Protein AF-A0AA91T426-F1 (afdb_monomer)

Solvent-accessible surface area (backbone atoms only — not comparable to full-atom values): 45567 Å² total; per-residue (Å²): 103,74,83,78,73,79,58,83,58,64,87,65,70,74,87,80,69,85,63,83,57,70,83,78,50,55,70,69,57,58,56,47,50,56,53,41,53,42,47,69,51,72,63,73,59,61,67,62,57,55,36,52,50,49,20,50,56,27,41,52,44,18,52,49,50,49,50,53,67,73,74,48,101,66,86,76,92,70,53,72,69,56,30,53,52,25,44,54,48,16,53,42,32,49,52,50,42,58,52,51,54,57,74,69,48,87,71,76,82,74,75,83,76,62,97,71,45,29,63,40,62,53,48,55,52,48,36,70,76,34,58,72,58,38,48,41,50,53,51,39,51,52,48,10,62,77,47,60,83,70,77,77,78,83,65,89,67,57,85,50,60,52,53,61,34,52,54,50,60,75,40,39,75,59,47,69,74,74,50,97,64,81,86,78,61,55,48,94,55,93,55,93,56,33,42,71,76,69,73,26,44,76,35,68,70,41,52,54,50,49,45,54,50,30,43,51,37,36,52,29,48,65,22,58,40,54,64,62,27,31,50,51,25,46,61,43,46,38,49,72,58,21,53,53,48,50,53,71,51,19,51,15,44,36,49,81,63,55,58,62,84,64,64,95,79,61,92,82,64,70,88,62,71,44,59,37,78,64,50,56,44,49,41,47,51,38,44,53,56,40,68,46,84,89,56,57,71,40,52,33,44,40,32,24,64,76,46,27,49,80,57,70,64,50,47,62,72,41,50,52,44,54,64,56,44,50,36,55,55,43,46,24,42,44,44,48,54,55,47,53,52,47,56,70,68,55,62,98,85,61,84,65,70,59,91,87,61,82,80,72,76,64,95,45,92,46,72,65,49,45,54,56,49,41,48,70,30,87,60,21,30,72,60,49,66,35,68,68,54,45,50,45,51,28,53,74,69,72,36,48,71,60,49,51,42,50,48,62,72,66,58,49,57,75,55,67,69,36,66,67,54,33,49,52,53,30,52,51,39,40,49,29,46,70,69,71,64,62,81,86,55,71,45,49,48,54,44,42,56,54,44,53,73,68,52,91,56,72,82,57,42,53,60,60,50,49,59,36,89,49,69,67,61,36,36,52,53,51,18,58,57,57,62,72,61,72,56,67,70,60,52,52,49,50,56,51,48,38,61,71,51,43,52,56,49,85,85,72,76,91,73,76,99,80,73,98,64,98,56,75,66,57,57,31,54,51,46,54,51,50,27,52,50,50,21,36,49,49,47,53,59,74,49,42,74,80,57,69,71,96,66,85,84,86,67,71,39,78,62,68,50,72,70,52,50,56,47,57,43,43,48,44,59,28,62,78,71,64,37,46,67,61,32,52,56,46,51,51,53,51,50,51,48,32,63,79,59,32,31,55,36,44,50,43,60,52,48,72,83,40,60,66,70,56,48,54,53,53,38,53,52,50,52,51,54,45,56,74,76,39,100,75,75,85,74,91,73,49,71,68,58,54,55,51,53,57,55,49,52,64,51,44,55,42,50,50,49,51,50,54,48,48,63,70,55,73,79,56,96,73,74,62,69,73,60,43,66,31,72,66,51,50,50,50,51,53,49,47,53,51,53,44,53,52,40,63,74,48,65,59,53,64,54,54,74,70,54,88,49,70,68,59,35,50,50,51,49,49,52,42,22,55,48,40,46,49,53,52,53,51,51,45,52,51,25,60,60,42,37,71,55,41,62,66,35,47,47,54,38,52,49,50,55,51,50,35,72,32,70,89,84,37,65,48,44,61,18,24,62,72,56,66,49,48,65,61,52,53,51,49,53,52,51,49,52,58,60,25,47,80,60,42,72,67,43,72,76,98

InterPro domains:
  IPR007252 Nuclear pore protein 84/107 [PF04121] (83-782)
  IPR007252 Nuclear pore protein 84/107 [PTHR13003] (29-781)

Foldseek 3Di:
DDPPPPPPPDPPVPPPDPPPQLVVDDPLVQLLVLLLVCLLVVVPDDLLVSLVSQLVSLVSQLVSLVVVVVPDPPDDPDDPVNSVLSLLSSLLSVLLSQQVCLVVDPDDQDDDADLQFFLVVLVVNVCSVPVQLVLLVSLLLSLLQSLPPPPDDDDPADQAQLPVQVVCVVCVVVCVVPDPDDDQDAFPDDDPCSCVVVVHDGDPVSVVVVLSLLLVLLSCVLNVVLVVSLVSCVRNNVNVVSVLSQQLVFGWHDCVRRVPPPPVPDPPDDPHIDYDRLSLLSLQVLQVVLPDPSDDLSNSSVSCLSNLADCPSVCVVCFLPLSSLLSSLSSSLSNVVSSVSSVVSDDPPDPSDPPPGDGDDRPDNHSVRSLVVQCPDPRHVVVSPDLSNVCSSCSSVVNNQVVLVVCVVVVPVVQLVPLSSLVSSLVVLLSCLSSVVHPPDCSNLVSLLSNQVVDPDVLSNLSSLLSPPDLVSSLVSVLVVLLPDQDLVVLLSNVVSCVSSVSQFDPDDDDDDDDPDDPSVPRSLVSLVSSLVSNLVVLCVVCVVVLDDPDFDPDADQDDDVSLSSNLSSLVNCVSSVVLLSSLVSLLVSVLSCLSHRHLNSLLVSCVVDPLVVSVVSVVVVQVVCVVVDVDDDRPDDVLSSVLSVLSVLVSVLVVLLVVLCVVVVPDPDDPLVVLQDPVVVVSLVVNLVSLVVSLQDRCPVVLVPPPDPVVNVSSLSSSLPVSLVSLLSNLVSLLVSVSNPLVSLVVNVVSVVVLVPVPRDCNVVSCVVSVCVVVVVVSVVVSCVSLCVVPPVSNPD

Secondary structure (DSSP, 8-state):
---------------S---S-TTTS-HHHHHHHHHHHHHHTTT-S-HHHHHHHHHHHHHHHHHHHHHHHHH-SS--SS-HHHHHHHHHHHHHHHHHHHHHHHHH-----PPPPPTT--HHHHHHHHHHH-HHHHHHHHHHHHHHHTTTT---------SSTTHHHHHHHHTHHHHHHH--S----B-SS-STTHHHHH-PBPPHHHHHHHHHHHHHHHHHHHTT-HHHHHHHHHHTT-HHHHHHHHHHH-B-B-TTTTT----TT-TT---S-BSBS-HHHHHHHHHHHHT-TTS-HHHHHHHHHHHT--THHHHHHHTT-HHHHHHHHHHHHHHHHHHHHHHHHS-TT-TT--TT-PPPPPS-SSHHHHHHHHHH-TTTHHHHT-HHHHHHHHHHTT-HHHHHHHHHHHT-HHHHH-HHHHHHHHHHHHHHHHTT---SSTHHHHHHHHHHHH-S-GGGHHHHHTT-S-HHHHHHHHHHHHTT---HHHHHHHHHHHHHHTTTS-------S----S-HHHHHHHHHHHHHHHHHHHHHHHHGGGG---S---S-B-S--HHHHHHHHHTHHHHHTT-HHHHHHHHHHHHHHHHHTTBHHHHHHHHHS--HHHHHHHHHHHHHHHHHH-S----SS-HHHHHHHHHHHHHHHHHHHHHHHHHHHTT-SS--HHHHT-HHHHHHHHHHHHHHHHHHHHTTHHHHHH---HHHHHHHHHHHHHHHHHHHHHHHHHHHHHTTT-THHHHHHHHHHHHHT-TTT-SHHHHHHHTT-HHHHHHHHHHHHHHHHTTTHHHH--

Nearest PDB structures (foldseek):
  7tdz-assembly1_h  TM=7.128E-01  e=2.276E-20  Xenopus laevis
  7r5j-assembly1_L0  TM=7.155E-01  e=2.711E-18  Homo sapiens
  6lk8-assembly1_I  TM=6.557E-01  e=5.594E-15  Xenopus laevis
  9hcj-assembly1_L3  TM=5.118E-01  e=1.016E-16  Dictyostelium discoideum
  6lk8-assembly1_i  TM=6.372E-01  e=2.241E-14  Xenopus laevis

Radius of gyration: 43.51 Å; Cα contacts (8 Å, |Δi|>4): 759; chains: 1; bounding box: 107×51×133 Å

Sequence (798 aa):
MFIDVGSSRSLAMNDTTIVSNPLLVSETEQFSKILENYQLSGGSVDPFEVVQNFTSAAAQRALAVGQYLGDSAQEHSYSQDDFERWDMEAKLWHLVHILYSFRLSDLPQSAKPGEFCSASTLRDYYLDQHPQTKELLLIAQWLQYNSQDVSVESKKVQNSKWAHTKIAIENEALNQLTSKNQPIHYVDELDVDAPLRSHKHISPKDRESDDEYFGKIYRLLVSGDIQAAIDFASETGNYTMALILIGAAQDYIDPVMDNALVDAMDEDAIDEPSGIRHKFMWFQTVNKLAQEQNIGPKERLIYTFLCGGSLTENIKEAGSNWEECLLLYINQIFTHHVRLLFESILPESEEEHLSSVAFLTPQNNSINDVLNTLSKSQATEKESQNPLRVIMGSVMINQLNLFLANTVAANKREIFEDAQILRVLAHLAVINVMLNMNDNSKTTTKIITRYISTLSRYDLVPVYLAFIPDEKDLRECYSIFLSQITDSAERARQLEMCKKLGVMSSSEVESDASSVTEDMGGDYENKINNVLKRTVERVMIETEPFYKSPEPLTEVSLTVHPKDITMYTSVGWFYENKMYEDAISASITVVRRFLLTGRLASIMAFAEERSFKQLIKDYDFELQMKSISENNTSSRITDADKDELLQYIPLVECLNLMQQWRSFTGGWTTVPEKVWKSADVSKSIEKTLTSVRQFISNWFKQQIASCDDPERVEMFKQFRYTYVPYFVIELLQVLKEARFNDWHYIKSAFSIVNEVANDKNNDFLNCFIACGKLEEFVTLAGKLAAVASERGIKGIFS

pLDDT: mean 81.07, std 15.28, range [21.56, 97.19]

Organism: Clavispora lusitaniae (NCBI:txid36911)

Structure (mmCIF, N/CA/C/O backbone):
data_AF-A0AA91T426-F1
#
_entry.id   AF-A0AA91T426-F1
#
loop_
_atom_site.group_PDB
_atom_site.id
_atom_site.type_symbol
_atom_site.label_atom_id
_atom_site.label_alt_id
_atom_site.label_comp_id
_atom_site.label_asym_id
_atom_site.label_entity_id
_atom_site.label_seq_id
_atom_site.pdbx_PDB_ins_code
_atom_site.Cartn_x
_atom_site.Cartn_y
_atom_site.Cartn_z
_atom_site.occupancy
_atom_site.B_iso_or_equiv
_atom_site.auth_seq_id
_atom_site.auth_comp_id
_atom_site.auth_asym_id
_atom_site.auth_atom_id
_atom_site.pdbx_PDB_model_num
ATOM 1 N N . MET A 1 1 ? -31.070 -3.447 24.725 1.00 30.14 1 MET A N 1
ATOM 2 C CA . MET A 1 1 ? -30.207 -2.939 23.646 1.00 30.14 1 MET A CA 1
ATOM 3 C C . MET A 1 1 ? -29.808 -4.128 22.794 1.00 30.14 1 MET A C 1
ATOM 5 O O . MET A 1 1 ? -28.773 -4.730 23.021 1.00 30.14 1 MET A O 1
ATOM 9 N N . PHE A 1 2 ? -30.689 -4.485 21.868 1.00 21.83 2 PHE A N 1
ATOM 10 C CA . PHE A 1 2 ? -30.365 -5.257 20.680 1.00 21.83 2 PHE A CA 1
ATOM 11 C C . PHE A 1 2 ? -30.810 -4.337 19.550 1.00 21.83 2 PHE A C 1
ATOM 13 O O . PHE A 1 2 ? -32.002 -4.153 19.340 1.00 21.83 2 PHE A O 1
ATOM 20 N N . ILE A 1 3 ? -29.866 -3.664 18.898 1.00 23.05 3 ILE A N 1
ATOM 21 C CA . ILE A 1 3 ? -30.032 -3.590 17.454 1.00 23.05 3 ILE A CA 1
ATOM 22 C C . ILE A 1 3 ? -29.579 -4.972 17.052 1.00 23.05 3 ILE A C 1
ATOM 24 O O . ILE A 1 3 ? -28.408 -5.316 17.233 1.00 23.05 3 ILE A O 1
ATOM 28 N N . ASP A 1 4 ? -30.553 -5.781 16.670 1.00 22.59 4 ASP A N 1
ATOM 29 C CA . ASP A 1 4 ? -30.308 -7.055 16.050 1.00 22.59 4 ASP A CA 1
ATOM 30 C C . ASP A 1 4 ? -29.480 -6.778 14.790 1.00 22.59 4 ASP A C 1
ATOM 32 O O . ASP A 1 4 ? -29.983 -6.497 13.709 1.00 22.59 4 ASP A O 1
ATOM 36 N N . VAL A 1 5 ? -28.158 -6.832 14.941 1.00 23.88 5 VAL A N 1
ATOM 37 C CA . VAL A 1 5 ? -27.284 -7.301 13.872 1.00 23.88 5 VAL A CA 1
ATOM 38 C C . VAL A 1 5 ? -27.319 -8.826 13.960 1.00 23.88 5 VAL A C 1
ATOM 40 O O . VAL A 1 5 ? -26.298 -9.505 14.044 1.00 23.88 5 VAL A O 1
ATOM 43 N N . GLY A 1 6 ? -28.540 -9.367 13.934 1.00 21.56 6 GLY A N 1
ATOM 44 C CA . GLY A 1 6 ? -28.909 -10.737 13.627 1.00 21.56 6 GLY A CA 1
ATOM 45 C C . GLY A 1 6 ? -28.650 -10.995 12.156 1.00 21.56 6 GLY A C 1
ATOM 46 O O . GLY A 1 6 ? -29.493 -11.416 11.381 1.00 21.56 6 GLY A O 1
ATOM 47 N N . SER A 1 7 ? -27.413 -10.752 11.755 1.00 21.91 7 SER A N 1
ATOM 48 C CA . SER A 1 7 ? -26.738 -11.690 10.904 1.00 21.91 7 SER A CA 1
ATOM 49 C C . SER A 1 7 ? -25.604 -12.244 11.747 1.00 21.91 7 SER A C 1
ATOM 51 O O . SER A 1 7 ? -24.433 -11.989 11.490 1.00 21.91 7 SER A O 1
ATOM 53 N N . SER A 1 8 ? -25.967 -13.152 12.650 1.00 23.33 8 SER A N 1
ATOM 54 C CA . SER A 1 8 ? -25.231 -14.395 12.868 1.00 23.33 8 SER A CA 1
ATOM 55 C C . SER A 1 8 ? -25.187 -15.234 11.573 1.00 23.33 8 SER A C 1
ATOM 57 O O . SER A 1 8 ? -25.359 -16.447 11.563 1.00 23.33 8 SER A O 1
ATOM 59 N N . ARG A 1 9 ? -24.834 -14.608 10.444 1.00 22.81 9 ARG A N 1
ATOM 60 C CA . ARG A 1 9 ? -23.773 -15.189 9.651 1.00 22.81 9 ARG A CA 1
ATOM 61 C C . ARG A 1 9 ? -22.570 -15.083 10.565 1.00 22.81 9 ARG A C 1
ATOM 63 O O . ARG A 1 9 ? -22.106 -13.993 10.888 1.00 22.81 9 ARG A O 1
ATOM 70 N N . SER A 1 10 ? -22.043 -16.237 10.949 1.00 24.03 10 SER A N 1
ATOM 71 C CA . SER A 1 10 ? -20.600 -16.352 11.042 1.00 24.03 10 SER A CA 1
ATOM 72 C C . SER A 1 10 ? -19.970 -15.434 9.982 1.00 24.03 10 SER A C 1
ATOM 74 O O . SER A 1 10 ? -20.511 -15.255 8.885 1.00 24.03 10 SER A O 1
ATOM 76 N N . LEU A 1 11 ? -18.777 -14.914 10.227 1.00 28.94 11 LEU A N 1
ATOM 77 C CA . LEU A 1 11 ? -17.845 -14.843 9.112 1.00 28.94 11 LEU A CA 1
ATOM 78 C C . LEU A 1 11 ? -17.691 -16.291 8.608 1.00 28.94 11 LEU A C 1
ATOM 80 O O . LEU A 1 11 ? -16.731 -16.986 8.920 1.00 28.94 11 LEU A O 1
ATOM 84 N N . ALA A 1 12 ? -18.699 -16.791 7.884 1.00 24.53 12 ALA A N 1
ATOM 85 C CA . ALA A 1 12 ? -18.556 -17.741 6.830 1.00 24.53 12 ALA A CA 1
ATOM 86 C C . ALA A 1 12 ? -17.570 -17.008 5.951 1.00 24.53 12 ALA A C 1
ATOM 88 O O . ALA A 1 12 ? -17.927 -16.096 5.204 1.00 24.53 12 ALA A O 1
ATOM 89 N N . MET A 1 13 ? -16.298 -17.327 6.196 1.00 30.64 13 MET A N 1
ATOM 90 C CA . MET A 1 13 ? -15.262 -17.271 5.200 1.00 30.64 13 MET A CA 1
ATOM 91 C C . MET A 1 13 ? -15.970 -17.636 3.908 1.00 30.64 13 MET A C 1
ATOM 93 O O . MET A 1 13 ? -16.404 -18.776 3.743 1.00 30.64 13 MET A O 1
ATOM 97 N N . ASN A 1 14 ? -16.238 -16.642 3.063 1.00 24.62 14 ASN A N 1
ATOM 98 C CA . ASN A 1 14 ? -16.696 -16.944 1.730 1.00 24.62 14 ASN A CA 1
ATOM 99 C C . ASN A 1 14 ? -15.536 -17.740 1.143 1.00 24.62 14 ASN A C 1
ATOM 101 O O . ASN A 1 14 ? -14.464 -17.194 0.877 1.00 24.62 14 ASN A O 1
ATOM 105 N N . ASP A 1 15 ? -15.747 -19.054 1.054 1.00 28.36 15 ASP A N 1
ATOM 106 C CA . ASP A 1 15 ? -14.884 -20.073 0.464 1.00 28.36 15 ASP A CA 1
ATOM 107 C C . ASP A 1 15 ? -14.784 -19.842 -1.052 1.00 28.36 15 ASP A C 1
ATOM 109 O O . ASP A 1 15 ? -15.057 -20.699 -1.889 1.00 28.36 15 ASP A O 1
ATOM 113 N N . THR A 1 16 ? -14.397 -18.635 -1.437 1.00 31.64 16 THR A N 1
ATOM 114 C CA . THR A 1 16 ? -14.140 -18.228 -2.811 1.00 31.64 16 THR A CA 1
ATOM 115 C C . THR A 1 16 ? -12.781 -17.559 -2.884 1.00 31.64 16 THR A C 1
ATOM 117 O O . THR A 1 16 ? -12.631 -16.491 -3.454 1.00 31.64 16 THR A O 1
ATOM 120 N N . THR A 1 17 ? -11.794 -18.199 -2.258 1.00 33.09 17 THR A N 1
ATOM 121 C CA . THR A 1 17 ? -10.490 -18.542 -2.841 1.00 33.09 17 THR A CA 1
ATOM 122 C C . THR A 1 17 ? -9.716 -19.278 -1.756 1.00 33.09 17 THR A C 1
ATOM 124 O O . THR A 1 17 ? -9.029 -18.654 -0.952 1.00 33.09 17 THR A O 1
ATOM 127 N N . ILE A 1 18 ? -9.816 -20.610 -1.723 1.00 33.12 18 ILE A N 1
ATOM 128 C CA . ILE A 1 18 ? -8.846 -21.438 -1.000 1.00 33.12 18 ILE A CA 1
ATOM 129 C C . ILE A 1 18 ? -7.507 -21.241 -1.721 1.00 33.12 18 ILE A C 1
ATOM 131 O O . ILE A 1 18 ? -7.166 -21.960 -2.660 1.00 33.12 18 ILE A O 1
ATOM 135 N N . VAL A 1 19 ? -6.770 -20.201 -1.337 1.00 38.97 19 VAL A N 1
ATOM 136 C CA . VAL A 1 19 ? -5.349 -20.099 -1.641 1.00 38.97 19 VAL A CA 1
ATOM 137 C C . VAL A 1 19 ? -4.680 -21.119 -0.734 1.00 38.97 19 VAL A C 1
ATOM 139 O O . VAL A 1 19 ? -4.705 -21.005 0.489 1.00 38.97 19 VAL A O 1
ATOM 142 N N . SER A 1 20 ? -4.126 -22.157 -1.348 1.00 45.97 20 SER A N 1
ATOM 143 C CA . SER A 1 20 ? -3.235 -23.121 -0.714 1.00 45.97 20 SER A CA 1
ATOM 144 C C . SER A 1 20 ? -2.147 -22.380 0.074 1.00 45.97 20 SER A C 1
ATOM 146 O O . SER A 1 20 ? -1.253 -21.809 -0.537 1.00 45.97 20 SER A O 1
ATOM 148 N N . ASN A 1 21 ? -2.265 -22.386 1.406 1.00 61.34 21 ASN A N 1
ATOM 149 C CA . ASN A 1 21 ? -1.393 -21.759 2.408 1.00 61.34 21 ASN A CA 1
ATOM 150 C C . ASN A 1 21 ? -1.051 -20.260 2.154 1.00 61.34 21 ASN A C 1
ATOM 152 O O . ASN A 1 21 ? -0.188 -19.956 1.328 1.00 61.34 21 ASN A O 1
ATOM 156 N N . PRO A 1 22 ? -1.641 -19.305 2.905 1.00 62.84 22 PRO A N 1
ATOM 157 C CA . PRO A 1 22 ? -1.437 -17.864 2.694 1.00 62.84 22 PRO A CA 1
ATOM 158 C C . PRO A 1 22 ? 0.013 -17.398 2.912 1.00 62.84 22 PRO A C 1
ATOM 160 O O . PRO A 1 22 ? 0.378 -16.318 2.449 1.00 62.84 22 PRO A O 1
ATOM 163 N N . LEU A 1 23 ? 0.860 -18.207 3.560 1.00 70.19 23 LEU A N 1
ATOM 164 C CA . LEU A 1 23 ? 2.288 -17.919 3.732 1.00 70.19 23 LEU A CA 1
ATOM 165 C C . LEU A 1 23 ? 3.144 -18.271 2.502 1.00 70.19 23 LEU A C 1
ATOM 167 O O . LEU A 1 23 ? 4.289 -17.835 2.425 1.00 70.19 23 LEU A O 1
ATOM 171 N N . LEU A 1 24 ? 2.617 -19.033 1.531 1.00 66.88 24 LEU A N 1
ATOM 172 C CA . LEU A 1 24 ? 3.332 -19.346 0.282 1.00 66.88 24 LEU A CA 1
ATOM 173 C C . LEU A 1 24 ? 3.316 -18.183 -0.717 1.00 66.88 24 LEU A C 1
ATOM 175 O O . LEU A 1 24 ? 4.207 -18.082 -1.559 1.00 66.88 24 LEU A O 1
ATOM 179 N N . VAL A 1 25 ? 2.305 -17.317 -0.636 1.00 74.69 25 VAL A N 1
ATOM 180 C CA . VAL A 1 25 ? 2.167 -16.132 -1.488 1.00 74.69 25 VAL A CA 1
ATOM 181 C C . VAL A 1 25 ? 2.786 -14.935 -0.774 1.00 74.69 25 VAL A C 1
ATOM 183 O O . VAL A 1 25 ? 2.632 -14.771 0.440 1.00 74.69 25 VAL A O 1
ATOM 186 N N . SER A 1 26 ? 3.485 -14.074 -1.517 1.00 83.62 26 SER A N 1
ATOM 187 C CA . SER A 1 26 ? 4.039 -12.847 -0.944 1.00 83.62 26 SER A CA 1
ATOM 188 C C . SER A 1 26 ? 2.922 -11.945 -0.410 1.00 83.62 26 SER A C 1
ATOM 190 O O . SER A 1 26 ? 1.855 -11.825 -1.010 1.00 83.62 26 SER A O 1
ATOM 192 N N . GLU A 1 27 ? 3.172 -11.278 0.715 1.00 85.94 27 GLU A N 1
ATOM 193 C CA . GLU A 1 27 ? 2.241 -10.306 1.295 1.00 85.94 27 GLU A CA 1
ATOM 194 C C . GLU A 1 27 ? 1.875 -9.182 0.321 1.00 85.94 27 GLU A C 1
ATOM 196 O O . GLU A 1 27 ? 0.713 -8.799 0.228 1.00 85.94 27 GLU A O 1
ATOM 201 N N . THR A 1 28 ? 2.830 -8.702 -0.473 1.00 86.62 28 THR A N 1
ATOM 202 C CA . THR A 1 28 ? 2.587 -7.644 -1.460 1.00 86.62 28 THR A CA 1
ATOM 203 C C . THR A 1 28 ? 1.708 -8.132 -2.613 1.00 86.62 28 THR A C 1
ATOM 205 O O . THR A 1 28 ? 0.868 -7.387 -3.110 1.00 86.62 28 THR A O 1
ATOM 208 N N . GLU A 1 29 ? 1.833 -9.401 -3.002 1.00 86.94 29 GLU A N 1
ATOM 209 C CA . GLU A 1 29 ? 1.018 -10.027 -4.050 1.00 86.94 29 GLU A CA 1
ATOM 210 C C . GLU A 1 29 ? -0.434 -10.234 -3.600 1.00 86.94 29 GLU A C 1
ATOM 212 O O . GLU A 1 29 ? -1.366 -9.995 -4.363 1.00 86.94 29 GLU A O 1
ATOM 217 N N . GLN A 1 30 ? -0.649 -10.616 -2.340 1.00 89.00 30 GLN A N 1
ATOM 218 C CA . GLN A 1 30 ? -2.000 -10.809 -1.815 1.00 89.00 30 GLN A CA 1
ATOM 219 C C . GLN A 1 30 ? -2.793 -9.495 -1.774 1.00 89.00 30 GLN A C 1
ATOM 221 O O . GLN A 1 30 ? -3.936 -9.458 -2.226 1.00 89.00 30 GLN A O 1
ATOM 226 N N . PHE A 1 31 ? -2.186 -8.414 -1.274 1.00 92.06 31 PHE A N 1
ATOM 227 C CA . PHE A 1 31 ? -2.847 -7.109 -1.193 1.00 92.06 31 PHE A CA 1
ATOM 228 C C . PHE A 1 31 ? -3.012 -6.447 -2.569 1.00 92.06 31 PHE A C 1
ATOM 230 O O . PHE A 1 31 ? -4.071 -5.892 -2.862 1.00 92.06 31 PHE A O 1
ATOM 237 N N . SER A 1 32 ? -2.010 -6.547 -3.448 1.00 90.00 32 SER A N 1
ATOM 238 C CA . SER A 1 32 ? -2.115 -6.015 -4.815 1.00 90.00 32 SER A CA 1
ATOM 239 C C . SER A 1 32 ? -3.207 -6.704 -5.628 1.00 90.00 32 SER A C 1
ATOM 241 O O . SER A 1 32 ? -3.921 -6.023 -6.353 1.00 90.00 32 SER A O 1
ATOM 243 N N . LYS A 1 33 ? -3.423 -8.015 -5.461 1.00 90.19 33 LYS A N 1
ATOM 244 C CA . LYS A 1 33 ? -4.509 -8.733 -6.146 1.00 90.19 33 LYS A CA 1
ATOM 245 C C . LYS A 1 33 ? -5.903 -8.222 -5.764 1.00 90.19 33 LYS A C 1
ATOM 247 O O . LYS A 1 33 ? -6.796 -8.194 -6.607 1.00 90.19 33 LYS A O 1
ATOM 252 N N . ILE A 1 34 ? -6.096 -7.798 -4.513 1.00 91.69 34 ILE A N 1
ATOM 253 C CA . ILE A 1 34 ? -7.357 -7.179 -4.067 1.00 91.69 34 ILE A CA 1
ATOM 254 C C . ILE A 1 34 ? -7.581 -5.862 -4.824 1.00 91.69 34 ILE A C 1
ATOM 256 O O . ILE A 1 34 ? -8.664 -5.635 -5.362 1.00 91.69 34 ILE A O 1
ATOM 260 N N . LEU A 1 35 ? -6.543 -5.026 -4.925 1.00 91.06 35 LEU A N 1
ATOM 261 C CA . LEU A 1 35 ? -6.597 -3.767 -5.672 1.00 91.06 35 LEU A CA 1
ATOM 262 C C . LEU A 1 35 ? -6.766 -3.981 -7.183 1.00 91.06 35 LEU A C 1
ATOM 264 O O . LEU A 1 35 ? -7.507 -3.244 -7.828 1.00 91.06 35 LEU A O 1
ATOM 268 N N . GLU A 1 36 ? -6.122 -5.005 -7.742 1.00 88.94 36 GLU A N 1
ATOM 269 C CA . GLU A 1 36 ? -6.265 -5.397 -9.145 1.00 88.94 36 GLU A CA 1
ATOM 270 C C . GLU A 1 36 ? -7.723 -5.762 -9.456 1.00 88.94 36 GLU A C 1
ATOM 272 O O . GLU A 1 36 ? -8.299 -5.258 -10.416 1.00 88.94 36 GLU A O 1
ATOM 277 N N . ASN A 1 37 ? -8.355 -6.583 -8.610 1.00 88.00 37 ASN A N 1
ATOM 278 C CA . ASN A 1 37 ? -9.761 -6.960 -8.767 1.00 88.00 37 ASN A CA 1
ATOM 279 C C . ASN A 1 37 ? -10.694 -5.742 -8.701 1.00 88.00 37 ASN A C 1
ATOM 281 O O . ASN A 1 37 ? -11.620 -5.638 -9.506 1.00 88.00 37 ASN A O 1
ATOM 285 N N . TYR A 1 38 ? -10.429 -4.807 -7.785 1.00 87.69 38 TYR A N 1
ATOM 286 C CA . TYR A 1 38 ? -11.177 -3.553 -7.702 1.00 87.69 38 TYR A CA 1
ATOM 287 C C . TYR A 1 38 ? -11.060 -2.737 -8.999 1.00 87.69 38 TYR A C 1
ATOM 289 O O . TYR A 1 38 ? -12.071 -2.298 -9.546 1.00 87.69 38 TYR A O 1
ATOM 297 N N . GLN A 1 39 ? -9.854 -2.599 -9.555 1.00 84.44 39 GLN A N 1
ATOM 298 C CA . GLN A 1 39 ? -9.636 -1.884 -10.819 1.00 84.44 39 GLN A CA 1
ATOM 299 C C . GLN A 1 39 ? -10.326 -2.561 -12.003 1.00 84.44 39 GLN A C 1
ATOM 301 O O . GLN A 1 39 ? -10.984 -1.894 -12.798 1.00 84.44 39 GLN A O 1
ATOM 306 N N . LEU A 1 40 ? -10.238 -3.890 -12.097 1.00 83.75 40 LEU A N 1
ATOM 307 C CA . LEU A 1 40 ? -10.897 -4.663 -13.152 1.00 83.75 40 LEU A CA 1
ATOM 308 C C . LEU A 1 40 ? -12.427 -4.572 -13.085 1.00 83.75 40 LEU A C 1
ATOM 310 O O . LEU A 1 40 ? -13.089 -4.721 -14.109 1.00 83.75 40 LEU A O 1
ATOM 314 N N . SER A 1 41 ? -12.990 -4.297 -11.906 1.00 82.31 41 SER A N 1
ATOM 315 C CA . SER A 1 41 ? -14.424 -4.039 -11.738 1.00 82.31 41 SER A CA 1
ATOM 316 C C . SER A 1 41 ? -14.863 -2.645 -12.212 1.00 82.31 41 SER A C 1
ATOM 318 O O . SER A 1 41 ? -16.052 -2.333 -12.161 1.00 82.31 41 SER A O 1
ATOM 320 N N . GLY A 1 42 ? -13.929 -1.788 -12.645 1.00 71.94 42 GLY A N 1
ATOM 321 C CA . GLY A 1 42 ? -14.211 -0.406 -13.036 1.00 71.94 42 GLY A CA 1
ATOM 322 C C . GLY A 1 42 ? -14.667 0.481 -11.873 1.00 71.94 42 GLY A C 1
ATOM 323 O O . GLY A 1 42 ? -15.379 1.450 -12.105 1.00 71.94 42 GLY A O 1
ATOM 324 N N . GLY A 1 43 ? -14.319 0.126 -10.629 1.00 68.50 43 GLY A N 1
ATOM 325 C CA . GLY A 1 43 ? -14.780 0.838 -9.431 1.00 68.50 43 GLY A CA 1
ATOM 326 C C . GLY A 1 43 ? -16.263 0.632 -9.102 1.00 68.50 43 GLY A C 1
ATOM 327 O O . GLY A 1 43 ? -16.826 1.414 -8.347 1.00 68.50 43 GLY A O 1
ATOM 328 N N . SER A 1 44 ? -16.906 -0.395 -9.671 1.00 72.19 44 SER A N 1
ATOM 329 C CA . SER A 1 44 ? -18.296 -0.756 -9.340 1.00 72.19 44 SER A CA 1
ATOM 330 C C . SER A 1 44 ? -18.439 -1.418 -7.968 1.00 72.19 44 SER A C 1
ATOM 332 O O . SER A 1 44 ? -19.520 -1.405 -7.384 1.00 72.19 44 SER A O 1
ATOM 334 N N . VAL A 1 45 ? -17.353 -2.007 -7.471 1.00 81.25 45 VAL A N 1
ATOM 335 C CA . VAL A 1 45 ? -17.263 -2.573 -6.127 1.00 81.25 45 VAL A CA 1
ATOM 336 C C . VAL A 1 45 ? -17.166 -1.438 -5.111 1.00 81.25 45 VAL A C 1
ATOM 338 O O . VAL A 1 45 ? -16.414 -0.491 -5.320 1.00 81.25 45 VAL A O 1
ATOM 341 N N . ASP A 1 46 ? -17.889 -1.543 -3.999 1.00 86.50 46 ASP A N 1
ATOM 342 C CA . ASP A 1 46 ? -17.792 -0.576 -2.906 1.00 86.50 46 ASP A CA 1
ATOM 343 C C . ASP A 1 46 ? -16.351 -0.553 -2.338 1.00 86.50 46 ASP A C 1
ATOM 345 O O . ASP A 1 46 ? -15.818 -1.609 -1.972 1.00 86.50 46 ASP A O 1
ATOM 349 N N . PRO A 1 47 ? -15.689 0.619 -2.229 1.00 88.81 47 PRO A N 1
ATOM 350 C CA . PRO A 1 47 ? -14.397 0.748 -1.557 1.00 88.81 47 PRO A CA 1
ATOM 351 C C . PRO A 1 47 ? -14.326 0.091 -0.170 1.00 88.81 47 PRO A C 1
ATOM 353 O O . PRO A 1 47 ? -13.252 -0.366 0.233 1.00 88.81 47 PRO A O 1
ATOM 356 N N . PHE A 1 48 ? -15.438 -0.004 0.564 1.00 91.44 48 PHE A N 1
ATOM 357 C CA . PHE A 1 48 ? -15.462 -0.677 1.864 1.00 91.44 48 PHE A CA 1
ATOM 358 C C . PHE A 1 48 ? -15.298 -2.202 1.767 1.00 91.44 48 PHE A C 1
ATOM 360 O O . PHE A 1 48 ? -14.697 -2.793 2.668 1.00 91.44 48 PHE A O 1
ATOM 367 N N . GLU A 1 49 ? -15.693 -2.841 0.659 1.00 91.56 49 GLU A N 1
ATOM 368 C CA . GLU A 1 49 ? -15.395 -4.261 0.412 1.00 91.56 49 GLU A CA 1
ATOM 369 C C . GLU A 1 49 ? -13.885 -4.498 0.264 1.00 91.56 49 GLU A C 1
ATOM 371 O O . GLU A 1 49 ? -13.354 -5.516 0.714 1.00 91.56 49 GLU A O 1
ATOM 376 N N . VAL A 1 50 ? -13.148 -3.541 -0.309 1.00 92.88 50 VAL A N 1
ATOM 377 C CA . VAL A 1 50 ? -11.678 -3.610 -0.391 1.00 92.88 50 VAL A CA 1
ATOM 378 C C . VAL A 1 50 ? -11.057 -3.590 1.005 1.00 92.88 50 VAL A C 1
ATOM 380 O O . VAL A 1 50 ? -10.166 -4.393 1.288 1.00 92.88 50 VAL A O 1
ATOM 383 N N . VAL A 1 51 ? -11.562 -2.741 1.905 1.00 93.88 51 VAL A N 1
ATOM 384 C CA . VAL A 1 51 ? -11.104 -2.698 3.304 1.00 93.88 51 VAL A CA 1
ATOM 385 C C . VAL A 1 51 ? -11.399 -4.019 4.022 1.00 93.88 51 VAL A C 1
ATOM 387 O O . VAL A 1 51 ? -10.519 -4.551 4.695 1.00 93.88 51 VAL A O 1
ATOM 390 N N . GLN A 1 52 ? -12.586 -4.604 3.833 1.00 93.81 52 GLN A N 1
ATOM 391 C CA . GLN A 1 52 ? -12.925 -5.918 4.401 1.00 93.81 52 GLN A CA 1
ATOM 392 C C . GLN A 1 52 ? -12.022 -7.041 3.868 1.00 93.81 52 GLN A C 1
ATOM 394 O O . GLN A 1 52 ? -11.608 -7.932 4.619 1.00 93.81 52 GLN A O 1
ATOM 399 N N . ASN A 1 53 ? -11.671 -6.991 2.582 1.00 93.75 53 ASN A N 1
ATOM 400 C CA . ASN A 1 53 ? -10.728 -7.930 1.982 1.00 93.75 53 ASN A CA 1
ATOM 401 C C . ASN A 1 53 ? -9.314 -7.762 2.565 1.00 93.75 53 ASN A C 1
ATOM 403 O O . ASN A 1 53 ? -8.634 -8.766 2.789 1.00 93.75 53 ASN A O 1
ATOM 407 N N . PHE A 1 54 ? -8.881 -6.537 2.891 1.00 95.25 54 PHE A N 1
ATOM 408 C CA . PHE A 1 54 ? -7.633 -6.308 3.633 1.00 95.25 54 PHE A CA 1
ATOM 409 C C . PHE A 1 54 ? -7.689 -6.858 5.058 1.00 95.25 54 PHE A C 1
ATOM 411 O O . PHE A 1 54 ? -6.745 -7.535 5.473 1.00 95.25 54 PHE A O 1
ATOM 418 N N . THR A 1 55 ? -8.798 -6.655 5.779 1.00 94.62 55 THR A N 1
ATOM 419 C CA . THR A 1 55 ? -9.022 -7.279 7.093 1.00 94.62 55 THR A CA 1
ATOM 420 C C . THR A 1 55 ? -8.891 -8.797 6.999 1.00 94.62 55 THR A C 1
ATOM 422 O O . THR A 1 55 ? -8.149 -9.404 7.768 1.00 94.62 55 THR A O 1
ATOM 425 N N . SER A 1 56 ? -9.552 -9.409 6.013 1.00 93.38 56 SER A N 1
ATOM 426 C CA . SER A 1 56 ? -9.525 -10.858 5.793 1.00 93.38 56 SER A CA 1
ATOM 427 C C . SER A 1 56 ? -8.123 -11.363 5.444 1.00 93.38 56 SER A C 1
ATOM 429 O O . SER A 1 56 ? -7.688 -12.379 5.983 1.00 93.38 56 SER A O 1
ATOM 431 N N . ALA A 1 57 ? -7.383 -10.650 4.590 1.00 92.69 57 ALA A N 1
ATOM 432 C CA . ALA A 1 57 ? -6.016 -11.011 4.224 1.00 92.69 57 ALA A CA 1
ATOM 433 C C . ALA A 1 57 ? -5.056 -10.959 5.425 1.00 92.69 57 ALA A C 1
ATOM 435 O O . ALA A 1 57 ? -4.268 -11.889 5.619 1.00 92.69 57 ALA A O 1
ATOM 436 N N . ALA A 1 58 ? -5.142 -9.908 6.247 1.00 93.75 58 ALA A N 1
ATOM 437 C CA . ALA A 1 58 ? -4.340 -9.775 7.462 1.00 93.75 58 ALA A CA 1
ATOM 438 C C . ALA A 1 58 ? -4.705 -10.847 8.506 1.00 93.75 58 ALA A C 1
ATOM 440 O O . ALA A 1 58 ? -3.814 -11.510 9.037 1.00 93.75 58 ALA A O 1
ATOM 441 N N . ALA A 1 59 ? -6.000 -11.099 8.727 1.00 90.62 59 ALA A N 1
ATOM 442 C CA . ALA A 1 59 ? -6.477 -12.115 9.666 1.00 90.62 59 ALA A CA 1
ATOM 443 C C . ALA A 1 59 ? -6.072 -13.540 9.250 1.00 90.62 59 ALA A C 1
ATOM 445 O O . ALA A 1 59 ? -5.604 -14.318 10.077 1.00 90.62 59 ALA A O 1
ATOM 446 N N . GLN A 1 60 ? -6.176 -13.885 7.961 1.00 91.12 60 GLN A N 1
ATOM 447 C CA . GLN A 1 60 ? -5.719 -15.182 7.444 1.00 91.12 60 GLN A CA 1
ATOM 448 C C . GLN A 1 60 ? -4.220 -15.401 7.679 1.00 91.12 60 GLN A C 1
ATOM 450 O O . GLN A 1 60 ? -3.801 -16.519 7.984 1.00 91.12 60 GLN A O 1
ATOM 455 N N . ARG A 1 61 ? -3.405 -14.345 7.561 1.00 89.25 61 ARG A N 1
ATOM 456 C CA . ARG A 1 61 ? -1.971 -14.412 7.871 1.00 89.25 61 ARG A CA 1
ATOM 457 C C . ARG A 1 61 ? -1.710 -14.553 9.362 1.00 89.25 61 ARG A C 1
ATOM 459 O O . ARG A 1 61 ? -0.902 -15.402 9.723 1.00 89.25 61 ARG A O 1
ATOM 466 N N . ALA A 1 62 ? -2.411 -13.797 10.208 1.00 89.75 62 ALA A N 1
ATOM 467 C CA . ALA A 1 62 ? -2.321 -13.943 11.659 1.00 89.75 62 ALA A CA 1
ATOM 468 C C . ALA A 1 62 ? -2.653 -15.382 12.088 1.00 89.75 62 ALA A C 1
ATOM 470 O O . ALA A 1 62 ? -1.863 -16.018 12.781 1.00 89.75 62 ALA A O 1
ATOM 471 N N . LEU A 1 63 ? -3.760 -15.945 11.587 1.00 88.44 63 LEU A N 1
ATOM 472 C CA . LEU A 1 63 ? -4.157 -17.331 11.856 1.00 88.44 63 LEU A CA 1
ATOM 473 C C . LEU A 1 63 ? -3.107 -18.339 11.386 1.00 88.44 63 LEU A C 1
ATOM 475 O O . LEU A 1 63 ? -2.778 -19.259 12.129 1.00 88.44 63 LEU A O 1
ATOM 479 N N . ALA A 1 64 ? -2.557 -18.161 10.182 1.00 86.88 64 ALA A N 1
ATOM 480 C CA . ALA A 1 64 ? -1.505 -19.038 9.685 1.00 86.88 64 ALA A CA 1
ATOM 481 C C . ALA A 1 64 ? -0.264 -18.979 10.588 1.00 86.88 64 ALA A C 1
ATOM 483 O O . ALA A 1 64 ? 0.201 -20.021 11.037 1.00 86.88 64 ALA A O 1
ATOM 484 N N . VAL A 1 65 ? 0.235 -17.784 10.927 1.00 86.44 65 VAL A N 1
ATOM 485 C CA . VAL A 1 65 ? 1.375 -17.623 11.850 1.00 86.44 65 VAL A CA 1
ATOM 486 C C . VAL A 1 65 ? 1.080 -18.270 13.209 1.00 86.44 65 VAL A C 1
ATOM 488 O O . VAL A 1 65 ? 1.914 -19.019 13.717 1.00 86.44 65 VAL A O 1
ATOM 491 N N . GLY A 1 66 ? -0.120 -18.066 13.760 1.00 84.44 66 GLY A N 1
ATOM 492 C CA . GLY A 1 66 ? -0.553 -18.678 15.018 1.00 84.44 66 GLY A CA 1
ATOM 493 C C . GLY A 1 66 ? -0.579 -20.211 14.976 1.00 84.44 66 GLY A C 1
ATOM 494 O O . GLY A 1 66 ? -0.117 -20.860 15.913 1.00 84.44 66 GLY A O 1
ATOM 495 N N . GLN A 1 67 ? -1.039 -20.807 13.871 1.00 84.06 67 GLN A N 1
ATOM 496 C CA . GLN A 1 67 ? -1.005 -22.263 13.666 1.00 84.06 67 GLN A CA 1
ATOM 497 C C . GLN A 1 67 ? 0.434 -22.799 13.632 1.00 84.06 67 GLN A C 1
ATOM 499 O O . GLN A 1 67 ? 0.735 -23.792 14.290 1.00 84.06 67 GLN A O 1
ATOM 504 N N . TYR A 1 68 ? 1.353 -22.113 12.943 1.00 78.75 68 TYR A N 1
ATOM 505 C CA . TYR A 1 68 ? 2.767 -22.508 12.903 1.00 78.75 68 TYR A CA 1
ATOM 506 C C . TYR A 1 68 ? 3.454 -22.435 14.277 1.00 78.75 68 TYR A C 1
ATOM 508 O O . TYR A 1 68 ? 4.278 -23.301 14.587 1.00 78.75 68 TYR A O 1
ATOM 516 N N . LEU A 1 69 ? 3.093 -21.446 15.104 1.00 79.19 69 LEU A N 1
ATOM 517 C CA . LEU A 1 69 ? 3.557 -21.331 16.493 1.00 79.19 69 LEU A CA 1
ATOM 518 C C . LEU A 1 69 ? 3.015 -22.466 17.382 1.00 79.19 69 LEU A C 1
ATOM 520 O O . LEU A 1 69 ? 3.722 -22.933 18.274 1.00 79.19 69 LEU A O 1
ATOM 524 N N . GLY A 1 70 ? 1.787 -22.935 17.131 1.00 70.12 70 GLY A N 1
ATOM 525 C CA . GLY A 1 70 ? 1.172 -24.052 17.858 1.00 70.12 70 GLY A CA 1
ATOM 526 C C . GLY A 1 70 ? 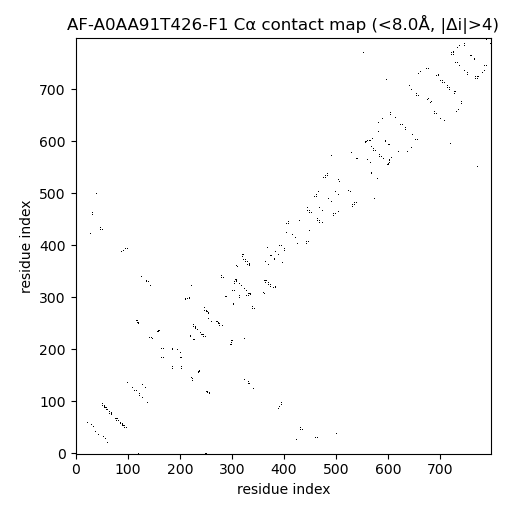1.721 -25.434 17.480 1.00 70.12 70 GLY A C 1
ATOM 527 O O . GLY A 1 70 ? 1.839 -26.301 18.347 1.00 70.12 70 GLY A O 1
ATOM 528 N N . ASP A 1 71 ? 2.099 -25.630 16.212 1.00 67.31 71 ASP A N 1
ATOM 529 C CA . ASP A 1 71 ? 2.377 -26.960 15.651 1.00 67.31 71 ASP A CA 1
ATOM 530 C C . ASP A 1 71 ? 3.867 -27.377 15.627 1.00 67.31 71 ASP A C 1
ATOM 532 O O . ASP A 1 71 ? 4.158 -28.539 15.325 1.00 67.31 71 ASP A O 1
ATOM 536 N N . SER A 1 72 ? 4.847 -26.512 15.949 1.00 52.88 72 SER A N 1
ATOM 537 C CA . SER A 1 72 ? 6.269 -26.879 15.759 1.00 52.88 72 SER A CA 1
ATOM 538 C C . SER A 1 72 ? 7.280 -26.321 16.776 1.00 52.88 72 SER A C 1
ATOM 540 O O . SER A 1 72 ? 7.723 -25.185 16.707 1.00 52.88 72 SER A O 1
ATOM 542 N N . ALA A 1 73 ? 7.784 -27.192 17.661 1.00 50.38 73 ALA A N 1
ATOM 543 C CA . ALA A 1 73 ? 8.898 -26.934 18.588 1.00 50.38 73 ALA A CA 1
ATOM 544 C C . ALA A 1 73 ? 10.310 -26.972 17.938 1.00 50.38 73 ALA A C 1
ATOM 546 O O . ALA A 1 73 ? 11.296 -27.237 18.629 1.00 50.38 73 ALA A O 1
ATOM 547 N N . GLN A 1 74 ? 10.448 -26.747 16.624 1.00 48.06 74 GLN A N 1
ATOM 548 C CA . GLN A 1 74 ? 11.748 -26.761 15.931 1.00 48.06 74 GLN A CA 1
ATOM 549 C C . GLN A 1 74 ? 11.865 -25.610 14.917 1.00 48.06 74 GLN A C 1
ATOM 551 O O . GLN A 1 74 ? 11.033 -25.484 14.032 1.00 48.06 74 GLN A O 1
ATOM 556 N N . GLU A 1 75 ? 12.901 -24.778 15.103 1.00 52.25 75 GLU A N 1
ATOM 557 C CA . GLU A 1 75 ? 13.370 -23.662 14.250 1.00 52.25 75 GLU A CA 1
ATOM 558 C C . GLU A 1 75 ? 12.280 -22.694 13.742 1.00 52.25 75 GLU A C 1
ATOM 560 O O . GLU A 1 75 ? 11.837 -22.743 12.599 1.00 52.25 75 GLU A O 1
ATOM 565 N N . HIS A 1 76 ? 11.860 -21.767 14.609 1.00 54.78 76 HIS A N 1
ATOM 566 C CA . HIS A 1 76 ? 10.828 -20.776 14.299 1.00 54.78 76 HIS A CA 1
ATOM 567 C C . HIS A 1 76 ? 11.357 -19.689 13.347 1.00 54.78 76 HIS A C 1
ATOM 569 O O . HIS A 1 76 ? 12.160 -18.847 13.745 1.00 54.78 76 HIS A O 1
ATOM 575 N N . SER A 1 77 ? 10.870 -19.670 12.103 1.00 63.56 77 SER A N 1
ATOM 576 C CA . SER A 1 77 ? 11.037 -18.518 11.199 1.00 63.56 77 SER A CA 1
ATOM 577 C C . SER A 1 77 ? 10.130 -17.334 11.571 1.00 63.56 77 SER A C 1
ATOM 579 O O . SER A 1 77 ? 10.346 -16.240 11.056 1.00 63.56 77 SER A O 1
ATOM 581 N N . TYR A 1 78 ? 9.121 -17.557 12.420 1.00 71.62 78 TYR A N 1
ATOM 582 C CA . TYR A 1 78 ? 8.117 -16.571 12.819 1.00 71.62 78 TYR A CA 1
ATOM 583 C C . TYR A 1 78 ? 8.019 -16.492 14.342 1.00 71.62 78 TYR A C 1
ATOM 585 O O . TYR A 1 78 ? 8.115 -17.504 15.035 1.00 71.62 78 TYR A O 1
ATOM 593 N N . SER A 1 79 ? 7.840 -15.286 14.856 1.00 81.62 79 SER A N 1
ATOM 594 C CA . SER A 1 79 ? 7.803 -14.956 16.279 1.00 81.62 79 SER A CA 1
ATOM 595 C C . SER A 1 79 ? 6.391 -14.592 16.748 1.00 81.62 79 SER A C 1
ATOM 597 O O . SER A 1 79 ? 5.501 -14.331 15.940 1.00 81.62 79 SER A O 1
ATOM 599 N N . GLN A 1 80 ? 6.188 -14.538 18.068 1.00 83.88 80 GLN A N 1
ATOM 600 C CA . GLN A 1 80 ? 4.953 -14.006 18.657 1.00 83.88 80 GLN A CA 1
ATOM 601 C C . GLN A 1 80 ? 4.698 -12.555 18.209 1.00 83.88 80 GLN A C 1
ATOM 603 O O . GLN A 1 80 ? 3.565 -12.196 17.901 1.00 83.88 80 GLN A O 1
ATOM 608 N N . ASP A 1 81 ? 5.761 -11.758 18.074 1.00 84.62 81 ASP A N 1
ATOM 609 C CA . ASP A 1 81 ? 5.688 -10.383 17.575 1.00 84.62 81 ASP A CA 1
ATOM 610 C C . ASP A 1 81 ? 5.126 -10.324 16.142 1.00 84.62 81 ASP A C 1
ATOM 612 O O . ASP A 1 81 ? 4.427 -9.373 15.793 1.00 84.62 81 ASP A O 1
ATOM 616 N N . ASP A 1 82 ? 5.396 -11.334 15.305 1.00 85.62 82 ASP A N 1
ATOM 617 C CA . ASP A 1 82 ? 4.843 -11.404 13.948 1.00 85.62 82 ASP A CA 1
ATOM 618 C C . ASP A 1 82 ? 3.334 -11.664 13.976 1.00 85.62 82 ASP A C 1
ATOM 620 O O . ASP A 1 82 ? 2.592 -11.041 13.216 1.00 85.62 82 ASP A O 1
ATOM 624 N N . PHE A 1 83 ? 2.860 -12.538 14.872 1.00 89.50 83 PHE A N 1
ATOM 625 C CA . PHE A 1 83 ? 1.426 -12.749 15.083 1.00 89.50 83 PHE A CA 1
ATOM 626 C C . PHE A 1 83 ? 0.740 -11.449 15.520 1.00 89.50 83 PHE A C 1
ATOM 628 O O . PHE A 1 83 ? -0.226 -11.024 14.887 1.00 89.50 83 PHE A O 1
ATOM 635 N N . GLU A 1 84 ? 1.283 -10.783 16.542 1.00 88.88 84 GLU A N 1
ATOM 636 C CA . GLU A 1 84 ? 0.736 -9.530 17.075 1.00 88.88 84 GLU A CA 1
ATOM 637 C C . GLU A 1 84 ? 0.691 -8.424 16.013 1.00 88.88 84 GLU A C 1
ATOM 639 O O . GLU A 1 84 ? -0.276 -7.670 15.930 1.00 88.88 84 GLU A O 1
ATOM 644 N N . ARG A 1 85 ? 1.711 -8.338 15.153 1.00 91.25 85 ARG A N 1
ATOM 645 C CA . ARG A 1 85 ? 1.752 -7.397 14.025 1.00 91.25 85 ARG A CA 1
ATOM 646 C C . ARG A 1 85 ? 0.620 -7.618 13.026 1.00 91.25 85 ARG A C 1
ATOM 648 O O . ARG A 1 85 ? 0.011 -6.640 12.590 1.00 91.25 85 ARG A O 1
ATOM 655 N N . TRP A 1 86 ? 0.356 -8.864 12.635 1.00 92.94 86 TRP A N 1
ATOM 656 C CA . TRP A 1 86 ? -0.720 -9.185 11.691 1.00 92.94 86 TRP A CA 1
ATOM 657 C C . TRP A 1 86 ? -2.105 -9.020 12.314 1.00 92.94 86 TRP A C 1
ATOM 659 O O . TRP A 1 86 ? -3.011 -8.506 11.657 1.00 92.94 86 TRP A O 1
ATOM 669 N N . ASP A 1 87 ? -2.251 -9.397 13.582 1.00 92.69 87 ASP A N 1
ATOM 670 C CA . ASP A 1 87 ? -3.477 -9.201 14.353 1.00 92.69 87 ASP A CA 1
ATOM 671 C C . ASP A 1 87 ? -3.810 -7.705 14.509 1.00 92.69 87 ASP A C 1
ATOM 673 O O . ASP A 1 87 ? -4.910 -7.266 14.168 1.00 92.69 87 ASP A O 1
ATOM 677 N N . MET A 1 88 ? -2.832 -6.876 14.897 1.00 93.25 88 MET A N 1
ATOM 678 C CA . MET A 1 88 ? -3.003 -5.419 14.964 1.00 93.25 88 MET A CA 1
ATOM 679 C C . MET A 1 88 ? -3.383 -4.813 13.609 1.00 93.25 88 MET A C 1
ATOM 681 O O . MET A 1 88 ? -4.212 -3.906 13.546 1.00 93.25 88 MET A O 1
ATOM 685 N N . GLU A 1 89 ? -2.809 -5.292 12.509 1.00 95.81 89 GLU A N 1
ATOM 686 C CA . GLU A 1 89 ? -3.174 -4.808 11.178 1.00 95.81 89 GLU A CA 1
ATOM 687 C C . GLU A 1 89 ? -4.610 -5.187 10.792 1.00 95.81 89 GLU A C 1
ATOM 689 O O . GLU A 1 89 ? -5.342 -4.342 10.276 1.00 95.81 89 GLU A O 1
ATOM 694 N N . ALA A 1 90 ? -5.058 -6.408 11.098 1.00 95.38 90 ALA A N 1
ATOM 695 C CA . ALA A 1 90 ? -6.451 -6.808 10.894 1.00 95.38 90 ALA A CA 1
ATOM 696 C C . ALA A 1 90 ? -7.413 -5.925 11.711 1.00 95.38 90 ALA A C 1
ATOM 698 O O . ALA A 1 90 ? -8.406 -5.416 11.179 1.00 95.38 90 ALA A O 1
ATOM 699 N N . LYS A 1 91 ? -7.070 -5.663 12.979 1.00 95.44 91 LYS A N 1
ATOM 700 C CA . LYS A 1 91 ? -7.811 -4.759 13.871 1.00 95.44 91 LYS A CA 1
ATOM 701 C C . LYS A 1 91 ? -7.873 -3.334 13.315 1.00 95.44 91 LYS A C 1
ATOM 703 O O . LYS A 1 91 ? -8.930 -2.704 13.382 1.00 95.44 91 LYS A O 1
ATOM 708 N N . LEU A 1 92 ? -6.786 -2.839 12.717 1.00 97.06 92 LEU A N 1
ATOM 709 C CA . LEU A 1 92 ? -6.735 -1.523 12.073 1.00 97.06 92 LEU A CA 1
ATOM 710 C C . LEU A 1 92 ? -7.688 -1.450 10.875 1.00 97.06 92 LEU A C 1
ATOM 712 O O . LEU A 1 92 ? -8.461 -0.500 10.783 1.00 97.06 92 LEU A O 1
ATOM 716 N N . TRP A 1 93 ? -7.666 -2.435 9.974 1.00 97.19 93 TRP A N 1
ATOM 717 C CA . TRP A 1 93 ? -8.566 -2.441 8.815 1.00 97.19 93 TRP A CA 1
ATOM 718 C C . TRP A 1 93 ? -10.036 -2.537 9.235 1.00 97.19 93 TRP A C 1
ATOM 720 O O . TRP A 1 93 ? -10.877 -1.814 8.702 1.00 97.19 93 TRP A O 1
ATOM 730 N N . HIS A 1 94 ? -10.339 -3.333 10.264 1.00 95.94 94 HIS A N 1
ATOM 731 C CA . HIS A 1 94 ? -11.673 -3.384 10.861 1.00 95.94 94 HIS A CA 1
ATOM 732 C C . HIS A 1 94 ? -12.116 -2.018 11.423 1.00 95.94 94 HIS A C 1
ATOM 734 O O . HIS A 1 94 ? -13.243 -1.587 11.178 1.00 95.94 94 HIS A O 1
ATOM 740 N N . LEU A 1 95 ? -11.221 -1.300 12.110 1.00 96.94 95 LEU A N 1
ATOM 741 C CA . LEU A 1 95 ? -11.493 0.045 12.630 1.00 96.94 95 LEU A CA 1
ATOM 742 C C . LEU A 1 95 ? -11.757 1.055 11.505 1.00 96.94 95 LEU A C 1
ATOM 744 O O . LEU A 1 95 ? -12.688 1.855 11.596 1.00 96.94 95 LEU A O 1
ATOM 748 N N . VAL A 1 96 ? -10.933 1.021 10.451 1.00 96.19 96 VAL A N 1
ATOM 749 C CA . VAL A 1 96 ? -11.086 1.874 9.263 1.00 96.19 96 VAL A CA 1
ATOM 750 C C . VAL A 1 96 ? -12.446 1.629 8.620 1.00 96.19 96 VAL A C 1
ATOM 752 O O . VAL A 1 96 ? -13.154 2.593 8.344 1.00 96.19 96 VAL A O 1
ATOM 755 N N . HIS A 1 97 ? -12.836 0.365 8.447 1.00 94.94 97 HIS A N 1
ATOM 756 C CA . HIS A 1 97 ? -14.146 0.010 7.915 1.00 94.94 97 HIS A CA 1
ATOM 757 C C . HIS A 1 97 ? -15.274 0.626 8.754 1.00 94.94 97 HIS A C 1
ATOM 759 O O . HIS A 1 97 ? -16.025 1.432 8.220 1.00 94.94 97 HIS A O 1
ATOM 765 N N . ILE A 1 98 ? -15.342 0.332 10.062 1.00 95.25 98 ILE A N 1
ATOM 766 C CA . ILE A 1 98 ? -16.425 0.804 10.947 1.00 95.25 98 ILE A CA 1
ATOM 767 C C . ILE A 1 98 ? -16.544 2.334 10.956 1.00 95.25 98 ILE A C 1
ATOM 769 O O . ILE A 1 98 ? -17.644 2.880 10.862 1.00 95.25 98 ILE A O 1
ATOM 773 N N . LEU A 1 99 ? -15.424 3.044 11.119 1.00 95.12 99 LEU A N 1
ATOM 774 C CA . LEU A 1 99 ? -15.468 4.493 11.310 1.00 95.12 99 LEU A CA 1
ATOM 775 C C . LEU A 1 99 ? -15.709 5.244 10.008 1.00 95.12 99 LEU A C 1
ATOM 777 O O . LEU A 1 99 ? -16.496 6.188 10.001 1.00 95.12 99 LEU A O 1
ATOM 781 N N . TYR A 1 100 ? -15.050 4.864 8.912 1.00 93.62 100 TYR A N 1
ATOM 782 C CA . TYR A 1 100 ? -15.249 5.569 7.648 1.00 93.62 100 TYR A CA 1
ATOM 783 C C . TYR A 1 100 ? -16.570 5.194 6.980 1.00 93.62 100 TYR A C 1
ATOM 785 O O . TYR A 1 100 ? -17.167 6.080 6.374 1.00 93.62 100 TYR A O 1
ATOM 793 N N . SER A 1 101 ? -17.080 3.967 7.154 1.00 92.31 101 SER A N 1
ATOM 794 C CA . SER A 1 101 ? -18.433 3.629 6.694 1.00 92.31 101 SER A CA 1
ATOM 795 C C . SER A 1 101 ? -19.472 4.489 7.407 1.00 92.31 101 SER A C 1
ATOM 797 O O . SER A 1 101 ? -20.387 4.993 6.771 1.00 92.31 101 SER A O 1
ATOM 799 N N . PHE A 1 102 ? -19.296 4.738 8.710 1.00 92.25 102 PHE A N 1
ATOM 800 C CA . PHE A 1 102 ? -20.162 5.638 9.467 1.00 92.25 102 PHE A CA 1
ATOM 801 C C . PHE A 1 102 ? -20.001 7.107 9.043 1.00 92.25 102 PHE A C 1
ATOM 803 O O . PHE A 1 102 ? -20.987 7.771 8.732 1.00 92.25 102 PHE A O 1
ATOM 810 N N . ARG A 1 103 ? -18.768 7.625 8.984 1.00 91.75 103 ARG A N 1
ATOM 811 C CA . ARG A 1 103 ? -18.487 9.040 8.667 1.00 91.75 103 ARG A CA 1
ATOM 812 C C . ARG A 1 103 ? -18.916 9.456 7.263 1.00 91.75 103 ARG A C 1
ATOM 814 O O . ARG A 1 103 ? -19.237 10.623 7.067 1.00 91.75 103 ARG A O 1
ATOM 821 N N . LEU A 1 104 ? -18.851 8.532 6.306 1.00 90.00 104 LEU A N 1
ATOM 822 C CA . LEU A 1 104 ? -19.197 8.772 4.904 1.00 90.00 104 LEU A CA 1
ATOM 823 C C . LEU A 1 104 ? -20.614 8.305 4.554 1.00 90.00 104 LEU A C 1
ATOM 825 O O . LEU A 1 104 ? -21.055 8.528 3.432 1.00 90.00 104 LEU A O 1
ATOM 829 N N . SER A 1 105 ? -21.331 7.667 5.485 1.00 87.00 105 SER A N 1
ATOM 830 C CA . SER A 1 105 ? -22.729 7.307 5.258 1.00 87.00 105 SER A CA 1
ATOM 831 C C . SER A 1 105 ? -23.628 8.543 5.259 1.00 87.00 105 SER A C 1
ATOM 833 O O . SER A 1 105 ? -23.639 9.323 6.213 1.00 87.00 105 SER A O 1
ATOM 835 N N . ASP A 1 106 ? -24.445 8.677 4.216 1.00 69.81 106 ASP A N 1
ATOM 836 C CA . ASP A 1 106 ? -25.566 9.614 4.185 1.00 69.81 106 ASP A CA 1
ATOM 837 C C . ASP A 1 106 ? -26.713 9.041 5.029 1.00 69.81 106 ASP A C 1
ATOM 839 O O . ASP A 1 106 ? -27.680 8.476 4.511 1.00 69.81 106 ASP A O 1
ATOM 843 N N . LEU A 1 107 ? -26.588 9.112 6.358 1.00 66.69 107 LEU A N 1
ATOM 844 C CA . LEU A 1 107 ? -27.650 8.637 7.243 1.00 66.69 107 LEU A CA 1
ATOM 845 C C . LEU A 1 107 ? -28.911 9.492 7.033 1.00 66.69 107 LEU A C 1
ATOM 847 O O . LEU A 1 107 ? -28.845 10.722 7.157 1.00 66.69 107 LEU A O 1
ATOM 851 N N . PRO A 1 108 ? -30.073 8.877 6.743 1.00 62.28 108 PRO A N 1
ATOM 852 C CA . PRO A 1 108 ? -31.324 9.612 6.690 1.00 62.28 108 PRO A CA 1
ATOM 853 C C . PRO A 1 108 ? -31.568 10.257 8.054 1.00 62.28 108 PRO A C 1
ATOM 855 O O . PRO A 1 108 ? -31.396 9.621 9.092 1.00 62.28 108 PRO A O 1
ATOM 858 N N . GLN A 1 109 ? -31.962 11.533 8.064 1.00 64.12 109 GLN A N 1
ATOM 859 C CA . GLN A 1 109 ? -32.332 12.199 9.308 1.00 64.12 109 GLN A CA 1
ATOM 860 C C . GLN A 1 109 ? -33.522 11.463 9.923 1.00 64.12 109 GLN A C 1
ATOM 862 O O . GLN A 1 109 ? -34.643 11.552 9.416 1.00 64.12 109 GLN A O 1
ATOM 867 N N . SER A 1 110 ? -33.266 10.746 11.017 1.00 69.44 110 SER A N 1
ATOM 868 C CA . SER A 1 110 ? -34.298 10.107 11.823 1.00 69.44 110 SER A CA 1
ATOM 869 C C . SER A 1 110 ? -35.351 11.150 12.192 1.00 69.44 110 SER A C 1
ATOM 871 O O . SER A 1 110 ? -35.026 12.245 12.666 1.00 69.44 110 SER A O 1
ATOM 873 N N . ALA A 1 111 ? -36.620 10.839 11.919 1.00 73.62 111 ALA A N 1
ATOM 874 C CA . ALA A 1 111 ? -37.720 11.735 12.243 1.00 73.62 111 ALA A CA 1
ATOM 875 C C . ALA A 1 111 ? -37.704 12.030 13.747 1.00 73.62 111 ALA A C 1
ATOM 877 O O . ALA A 1 111 ? -37.447 11.140 14.558 1.00 73.62 111 ALA A O 1
ATOM 878 N N . LYS A 1 112 ? -37.974 13.286 14.122 1.00 78.69 112 LYS A N 1
ATOM 879 C CA . LYS A 1 112 ? -37.998 13.669 15.532 1.00 78.69 112 LYS A CA 1
ATOM 880 C C . LYS A 1 112 ? -39.030 12.799 16.273 1.00 78.69 112 LYS A C 1
ATOM 882 O O . LYS A 1 112 ? -40.204 12.848 15.892 1.00 78.69 112 LYS A O 1
ATOM 887 N N . PRO A 1 113 ? -38.623 12.050 17.313 1.00 79.94 113 PRO A N 1
ATOM 888 C CA . PRO A 1 113 ? -39.543 11.233 18.089 1.00 79.94 113 PRO A CA 1
ATOM 889 C C . PRO A 1 113 ? -40.607 12.106 18.766 1.00 79.94 113 PRO A C 1
ATOM 891 O O . PRO A 1 113 ? -40.379 13.282 19.076 1.00 79.94 113 PRO A O 1
ATOM 894 N N . GLY A 1 114 ? -41.792 11.528 18.957 1.00 77.12 114 GLY A N 1
ATOM 895 C CA . GLY A 1 114 ? -42.894 12.167 19.668 1.00 77.12 114 GLY A CA 1
ATOM 896 C C . GLY A 1 114 ? -42.593 12.364 21.157 1.00 77.12 114 GLY A C 1
ATOM 897 O O . GLY A 1 114 ? -41.671 11.776 21.711 1.00 77.12 114 GLY A O 1
ATOM 898 N N . GLU A 1 115 ? -43.410 13.182 21.823 1.00 75.25 115 GLU A N 1
ATOM 899 C CA . GLU A 1 115 ? -43.263 13.519 23.252 1.00 75.25 115 GLU A CA 1
ATOM 900 C C . GLU A 1 115 ? -43.394 12.304 24.188 1.00 75.25 115 GLU A C 1
ATOM 902 O O . GLU A 1 115 ? -42.877 12.323 25.299 1.00 75.25 115 GLU A O 1
ATOM 907 N N . PHE A 1 116 ? -44.048 11.235 23.729 1.00 78.50 116 PHE A N 1
ATOM 908 C CA . PHE A 1 116 ? -44.305 10.024 24.512 1.00 78.50 116 PHE A CA 1
ATOM 909 C C . PHE A 1 116 ? -43.475 8.809 24.074 1.00 78.50 116 PHE A C 1
ATOM 911 O O . PHE A 1 116 ? -43.807 7.688 24.451 1.00 78.50 116 PHE A O 1
ATOM 918 N N . CYS A 1 117 ? -42.434 9.009 23.260 1.00 83.31 117 CYS A N 1
ATOM 919 C CA . CYS A 1 117 ? -41.529 7.926 22.880 1.00 83.31 117 CYS A CA 1
ATOM 920 C C . CYS A 1 117 ? -40.713 7.434 24.080 1.00 83.31 117 CYS A C 1
ATOM 922 O O . CYS A 1 117 ? -40.383 8.195 24.994 1.00 83.31 117 CYS A O 1
ATOM 924 N N . SER A 1 118 ? -40.357 6.157 24.054 1.00 85.81 118 SER A N 1
ATOM 925 C CA . SER A 1 118 ? -39.596 5.520 25.117 1.00 85.81 118 SER A CA 1
ATOM 926 C C . SER A 1 118 ? -38.135 5.964 25.142 1.00 85.81 118 SER A C 1
ATOM 928 O O . SER A 1 118 ? -37.571 6.482 24.173 1.00 85.81 118 SER A O 1
ATOM 930 N N . ALA A 1 119 ? -37.495 5.697 26.280 1.00 83.81 119 ALA A N 1
ATOM 931 C CA . ALA A 1 119 ? -36.094 5.992 26.554 1.00 83.81 119 ALA A CA 1
ATOM 932 C C . ALA A 1 119 ? -35.134 5.428 25.488 1.00 83.81 119 ALA A C 1
ATOM 934 O O . ALA A 1 119 ? -34.194 6.122 25.098 1.00 83.81 119 ALA A O 1
ATOM 935 N N . SER A 1 120 ? -35.379 4.205 24.996 1.00 85.88 120 SER A N 1
ATOM 936 C CA . SER A 1 120 ? -34.555 3.593 23.942 1.00 85.88 120 SER A CA 1
ATOM 937 C C . SER A 1 120 ? -34.608 4.399 22.639 1.00 85.88 120 SER A C 1
ATOM 939 O O . SER A 1 120 ? -33.565 4.804 22.133 1.00 85.88 120 SER A O 1
ATOM 941 N N . THR A 1 121 ? -35.809 4.724 22.152 1.00 85.25 121 THR A N 1
ATOM 942 C CA . THR A 1 121 ? -36.025 5.501 20.918 1.00 85.25 121 THR A CA 1
ATOM 943 C C . THR A 1 121 ? -35.401 6.895 21.005 1.00 85.25 121 THR A C 1
ATOM 945 O O . THR A 1 121 ? -34.781 7.376 20.057 1.00 85.25 121 THR A O 1
ATOM 948 N N . LEU A 1 122 ? -35.521 7.548 22.167 1.00 86.25 122 LEU A N 1
ATOM 949 C CA . LEU A 1 122 ? -34.902 8.852 22.418 1.00 86.25 122 LEU A CA 1
ATOM 950 C C . LEU A 1 122 ? -33.372 8.784 22.399 1.00 86.25 122 LEU A C 1
ATOM 952 O O . LEU A 1 122 ? -32.728 9.695 21.877 1.00 86.25 122 LEU A O 1
ATOM 956 N N . ARG A 1 123 ? -32.783 7.715 22.947 1.00 87.19 123 ARG A N 1
ATOM 957 C CA . ARG A 1 123 ? -31.336 7.491 22.896 1.00 87.19 123 ARG A CA 1
ATOM 958 C C . ARG A 1 123 ? -30.858 7.251 21.473 1.00 87.19 123 ARG A C 1
ATOM 960 O O . ARG A 1 123 ? -29.864 7.854 21.078 1.00 87.19 123 ARG A O 1
ATOM 967 N N . ASP A 1 124 ? -31.554 6.420 20.712 1.00 86.62 124 ASP A N 1
ATOM 968 C CA . ASP A 1 124 ? -31.165 6.111 19.337 1.00 86.62 124 ASP A CA 1
ATOM 969 C C . ASP A 1 124 ? -31.243 7.380 18.467 1.00 86.62 124 ASP A C 1
ATOM 971 O O . ASP A 1 124 ? -30.272 7.731 17.794 1.00 86.62 124 ASP A O 1
ATOM 975 N N . TYR A 1 125 ? -32.305 8.182 18.630 1.00 87.56 125 TYR A N 1
ATOM 976 C CA . TYR A 1 125 ? -32.391 9.519 18.035 1.00 87.56 125 TYR A CA 1
ATOM 977 C C . TYR A 1 125 ? -31.251 10.447 18.491 1.00 87.56 125 TYR A C 1
ATOM 979 O O . TYR A 1 125 ? -30.663 11.154 17.674 1.00 87.56 125 TYR A O 1
ATOM 987 N N . TYR A 1 126 ? -30.900 10.459 19.781 1.00 88.62 126 TYR A N 1
ATOM 988 C CA . TYR A 1 126 ? -29.795 11.278 20.289 1.00 88.62 126 TYR A CA 1
ATOM 989 C C . TYR A 1 126 ? -28.455 10.907 19.644 1.00 88.62 126 TYR A C 1
ATOM 991 O O . TYR A 1 126 ? -27.699 11.810 19.279 1.00 88.62 126 TYR A O 1
ATOM 999 N N . LEU A 1 127 ? -28.172 9.611 19.481 1.00 88.81 127 LEU A N 1
ATOM 1000 C CA . LEU A 1 127 ? -26.955 9.117 18.832 1.00 88.81 127 LEU A CA 1
ATOM 1001 C C . LEU A 1 127 ? -26.893 9.524 17.356 1.00 88.81 127 LEU A C 1
ATOM 1003 O O . LEU A 1 127 ? -25.815 9.867 16.872 1.00 88.81 127 LEU A O 1
ATOM 1007 N N . ASP A 1 128 ? -28.029 9.557 16.661 1.00 87.25 128 ASP A N 1
ATOM 1008 C CA . ASP A 1 128 ? -28.095 10.054 15.283 1.00 87.25 128 ASP A CA 1
ATOM 1009 C C . ASP A 1 128 ? -27.847 11.569 15.196 1.00 87.25 128 ASP A C 1
ATOM 1011 O O . ASP A 1 128 ? -27.182 12.036 14.273 1.00 87.25 128 ASP A O 1
ATOM 1015 N N . GLN A 1 129 ? -28.321 12.347 16.177 1.00 87.62 129 GLN A N 1
ATOM 1016 C CA . GLN A 1 129 ? -28.080 13.797 16.238 1.00 87.62 129 GLN A CA 1
ATOM 1017 C C . GLN A 1 129 ? -26.667 14.168 16.723 1.00 87.62 129 GLN A C 1
ATOM 1019 O O . GLN A 1 129 ? -26.206 15.282 16.468 1.00 87.62 129 GLN A O 1
ATOM 1024 N N . HIS A 1 130 ? -25.970 13.261 17.417 1.00 90.31 130 HIS A N 1
ATOM 1025 C CA . HIS A 1 130 ? -24.636 13.491 17.985 1.00 90.31 130 HIS A CA 1
ATOM 1026 C C . HIS A 1 130 ? -23.621 12.465 17.451 1.00 90.31 130 HIS A C 1
ATOM 1028 O O . HIS A 1 130 ? -23.225 11.547 18.181 1.00 90.31 130 HIS A O 1
ATOM 1034 N N . PRO A 1 131 ? -23.115 12.647 16.211 1.00 90.00 131 PRO A N 1
ATOM 1035 C CA . PRO A 1 131 ? -22.202 11.697 15.573 1.00 90.00 131 PRO A CA 1
ATOM 1036 C C . PRO A 1 131 ? -20.958 11.377 16.405 1.00 90.00 131 PRO A C 1
ATOM 1038 O O . PRO A 1 131 ? -20.514 10.238 16.434 1.00 90.00 131 PRO A O 1
ATOM 1041 N N . GLN A 1 132 ? -20.428 12.353 17.149 1.00 90.19 132 GLN A N 1
ATOM 1042 C CA . GLN A 1 132 ? -19.264 12.152 18.020 1.00 90.19 132 GLN A CA 1
ATOM 1043 C C . GLN A 1 132 ? -19.532 11.138 19.142 1.00 90.19 132 GLN A C 1
ATOM 1045 O O . GLN A 1 132 ? -18.659 10.341 19.472 1.00 90.19 132 GLN A O 1
ATOM 1050 N N . THR A 1 133 ? -20.737 11.131 19.721 1.00 91.81 133 THR A N 1
ATOM 1051 C CA . THR A 1 133 ? -21.117 10.157 20.755 1.00 91.81 133 THR A CA 1
ATOM 1052 C C . THR A 1 133 ? -21.358 8.777 20.151 1.00 91.81 133 THR A C 1
ATOM 1054 O O . THR A 1 133 ? -20.992 7.771 20.758 1.00 91.81 133 THR A O 1
ATOM 1057 N N . LYS A 1 134 ? -21.911 8.718 18.934 1.00 92.31 134 LYS A N 1
ATOM 1058 C CA . LYS A 1 134 ? -22.058 7.469 18.179 1.00 92.31 134 LYS A CA 1
ATOM 1059 C C . LYS A 1 134 ? -20.698 6.877 17.793 1.00 92.31 134 LYS A C 1
ATOM 1061 O O . LYS A 1 134 ? -20.507 5.677 17.951 1.00 92.31 134 LYS A O 1
ATOM 1066 N N . GLU A 1 135 ? -19.715 7.698 17.418 1.00 93.56 135 GLU A N 1
ATOM 1067 C CA . GLU A 1 135 ? -18.333 7.236 17.213 1.00 93.56 135 GLU A CA 1
ATOM 1068 C C . GLU A 1 135 ? -17.725 6.631 18.487 1.00 93.56 135 GLU A C 1
ATOM 1070 O O . GLU A 1 135 ? -17.080 5.590 18.404 1.00 93.56 135 GLU A O 1
ATOM 1075 N N . LEU A 1 136 ? -17.957 7.218 19.672 1.00 94.75 136 LEU A N 1
ATOM 1076 C CA . LEU A 1 136 ? -17.488 6.627 20.937 1.00 94.75 136 LEU A CA 1
ATOM 1077 C C . LEU A 1 136 ? -18.057 5.219 21.154 1.00 94.75 136 LEU A C 1
ATOM 1079 O O . LEU A 1 136 ? -17.316 4.324 21.559 1.00 94.75 136 LEU A O 1
ATOM 1083 N N . LEU A 1 137 ? -19.346 5.019 20.859 1.00 94.69 137 LEU A N 1
ATOM 1084 C CA . LEU A 1 137 ? -19.989 3.707 20.935 1.00 94.69 137 LEU A CA 1
ATOM 1085 C C . LEU A 1 137 ? -19.357 2.716 19.951 1.00 94.69 137 LEU A C 1
ATOM 1087 O O . LEU A 1 137 ? -19.005 1.611 20.352 1.00 94.69 137 LEU A O 1
ATOM 1091 N N . LEU A 1 138 ? -19.165 3.119 18.692 1.00 95.75 138 LEU A N 1
ATOM 1092 C CA . LEU A 1 138 ? -18.554 2.272 17.662 1.00 95.75 138 LEU A CA 1
ATOM 1093 C C . LEU A 1 138 ? -17.121 1.862 18.029 1.00 95.75 138 LEU A C 1
ATOM 1095 O O . LEU A 1 138 ? -16.744 0.705 17.856 1.00 95.75 138 LEU A O 1
ATOM 1099 N N . ILE A 1 139 ? -16.324 2.784 18.577 1.00 96.44 139 ILE A N 1
ATOM 1100 C CA . ILE A 1 139 ? -14.956 2.483 19.021 1.00 96.44 139 ILE A CA 1
ATOM 1101 C C . ILE A 1 139 ? -14.973 1.549 20.236 1.00 96.44 139 ILE A C 1
ATOM 1103 O O . ILE A 1 139 ? -14.167 0.622 20.293 1.00 96.44 139 ILE A O 1
ATOM 1107 N N . ALA A 1 140 ? -15.887 1.757 21.190 1.00 95.06 140 ALA A N 1
ATOM 1108 C CA . ALA A 1 140 ? -16.043 0.863 22.335 1.00 95.06 140 ALA A CA 1
ATOM 1109 C C . ALA A 1 140 ? -16.429 -0.559 21.892 1.00 95.06 140 ALA A C 1
ATOM 1111 O O . ALA A 1 140 ? -15.798 -1.519 22.326 1.00 95.06 140 ALA A O 1
ATOM 1112 N N . GLN A 1 141 ? -17.386 -0.688 20.970 1.00 94.12 141 GLN A N 1
ATOM 1113 C CA . GLN A 1 141 ? -17.793 -1.971 20.391 1.00 94.12 141 GLN A CA 1
ATOM 1114 C C . GLN A 1 141 ? -16.648 -2.645 19.630 1.00 94.12 141 GLN A C 1
ATOM 1116 O O . GLN A 1 141 ? -16.433 -3.844 19.784 1.00 94.12 141 GLN A O 1
ATOM 1121 N N . TRP A 1 142 ? -15.872 -1.883 18.853 1.00 95.31 142 TRP A N 1
ATOM 1122 C CA . TRP A 1 142 ? -14.685 -2.401 18.173 1.00 95.31 142 TRP A CA 1
ATOM 1123 C C . TRP A 1 142 ? -13.637 -2.915 19.174 1.00 95.31 142 TRP A C 1
ATOM 1125 O O . TRP A 1 142 ? -13.099 -4.003 18.980 1.00 95.31 142 TRP A O 1
ATOM 1135 N N . LEU A 1 143 ? -13.364 -2.190 20.265 1.00 94.81 143 LEU A N 1
ATOM 1136 C CA . LEU A 1 143 ? -12.440 -2.647 21.315 1.00 94.81 143 LEU A CA 1
ATOM 1137 C C . LEU A 1 143 ? -12.932 -3.936 21.981 1.00 94.81 143 LEU A C 1
ATOM 1139 O O . LEU A 1 143 ? -12.163 -4.882 22.130 1.00 94.81 143 LEU A O 1
ATOM 1143 N N . GLN A 1 144 ? -14.218 -3.982 22.331 1.00 92.69 144 GLN A N 1
ATOM 1144 C CA . GLN A 1 144 ? -14.861 -5.143 22.941 1.00 92.69 144 GLN A CA 1
ATOM 1145 C C . GLN A 1 144 ? -14.789 -6.372 22.028 1.00 92.69 144 GLN A C 1
ATOM 1147 O O . GLN A 1 144 ? -14.267 -7.406 22.443 1.00 92.69 144 GLN A O 1
ATOM 1152 N N . TYR A 1 145 ? -15.195 -6.237 20.763 1.00 91.31 145 TYR A N 1
ATOM 1153 C CA . TYR A 1 145 ? -15.144 -7.311 19.766 1.00 91.31 145 TYR A CA 1
ATOM 1154 C C . TYR A 1 145 ? -13.743 -7.921 19.637 1.00 91.31 145 TYR A C 1
ATOM 1156 O O . TYR A 1 145 ? -13.575 -9.136 19.628 1.00 91.31 145 TYR A O 1
ATOM 1164 N N . ASN A 1 146 ? -12.714 -7.075 19.614 1.00 88.75 146 ASN A N 1
ATOM 1165 C CA . ASN A 1 146 ? -11.322 -7.499 19.472 1.00 88.75 146 ASN A CA 1
ATOM 1166 C C . ASN A 1 146 ? -10.675 -7.999 20.780 1.00 88.75 146 ASN A C 1
ATOM 1168 O O . ASN A 1 146 ? -9.467 -8.239 20.797 1.00 88.75 146 ASN A O 1
ATOM 1172 N N . SER A 1 147 ? -11.449 -8.143 21.863 1.00 82.75 147 SER A N 1
ATOM 1173 C CA . SER A 1 147 ? -10.989 -8.655 23.165 1.00 82.75 147 SER A CA 1
ATOM 1174 C C . SER A 1 147 ? -11.635 -9.989 23.577 1.00 82.75 147 SER A C 1
ATOM 1176 O O . SER A 1 147 ? -11.384 -10.476 24.679 1.00 82.75 147 SER A O 1
ATOM 1178 N N . GLN A 1 148 ? -12.430 -10.610 22.694 1.00 64.38 148 GLN A N 1
ATOM 1179 C CA . GLN A 1 148 ? -13.194 -11.843 22.956 1.00 64.38 148 GLN A CA 1
ATOM 1180 C C . GLN A 1 148 ? -12.348 -13.125 23.135 1.00 64.38 148 GLN A C 1
ATOM 1182 O O . GLN A 1 148 ? -12.901 -14.189 23.394 1.00 64.38 148 GLN A O 1
ATOM 1187 N N . ASP A 1 149 ? -11.015 -13.045 23.094 1.00 56.12 149 ASP A N 1
ATOM 1188 C CA . ASP A 1 149 ? -10.096 -14.187 23.270 1.00 56.12 149 ASP A CA 1
ATOM 1189 C C . ASP A 1 149 ? -10.078 -14.787 24.697 1.00 56.12 149 ASP A C 1
ATOM 1191 O O . ASP A 1 149 ? -9.356 -15.748 24.980 1.00 56.12 149 ASP A O 1
ATOM 1195 N N . VAL A 1 150 ? -10.870 -14.253 25.633 1.00 51.12 150 VAL A N 1
ATOM 1196 C CA . VAL A 1 150 ? -10.950 -14.766 27.006 1.00 51.12 150 VAL A CA 1
ATOM 1197 C C . VAL A 1 150 ? -11.860 -15.997 27.056 1.00 51.12 150 VAL A C 1
ATOM 1199 O O . VAL A 1 150 ? -13.030 -15.920 27.420 1.00 51.12 150 VAL A O 1
ATOM 1202 N N . SER A 1 151 ? -11.307 -17.171 26.742 1.00 49.38 151 SER A N 1
ATOM 1203 C CA . SER A 1 151 ? -11.963 -18.453 27.023 1.00 49.38 151 SER A CA 1
ATOM 1204 C C . SER A 1 151 ? -12.192 -18.599 28.532 1.00 49.38 151 SER A C 1
ATOM 1206 O O . SER A 1 151 ? -11.275 -18.922 29.293 1.00 49.38 151 SER A O 1
ATOM 1208 N N . VAL A 1 152 ? -13.427 -18.378 28.985 1.00 55.53 152 VAL A N 1
ATOM 1209 C CA . VAL A 1 152 ? -13.812 -18.597 30.381 1.00 55.53 152 VAL A CA 1
ATOM 1210 C C . VAL A 1 152 ? -13.867 -20.103 30.639 1.00 55.53 152 VAL A C 1
ATOM 1212 O O . VAL A 1 152 ? -14.825 -20.779 30.278 1.00 55.53 152 VAL A O 1
ATOM 1215 N N . GLU A 1 153 ? -12.832 -20.654 31.278 1.00 54.59 153 GLU A N 1
ATOM 1216 C CA . GLU A 1 153 ? -12.838 -22.060 31.691 1.00 54.59 153 GLU A CA 1
ATOM 1217 C C . GLU A 1 153 ? -14.043 -22.356 32.604 1.00 54.59 153 GLU A C 1
ATOM 1219 O O . GLU A 1 153 ? -14.172 -21.826 33.722 1.00 54.59 153 GLU A O 1
ATOM 1224 N N . SER A 1 154 ? -14.907 -23.263 32.141 1.00 50.91 154 SER A N 1
ATOM 1225 C CA . SER A 1 154 ? -16.072 -23.757 32.869 1.00 50.91 154 SER A CA 1
ATOM 1226 C C . SER A 1 154 ? -15.638 -24.736 33.967 1.00 50.91 154 SER A C 1
ATOM 1228 O O . SER A 1 154 ? -15.720 -25.962 33.827 1.00 50.91 154 SER A O 1
ATOM 1230 N N . LYS A 1 155 ? -15.148 -24.222 35.097 1.00 57.59 155 LYS A N 1
ATOM 1231 C CA . LYS A 1 155 ? -15.103 -25.033 36.324 1.00 57.59 155 LYS A CA 1
ATOM 1232 C C . LYS A 1 155 ? -16.533 -25.364 36.754 1.00 57.59 155 LYS A C 1
ATOM 1234 O O . LYS A 1 155 ? -17.441 -24.565 36.554 1.00 57.59 155 LYS A O 1
ATOM 1239 N N . LYS A 1 156 ? -16.723 -26.536 37.375 1.00 57.84 156 LYS A N 1
ATOM 1240 C CA . LYS A 1 156 ? -18.017 -26.949 37.944 1.00 57.84 156 LYS A CA 1
ATOM 1241 C C . LYS A 1 156 ? -18.538 -25.870 38.895 1.00 57.84 156 LYS A C 1
ATOM 1243 O O . LYS A 1 156 ? -17.998 -25.701 39.987 1.00 57.84 156 LYS A O 1
ATOM 1248 N N . VAL A 1 157 ? -19.583 -25.181 38.457 1.00 63.41 157 VAL A N 1
ATOM 1249 C CA . VAL A 1 157 ? -20.295 -24.168 39.228 1.00 63.41 157 VAL A CA 1
ATOM 1250 C C . VAL A 1 157 ? -20.970 -24.841 40.425 1.00 63.41 157 VAL A C 1
ATOM 1252 O O . VAL A 1 157 ? -21.527 -25.935 40.309 1.00 63.41 157 VAL A O 1
ATOM 1255 N N . GLN A 1 158 ? -20.878 -24.227 41.606 1.00 63.84 158 GLN A N 1
ATOM 1256 C CA . GLN A 1 158 ? -21.692 -24.653 42.745 1.00 63.84 158 GLN A CA 1
ATOM 1257 C C . GLN A 1 158 ? -23.137 -24.196 42.512 1.00 63.84 158 GLN A C 1
ATOM 1259 O O . GLN A 1 158 ? -23.379 -23.007 42.354 1.00 63.84 158 GLN A O 1
ATOM 1264 N N . ASN A 1 159 ? -24.096 -25.126 42.543 1.00 64.62 159 ASN A N 1
ATOM 1265 C CA . ASN A 1 159 ? -25.507 -24.875 42.201 1.00 64.62 159 ASN A CA 1
ATOM 1266 C C . ASN A 1 159 ? -26.260 -23.902 43.139 1.00 64.62 159 ASN A C 1
ATOM 1268 O O . ASN A 1 159 ? -27.438 -23.641 42.911 1.00 64.62 159 ASN A O 1
ATOM 1272 N N . SER A 1 160 ? -25.653 -23.413 44.226 1.00 78.56 160 SER A N 1
ATOM 1273 C CA . SER A 1 160 ? -26.321 -22.506 45.168 1.00 78.56 160 SER A CA 1
ATOM 1274 C C . SER A 1 160 ? -25.360 -21.472 45.744 1.00 78.56 160 SER A C 1
ATOM 1276 O O . SER A 1 160 ? -24.331 -21.843 46.319 1.00 78.56 160 SER A O 1
ATOM 1278 N N . LYS A 1 161 ? -25.742 -20.192 45.661 1.00 85.44 161 LYS A N 1
ATOM 1279 C CA . LYS A 1 161 ? -25.000 -19.076 46.252 1.00 85.44 161 LYS A CA 1
ATOM 1280 C C . LYS A 1 161 ? -24.883 -19.232 47.774 1.00 85.44 161 LYS A C 1
ATOM 1282 O O . LYS A 1 161 ? -25.844 -19.603 48.446 1.00 85.44 161 LYS A O 1
ATOM 1287 N N . TRP A 1 162 ? -23.686 -18.964 48.295 1.00 89.75 162 TRP A N 1
ATOM 1288 C CA . TRP A 1 162 ? -23.345 -18.986 49.724 1.00 89.75 162 TRP A CA 1
ATOM 1289 C C . TRP A 1 162 ? -23.669 -20.297 50.465 1.00 89.75 162 TRP A C 1
ATOM 1291 O O . TRP A 1 162 ? -24.077 -20.302 51.632 1.00 89.75 162 TRP A O 1
ATOM 1301 N N . ALA A 1 163 ? -23.469 -21.436 49.795 1.00 88.25 163 ALA A N 1
ATOM 1302 C CA . ALA A 1 163 ? -23.722 -22.758 50.365 1.00 88.25 163 ALA A CA 1
ATOM 1303 C C . ALA A 1 163 ? -22.915 -23.012 51.649 1.00 88.25 163 ALA A C 1
ATOM 1305 O O . ALA A 1 163 ? -23.445 -23.572 52.611 1.00 88.25 163 ALA A O 1
ATOM 1306 N N . HIS A 1 164 ? -21.643 -22.594 51.695 1.00 87.25 164 HIS A N 1
ATOM 1307 C CA . HIS A 1 164 ? -20.784 -22.830 52.863 1.00 87.25 164 HIS A CA 1
ATOM 1308 C C . HIS A 1 164 ? -21.204 -21.970 54.055 1.00 87.25 164 HIS A C 1
ATOM 1310 O O . HIS A 1 164 ? -21.138 -22.432 55.191 1.00 87.25 164 HIS A O 1
ATOM 1316 N N . THR A 1 165 ? -21.670 -20.749 53.804 1.00 87.88 165 THR A N 1
ATOM 1317 C CA . THR A 1 165 ? -22.218 -19.831 54.808 1.00 87.88 165 THR A CA 1
ATOM 1318 C C . THR A 1 165 ? -23.515 -20.388 55.375 1.00 87.88 165 THR A C 1
ATOM 1320 O O . THR A 1 165 ? -23.648 -20.489 56.591 1.00 87.88 165 THR A O 1
ATOM 1323 N N . LYS A 1 166 ? -24.422 -20.872 54.516 1.00 87.94 166 LYS A N 1
ATOM 1324 C CA . LYS A 1 166 ? -25.653 -21.546 54.948 1.00 87.94 166 LYS A CA 1
ATOM 1325 C C . LYS A 1 166 ? -25.361 -22.752 55.848 1.00 87.94 166 LYS A C 1
ATOM 1327 O O . LYS A 1 166 ? -25.912 -22.852 56.939 1.00 87.94 166 LYS A O 1
ATOM 1332 N N . ILE A 1 167 ? -24.449 -23.633 55.427 1.00 86.25 167 ILE A N 1
ATOM 1333 C CA . ILE A 1 167 ? -24.042 -24.809 56.214 1.00 86.25 167 ILE A CA 1
ATOM 1334 C C . ILE A 1 167 ? -23.404 -24.386 57.547 1.00 86.25 167 ILE A C 1
ATOM 1336 O O . ILE A 1 167 ? -23.600 -25.056 58.562 1.00 86.25 167 ILE A O 1
ATOM 1340 N N . ALA A 1 168 ? -22.633 -23.296 57.570 1.00 82.94 168 ALA A N 1
ATOM 1341 C CA . ALA A 1 168 ? -22.005 -22.796 58.790 1.00 82.94 168 ALA A CA 1
ATOM 1342 C C . ALA A 1 168 ? -23.028 -22.254 59.803 1.00 82.94 168 ALA A C 1
ATOM 1344 O O . ALA A 1 168 ? -22.872 -22.520 60.994 1.00 82.94 168 ALA A O 1
ATOM 1345 N N . ILE A 1 169 ? -24.076 -21.567 59.330 1.00 82.06 169 ILE A N 1
ATOM 1346 C CA . ILE A 1 169 ? -25.197 -21.078 60.150 1.00 82.06 169 ILE A CA 1
ATOM 1347 C C . ILE A 1 169 ? -26.018 -22.258 60.693 1.00 82.06 169 ILE A C 1
ATOM 1349 O O . ILE A 1 169 ? -26.283 -22.338 61.889 1.00 82.06 169 ILE A O 1
ATOM 1353 N N . GLU A 1 170 ? -26.368 -23.236 59.851 1.00 82.69 170 GLU A N 1
ATOM 1354 C CA . GLU A 1 170 ? -27.141 -24.415 60.281 1.00 82.69 170 GLU A CA 1
ATOM 1355 C C . GLU A 1 170 ? -26.396 -25.257 61.332 1.00 82.69 170 GLU A C 1
ATOM 1357 O O . GLU A 1 170 ? -27.004 -25.799 62.257 1.00 82.69 170 GLU A O 1
ATOM 1362 N N . ASN A 1 171 ? -25.068 -25.340 61.224 1.00 79.38 171 ASN A N 1
ATOM 1363 C CA . ASN A 1 171 ? -24.225 -26.072 62.169 1.00 79.38 171 ASN A CA 1
ATOM 1364 C C . ASN A 1 171 ? -23.731 -25.217 63.347 1.00 79.38 171 ASN A C 1
ATOM 1366 O O . ASN A 1 171 ? -22.912 -25.694 64.135 1.00 79.38 171 ASN A O 1
ATOM 1370 N N . GLU A 1 172 ? -24.208 -23.980 63.504 1.00 71.56 172 GLU A N 1
ATOM 1371 C CA . GLU A 1 172 ? -23.733 -23.053 64.534 1.00 71.56 172 GLU A CA 1
ATOM 1372 C C . GLU A 1 172 ? -23.886 -23.641 65.947 1.00 71.56 172 GLU A C 1
ATOM 1374 O O . GLU A 1 172 ? -22.930 -23.648 66.724 1.00 71.56 172 GLU A O 1
ATOM 1379 N N . ALA A 1 173 ? -25.039 -24.247 66.250 1.00 65.25 173 ALA A N 1
ATOM 1380 C CA . ALA A 1 173 ? -25.299 -24.882 67.544 1.00 65.25 173 ALA A CA 1
ATOM 1381 C C . ALA A 1 173 ? -24.352 -26.064 67.841 1.00 65.25 173 ALA A C 1
ATOM 1383 O O . ALA A 1 173 ? -23.977 -26.286 68.993 1.00 65.25 173 ALA A O 1
ATOM 1384 N N . LEU A 1 174 ? -23.938 -26.814 66.812 1.00 65.00 174 LEU A N 1
ATOM 1385 C CA . LEU A 1 174 ? -22.989 -27.922 66.950 1.00 65.00 174 LEU A CA 1
ATOM 1386 C C . LEU A 1 174 ? -21.551 -27.404 67.106 1.00 65.00 174 LEU A C 1
ATOM 1388 O O . LEU A 1 174 ? -20.805 -27.893 67.952 1.00 65.00 174 LEU A O 1
ATOM 1392 N N . ASN A 1 175 ? -21.186 -26.369 66.349 1.00 64.06 175 ASN A N 1
ATOM 1393 C CA . ASN A 1 175 ? -19.862 -25.749 66.388 1.00 64.06 175 ASN A CA 1
ATOM 1394 C C . ASN A 1 175 ? -19.589 -25.033 67.722 1.00 64.06 175 ASN A C 1
ATOM 1396 O O . ASN A 1 175 ? -18.469 -25.101 68.236 1.00 64.06 175 ASN A O 1
ATOM 1400 N N . GLN A 1 176 ? -20.615 -24.418 68.327 1.00 65.81 176 GLN A N 1
ATOM 1401 C CA . GLN A 1 176 ? -20.544 -23.820 69.669 1.00 65.81 176 GLN A CA 1
ATOM 1402 C C . GLN A 1 176 ? -20.228 -24.854 70.767 1.00 65.81 176 GLN A C 1
ATOM 1404 O O . GLN A 1 176 ? -19.657 -24.502 71.799 1.00 65.81 176 GLN A O 1
ATOM 1409 N N . LEU A 1 177 ? -20.553 -26.135 70.549 1.00 62.00 177 LEU A N 1
ATOM 1410 C CA . LEU A 1 177 ? -20.274 -27.222 71.494 1.00 62.00 177 LEU A CA 1
ATOM 1411 C C . LEU A 1 177 ? -18.866 -27.820 71.330 1.00 62.00 177 LEU A C 1
ATOM 1413 O O . LEU A 1 177 ? -18.332 -28.385 72.286 1.00 62.00 177 LEU A O 1
ATOM 1417 N N . THR A 1 178 ? -18.255 -27.715 70.145 1.00 63.34 178 THR A N 1
ATOM 1418 C CA . THR A 1 178 ? -17.005 -28.422 69.805 1.00 63.34 178 THR A CA 1
ATOM 1419 C C . THR A 1 178 ? -15.755 -27.540 69.732 1.00 63.34 178 THR A C 1
ATOM 1421 O O . THR A 1 178 ? -14.645 -28.065 69.846 1.00 63.34 178 THR A O 1
ATOM 1424 N N . SER A 1 179 ? -15.881 -26.220 69.552 1.00 55.53 179 SER A N 1
ATOM 1425 C CA . SER A 1 179 ? -14.744 -25.342 69.228 1.00 55.53 179 SER A CA 1
ATOM 1426 C C . SER A 1 179 ? -14.452 -24.281 70.304 1.00 55.53 179 SER A C 1
ATOM 1428 O O . SER A 1 179 ? -15.330 -23.539 70.719 1.00 55.53 179 SER A O 1
ATOM 1430 N N . LYS A 1 180 ? -13.176 -24.157 70.718 1.00 51.44 180 LYS A N 1
ATOM 1431 C CA . LYS A 1 180 ? -12.646 -23.111 71.633 1.00 51.44 180 LYS A CA 1
ATOM 1432 C C . LYS A 1 180 ? -12.345 -21.759 70.950 1.00 51.44 180 LYS A C 1
ATOM 1434 O O . LYS A 1 180 ? -11.695 -20.908 71.556 1.00 51.44 180 LYS A O 1
ATOM 1439 N N . ASN A 1 181 ? -12.758 -21.568 69.699 1.00 54.06 181 ASN A N 1
ATOM 1440 C CA . ASN A 1 181 ? -12.485 -20.340 68.947 1.00 54.06 181 ASN A CA 1
ATOM 1441 C C . ASN A 1 181 ? -13.638 -19.339 69.088 1.00 54.06 181 ASN A C 1
ATOM 1443 O O . ASN A 1 181 ? -14.780 -19.737 69.305 1.00 54.06 181 ASN A O 1
ATOM 1447 N N . GLN A 1 182 ? -13.311 -18.045 68.990 1.00 54.88 182 GLN A N 1
ATOM 1448 C CA . GLN A 1 182 ? -14.266 -16.934 69.061 1.00 54.88 182 GLN A CA 1
ATOM 1449 C C . GLN A 1 182 ? -15.470 -17.159 68.126 1.00 54.88 182 GLN A C 1
ATOM 1451 O O . GLN A 1 182 ? -15.279 -17.690 67.029 1.00 54.88 182 GLN A O 1
ATOM 1456 N N . PRO A 1 183 ? -16.687 -16.746 68.528 1.00 57.72 183 PRO A N 1
ATOM 1457 C CA . PRO A 1 183 ? -17.869 -16.861 67.682 1.00 57.72 183 PRO A CA 1
ATOM 1458 C C . PRO A 1 183 ? -17.663 -16.036 66.407 1.00 57.72 183 PRO A C 1
ATOM 1460 O O . PRO A 1 183 ? -17.553 -14.811 66.456 1.00 57.72 183 PRO A O 1
ATOM 1463 N N . ILE A 1 184 ? -17.568 -16.713 65.261 1.00 60.56 184 ILE A N 1
ATOM 1464 C CA . ILE A 1 184 ? -17.595 -16.052 63.957 1.00 60.56 184 ILE A CA 1
ATOM 1465 C C . ILE A 1 184 ? -19.063 -15.749 63.673 1.00 60.56 184 ILE A C 1
ATOM 1467 O O . ILE A 1 184 ? -19.847 -16.660 63.420 1.00 60.56 184 ILE A O 1
ATOM 1471 N N . HIS A 1 185 ? -19.439 -14.475 63.758 1.00 72.94 185 HIS A N 1
ATOM 1472 C CA . HIS A 1 185 ? -20.787 -14.028 63.428 1.00 72.94 185 HIS A CA 1
ATOM 1473 C C . HIS A 1 185 ? -20.942 -13.956 61.905 1.00 72.94 185 HIS A C 1
ATOM 1475 O O . HIS A 1 185 ? -20.593 -12.948 61.284 1.00 72.94 185 HIS A O 1
ATOM 1481 N N . TYR A 1 186 ? -21.432 -15.045 61.314 1.00 83.94 186 TYR A N 1
ATOM 1482 C CA . TYR A 1 186 ? -21.907 -15.053 59.933 1.00 83.94 186 TYR A CA 1
ATOM 1483 C C . TYR A 1 186 ? -23.231 -14.291 59.806 1.00 83.94 186 TYR A C 1
ATOM 1485 O O . TYR A 1 186 ? -23.910 -14.054 60.805 1.00 83.94 186 TYR A O 1
ATOM 1493 N N . VAL A 1 187 ? -23.569 -13.867 58.589 1.00 84.31 187 VAL A N 1
ATOM 1494 C CA . VAL A 1 187 ? -24.848 -13.201 58.282 1.00 84.31 187 VAL A CA 1
ATOM 1495 C C . VAL A 1 187 ? -26.054 -14.048 58.706 1.00 84.31 187 VAL A C 1
ATOM 1497 O O . VAL A 1 187 ? -26.012 -15.270 58.612 1.00 84.31 187 VAL A O 1
ATOM 1500 N N . ASP A 1 188 ? -27.130 -13.400 59.163 1.00 81.75 188 ASP A N 1
ATOM 1501 C CA . ASP A 1 188 ? -28.360 -14.098 59.585 1.00 81.75 188 ASP A CA 1
ATOM 1502 C C . ASP A 1 188 ? -29.333 -14.327 58.410 1.00 81.75 188 ASP A C 1
ATOM 1504 O O . ASP A 1 188 ? -30.200 -15.198 58.465 1.00 81.75 188 ASP A O 1
ATOM 1508 N N . GLU A 1 189 ? -29.183 -13.540 57.341 1.00 85.62 189 GLU A N 1
ATOM 1509 C CA . GLU A 1 189 ? -30.025 -13.529 56.143 1.00 85.62 189 GLU A CA 1
ATOM 1510 C C . GLU A 1 189 ? -29.141 -13.785 54.904 1.00 85.62 189 GLU A C 1
ATOM 1512 O O . GLU A 1 189 ? -27.957 -13.441 54.899 1.00 85.62 189 GLU A O 1
ATOM 1517 N N . LEU A 1 190 ? -29.681 -14.458 53.879 1.00 84.94 190 LEU A N 1
ATOM 1518 C CA . LEU A 1 190 ? -28.927 -14.931 52.699 1.00 84.94 190 LEU A CA 1
ATOM 1519 C C . LEU A 1 190 ? -29.168 -14.091 51.433 1.00 84.94 190 LEU A C 1
ATOM 1521 O O . LEU A 1 190 ? -28.929 -14.554 50.318 1.00 84.94 190 LEU A O 1
ATOM 1525 N N . ASP A 1 191 ? -29.658 -12.869 51.584 1.00 88.31 191 ASP A N 1
ATOM 1526 C CA . ASP A 1 191 ? -29.739 -11.889 50.509 1.00 88.31 191 ASP A CA 1
ATOM 1527 C C . ASP A 1 191 ? -28.432 -11.095 50.360 1.00 88.31 191 ASP A C 1
ATOM 1529 O O . ASP A 1 191 ? -27.617 -10.995 51.278 1.00 88.31 191 ASP A O 1
ATOM 1533 N N . VAL A 1 192 ? -28.194 -10.561 49.160 1.00 86.06 192 VAL A N 1
ATOM 1534 C CA . VAL A 1 192 ? -26.866 -10.059 48.767 1.00 86.06 192 VAL A CA 1
ATOM 1535 C C . VAL A 1 192 ? -26.400 -8.834 49.555 1.00 86.06 192 VAL A C 1
ATOM 1537 O O . VAL A 1 192 ? -25.197 -8.620 49.675 1.00 86.06 192 VAL A O 1
ATOM 1540 N N . ASP A 1 193 ? -27.319 -8.051 50.119 1.00 87.56 193 ASP A N 1
ATOM 1541 C CA . ASP A 1 193 ? -27.014 -6.892 50.957 1.00 87.56 193 ASP A CA 1
ATOM 1542 C C . ASP A 1 193 ? -27.001 -7.221 52.460 1.00 87.56 193 ASP A C 1
ATOM 1544 O O . ASP A 1 193 ? -26.666 -6.348 53.263 1.00 87.56 193 ASP A O 1
ATOM 1548 N N . ALA A 1 194 ? -27.247 -8.472 52.873 1.00 88.50 194 ALA A N 1
ATOM 1549 C CA . ALA A 1 194 ? -27.131 -8.886 54.274 1.00 88.50 194 ALA A CA 1
ATOM 1550 C C . ALA A 1 194 ? -25.751 -8.574 54.897 1.00 88.50 194 ALA A C 1
ATOM 1552 O O . ALA A 1 194 ? -25.722 -8.055 56.023 1.00 88.50 194 ALA A O 1
ATOM 1553 N N . PRO A 1 195 ? -24.604 -8.782 54.208 1.00 87.19 195 PRO A N 1
ATOM 1554 C CA . PRO A 1 195 ? -23.296 -8.364 54.721 1.00 87.19 195 PRO A CA 1
ATOM 1555 C C . PRO A 1 195 ? -23.172 -6.842 54.880 1.00 87.19 195 PRO A C 1
ATOM 1557 O O . PRO A 1 195 ? -22.498 -6.365 55.794 1.00 87.19 195 PRO A O 1
ATOM 1560 N N . LEU A 1 196 ? -23.842 -6.071 54.016 1.00 86.81 196 LEU A N 1
ATOM 1561 C CA . LEU A 1 196 ? -23.818 -4.608 54.038 1.00 86.81 196 LEU A CA 1
ATOM 1562 C C . LEU A 1 196 ? -24.672 -4.053 55.185 1.00 86.81 196 LEU A C 1
ATOM 1564 O O . LEU A 1 196 ? -24.216 -3.157 55.892 1.00 86.81 196 LEU A O 1
ATOM 1568 N N . ARG A 1 197 ? -25.869 -4.615 55.412 1.00 87.56 197 ARG A N 1
ATOM 1569 C CA . ARG A 1 197 ? -26.793 -4.194 56.482 1.00 87.56 197 ARG A CA 1
ATOM 1570 C C . ARG A 1 197 ? -26.303 -4.568 57.876 1.00 87.56 197 ARG A C 1
ATOM 1572 O O . ARG A 1 197 ? -26.414 -3.778 58.808 1.00 87.56 197 ARG A O 1
ATOM 1579 N N . SER A 1 198 ? -25.818 -5.799 58.034 1.00 84.44 198 SER A N 1
ATOM 1580 C CA . SER A 1 198 ? -25.477 -6.360 59.348 1.00 84.44 198 SER A CA 1
ATOM 1581 C C . SER A 1 198 ? -24.015 -6.150 59.743 1.00 84.44 198 SER A C 1
ATOM 1583 O O . SER A 1 198 ? -23.661 -6.382 60.899 1.00 84.44 198 SER A O 1
ATOM 1585 N N . HIS A 1 199 ? -23.162 -5.744 58.793 1.00 81.50 199 HIS A N 1
ATOM 1586 C CA . HIS A 1 199 ? -21.701 -5.710 58.928 1.00 81.50 199 HIS A CA 1
ATOM 1587 C C . HIS A 1 199 ? -21.087 -7.055 59.362 1.00 81.50 199 HIS A C 1
ATOM 1589 O O . HIS A 1 199 ? -19.980 -7.098 59.903 1.00 81.50 199 HIS A O 1
ATOM 1595 N N . LYS A 1 200 ? -21.806 -8.159 59.128 1.00 84.56 200 LYS A N 1
ATOM 1596 C CA . LYS A 1 200 ? -21.346 -9.531 59.356 1.00 84.56 200 LYS A CA 1
ATOM 1597 C C . LYS A 1 200 ? -20.718 -10.097 58.087 1.00 84.56 200 LYS A C 1
ATOM 1599 O O . LYS A 1 200 ? -20.925 -9.594 56.984 1.00 84.56 200 LYS A O 1
ATOM 1604 N N . HIS A 1 201 ? -19.928 -11.151 58.241 1.00 84.25 201 HIS A N 1
ATOM 1605 C CA . HIS A 1 201 ? -19.174 -11.730 57.132 1.00 84.25 201 HIS A CA 1
ATOM 1606 C C . HIS A 1 201 ? -19.857 -12.972 56.559 1.00 84.25 201 HIS A C 1
ATOM 1608 O O . HIS A 1 201 ? -20.619 -13.653 57.239 1.00 84.25 201 HIS A O 1
ATOM 1614 N N . ILE A 1 202 ? -19.538 -13.288 55.308 1.00 88.44 202 ILE A N 1
ATOM 1615 C CA . ILE A 1 202 ? -19.803 -14.598 54.706 1.00 88.44 202 ILE A CA 1
ATOM 1616 C C . ILE A 1 202 ? -18.610 -15.534 54.941 1.00 88.44 202 ILE A C 1
ATOM 1618 O O . ILE A 1 202 ? -17.524 -15.103 55.345 1.00 88.44 202 ILE A O 1
ATOM 1622 N N . SER A 1 203 ? -18.800 -16.828 54.694 1.00 88.44 203 SER A N 1
ATOM 1623 C CA . SER A 1 203 ? -17.724 -17.819 54.750 1.00 88.44 203 SER A CA 1
ATOM 1624 C C . SER A 1 203 ? -16.562 -17.435 53.819 1.00 88.44 203 SER A C 1
ATOM 1626 O O . SER A 1 203 ? -16.812 -17.044 52.677 1.00 88.44 203 SER A O 1
ATOM 1628 N N . PRO A 1 204 ? -15.287 -17.594 54.234 1.00 87.81 204 PRO A N 1
ATOM 1629 C CA . PRO A 1 204 ? -14.136 -17.296 53.379 1.00 87.81 204 PRO A CA 1
ATOM 1630 C C . PRO A 1 204 ? -14.166 -18.016 52.023 1.00 87.81 204 PRO A C 1
ATOM 1632 O O . PRO A 1 204 ? -13.821 -17.417 51.014 1.00 87.81 204 PRO A O 1
ATOM 1635 N N . LYS A 1 205 ? -14.653 -19.266 51.980 1.00 87.56 205 LYS A N 1
ATOM 1636 C CA . LYS A 1 205 ? -14.774 -20.042 50.732 1.00 87.56 205 LYS A CA 1
ATOM 1637 C C . LYS A 1 205 ? -15.807 -19.466 49.766 1.00 87.56 205 LYS A C 1
ATOM 1639 O O . LYS A 1 205 ? -15.602 -19.494 48.556 1.00 87.56 205 LYS A O 1
ATOM 1644 N N . ASP A 1 206 ? -16.917 -18.969 50.306 1.00 89.25 206 ASP A N 1
ATOM 1645 C CA . ASP A 1 206 ? -17.944 -18.318 49.495 1.00 89.25 206 ASP A CA 1
ATOM 1646 C C . ASP A 1 206 ? -17.432 -16.970 48.985 1.00 89.25 206 ASP A C 1
ATOM 1648 O O . ASP A 1 206 ? -17.631 -16.651 47.822 1.00 89.25 206 ASP A O 1
ATOM 1652 N N . ARG A 1 207 ? -16.682 -16.227 49.810 1.00 89.06 207 ARG A N 1
ATOM 1653 C CA . ARG A 1 207 ? -16.035 -14.974 49.397 1.00 89.06 207 ARG A CA 1
ATOM 1654 C C . ARG A 1 207 ? -15.013 -15.172 48.276 1.00 89.06 207 ARG A C 1
ATOM 1656 O O . ARG A 1 207 ? -14.975 -14.369 47.355 1.00 89.06 207 ARG A O 1
ATOM 1663 N N . GLU A 1 208 ? -14.186 -16.214 48.359 1.00 89.62 208 GLU A N 1
ATOM 1664 C CA . GLU A 1 208 ? -13.239 -16.577 47.293 1.00 89.62 208 GLU A CA 1
ATOM 1665 C C . GLU A 1 208 ? -13.968 -16.965 45.999 1.00 89.62 208 GLU A C 1
ATOM 1667 O O . GLU A 1 208 ? -13.547 -16.571 44.914 1.00 89.62 208 GLU A O 1
ATOM 1672 N N . SER A 1 209 ? -15.085 -17.694 46.116 1.00 89.06 209 SER A N 1
ATOM 1673 C CA . SER A 1 209 ? -15.912 -18.071 44.963 1.00 89.06 209 SER A CA 1
ATOM 1674 C C . SER A 1 209 ? -16.559 -16.845 44.313 1.00 89.06 209 SER A C 1
ATOM 1676 O O . SER A 1 209 ? -16.502 -16.709 43.095 1.00 89.06 209 SER A O 1
ATOM 1678 N N . ASP A 1 210 ? -17.116 -15.931 45.113 1.00 90.12 210 ASP A N 1
ATOM 1679 C CA . ASP A 1 210 ? -17.693 -14.672 44.632 1.00 90.12 210 ASP A CA 1
ATOM 1680 C C . ASP A 1 210 ? -16.638 -13.805 43.926 1.00 90.12 210 ASP A C 1
ATOM 1682 O O . ASP A 1 210 ? -16.912 -13.274 42.854 1.00 90.12 210 ASP A O 1
ATOM 1686 N N . ASP A 1 211 ? -15.416 -13.6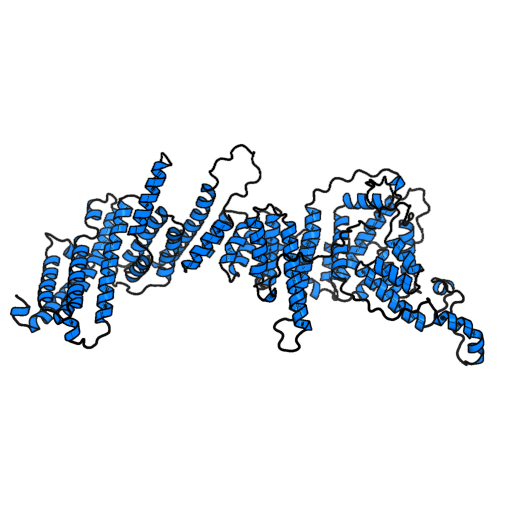99 44.461 1.00 90.62 211 ASP A N 1
ATOM 1687 C CA . ASP A 1 211 ? -14.335 -12.938 43.814 1.00 90.62 211 ASP A CA 1
ATOM 1688 C C . ASP A 1 211 ? -13.925 -13.551 42.458 1.00 90.62 211 ASP A C 1
ATOM 1690 O O . ASP A 1 211 ? -13.759 -12.819 41.479 1.00 90.62 211 ASP A O 1
ATOM 1694 N N . GLU A 1 212 ? -13.850 -14.889 42.351 1.00 89.75 212 GLU A N 1
ATOM 1695 C CA . GLU A 1 212 ? -13.616 -15.581 41.071 1.00 89.75 212 GLU A CA 1
ATOM 1696 C C . GLU A 1 212 ? -14.772 -15.342 40.084 1.00 89.75 212 GLU A C 1
ATOM 1698 O O . GLU A 1 212 ? -14.534 -15.030 38.913 1.00 89.75 212 GLU A O 1
ATOM 1703 N N . TYR A 1 213 ? -16.024 -15.468 40.536 1.00 91.12 213 TYR A N 1
ATOM 1704 C CA . TYR A 1 213 ? -17.200 -15.295 39.683 1.00 91.12 213 TYR A CA 1
ATOM 1705 C C . TYR A 1 213 ? -17.352 -13.851 39.203 1.00 91.12 213 TYR A C 1
ATOM 1707 O O . TYR A 1 213 ? -17.513 -13.630 38.004 1.00 91.12 213 TYR A O 1
ATOM 1715 N N . PHE A 1 214 ? -17.229 -12.860 40.088 1.00 93.56 214 PHE A N 1
ATOM 1716 C CA . PHE A 1 214 ? -17.273 -11.450 39.702 1.00 93.56 214 PHE A CA 1
ATOM 1717 C C . PHE A 1 214 ? -16.081 -11.057 38.830 1.00 93.56 214 PHE A C 1
ATOM 1719 O O . PHE A 1 214 ? -16.248 -10.268 37.904 1.00 93.56 214 PHE A O 1
ATOM 1726 N N . GLY A 1 215 ? -14.901 -11.644 39.047 1.00 92.00 215 GLY A N 1
ATOM 1727 C CA . GLY A 1 215 ? -13.765 -11.476 38.142 1.00 92.00 215 GLY A CA 1
ATOM 1728 C C . GLY A 1 215 ? -14.079 -11.940 36.715 1.00 92.00 215 GLY A C 1
ATOM 1729 O O . GLY A 1 215 ? -13.777 -11.224 35.761 1.00 92.00 215 GLY A O 1
ATOM 1730 N N . LYS A 1 216 ? -14.736 -13.096 36.558 1.00 90.12 216 LYS A N 1
ATOM 1731 C CA . LYS A 1 216 ? -15.176 -13.611 35.247 1.00 90.12 216 LYS A CA 1
ATOM 1732 C C . LYS A 1 216 ? -16.266 -12.744 34.619 1.00 90.12 216 LYS A C 1
ATOM 1734 O O . LYS A 1 216 ? -16.147 -12.396 33.450 1.00 90.12 216 LYS A O 1
ATOM 1739 N N . ILE A 1 217 ? -17.270 -12.333 35.397 1.00 92.56 217 ILE A N 1
ATOM 1740 C CA . ILE A 1 217 ? -18.335 -11.424 34.937 1.00 92.56 217 ILE A CA 1
ATOM 1741 C C . ILE A 1 217 ? -17.735 -10.101 34.449 1.00 92.56 217 ILE A C 1
ATOM 1743 O O . ILE A 1 217 ? -18.092 -9.619 33.379 1.00 92.56 217 ILE A O 1
ATOM 1747 N N . TYR A 1 218 ? -16.783 -9.534 35.194 1.00 93.50 218 TYR A N 1
ATOM 1748 C CA . TYR A 1 218 ? -16.087 -8.316 34.788 1.00 93.50 218 TYR A CA 1
ATOM 1749 C C . TYR A 1 218 ? -15.346 -8.493 33.456 1.00 93.50 218 TYR A C 1
ATOM 1751 O O . TYR A 1 218 ? -15.454 -7.636 32.584 1.00 93.50 218 TYR A O 1
ATOM 1759 N N . ARG A 1 219 ? -14.641 -9.617 33.262 1.00 91.50 219 ARG A N 1
ATOM 1760 C CA . ARG A 1 219 ? -13.953 -9.908 31.993 1.00 91.50 219 ARG A CA 1
ATOM 1761 C C . ARG A 1 219 ? -14.929 -10.040 30.822 1.00 91.50 219 ARG A C 1
ATOM 1763 O O . ARG A 1 219 ? -14.670 -9.444 29.784 1.00 91.50 219 ARG A O 1
ATOM 1770 N N . LEU A 1 220 ? -16.065 -10.715 31.016 1.00 91.25 220 LEU A N 1
ATOM 1771 C CA . LEU A 1 220 ? -17.120 -10.826 30.000 1.00 91.25 220 LEU A CA 1
ATOM 1772 C C . LEU A 1 220 ? -17.687 -9.449 29.605 1.00 91.25 220 LEU A C 1
ATOM 1774 O O . LEU A 1 220 ? -17.837 -9.159 28.418 1.00 91.25 220 LEU A O 1
ATOM 1778 N N . LEU A 1 221 ? -17.900 -8.554 30.578 1.00 91.69 221 LEU A N 1
ATOM 1779 C CA . LEU A 1 221 ? -18.345 -7.176 30.321 1.00 91.69 221 LEU A CA 1
ATOM 1780 C C . LEU A 1 221 ? -17.322 -6.344 29.546 1.00 91.69 221 LEU A C 1
ATOM 1782 O O . LEU A 1 221 ? -17.689 -5.622 28.617 1.00 91.69 221 LEU A O 1
ATOM 1786 N N . VAL A 1 222 ? -16.043 -6.448 29.908 1.00 91.12 222 VAL A N 1
ATOM 1787 C CA . VAL A 1 222 ? -14.950 -5.780 29.188 1.00 91.12 222 VAL A CA 1
ATOM 1788 C C . VAL A 1 222 ? -14.826 -6.321 27.760 1.00 91.12 222 VAL A C 1
ATOM 1790 O O . VAL A 1 222 ? -14.510 -5.543 26.871 1.00 91.12 222 VAL A O 1
ATOM 1793 N N . SER A 1 223 ? -15.168 -7.591 27.509 1.00 89.50 223 SER A N 1
ATOM 1794 C CA . SER A 1 223 ? -15.262 -8.154 26.151 1.00 89.50 223 SER A CA 1
ATOM 1795 C C . SER A 1 223 ? -16.563 -7.858 25.397 1.00 89.50 223 SER A C 1
ATOM 1797 O O . SER A 1 223 ? -16.704 -8.225 24.234 1.00 89.50 223 SER A O 1
ATOM 1799 N N . GLY A 1 224 ? -17.521 -7.185 26.038 1.00 90.00 224 GLY A N 1
ATOM 1800 C CA . GLY A 1 224 ? -18.820 -6.850 25.449 1.00 90.00 224 GLY A CA 1
ATOM 1801 C C . GLY A 1 224 ? -19.821 -8.006 25.376 1.00 90.00 224 GLY A C 1
ATOM 1802 O O . GLY A 1 224 ? -20.935 -7.795 24.902 1.00 90.00 224 GLY A O 1
ATOM 1803 N N . ASP A 1 225 ? -19.484 -9.195 25.884 1.00 90.00 225 ASP A N 1
ATOM 1804 C CA . ASP A 1 225 ? -20.405 -10.333 25.959 1.00 90.00 225 ASP A CA 1
ATOM 1805 C C . ASP A 1 225 ? -21.293 -10.230 27.209 1.00 90.00 225 ASP A C 1
ATOM 1807 O O . ASP A 1 225 ? -21.133 -10.919 28.222 1.00 90.00 225 ASP A O 1
ATOM 1811 N N . ILE A 1 226 ? -22.218 -9.270 27.158 1.00 90.12 226 ILE A N 1
ATOM 1812 C CA . ILE A 1 226 ? -23.128 -8.969 28.267 1.00 90.12 226 ILE A CA 1
ATOM 1813 C C . ILE A 1 226 ? -24.094 -10.136 28.502 1.00 90.12 226 ILE A C 1
ATOM 1815 O O . ILE A 1 226 ? -24.438 -10.417 29.651 1.00 90.12 226 ILE A O 1
ATOM 1819 N N . GLN A 1 227 ? -24.510 -10.834 27.441 1.00 91.19 227 GLN A N 1
ATOM 1820 C CA . GLN A 1 227 ? -25.436 -11.957 27.562 1.00 91.19 227 GLN A CA 1
ATOM 1821 C C . GLN A 1 227 ? -24.774 -13.134 28.282 1.00 91.19 227 GLN A C 1
ATOM 1823 O O . GLN A 1 227 ? -25.324 -13.604 29.277 1.00 91.19 227 GLN A O 1
ATOM 1828 N N . ALA A 1 228 ? -23.553 -13.526 27.896 1.00 89.88 228 ALA A N 1
ATOM 1829 C CA . ALA A 1 228 ? -22.825 -14.557 28.633 1.00 89.88 228 ALA A CA 1
ATOM 1830 C C . ALA A 1 228 ? -22.552 -14.140 30.085 1.00 89.88 228 ALA A C 1
ATOM 1832 O O . ALA A 1 228 ? -22.569 -14.983 30.981 1.00 89.88 228 ALA A O 1
ATOM 1833 N N . ALA A 1 229 ? -22.344 -12.846 30.359 1.00 91.25 229 ALA A N 1
ATOM 1834 C CA . ALA A 1 229 ? -22.206 -12.348 31.727 1.00 91.25 229 ALA A CA 1
ATOM 1835 C C . ALA A 1 229 ? -23.498 -12.522 32.554 1.00 91.25 229 ALA A C 1
ATOM 1837 O O . ALA A 1 229 ? -23.426 -12.906 33.725 1.00 91.25 229 ALA A O 1
ATOM 1838 N N . ILE A 1 230 ? -24.670 -12.266 31.958 1.00 92.75 230 ILE A N 1
ATOM 1839 C CA . ILE A 1 230 ? -25.993 -12.465 32.580 1.00 92.75 230 ILE A CA 1
ATOM 1840 C C . ILE A 1 230 ? -26.258 -13.953 32.828 1.00 92.75 230 ILE A C 1
ATOM 1842 O O . ILE A 1 230 ? -26.680 -14.330 33.929 1.00 92.75 230 ILE A O 1
ATOM 1846 N N . ASP A 1 231 ? -25.979 -14.796 31.836 1.00 91.31 231 ASP A N 1
ATOM 1847 C CA . ASP A 1 231 ? -26.187 -16.241 31.920 1.00 91.31 231 ASP A CA 1
ATOM 1848 C C . ASP A 1 231 ? -25.263 -16.847 32.979 1.00 91.31 231 ASP A C 1
ATOM 1850 O O . ASP A 1 231 ? -25.727 -17.526 33.895 1.00 91.31 231 ASP A O 1
ATOM 1854 N N . PHE A 1 232 ? -23.978 -16.482 32.971 1.00 90.25 232 PHE A N 1
ATOM 1855 C CA . PHE A 1 232 ? -23.010 -16.926 33.972 1.00 90.25 232 PHE A CA 1
ATOM 1856 C C . PHE A 1 232 ? -23.366 -16.447 35.391 1.00 90.25 232 PHE A C 1
ATOM 1858 O O . PHE A 1 232 ? -23.246 -17.197 36.369 1.00 90.25 232 PHE A O 1
ATOM 1865 N N . ALA A 1 233 ? -23.852 -15.211 35.541 1.00 91.38 233 ALA A N 1
ATOM 1866 C CA . ALA A 1 233 ? -24.363 -14.726 36.822 1.00 91.38 233 ALA A CA 1
ATOM 1867 C C . ALA A 1 233 ? -25.582 -15.542 37.292 1.00 91.38 233 ALA A C 1
ATOM 1869 O O . ALA A 1 233 ? -25.698 -15.854 38.478 1.00 91.38 233 ALA A O 1
ATOM 1870 N N . SER A 1 234 ? -26.462 -15.945 36.376 1.00 90.88 234 SER A N 1
ATOM 1871 C CA . SER A 1 234 ? -27.648 -16.752 36.685 1.00 90.88 234 SER A CA 1
ATOM 1872 C C . SER A 1 234 ? -27.294 -18.198 37.051 1.00 90.88 234 SER A C 1
ATOM 1874 O O . SER A 1 234 ? -27.802 -18.726 38.042 1.00 90.88 234 SER A O 1
ATOM 1876 N N . GLU A 1 235 ? -26.374 -18.823 36.315 1.00 89.19 235 GLU A N 1
ATOM 1877 C CA . GLU A 1 235 ? -25.886 -20.186 36.563 1.00 89.19 235 GLU A CA 1
ATOM 1878 C C . GLU A 1 235 ? -25.157 -20.316 37.907 1.00 89.19 235 GLU A C 1
ATOM 1880 O O . GLU A 1 235 ? -25.286 -21.328 38.596 1.00 89.19 235 GLU A O 1
ATOM 1885 N N . THR A 1 236 ? -24.426 -19.275 38.319 1.00 88.12 236 THR A N 1
ATOM 1886 C CA . THR A 1 236 ? -23.710 -19.224 39.609 1.00 88.12 236 THR A CA 1
ATOM 1887 C C . THR A 1 236 ? -24.605 -18.859 40.800 1.00 88.12 236 THR A C 1
ATOM 1889 O O . THR A 1 236 ? -24.123 -18.761 41.931 1.00 88.12 236 THR A O 1
ATOM 1892 N N . GLY A 1 237 ? -25.910 -18.660 40.582 1.00 87.69 237 GLY A N 1
ATOM 1893 C CA . GLY A 1 237 ? -26.861 -18.245 41.618 1.00 87.69 237 GLY A CA 1
ATOM 1894 C C . GLY A 1 237 ? -26.730 -16.774 42.035 1.00 87.69 237 GLY A C 1
ATOM 1895 O O . GLY A 1 237 ? -27.320 -16.354 43.032 1.00 87.69 237 GLY A O 1
ATOM 1896 N N . ASN A 1 238 ? -25.979 -15.969 41.280 1.00 90.69 238 ASN A N 1
ATOM 1897 C CA . ASN A 1 238 ? -25.817 -14.527 41.459 1.00 90.69 238 ASN A CA 1
ATOM 1898 C C . ASN A 1 238 ? -26.943 -13.737 40.765 1.00 90.69 238 ASN A C 1
ATOM 1900 O O . ASN A 1 238 ? -26.689 -12.770 40.046 1.00 90.69 238 ASN A O 1
ATOM 1904 N N . TYR A 1 239 ? -28.202 -14.107 41.016 1.00 91.81 239 TYR A N 1
ATOM 1905 C CA . TYR A 1 239 ? -29.368 -13.525 40.337 1.00 91.81 239 TYR A CA 1
ATOM 1906 C C . TYR A 1 239 ? -29.478 -12.004 40.489 1.00 91.81 239 TYR A C 1
ATOM 1908 O O . TYR A 1 239 ? -29.851 -11.323 39.541 1.00 91.81 239 TYR A O 1
ATOM 1916 N N . THR A 1 240 ? -29.111 -11.437 41.644 1.00 92.25 240 THR A N 1
ATOM 1917 C CA . THR A 1 240 ? -29.125 -9.974 41.812 1.00 92.25 240 THR A CA 1
ATOM 1918 C C . THR A 1 240 ? -28.124 -9.284 40.891 1.00 92.25 240 THR A C 1
ATOM 1920 O O . THR A 1 240 ? -28.440 -8.239 40.333 1.00 92.25 240 THR A O 1
ATOM 1923 N N . MET A 1 241 ? -26.946 -9.880 40.677 1.00 94.25 241 MET A N 1
ATOM 1924 C CA . MET A 1 241 ? -25.987 -9.356 39.705 1.00 94.25 241 MET A CA 1
ATOM 1925 C C . MET A 1 241 ? -26.565 -9.462 38.293 1.00 94.25 241 MET A C 1
ATOM 1927 O O . MET A 1 241 ? -26.552 -8.473 37.572 1.00 94.25 241 MET A O 1
ATOM 1931 N N . ALA A 1 242 ? -27.163 -10.602 37.932 1.00 93.94 242 ALA A N 1
ATOM 1932 C CA . ALA A 1 242 ? -27.835 -10.763 36.641 1.00 93.94 242 ALA A CA 1
ATOM 1933 C C . ALA A 1 242 ? -28.902 -9.673 36.405 1.00 93.94 242 ALA A C 1
ATOM 1935 O O . ALA A 1 242 ? -28.925 -9.062 35.341 1.00 93.94 242 ALA A O 1
ATOM 1936 N N . LEU A 1 243 ? -29.715 -9.343 37.415 1.00 93.19 243 LEU A N 1
ATOM 1937 C CA . LEU A 1 243 ? -30.697 -8.253 37.340 1.00 93.19 243 LEU A CA 1
ATOM 1938 C C . LEU A 1 243 ? -30.050 -6.873 37.146 1.00 93.19 243 LEU A C 1
ATOM 1940 O O . LEU A 1 243 ? -30.558 -6.066 36.367 1.00 93.19 243 LEU A O 1
ATOM 1944 N N . ILE A 1 244 ? -28.928 -6.593 37.819 1.00 94.69 244 ILE A N 1
ATOM 1945 C CA . ILE A 1 244 ? -28.174 -5.343 37.623 1.00 94.69 244 ILE A CA 1
ATOM 1946 C C . ILE A 1 244 ? -27.653 -5.256 36.181 1.00 94.69 244 ILE A C 1
ATOM 1948 O O . ILE A 1 244 ? -27.761 -4.198 35.562 1.00 94.69 244 ILE A O 1
ATOM 1952 N N . LEU A 1 245 ? -27.138 -6.361 35.632 1.00 94.69 245 LEU A N 1
ATOM 1953 C CA . LEU A 1 245 ? -26.636 -6.436 34.257 1.00 94.69 245 LEU A CA 1
ATOM 1954 C C . LEU A 1 245 ? -27.750 -6.275 33.215 1.00 94.69 245 LEU A C 1
ATOM 1956 O O . LEU A 1 245 ? -27.590 -5.500 32.274 1.00 94.69 245 LEU A O 1
ATOM 1960 N N . ILE A 1 246 ? -28.903 -6.925 33.412 1.00 92.38 246 ILE A N 1
ATOM 1961 C CA . ILE A 1 246 ? -30.101 -6.726 32.577 1.00 92.38 246 ILE A CA 1
ATOM 1962 C C . ILE A 1 246 ? -30.503 -5.249 32.596 1.00 92.38 246 ILE A C 1
ATOM 1964 O O . ILE A 1 246 ? -30.746 -4.648 31.549 1.00 92.38 246 ILE A O 1
ATOM 1968 N N . GLY A 1 247 ? -30.495 -4.641 33.784 1.00 90.56 247 GLY A N 1
ATOM 1969 C CA . GLY A 1 247 ? -30.785 -3.226 33.955 1.00 90.56 247 GLY A CA 1
ATOM 1970 C C . GLY A 1 247 ? -29.817 -2.293 33.234 1.00 90.56 247 GLY A C 1
ATOM 1971 O O . GLY A 1 247 ? -30.235 -1.259 32.714 1.00 90.56 247 GLY A O 1
ATOM 1972 N N . ALA A 1 248 ? -28.540 -2.667 33.142 1.00 89.62 248 ALA A N 1
ATOM 1973 C CA . ALA A 1 248 ? -27.558 -1.942 32.345 1.00 89.62 248 ALA A CA 1
ATOM 1974 C C . ALA A 1 248 ? -27.846 -2.062 30.843 1.00 89.62 248 ALA A C 1
ATOM 1976 O O . ALA A 1 248 ? -27.839 -1.052 30.139 1.00 89.62 248 ALA A O 1
ATOM 1977 N N . ALA A 1 249 ? -28.146 -3.276 30.374 1.00 87.06 249 ALA A N 1
ATOM 1978 C CA . ALA A 1 249 ? -28.291 -3.611 28.960 1.00 87.06 249 ALA A CA 1
ATOM 1979 C C . ALA A 1 249 ? -29.613 -3.145 28.325 1.00 87.06 249 ALA A C 1
ATOM 1981 O O . ALA A 1 249 ? -29.680 -2.935 27.112 1.00 87.06 249 ALA A O 1
ATOM 1982 N N . GLN A 1 250 ? -30.691 -3.021 29.103 1.00 86.38 250 GLN A N 1
ATOM 1983 C CA . GLN A 1 250 ? -32.036 -2.772 28.578 1.00 86.38 250 GLN A CA 1
ATOM 1984 C C . GLN A 1 250 ? -32.590 -1.426 29.055 1.00 86.38 250 GLN A C 1
ATOM 1986 O O . GLN A 1 250 ? -32.978 -1.257 30.213 1.00 86.38 250 GLN A O 1
ATOM 1991 N N . ASP A 1 251 ? -32.641 -0.464 28.136 1.00 87.19 251 ASP A N 1
ATOM 1992 C CA . ASP A 1 251 ? -33.428 0.756 28.319 1.00 87.19 251 ASP A CA 1
ATOM 1993 C C . ASP A 1 251 ? -34.902 0.457 28.071 1.00 87.19 251 ASP A C 1
ATOM 1995 O O . ASP A 1 251 ? -35.229 -0.489 27.354 1.00 87.19 251 ASP A O 1
ATOM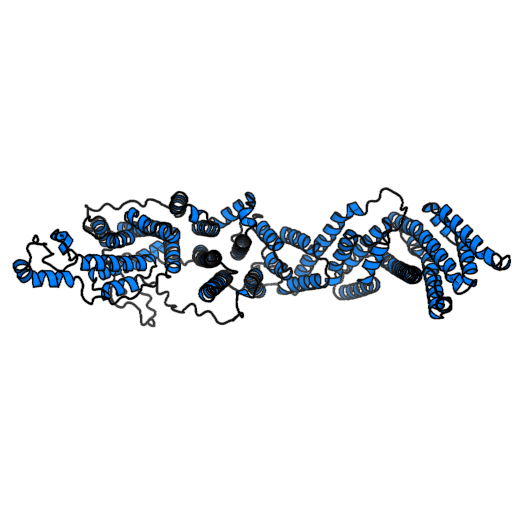 1999 N N . TYR A 1 252 ? -35.780 1.255 28.675 1.00 88.81 252 TYR A N 1
ATOM 2000 C CA . TYR A 1 252 ? -37.212 1.070 28.496 1.00 88.81 252 TYR A CA 1
ATOM 2001 C C . TYR A 1 252 ? -37.630 1.243 27.036 1.00 88.81 252 TYR A C 1
ATOM 2003 O O . TYR A 1 252 ? -37.269 2.242 26.398 1.00 88.81 252 TYR A O 1
ATOM 2011 N N . ILE A 1 253 ? -38.411 0.281 26.555 1.00 86.88 253 ILE A N 1
ATOM 2012 C CA . ILE A 1 253 ? -39.074 0.287 25.254 1.00 86.88 253 ILE A CA 1
ATOM 2013 C C . ILE A 1 253 ? -40.530 -0.144 25.437 1.00 86.88 253 ILE A C 1
ATOM 2015 O O . ILE A 1 253 ? -40.823 -1.079 26.188 1.00 86.88 253 ILE A O 1
ATOM 2019 N N . ASP A 1 254 ? -41.433 0.548 24.752 1.00 86.12 254 ASP A N 1
ATOM 2020 C CA . ASP A 1 254 ? -42.854 0.229 24.710 1.00 86.12 254 ASP A CA 1
ATOM 2021 C C . ASP A 1 254 ? -43.275 0.125 23.234 1.00 86.12 254 ASP A C 1
ATOM 2023 O O . ASP A 1 254 ? -43.459 1.149 22.568 1.00 86.12 254 ASP A O 1
ATOM 2027 N N . PRO A 1 255 ? -43.447 -1.105 22.717 1.00 80.81 255 PRO A N 1
ATOM 2028 C CA . PRO A 1 255 ? -43.780 -1.353 21.314 1.00 80.81 255 PRO A CA 1
ATOM 2029 C C . PRO A 1 255 ? -45.036 -0.613 20.827 1.00 80.81 255 PRO A C 1
ATOM 2031 O O . PRO A 1 255 ? -45.130 -0.254 19.651 1.00 80.81 255 PRO A O 1
ATOM 2034 N N . VAL A 1 256 ? -45.994 -0.354 21.728 1.00 81.56 256 VAL A N 1
ATOM 2035 C CA . VAL A 1 256 ? -47.257 0.332 21.420 1.00 81.56 256 VAL A CA 1
ATOM 2036 C C . VAL A 1 256 ? -47.047 1.839 21.285 1.00 81.56 256 VAL A C 1
ATOM 2038 O O . VAL A 1 256 ? -47.667 2.476 20.435 1.00 81.56 256 VAL A O 1
ATOM 2041 N N . MET A 1 257 ? -46.185 2.419 22.121 1.00 75.94 257 MET A N 1
ATOM 2042 C CA . MET A 1 257 ? -45.933 3.865 22.168 1.00 75.94 257 MET A CA 1
ATOM 2043 C C . MET A 1 257 ? -44.907 4.314 21.131 1.00 75.94 257 MET A C 1
ATOM 2045 O O . MET A 1 257 ? -45.038 5.392 20.549 1.00 75.94 257 MET A O 1
ATOM 2049 N N . ASP A 1 258 ? -43.897 3.484 20.884 1.00 74.69 258 ASP A N 1
ATOM 2050 C CA . ASP A 1 258 ? -42.819 3.774 19.943 1.00 74.69 258 ASP A CA 1
ATOM 2051 C C . ASP A 1 258 ? -43.237 3.584 18.479 1.00 74.69 258 ASP A C 1
ATOM 2053 O O . ASP A 1 258 ? -42.431 3.849 17.590 1.00 74.69 258 ASP A O 1
ATOM 2057 N N . ASN A 1 259 ? -44.499 3.186 18.229 1.00 63.50 259 ASN A N 1
ATOM 2058 C CA . ASN A 1 259 ? -45.025 2.813 16.916 1.00 63.50 259 ASN A CA 1
ATOM 2059 C C . ASN A 1 259 ? -43.992 1.980 16.176 1.00 63.50 259 ASN A C 1
ATOM 2061 O O . ASN A 1 259 ? -43.446 2.425 15.161 1.00 63.50 259 ASN A O 1
ATOM 2065 N N . ALA A 1 260 ? -43.697 0.790 16.698 1.00 52.84 260 ALA A N 1
ATOM 2066 C CA . ALA A 1 260 ? -42.875 -0.117 15.940 1.00 52.84 260 ALA A CA 1
ATOM 2067 C C . ALA A 1 260 ? -43.519 -0.250 14.547 1.00 52.84 260 ALA A C 1
ATOM 2069 O O . ALA A 1 260 ? -44.664 -0.682 14.387 1.00 52.84 260 ALA A O 1
ATOM 2070 N N . LEU A 1 261 ? -42.779 0.208 13.537 1.00 45.25 261 LEU A N 1
ATOM 2071 C CA . LEU A 1 261 ? -42.855 -0.248 12.160 1.00 45.25 261 LEU A CA 1
ATOM 2072 C C . LEU A 1 261 ? -42.537 -1.751 12.184 1.00 45.25 261 LEU A C 1
ATOM 2074 O O . LEU A 1 261 ? -41.529 -2.183 11.641 1.00 45.25 261 LEU A O 1
ATOM 2078 N N . VAL A 1 262 ? -43.350 -2.540 12.892 1.00 46.72 262 VAL A N 1
ATOM 2079 C CA . VAL A 1 262 ? -43.329 -3.988 12.805 1.00 46.72 262 VAL A CA 1
ATOM 2080 C C . VAL A 1 262 ? -43.942 -4.245 11.444 1.00 46.72 262 VAL A C 1
ATOM 2082 O O . VAL A 1 262 ? -45.164 -4.305 11.288 1.00 46.72 262 VAL A O 1
ATOM 2085 N N . ASP A 1 263 ? -43.098 -4.326 10.417 1.00 41.19 263 ASP A N 1
ATOM 2086 C CA . ASP A 1 263 ? -43.437 -5.199 9.308 1.00 41.19 263 ASP A CA 1
ATOM 2087 C C . ASP A 1 263 ? -43.834 -6.521 9.966 1.00 41.19 263 ASP A C 1
ATOM 2089 O O . ASP A 1 263 ? -43.054 -7.109 10.711 1.00 41.19 263 ASP A O 1
ATOM 2093 N N . ALA A 1 264 ? -45.095 -6.918 9.788 1.00 46.06 264 ALA A N 1
ATOM 2094 C CA . ALA A 1 264 ? -45.761 -8.019 10.489 1.00 46.06 264 ALA A CA 1
ATOM 2095 C C . ALA A 1 264 ? -45.199 -9.415 10.121 1.00 46.06 264 ALA A C 1
ATOM 2097 O O . ALA A 1 264 ? -45.944 -10.390 10.026 1.00 46.06 264 ALA A O 1
ATOM 2098 N N . MET A 1 265 ? -43.902 -9.487 9.830 1.00 45.69 265 MET A N 1
ATOM 2099 C CA . MET A 1 265 ? -43.147 -10.630 9.344 1.00 45.69 265 MET A CA 1
ATOM 2100 C C . MET A 1 265 ? -41.935 -10.971 10.227 1.00 45.69 265 MET A C 1
ATOM 2102 O O . MET A 1 265 ? -41.285 -11.969 9.929 1.00 45.69 265 MET A O 1
ATOM 2106 N N . ASP A 1 266 ? -41.640 -10.197 11.279 1.00 48.50 266 ASP A N 1
ATOM 2107 C CA . ASP A 1 266 ? -40.547 -10.497 12.213 1.00 48.50 266 ASP A CA 1
ATOM 2108 C C . ASP A 1 266 ? -41.078 -11.271 13.434 1.00 48.50 266 ASP A C 1
ATOM 2110 O O . ASP A 1 266 ? -41.827 -10.727 14.246 1.00 48.50 266 ASP A O 1
ATOM 2114 N N . GLU A 1 267 ? -40.744 -12.563 13.541 1.00 51.38 267 GLU A N 1
ATOM 2115 C CA . GLU A 1 267 ? -41.198 -13.451 14.632 1.00 51.38 267 GLU A CA 1
ATOM 2116 C C . GLU A 1 267 ? -40.537 -13.127 15.993 1.00 51.38 267 GLU A C 1
ATOM 2118 O O . GLU A 1 267 ? -41.026 -13.594 17.021 1.00 51.38 267 GLU A O 1
ATOM 2123 N N . ASP A 1 268 ? -39.486 -12.294 16.008 1.00 52.78 268 ASP A N 1
ATOM 2124 C CA . ASP A 1 268 ? -38.715 -11.900 17.201 1.00 52.78 268 ASP A CA 1
ATOM 2125 C C . ASP A 1 268 ? -39.026 -10.468 17.704 1.00 52.78 268 ASP A C 1
ATOM 2127 O O . ASP A 1 268 ? -38.346 -9.945 18.594 1.00 52.78 268 ASP A O 1
ATOM 2131 N N . ALA A 1 269 ? -40.056 -9.806 17.162 1.00 57.16 269 ALA A N 1
ATOM 2132 C CA . ALA A 1 269 ? -40.456 -8.477 17.620 1.00 57.16 269 ALA A CA 1
ATOM 2133 C C . ALA A 1 269 ? -40.939 -8.512 19.085 1.00 57.16 269 ALA A C 1
ATOM 2135 O O . ALA A 1 269 ? -41.738 -9.354 19.491 1.00 57.16 269 ALA A O 1
ATOM 2136 N N . ILE A 1 270 ? -40.444 -7.576 19.902 1.00 62.59 270 ILE A N 1
ATOM 2137 C CA . ILE A 1 270 ? -40.837 -7.449 21.309 1.00 62.59 270 ILE A CA 1
ATOM 2138 C C . ILE A 1 270 ? -42.321 -7.056 21.362 1.00 62.59 270 ILE A C 1
ATOM 2140 O O . ILE A 1 270 ? -42.667 -5.934 21.007 1.00 62.59 270 ILE A O 1
ATOM 2144 N N . ASP A 1 271 ? -43.180 -7.958 21.836 1.00 68.62 271 ASP A N 1
ATOM 2145 C CA . ASP A 1 271 ? -44.628 -7.719 21.962 1.00 68.62 271 ASP A CA 1
ATOM 2146 C C . ASP A 1 271 ? -45.029 -7.061 23.299 1.00 68.62 271 ASP A C 1
ATOM 2148 O O . ASP A 1 271 ? -46.136 -6.534 23.438 1.00 68.62 271 ASP A O 1
ATOM 2152 N N . GLU A 1 272 ? -44.139 -7.068 24.300 1.00 80.75 272 GLU A N 1
ATOM 2153 C CA . GLU A 1 272 ? -44.412 -6.568 25.654 1.00 80.75 272 GLU A CA 1
ATOM 2154 C C . GLU A 1 272 ? -43.442 -5.448 26.077 1.00 80.75 272 GLU A C 1
ATOM 2156 O O . GLU A 1 272 ? -42.246 -5.517 25.780 1.00 80.75 272 GLU A O 1
ATOM 2161 N N . PRO A 1 273 ? -43.902 -4.426 26.828 1.00 84.06 273 PRO A N 1
ATOM 2162 C CA . PRO A 1 273 ? -43.012 -3.402 27.369 1.00 84.06 273 PRO A CA 1
ATOM 2163 C C . PRO A 1 273 ? -41.904 -4.010 28.239 1.00 84.06 273 PRO A C 1
ATOM 2165 O O . PRO A 1 273 ? -42.173 -4.800 29.146 1.00 84.06 273 PRO A O 1
ATOM 2168 N N . SER A 1 274 ? -40.655 -3.610 28.001 1.00 86.19 274 SER A N 1
ATOM 2169 C CA . SER A 1 274 ? -39.477 -4.186 28.665 1.00 86.19 274 SER A CA 1
ATOM 2170 C C . SER A 1 274 ? -38.412 -3.130 28.982 1.00 86.19 274 SER A C 1
ATOM 2172 O O . SER A 1 274 ? -38.500 -1.987 28.536 1.00 86.19 274 SER A O 1
ATOM 2174 N N . GLY A 1 275 ? -37.412 -3.491 29.794 1.00 87.25 275 GLY A N 1
ATOM 2175 C CA . GLY A 1 275 ? -36.316 -2.601 30.199 1.00 87.25 275 GLY A CA 1
ATOM 2176 C C . GLY A 1 275 ? -36.615 -1.689 31.399 1.00 87.25 275 GLY A C 1
ATOM 2177 O O . GLY A 1 275 ? -37.661 -1.774 32.044 1.00 87.25 275 GLY A O 1
ATOM 2178 N N . ILE A 1 276 ? -35.656 -0.818 31.742 1.00 88.69 276 ILE A N 1
ATOM 2179 C CA . ILE A 1 276 ? -35.745 0.076 32.911 1.00 88.69 276 ILE A CA 1
ATOM 2180 C C . ILE A 1 276 ? -36.260 1.460 32.522 1.00 88.69 276 ILE A C 1
ATOM 2182 O O . ILE A 1 276 ? -35.579 2.206 31.819 1.00 88.69 276 ILE A O 1
ATOM 2186 N N . ARG A 1 277 ? -37.427 1.833 33.066 1.00 84.75 277 ARG A N 1
ATOM 2187 C CA . ARG A 1 277 ? -38.033 3.164 32.888 1.00 84.75 277 ARG A CA 1
ATOM 2188 C C . ARG A 1 277 ? -37.217 4.273 33.556 1.00 84.75 277 ARG A C 1
ATOM 2190 O O . ARG A 1 277 ? -36.858 5.249 32.912 1.00 84.75 277 ARG A O 1
ATOM 2197 N N . HIS A 1 278 ? -36.869 4.087 34.827 1.00 87.69 278 HIS A N 1
ATOM 2198 C CA . HIS A 1 278 ? -36.136 5.067 35.637 1.00 87.69 278 HIS A CA 1
ATOM 2199 C C . HIS A 1 278 ? -34.615 4.876 35.504 1.00 87.69 278 HIS A C 1
ATOM 2201 O O . HIS A 1 278 ? -33.909 4.561 36.469 1.00 87.69 278 HIS A O 1
ATOM 2207 N N . LYS A 1 279 ? -34.101 4.978 34.269 1.00 89.12 279 LYS A N 1
ATOM 2208 C CA . LYS A 1 279 ? -32.699 4.649 33.950 1.00 89.12 279 LYS A CA 1
ATOM 2209 C C . LYS A 1 279 ? -31.704 5.578 34.650 1.00 89.12 279 LYS A C 1
ATOM 2211 O O . LYS A 1 279 ? -30.643 5.131 35.087 1.00 89.12 279 LYS A O 1
ATOM 2216 N N . PHE A 1 280 ? -32.049 6.853 34.818 1.00 89.00 280 PHE A N 1
ATOM 2217 C CA . PHE A 1 280 ? -31.201 7.806 35.534 1.00 89.00 280 PHE A CA 1
ATOM 2218 C C . PHE A 1 280 ? -31.061 7.450 37.022 1.00 89.00 280 PHE A C 1
ATOM 2220 O O . PHE A 1 280 ? -29.943 7.377 37.540 1.00 89.00 280 PHE A O 1
ATOM 2227 N N . MET A 1 281 ? -32.171 7.119 37.690 1.00 89.06 281 MET A N 1
ATOM 2228 C CA . MET A 1 281 ? -32.152 6.629 39.071 1.00 89.06 281 MET A CA 1
ATOM 2229 C C . MET A 1 281 ? -31.346 5.323 39.211 1.00 89.06 281 MET A C 1
ATOM 2231 O O . MET A 1 281 ? -30.625 5.136 40.198 1.00 89.06 281 MET A O 1
ATOM 2235 N N . TRP A 1 282 ? -31.399 4.432 38.211 1.00 92.00 282 TRP A N 1
ATOM 2236 C CA . TRP A 1 282 ? -30.549 3.236 38.169 1.00 92.00 282 TRP A CA 1
ATOM 2237 C C . TRP A 1 282 ? -29.056 3.602 38.164 1.00 92.00 282 TRP A C 1
ATOM 2239 O O . TRP A 1 282 ? -28.310 3.095 39.005 1.00 92.00 282 TRP A O 1
ATOM 2249 N N . PHE A 1 283 ? -28.622 4.552 37.323 1.00 91.56 283 PHE A N 1
ATOM 2250 C CA . PHE A 1 283 ? -27.231 5.030 37.323 1.00 91.56 283 PHE A CA 1
ATOM 2251 C C . PHE A 1 283 ? -26.806 5.587 38.686 1.00 91.56 283 PHE A C 1
ATOM 2253 O O . PHE A 1 283 ? -25.701 5.300 39.154 1.00 91.56 283 PHE A O 1
ATOM 2260 N N . GLN A 1 284 ? -27.672 6.367 39.341 1.00 90.31 284 GLN A N 1
ATOM 2261 C CA . GLN A 1 284 ? -27.385 6.926 40.665 1.00 90.31 284 GLN A CA 1
ATOM 2262 C C . GLN A 1 284 ? -27.227 5.826 41.718 1.00 90.31 284 GLN A C 1
ATOM 2264 O O . GLN A 1 284 ? -26.308 5.873 42.538 1.00 90.31 284 GLN A O 1
ATOM 2269 N N . THR A 1 285 ? -28.092 4.815 41.664 1.00 91.50 285 THR A N 1
ATOM 2270 C CA . THR A 1 285 ? -28.083 3.685 42.597 1.00 91.50 285 THR A CA 1
ATOM 2271 C C . THR A 1 285 ? -26.820 2.842 42.434 1.00 91.50 285 THR A C 1
ATOM 2273 O O . THR A 1 285 ? -26.135 2.575 43.420 1.00 91.50 285 THR A O 1
ATOM 2276 N N . VAL A 1 286 ? -26.451 2.489 41.198 1.00 93.00 286 VAL A N 1
ATOM 2277 C CA . VAL A 1 286 ? -25.234 1.707 40.914 1.00 93.00 286 VAL A CA 1
ATOM 2278 C C . VAL A 1 286 ? -23.969 2.497 41.257 1.00 93.00 286 VAL A C 1
ATOM 2280 O O . VAL A 1 286 ? -23.029 1.936 41.813 1.00 93.00 286 VAL A O 1
ATOM 2283 N N . ASN A 1 287 ? -23.938 3.809 41.000 1.00 91.31 287 ASN A N 1
ATOM 2284 C CA . ASN A 1 287 ? -22.812 4.658 41.403 1.00 91.31 287 ASN A CA 1
ATOM 2285 C C . ASN A 1 287 ? -22.658 4.729 42.928 1.00 91.31 287 ASN A C 1
ATOM 2287 O O . ASN A 1 287 ? -21.541 4.648 43.432 1.00 91.31 287 ASN A O 1
ATOM 2291 N N . LYS A 1 288 ? -23.763 4.836 43.674 1.00 90.62 288 LYS A N 1
ATOM 2292 C CA . LYS A 1 288 ? -23.722 4.779 45.138 1.00 90.62 288 LYS A CA 1
ATOM 2293 C C . LYS A 1 288 ? -23.219 3.420 45.623 1.00 90.62 288 LYS A C 1
ATOM 2295 O O . LYS A 1 288 ? -22.344 3.378 46.480 1.00 90.62 288 LYS A O 1
ATOM 2300 N N . LEU A 1 289 ? -23.707 2.332 45.024 1.00 90.31 289 LEU A N 1
ATOM 2301 C CA . LEU A 1 289 ? -23.260 0.977 45.340 1.00 90.31 289 LEU A CA 1
ATOM 2302 C C . LEU A 1 289 ? -21.752 0.815 45.099 1.00 90.31 289 LEU A C 1
ATOM 2304 O O . LEU A 1 289 ? -21.048 0.312 45.964 1.00 90.31 289 LEU A O 1
ATOM 2308 N N . ALA A 1 290 ? -21.219 1.336 43.990 1.00 90.69 290 ALA A N 1
ATOM 2309 C CA . ALA A 1 290 ? -19.784 1.305 43.696 1.00 90.69 290 ALA A CA 1
ATOM 2310 C C . ALA A 1 290 ? -18.912 2.021 44.753 1.00 90.69 290 ALA A C 1
ATOM 2312 O O . ALA A 1 290 ? -17.728 1.712 44.884 1.00 90.69 290 ALA A O 1
ATOM 2313 N N . GLN A 1 291 ? -19.471 2.975 45.505 1.00 88.06 291 GLN A N 1
ATOM 2314 C CA . GLN A 1 291 ? -18.757 3.736 46.537 1.00 88.06 291 GLN A CA 1
ATOM 2315 C C . GLN A 1 291 ? -18.782 3.063 47.920 1.00 88.06 291 GLN A C 1
ATOM 2317 O O . GLN A 1 291 ? -18.074 3.506 48.829 1.00 88.06 291 GLN A O 1
ATOM 2322 N N . GLU A 1 292 ? -19.556 1.991 48.095 1.00 88.44 292 GLU A N 1
ATOM 2323 C CA . GLU A 1 292 ? -19.650 1.277 49.367 1.00 88.44 292 GLU A CA 1
ATOM 2324 C C . GLU A 1 292 ? -18.350 0.520 49.697 1.00 88.44 292 GLU A C 1
ATOM 2326 O O . GLU A 1 292 ? -17.792 -0.239 48.897 1.00 88.44 292 GLU A O 1
ATOM 2331 N N . GLN A 1 293 ? -17.854 0.702 50.925 1.00 82.19 293 GLN A N 1
ATOM 2332 C CA . GLN A 1 293 ? -16.536 0.194 51.335 1.00 82.19 293 GLN A CA 1
ATOM 2333 C C . GLN A 1 293 ? -16.503 -1.327 51.536 1.00 82.19 293 GLN A C 1
ATOM 2335 O O . GLN A 1 293 ? -15.457 -1.948 51.353 1.00 82.19 293 GLN A O 1
ATOM 2340 N N . ASN A 1 294 ? -17.642 -1.925 51.899 1.00 82.38 294 ASN A N 1
ATOM 2341 C CA . ASN A 1 294 ? -17.752 -3.338 52.279 1.00 82.38 294 ASN A CA 1
ATOM 2342 C C . ASN A 1 294 ? -18.021 -4.287 51.097 1.00 82.38 294 ASN A C 1
ATOM 2344 O O . ASN A 1 294 ? -18.264 -5.472 51.313 1.00 82.38 294 ASN A O 1
ATOM 2348 N N . ILE A 1 295 ? -17.962 -3.781 49.863 1.00 86.69 295 ILE A N 1
ATOM 2349 C CA . ILE A 1 295 ? -18.123 -4.564 48.632 1.00 86.69 295 ILE A CA 1
ATOM 2350 C C . ILE A 1 295 ? -16.778 -5.142 48.178 1.00 86.69 295 ILE A C 1
ATOM 2352 O O . ILE A 1 295 ? -15.723 -4.531 48.384 1.00 86.69 295 ILE A O 1
ATOM 2356 N N . GLY A 1 296 ? -16.815 -6.332 47.572 1.00 86.88 296 GLY A N 1
ATOM 2357 C CA . GLY A 1 296 ? -15.633 -6.989 47.018 1.00 86.88 296 GLY A CA 1
ATOM 2358 C C . GLY A 1 296 ? -14.967 -6.161 45.907 1.00 86.88 296 GLY A C 1
ATOM 2359 O O . GLY A 1 296 ? -15.651 -5.440 45.182 1.00 86.88 296 GLY A O 1
ATOM 2360 N N . PRO A 1 297 ? -13.636 -6.252 45.730 1.00 90.50 297 PRO A N 1
ATOM 2361 C CA . PRO A 1 297 ? -12.926 -5.445 44.740 1.00 90.50 297 PRO A CA 1
ATOM 2362 C C . PRO A 1 297 ? -13.407 -5.733 43.311 1.00 90.50 297 PRO A C 1
ATOM 2364 O O . PRO A 1 297 ? -13.730 -4.797 42.589 1.00 90.50 297 PRO A O 1
ATOM 2367 N N . LYS A 1 298 ? -13.541 -7.007 42.909 1.00 92.81 298 LYS A N 1
ATOM 2368 C CA . LYS A 1 298 ? -14.001 -7.375 41.555 1.00 92.81 298 LYS A CA 1
ATOM 2369 C C . LYS A 1 298 ? -15.450 -6.969 41.288 1.00 92.81 298 LYS A C 1
ATOM 2371 O O . LYS A 1 298 ? -15.770 -6.511 40.198 1.00 92.81 298 LYS A O 1
ATOM 2376 N N . GLU A 1 299 ? -16.307 -7.073 42.297 1.00 93.75 299 GLU A N 1
ATOM 2377 C CA . GLU A 1 299 ? -17.697 -6.616 42.226 1.00 93.75 299 GLU A CA 1
ATOM 2378 C C . GLU A 1 299 ? -17.773 -5.092 42.015 1.00 93.75 299 GLU A C 1
ATOM 2380 O O . GLU A 1 299 ? -18.516 -4.602 41.165 1.00 93.75 299 GLU A O 1
ATOM 2385 N N . ARG A 1 300 ? -16.921 -4.331 42.713 1.00 93.31 300 ARG A N 1
ATOM 2386 C CA . ARG A 1 300 ? -16.817 -2.876 42.546 1.00 93.31 300 ARG A CA 1
ATOM 2387 C C . ARG A 1 300 ? -16.379 -2.470 41.137 1.00 93.31 300 ARG A C 1
ATOM 2389 O O . ARG A 1 300 ? -16.870 -1.460 40.624 1.00 93.31 300 ARG A O 1
ATOM 2396 N N . LEU A 1 301 ? -15.491 -3.244 40.503 1.00 94.25 301 LEU A N 1
ATOM 2397 C CA . LEU A 1 301 ? -15.056 -2.997 39.121 1.00 94.25 301 LEU A CA 1
ATOM 2398 C C . LEU A 1 301 ? -16.233 -3.035 38.142 1.00 94.25 301 LEU A C 1
ATOM 2400 O O . LEU A 1 301 ? -16.307 -2.175 37.263 1.00 94.25 301 LEU A O 1
ATOM 2404 N N . ILE A 1 302 ? -17.156 -3.987 38.328 1.00 95.38 302 ILE A N 1
ATOM 2405 C CA . ILE A 1 302 ? -18.379 -4.121 37.526 1.00 95.38 302 ILE A CA 1
ATOM 2406 C C . ILE A 1 302 ? -19.227 -2.861 37.676 1.00 95.38 302 ILE A C 1
ATOM 2408 O O . ILE A 1 302 ? -19.514 -2.191 36.689 1.00 95.38 302 ILE A O 1
ATOM 2412 N N . TYR A 1 303 ? -19.581 -2.487 38.908 1.00 94.38 303 TYR A N 1
ATOM 2413 C CA . TYR A 1 303 ? -20.447 -1.328 39.141 1.00 94.38 303 TYR A CA 1
ATOM 2414 C C . TYR A 1 303 ? -19.848 -0.038 38.586 1.00 94.38 303 TYR A C 1
ATOM 2416 O O . TYR A 1 303 ? -20.544 0.735 37.930 1.00 94.38 303 TYR A O 1
ATOM 2424 N N . THR A 1 304 ? -18.545 0.158 38.786 1.00 92.81 304 THR A N 1
ATOM 2425 C CA . THR A 1 304 ? -17.816 1.327 38.282 1.00 92.81 304 THR A CA 1
ATOM 2426 C C . THR A 1 304 ? -17.814 1.387 36.756 1.00 92.81 304 THR A C 1
ATOM 2428 O O . THR A 1 304 ? -18.000 2.467 36.192 1.00 92.81 304 THR A O 1
ATOM 2431 N N . PHE A 1 305 ? -17.636 0.242 36.090 1.00 93.62 305 PHE A N 1
ATOM 2432 C CA . PHE A 1 305 ? -17.689 0.141 34.634 1.00 93.62 305 PHE A CA 1
ATOM 2433 C C . PHE A 1 305 ? -19.082 0.486 34.093 1.00 93.62 305 PHE A C 1
ATOM 2435 O O . PHE A 1 305 ? -19.195 1.265 33.153 1.00 93.62 305 PHE A O 1
ATOM 2442 N N . LEU A 1 306 ? -20.141 -0.028 34.724 1.00 93.50 306 LEU A N 1
ATOM 2443 C CA . LEU A 1 306 ? -21.524 0.175 34.283 1.00 93.50 306 LEU A CA 1
ATOM 2444 C C . LEU A 1 306 ? -22.021 1.619 34.453 1.00 93.50 306 LEU A C 1
ATOM 2446 O O . LEU A 1 306 ? -22.810 2.097 33.642 1.00 93.50 306 LEU A O 1
ATOM 2450 N N . CYS A 1 307 ? -21.598 2.317 35.512 1.00 89.81 307 CYS A N 1
ATOM 2451 C CA . CYS A 1 307 ? -22.083 3.669 35.816 1.00 89.81 307 CYS A CA 1
ATOM 2452 C C . CYS A 1 307 ? -21.143 4.803 35.368 1.00 89.81 307 CYS A C 1
ATOM 2454 O O . CYS A 1 307 ? -21.479 5.981 35.533 1.00 89.81 307 CYS A O 1
ATOM 2456 N N . GLY A 1 308 ? -19.969 4.469 34.818 1.00 85.50 308 GLY A N 1
ATOM 2457 C CA . GLY A 1 308 ? -18.946 5.445 34.435 1.00 85.50 308 GLY A CA 1
ATOM 2458 C C . GLY A 1 308 ? -18.320 6.157 35.642 1.00 85.50 308 GLY A C 1
ATOM 2459 O O . GLY A 1 308 ? -18.123 7.373 35.610 1.00 85.50 308 GLY A O 1
ATOM 2460 N N . GLY A 1 309 ? -18.062 5.416 36.725 1.00 85.06 309 GLY A N 1
ATOM 2461 C CA . GLY A 1 309 ? -17.512 5.923 37.988 1.00 85.06 309 GLY A CA 1
ATOM 2462 C C . GLY A 1 309 ? -15.997 6.196 37.963 1.00 85.06 309 GLY A C 1
ATOM 2463 O O . GLY A 1 309 ? -15.403 6.465 36.921 1.00 85.06 309 GLY A O 1
ATOM 2464 N N . SER A 1 310 ? -15.341 6.148 39.131 1.00 86.81 310 SER A N 1
ATOM 2465 C CA . SER A 1 310 ? -13.885 6.358 39.248 1.00 86.81 310 SER A CA 1
ATOM 2466 C C . SER A 1 310 ? -13.086 5.171 38.704 1.00 86.81 310 SER A C 1
ATOM 2468 O O . SER A 1 310 ? -12.950 4.151 39.371 1.00 86.81 310 SER A O 1
ATOM 2470 N N . LEU A 1 311 ? -12.447 5.338 37.546 1.00 86.06 311 LEU A N 1
ATOM 2471 C CA . LEU A 1 311 ? -11.689 4.278 36.862 1.00 86.06 311 LEU A CA 1
ATOM 2472 C C . LEU A 1 311 ? -10.381 3.843 37.555 1.00 86.06 311 LEU A C 1
ATOM 2474 O O . LEU A 1 311 ? -9.641 3.028 37.014 1.00 86.06 311 LEU A O 1
ATOM 2478 N N . THR A 1 312 ? -10.053 4.377 38.734 1.00 88.12 312 THR A N 1
ATOM 2479 C CA . THR A 1 312 ? -8.743 4.159 39.380 1.00 88.12 312 THR A CA 1
ATOM 2480 C C . THR A 1 312 ? -8.447 2.679 39.638 1.00 88.12 312 THR A C 1
ATOM 2482 O O . THR A 1 312 ? -7.299 2.257 39.511 1.00 88.12 312 THR A O 1
ATOM 2485 N N . GLU A 1 313 ? -9.451 1.891 40.029 1.00 88.81 313 GLU A N 1
ATOM 2486 C CA . GLU A 1 313 ? -9.287 0.451 40.266 1.00 88.81 313 GLU A CA 1
ATOM 2487 C C . GLU A 1 313 ? -9.329 -0.343 38.951 1.00 88.81 313 GLU A C 1
ATOM 2489 O O . GLU A 1 313 ? -8.488 -1.215 38.753 1.00 88.81 313 GLU A O 1
ATOM 2494 N N . ASN A 1 314 ? -10.212 0.022 38.013 1.00 90.94 314 ASN A N 1
ATOM 2495 C CA . ASN A 1 314 ? -10.306 -0.615 36.694 1.00 90.94 314 ASN A CA 1
ATOM 2496 C C . ASN A 1 314 ? -9.005 -0.491 35.886 1.00 90.94 314 ASN A C 1
ATOM 2498 O O . ASN A 1 314 ? -8.533 -1.479 35.337 1.00 90.94 314 ASN A O 1
ATOM 2502 N N . ILE A 1 315 ? -8.376 0.689 35.867 1.00 90.88 315 ILE A N 1
ATOM 2503 C CA . ILE A 1 315 ? -7.103 0.904 35.157 1.00 90.88 315 ILE A CA 1
ATOM 2504 C C . ILE A 1 315 ? -5.961 0.105 35.804 1.00 90.88 315 ILE A C 1
ATOM 2506 O O . ILE A 1 315 ? -5.076 -0.386 35.110 1.00 90.88 315 ILE A O 1
ATOM 2510 N N . LYS A 1 316 ? -5.980 -0.077 37.132 1.00 91.06 316 LYS A N 1
ATOM 2511 C CA . LYS A 1 316 ? -4.995 -0.934 37.814 1.00 91.06 316 LYS A CA 1
ATOM 2512 C C . LYS A 1 316 ? -5.164 -2.407 37.447 1.00 91.06 316 LYS A C 1
ATOM 2514 O O . LYS A 1 316 ? -4.159 -3.098 37.334 1.00 91.06 316 LYS A O 1
ATOM 2519 N N . GLU A 1 317 ? -6.402 -2.867 37.281 1.00 90.38 317 GLU A N 1
ATOM 2520 C CA . GLU A 1 317 ? -6.709 -4.234 36.845 1.00 90.38 317 GLU A CA 1
ATOM 2521 C C . GLU A 1 317 ? -6.308 -4.480 35.382 1.00 90.38 317 GLU A C 1
ATOM 2523 O O . GLU A 1 317 ? -5.779 -5.546 35.073 1.00 90.38 317 GLU A O 1
ATOM 2528 N N . ALA A 1 318 ? -6.518 -3.495 34.504 1.00 89.06 318 ALA A N 1
ATOM 2529 C CA . ALA A 1 318 ? -6.109 -3.554 33.098 1.00 89.06 318 ALA A CA 1
ATOM 2530 C C . ALA A 1 318 ? -4.575 -3.575 32.929 1.00 89.06 318 ALA A C 1
ATOM 2532 O O . ALA A 1 318 ? -4.040 -4.172 31.993 1.00 89.06 318 ALA A O 1
ATOM 2533 N N . GLY A 1 319 ? -3.840 -2.954 33.857 1.00 88.19 319 GLY A N 1
ATOM 2534 C CA . GLY A 1 319 ? -2.381 -3.003 33.890 1.00 88.19 319 GLY A CA 1
ATOM 2535 C C . GLY A 1 319 ? -1.746 -2.282 32.699 1.00 88.19 319 GLY A C 1
ATOM 2536 O O . GLY A 1 319 ? -1.911 -1.073 32.548 1.00 88.19 319 GLY A O 1
ATOM 2537 N N . SER A 1 320 ? -0.965 -3.007 31.891 1.00 86.62 320 SER A N 1
ATOM 2538 C CA . SER A 1 320 ? -0.301 -2.464 30.696 1.00 86.62 320 SER A CA 1
ATOM 2539 C C . SER A 1 320 ? -1.126 -2.584 29.414 1.00 86.62 320 SER A C 1
ATOM 2541 O O . SER A 1 320 ? -0.707 -2.022 28.410 1.00 86.62 320 SER A O 1
ATOM 2543 N N . ASN A 1 321 ? -2.273 -3.275 29.439 1.00 90.88 321 ASN A N 1
ATOM 2544 C CA . ASN A 1 321 ? -3.093 -3.503 28.250 1.00 90.88 321 ASN A CA 1
ATOM 2545 C C . ASN A 1 321 ? -3.665 -2.175 27.730 1.00 90.88 321 ASN A C 1
ATOM 2547 O O . ASN A 1 321 ? -4.526 -1.555 28.369 1.00 90.88 321 ASN A O 1
ATOM 2551 N N . TRP A 1 322 ? -3.158 -1.729 26.582 1.00 93.31 322 TRP A N 1
ATOM 2552 C CA . TRP A 1 322 ? -3.519 -0.443 26.001 1.00 93.31 322 TRP A CA 1
ATOM 2553 C C . TRP A 1 322 ? -4.983 -0.394 25.553 1.00 93.31 322 TRP A C 1
ATOM 2555 O O . TRP A 1 322 ? -5.671 0.591 25.830 1.00 93.31 322 TRP A O 1
ATOM 2565 N N . GLU A 1 323 ? -5.471 -1.456 24.913 1.00 92.75 323 GLU A N 1
ATOM 2566 C CA . GLU A 1 323 ? -6.832 -1.573 24.389 1.00 92.75 323 GLU A CA 1
ATOM 2567 C C . GLU A 1 323 ? -7.874 -1.557 25.521 1.00 92.75 323 GLU A C 1
ATOM 2569 O O . GLU A 1 323 ? -8.853 -0.809 25.451 1.00 92.75 323 GLU A O 1
ATOM 2574 N N . GLU A 1 324 ? -7.634 -2.304 26.606 1.00 93.00 324 GLU A N 1
ATOM 2575 C CA . GLU A 1 324 ? -8.516 -2.329 27.782 1.00 93.00 324 GLU A CA 1
ATOM 2576 C C . GLU A 1 324 ? -8.542 -0.957 28.477 1.00 93.00 324 GLU A C 1
ATOM 2578 O O . GLU A 1 324 ? -9.613 -0.433 28.791 1.00 93.00 324 GLU A O 1
ATOM 2583 N N . CYS A 1 325 ? -7.383 -0.310 28.656 1.00 94.06 325 CYS A N 1
ATOM 2584 C CA . CYS A 1 325 ? -7.329 1.038 29.230 1.00 94.06 325 CYS A CA 1
ATOM 2585 C C . CYS A 1 325 ? -8.075 2.068 28.367 1.00 94.06 325 CYS A C 1
ATOM 2587 O O . CYS A 1 325 ? -8.789 2.921 28.902 1.00 94.06 325 CYS A O 1
ATOM 2589 N N . LEU A 1 326 ? -7.926 1.996 27.040 1.00 95.19 326 LEU A N 1
ATOM 2590 C CA . LEU A 1 326 ? -8.634 2.865 26.103 1.00 95.19 326 LEU A CA 1
ATOM 2591 C C . LEU A 1 326 ? -10.153 2.667 26.201 1.00 95.19 326 LEU A C 1
ATOM 2593 O O . LEU A 1 326 ? -10.884 3.656 26.301 1.00 95.19 326 LEU A O 1
ATOM 2597 N N . LEU A 1 327 ? -10.617 1.414 26.250 1.00 95.25 327 LEU A N 1
ATOM 2598 C CA . LEU A 1 327 ? -12.034 1.074 26.393 1.00 95.25 327 LEU A CA 1
ATOM 2599 C C . LEU A 1 327 ? -12.620 1.666 27.673 1.00 95.25 327 LEU A C 1
ATOM 2601 O O . LEU A 1 327 ? -13.683 2.279 27.631 1.00 95.25 327 LEU A O 1
ATOM 2605 N N . LEU A 1 328 ? -11.922 1.530 28.803 1.00 94.75 328 LEU A N 1
ATOM 2606 C CA . LEU A 1 328 ? -12.386 2.040 30.094 1.00 94.75 328 LEU A CA 1
ATOM 2607 C C . LEU A 1 328 ? -12.619 3.556 30.067 1.00 94.75 328 LEU A C 1
ATOM 2609 O O . LEU A 1 328 ? -13.656 4.035 30.534 1.00 94.75 328 LEU A O 1
ATOM 2613 N N . TYR A 1 329 ? -11.686 4.314 29.488 1.00 94.94 329 TYR A N 1
ATOM 2614 C CA . TYR A 1 329 ? -11.833 5.762 29.352 1.00 94.94 329 TYR A CA 1
ATOM 2615 C C . TYR A 1 329 ? -12.936 6.157 28.365 1.00 94.94 329 TYR A C 1
ATOM 2617 O O . TYR A 1 329 ? -13.731 7.045 28.674 1.00 94.94 329 TYR A O 1
ATOM 2625 N N . ILE A 1 330 ? -13.019 5.500 27.203 1.00 94.81 330 ILE A N 1
ATOM 2626 C CA . ILE A 1 330 ? -14.073 5.765 26.211 1.00 94.81 330 ILE A CA 1
ATOM 2627 C C . ILE A 1 330 ? -15.450 5.452 26.799 1.00 94.81 330 ILE A C 1
ATOM 2629 O O . ILE A 1 330 ? -16.360 6.270 26.680 1.00 94.81 330 ILE A O 1
ATOM 2633 N N . ASN A 1 331 ? -15.590 4.325 27.499 1.00 94.19 331 ASN A N 1
ATOM 2634 C CA . ASN A 1 331 ? -16.835 3.931 28.145 1.00 94.19 331 ASN A CA 1
ATOM 2635 C C . ASN A 1 331 ? -17.263 4.933 29.230 1.00 94.19 331 ASN A C 1
ATOM 2637 O O . ASN A 1 331 ? -18.446 5.252 29.334 1.00 94.19 331 ASN A O 1
ATOM 2641 N N . GLN A 1 332 ? -16.324 5.501 29.998 1.00 94.00 332 GLN A N 1
ATOM 2642 C CA . GLN A 1 332 ? -16.639 6.565 30.960 1.00 94.00 332 GLN A CA 1
ATOM 2643 C C . GLN A 1 332 ? -17.193 7.821 30.270 1.00 94.00 332 GLN A C 1
ATOM 2645 O O . GLN A 1 332 ? -18.185 8.382 30.736 1.00 94.00 332 GLN A O 1
ATOM 2650 N N . ILE A 1 333 ? -16.578 8.257 29.164 1.00 94.31 333 ILE A N 1
ATOM 2651 C CA . ILE A 1 333 ? -17.041 9.425 28.396 1.00 94.31 333 ILE A CA 1
ATOM 2652 C C . ILE A 1 333 ? -18.416 9.139 27.780 1.00 94.31 333 ILE A C 1
ATOM 2654 O O . ILE A 1 333 ? -19.340 9.938 27.923 1.00 94.31 333 ILE A O 1
ATOM 2658 N N . PHE A 1 334 ? -18.583 7.978 27.147 1.00 93.75 334 PHE A N 1
ATOM 2659 C CA . PHE A 1 334 ? -19.850 7.559 26.554 1.00 93.75 334 PHE A CA 1
ATOM 2660 C C . PHE A 1 334 ? -20.974 7.498 27.598 1.00 93.75 334 PHE A C 1
ATOM 2662 O O . PHE A 1 334 ? -22.014 8.135 27.429 1.00 93.75 334 PHE A O 1
ATOM 2669 N N . THR A 1 335 ? -20.736 6.819 28.724 1.00 92.38 335 THR A N 1
ATOM 2670 C CA . THR A 1 335 ? -21.706 6.704 29.823 1.00 92.38 335 THR A CA 1
ATOM 2671 C C . THR A 1 335 ? -22.062 8.072 30.404 1.00 92.38 335 THR A C 1
ATOM 2673 O O . THR A 1 335 ? -23.211 8.312 30.769 1.00 92.38 335 THR A O 1
ATOM 2676 N N . HIS A 1 336 ? -21.110 9.008 30.449 1.00 92.06 336 HIS A N 1
ATOM 2677 C CA . HIS A 1 336 ? -21.379 10.383 30.856 1.00 92.06 336 HIS A CA 1
ATOM 2678 C C . HIS A 1 336 ? -22.351 11.099 29.908 1.00 92.06 336 HIS A C 1
ATOM 2680 O O . HIS A 1 336 ? -23.308 11.705 30.386 1.00 92.06 336 HIS A O 1
ATOM 2686 N N . HIS A 1 337 ? -22.162 10.992 28.589 1.00 91.62 337 HIS A N 1
ATOM 2687 C CA . HIS A 1 337 ? -23.084 11.581 27.609 1.00 91.62 337 HIS A CA 1
ATOM 2688 C C . HIS A 1 337 ? -24.480 10.954 27.670 1.00 91.62 337 HIS A C 1
ATOM 2690 O O . HIS A 1 337 ? -25.474 11.676 27.701 1.00 91.62 337 HIS A O 1
ATOM 2696 N N . VAL A 1 338 ? -24.558 9.624 27.759 1.00 90.06 338 VAL A N 1
ATOM 2697 C CA . VAL A 1 338 ? -25.832 8.902 27.913 1.00 90.06 338 VAL A CA 1
ATOM 2698 C C . VAL A 1 338 ? -26.551 9.326 29.196 1.00 90.06 338 VAL A C 1
ATOM 2700 O O . VAL A 1 338 ? -27.763 9.523 29.204 1.00 90.06 338 VAL A O 1
ATOM 2703 N N . ARG A 1 339 ? -25.811 9.532 30.287 1.00 89.50 339 ARG A N 1
ATOM 2704 C CA . ARG A 1 339 ? -26.380 10.017 31.545 1.00 89.50 339 ARG A CA 1
ATOM 2705 C C . ARG A 1 339 ? -26.932 11.437 31.428 1.00 89.50 339 ARG A C 1
ATOM 2707 O O . ARG A 1 339 ? -28.029 11.674 31.917 1.00 89.50 339 ARG A O 1
ATOM 2714 N N . LEU A 1 340 ? -26.202 12.354 30.790 1.00 89.00 340 LEU A N 1
ATOM 2715 C CA . LEU A 1 340 ? -26.673 13.727 30.557 1.00 89.00 340 LEU A CA 1
ATOM 2716 C C . LEU A 1 340 ? -27.940 13.758 29.693 1.00 89.00 340 LEU A C 1
ATOM 2718 O O . LEU A 1 340 ? -28.827 14.570 29.943 1.00 89.00 340 LEU A O 1
ATOM 2722 N N . LEU A 1 341 ? -28.047 12.856 28.712 1.00 88.62 341 LEU A N 1
ATOM 2723 C CA . LEU A 1 341 ? -29.280 12.669 27.950 1.00 88.62 341 LEU A CA 1
ATOM 2724 C C . LEU A 1 341 ? -30.438 12.303 28.884 1.00 88.62 341 LEU A C 1
ATOM 2726 O O . LEU A 1 341 ? -31.449 13.000 28.888 1.00 88.62 341 LEU A O 1
ATOM 2730 N N . PHE A 1 342 ? -30.293 11.247 29.688 1.00 87.12 342 PHE A N 1
ATOM 2731 C CA . PHE A 1 342 ? -31.368 10.820 30.586 1.00 87.12 342 PHE A CA 1
ATOM 2732 C C . PHE A 1 342 ? -31.709 11.870 31.644 1.00 87.12 342 PHE A C 1
ATOM 2734 O O . PHE A 1 342 ? -32.879 12.030 31.964 1.00 87.12 342 PHE A O 1
ATOM 2741 N N . GLU A 1 343 ? -30.727 12.635 32.118 1.00 85.81 343 GLU A N 1
ATOM 2742 C CA . GLU A 1 343 ? -30.958 13.783 32.998 1.00 85.81 343 GLU A CA 1
ATOM 2743 C C . GLU A 1 343 ? -31.794 14.873 32.311 1.00 85.81 343 GLU A C 1
ATOM 2745 O O . GLU A 1 343 ? -32.704 15.424 32.917 1.00 85.81 343 GLU A O 1
ATOM 2750 N N . SER A 1 344 ? -31.537 15.150 31.029 1.00 83.25 344 SER A N 1
ATOM 2751 C CA . SER A 1 344 ? -32.268 16.173 30.265 1.00 83.25 344 SER A CA 1
ATOM 2752 C C . SER A 1 344 ? -33.709 15.794 29.904 1.00 83.25 344 SER A C 1
ATOM 2754 O O . SER A 1 344 ? -34.508 16.676 29.597 1.00 83.25 344 SER A O 1
ATOM 2756 N N . ILE A 1 345 ? -34.033 14.497 29.914 1.00 79.31 345 ILE A N 1
ATOM 2757 C CA . ILE A 1 345 ? -35.380 13.982 29.624 1.00 79.31 345 ILE A CA 1
ATOM 2758 C C . ILE A 1 345 ? -36.292 14.101 30.856 1.00 79.31 345 ILE A C 1
ATOM 2760 O O . ILE A 1 345 ? -37.513 14.146 30.710 1.00 79.31 345 ILE A O 1
ATOM 2764 N N . LEU A 1 346 ? -35.723 14.164 32.064 1.00 76.38 346 LEU A N 1
ATOM 2765 C CA . LEU A 1 346 ? -36.500 14.220 33.299 1.00 76.38 346 LEU A CA 1
ATOM 2766 C C . LEU A 1 346 ? -37.306 15.531 33.395 1.00 76.38 346 LEU A C 1
ATOM 2768 O O . LEU A 1 346 ? -36.749 16.615 33.196 1.00 76.38 346 LEU A O 1
ATOM 2772 N N . PRO A 1 347 ? -38.606 15.474 33.738 1.00 67.25 347 PRO A N 1
ATOM 2773 C CA . PRO A 1 347 ? -39.388 16.670 34.028 1.00 67.25 347 PRO A CA 1
ATOM 2774 C C . PRO A 1 347 ? -38.822 17.417 35.246 1.00 67.25 347 PRO A C 1
ATOM 2776 O O . PRO A 1 347 ? -38.501 16.794 36.257 1.00 67.25 347 PRO A O 1
ATOM 2779 N N . GLU A 1 348 ? -38.811 18.759 35.222 1.00 57.94 348 GLU A N 1
ATOM 2780 C CA . GLU A 1 348 ? -38.378 19.602 36.363 1.00 57.94 348 GLU A CA 1
ATOM 2781 C C . GLU A 1 348 ? -39.133 19.306 37.681 1.00 57.94 348 GLU A C 1
ATOM 2783 O O . GLU A 1 348 ? -38.710 19.733 38.755 1.00 57.94 348 GLU A O 1
ATOM 2788 N N . SER A 1 349 ? -40.265 18.596 37.612 1.00 54.75 349 SER A N 1
ATOM 2789 C CA . SER A 1 349 ? -41.137 18.274 38.740 1.00 54.75 349 SER A CA 1
ATOM 2790 C C . SER A 1 349 ? -40.887 16.914 39.410 1.00 54.75 349 SER A C 1
ATOM 2792 O O . SER A 1 349 ? -41.615 16.603 40.352 1.00 54.75 349 SER A O 1
ATOM 2794 N N . GLU A 1 350 ? -39.946 16.081 38.943 1.00 56.50 350 GLU A N 1
ATOM 2795 C CA . GLU A 1 350 ? -39.785 14.701 39.443 1.00 56.50 350 GLU A CA 1
ATOM 2796 C C . GLU A 1 350 ? -38.724 14.505 40.547 1.00 56.50 350 GLU A C 1
ATOM 2798 O O . GLU A 1 350 ? -37.630 15.066 40.535 1.00 56.50 350 GLU A O 1
ATOM 2803 N N . GLU A 1 351 ? -39.068 13.628 41.502 1.00 58.56 351 GLU A N 1
ATOM 2804 C CA . GLU A 1 351 ? -38.281 13.199 42.673 1.00 58.56 351 GLU A CA 1
ATOM 2805 C C . GLU A 1 351 ? -37.160 12.185 42.338 1.00 58.56 351 GLU A C 1
ATOM 2807 O O . GLU A 1 351 ? -36.543 11.628 43.247 1.00 58.56 351 GLU A O 1
ATOM 2812 N N . GLU A 1 352 ? -36.865 11.930 41.055 1.00 63.88 352 GLU A N 1
ATOM 2813 C CA . GLU A 1 352 ? -35.852 10.942 40.635 1.00 63.88 352 GLU A CA 1
ATOM 2814 C C . GLU A 1 352 ? -34.414 11.334 40.995 1.00 63.88 352 GLU A C 1
ATOM 2816 O O . GLU A 1 352 ? -33.526 10.482 41.019 1.00 63.88 352 GLU A O 1
ATOM 2821 N N . HIS A 1 353 ? -34.156 12.602 41.320 1.00 70.00 353 HIS A N 1
ATOM 2822 C CA . HIS A 1 353 ? -32.841 13.020 41.786 1.00 70.00 353 HIS A CA 1
ATOM 2823 C C . HIS A 1 353 ? -32.585 12.555 43.224 1.00 70.00 353 HIS A C 1
ATOM 2825 O O . HIS A 1 353 ? -32.993 13.193 44.200 1.00 70.00 353 HIS A O 1
ATOM 2831 N N . LEU A 1 354 ? -31.787 11.495 43.374 1.00 71.56 354 LEU A N 1
ATOM 2832 C CA . LEU A 1 354 ? -31.209 11.132 44.664 1.00 71.56 354 LEU A CA 1
ATOM 2833 C C . LEU A 1 354 ? -30.205 12.211 45.105 1.00 71.56 354 LEU A C 1
ATOM 2835 O O . LEU A 1 354 ? -29.025 12.163 44.766 1.00 71.56 354 LEU A O 1
ATOM 2839 N N . SER A 1 355 ? -30.661 13.160 45.927 1.00 62.25 355 SER A N 1
ATOM 2840 C CA . SER A 1 355 ? -29.895 14.309 46.459 1.00 62.25 355 SER A CA 1
ATOM 2841 C C . SER A 1 355 ? -28.560 13.966 47.145 1.00 62.25 355 SER A C 1
ATOM 2843 O O . SER A 1 355 ? -27.733 14.847 47.374 1.00 62.25 355 SER A O 1
ATOM 2845 N N . SER A 1 356 ? -28.328 12.689 47.458 1.00 64.75 356 SER A N 1
ATOM 2846 C CA . SER A 1 356 ? -27.098 12.173 48.071 1.00 64.75 356 SER A CA 1
ATOM 2847 C C . SER A 1 356 ? -26.025 11.707 47.077 1.00 64.75 356 SER A C 1
ATOM 2849 O O . SER A 1 356 ? -24.933 11.350 47.515 1.00 64.75 356 SER A O 1
ATOM 2851 N N . VAL A 1 357 ? -26.301 11.692 45.768 1.00 72.69 357 VAL A N 1
ATOM 2852 C CA . VAL A 1 357 ? -25.403 11.101 44.765 1.00 72.69 357 VAL A CA 1
ATOM 2853 C C . VAL A 1 357 ? -24.853 12.172 43.829 1.00 72.69 357 VAL A C 1
ATOM 2855 O O . VAL A 1 357 ? -25.556 12.688 42.966 1.00 72.69 357 VAL A O 1
ATOM 2858 N N . ALA A 1 358 ? -23.560 12.465 43.972 1.00 73.62 358 ALA A N 1
ATOM 2859 C CA . ALA A 1 358 ? -22.810 13.249 43.000 1.00 73.62 358 ALA A CA 1
ATOM 2860 C C . ALA A 1 358 ? -22.060 12.307 42.054 1.00 73.62 358 ALA A C 1
ATOM 2862 O O . ALA A 1 358 ? -21.326 11.413 42.489 1.00 73.62 358 ALA A O 1
ATOM 2863 N N . PHE A 1 359 ? -22.230 12.512 40.752 1.00 79.69 359 PHE A N 1
ATOM 2864 C CA . PHE A 1 359 ? -21.405 11.836 39.764 1.00 79.69 359 PHE A CA 1
ATOM 2865 C C . PHE A 1 359 ? -20.077 12.565 39.590 1.00 79.69 359 PHE A C 1
ATOM 2867 O O . PHE A 1 359 ? -20.019 13.793 39.605 1.00 79.69 359 PHE A O 1
ATOM 2874 N N . LEU A 1 360 ? -19.010 11.800 39.374 1.00 77.69 360 LEU A N 1
ATOM 2875 C CA . LEU A 1 360 ? -17.733 12.369 38.971 1.00 77.69 360 LEU A CA 1
ATOM 2876 C C . LEU A 1 360 ? -17.810 12.809 37.506 1.00 77.69 360 LEU A C 1
ATOM 2878 O O . LEU A 1 360 ? -18.377 12.111 36.657 1.00 77.69 360 LEU A O 1
ATOM 2882 N N . THR A 1 361 ? -17.226 13.967 37.219 1.00 81.00 361 THR A N 1
ATOM 2883 C CA . THR A 1 361 ? -16.932 14.375 35.846 1.00 81.00 361 THR A CA 1
ATOM 2884 C C . THR A 1 361 ? -15.858 13.439 35.283 1.00 81.00 361 THR A C 1
ATOM 2886 O O . THR A 1 361 ? -14.912 13.116 36.014 1.00 81.00 361 THR A O 1
ATOM 2889 N N . PRO A 1 362 ? -15.977 12.990 34.021 1.00 84.69 362 PRO A N 1
ATOM 2890 C CA . PRO A 1 362 ? -14.925 12.221 33.366 1.00 84.69 362 PRO A CA 1
ATOM 2891 C C . PRO A 1 362 ? -13.561 12.907 33.470 1.00 84.69 362 PRO A C 1
ATOM 2893 O O . PRO A 1 362 ? -13.464 14.134 33.462 1.00 84.69 362 PRO A O 1
ATOM 2896 N N . GLN A 1 363 ? -12.492 12.113 33.561 1.00 80.94 363 GLN A N 1
ATOM 2897 C CA . GLN A 1 363 ? -11.127 12.657 33.629 1.00 80.94 363 GLN A CA 1
ATOM 2898 C C . GLN A 1 363 ? -10.693 13.305 32.307 1.00 80.94 363 GLN A C 1
ATOM 2900 O O . GLN A 1 363 ? -9.882 14.228 32.304 1.00 80.94 363 GLN A O 1
ATOM 2905 N N . ASN A 1 364 ? -11.230 12.803 31.197 1.00 88.62 364 ASN A N 1
ATOM 2906 C CA . ASN A 1 364 ? -10.932 13.216 29.833 1.00 88.62 364 ASN A CA 1
ATOM 2907 C C . ASN A 1 364 ? -12.252 13.569 29.135 1.00 88.62 364 ASN A C 1
ATOM 2909 O O . ASN A 1 364 ? -13.266 12.930 29.407 1.00 88.62 364 ASN A O 1
ATOM 2913 N N . ASN A 1 365 ? -12.232 14.537 28.216 1.00 86.12 365 ASN A N 1
ATOM 2914 C CA . ASN A 1 365 ? -13.439 14.991 27.510 1.00 86.12 365 ASN A CA 1
ATOM 2915 C C . ASN A 1 365 ? -13.488 14.535 26.045 1.00 86.12 365 ASN A C 1
ATOM 2917 O O . ASN A 1 365 ? -14.529 14.635 25.404 1.00 86.12 365 ASN A O 1
ATOM 2921 N N . SER A 1 366 ? -12.369 14.062 25.495 1.00 91.19 366 SER A N 1
ATOM 2922 C CA . SER A 1 366 ? -12.262 13.641 24.098 1.00 91.19 366 SER A CA 1
ATOM 2923 C C . SER A 1 366 ? -11.342 12.432 23.939 1.00 91.19 366 SER A C 1
ATOM 2925 O O . SER A 1 366 ? -10.479 12.182 24.782 1.00 91.19 366 SER A O 1
ATOM 2927 N N . ILE A 1 367 ? -11.471 11.715 22.817 1.00 93.38 367 ILE A N 1
ATOM 2928 C CA . ILE A 1 367 ? -10.580 10.593 22.466 1.00 93.38 367 ILE A CA 1
ATOM 2929 C C . ILE A 1 367 ? -9.118 11.056 22.417 1.00 93.38 367 ILE A C 1
ATOM 2931 O O . ILE A 1 367 ? -8.225 10.361 22.894 1.00 93.38 367 ILE A O 1
ATOM 2935 N N . ASN A 1 368 ? -8.864 12.259 21.897 1.00 93.75 368 ASN A N 1
ATOM 2936 C CA . ASN A 1 368 ? -7.520 12.828 21.855 1.00 93.75 368 ASN A CA 1
ATOM 2937 C C . ASN A 1 368 ? -6.928 13.004 23.265 1.00 93.75 368 ASN A C 1
ATOM 2939 O O . ASN A 1 368 ? -5.764 12.679 23.491 1.00 93.75 368 ASN A O 1
ATOM 2943 N N . ASP A 1 369 ? -7.720 13.471 24.232 1.00 94.00 369 ASP A N 1
ATOM 2944 C CA . ASP A 1 369 ? -7.268 13.596 25.624 1.00 94.00 369 ASP A CA 1
ATOM 2945 C C . ASP A 1 369 ? -6.965 12.227 26.240 1.00 94.00 369 ASP A C 1
ATOM 2947 O O . ASP A 1 369 ? -5.955 12.069 26.925 1.00 94.00 369 ASP A O 1
ATOM 2951 N N . VAL A 1 370 ? -7.788 11.217 25.935 1.00 94.06 370 VAL A N 1
ATOM 2952 C CA . VAL A 1 370 ? -7.561 9.833 26.374 1.00 94.06 370 VAL A CA 1
ATOM 2953 C C . VAL A 1 370 ? -6.239 9.294 25.828 1.00 94.06 370 VAL A C 1
ATOM 2955 O O . VAL A 1 370 ? -5.405 8.835 26.607 1.00 94.06 370 VAL A O 1
ATOM 2958 N N . LEU A 1 371 ? -5.992 9.412 24.521 1.00 94.69 371 LEU A N 1
ATOM 2959 C CA . LEU A 1 371 ? -4.738 8.974 23.892 1.00 94.69 371 LEU A CA 1
ATOM 2960 C C . LEU A 1 371 ? -3.515 9.715 24.472 1.00 94.69 371 LEU A C 1
ATOM 2962 O O . LEU A 1 371 ? -2.464 9.116 24.718 1.00 94.69 371 LEU A O 1
ATOM 2966 N N . ASN A 1 372 ? -3.655 11.011 24.767 1.00 93.75 372 ASN A N 1
ATOM 2967 C CA . ASN A 1 372 ? -2.619 11.801 25.437 1.00 93.75 372 ASN A CA 1
ATOM 2968 C C . ASN A 1 372 ? -2.377 11.367 26.892 1.00 93.75 372 ASN A C 1
ATOM 2970 O O . ASN A 1 372 ? -1.247 11.447 27.374 1.00 93.75 372 ASN A O 1
ATOM 2974 N N . THR A 1 373 ? -3.409 10.918 27.604 1.00 92.94 373 THR A N 1
ATOM 2975 C CA . THR A 1 373 ? -3.269 10.356 28.953 1.00 92.94 373 THR A CA 1
ATOM 2976 C C . THR A 1 373 ? -2.584 8.986 28.905 1.00 92.94 373 THR A C 1
ATOM 2978 O O . THR A 1 373 ? -1.659 8.753 29.682 1.00 92.94 373 THR A O 1
ATOM 2981 N N . LEU A 1 374 ? -2.952 8.113 27.959 1.00 92.75 374 LEU A N 1
ATOM 2982 C CA . LEU A 1 374 ? -2.321 6.796 27.785 1.00 92.75 374 LEU A CA 1
ATOM 2983 C C . LEU A 1 374 ? -0.836 6.916 27.421 1.00 92.75 374 LEU A C 1
ATOM 2985 O O . LEU A 1 374 ? 0.004 6.290 28.056 1.00 92.75 374 LEU A O 1
ATOM 2989 N N . SER A 1 375 ? -0.486 7.793 26.481 1.00 92.12 375 SER A N 1
ATOM 2990 C CA . SER A 1 375 ? 0.917 8.013 26.090 1.00 92.12 375 SER A CA 1
ATOM 2991 C C . SER A 1 375 ? 1.814 8.555 27.211 1.00 92.12 375 SER A C 1
ATOM 2993 O O . SER A 1 375 ? 3.026 8.366 27.154 1.00 92.12 375 SER A O 1
ATOM 2995 N N . LYS A 1 376 ? 1.248 9.210 28.235 1.00 91.94 376 LYS A N 1
ATOM 2996 C CA . LYS A 1 376 ? 1.985 9.718 29.410 1.00 91.94 376 LYS A CA 1
ATOM 2997 C C . LYS A 1 376 ? 2.003 8.739 30.586 1.00 91.94 376 LYS A C 1
ATOM 2999 O O . LYS A 1 376 ? 2.735 8.964 31.550 1.00 91.94 376 LYS A O 1
ATOM 3004 N N . SER A 1 377 ? 1.172 7.700 30.553 1.00 90.12 377 SER A N 1
ATOM 3005 C CA . SER A 1 377 ? 1.076 6.719 31.629 1.00 90.12 377 SER A CA 1
ATOM 3006 C C . SER A 1 377 ? 2.241 5.740 31.557 1.00 90.12 377 SER A C 1
ATOM 3008 O O . SER A 1 377 ? 2.458 5.097 30.536 1.00 90.12 377 SER A O 1
ATOM 3010 N N . GLN A 1 378 ? 2.953 5.553 32.671 1.00 85.62 378 GLN A N 1
ATOM 3011 C CA . GLN A 1 378 ? 4.096 4.635 32.740 1.00 85.62 378 GLN A CA 1
ATOM 3012 C C . GLN A 1 378 ? 3.725 3.184 32.373 1.00 85.62 378 GLN A C 1
ATOM 3014 O O . GLN A 1 378 ? 4.576 2.437 31.896 1.00 85.62 378 GLN A O 1
ATOM 3019 N N . ALA A 1 379 ? 2.470 2.778 32.593 1.00 86.88 379 ALA A N 1
ATOM 3020 C CA . ALA A 1 379 ? 2.008 1.423 32.299 1.00 86.88 379 ALA A CA 1
ATOM 3021 C C . ALA A 1 379 ? 1.819 1.167 30.792 1.00 86.88 379 ALA A C 1
ATOM 3023 O O . ALA A 1 379 ? 2.118 0.071 30.328 1.00 86.88 379 ALA A O 1
ATOM 3024 N N . THR A 1 380 ? 1.373 2.173 30.033 1.00 90.38 380 THR A N 1
ATOM 3025 C CA . THR A 1 380 ? 0.976 2.047 28.618 1.00 90.38 380 THR A CA 1
ATOM 3026 C C . THR A 1 380 ? 1.853 2.865 27.660 1.00 90.38 380 THR A C 1
ATOM 3028 O O . THR A 1 380 ? 1.609 2.863 26.453 1.00 90.38 380 THR A O 1
ATOM 3031 N N . GLU A 1 381 ? 2.902 3.535 28.152 1.00 90.81 381 GLU A N 1
ATOM 3032 C CA . GLU A 1 381 ? 3.816 4.371 27.357 1.00 90.81 381 GLU A CA 1
ATOM 3033 C C . GLU A 1 381 ? 4.432 3.600 26.180 1.00 90.81 381 GLU A C 1
ATOM 3035 O O . GLU A 1 381 ? 4.389 4.065 25.042 1.00 90.81 381 GLU A O 1
ATOM 3040 N N . LYS A 1 382 ? 4.963 2.396 26.434 1.00 89.19 382 LYS A N 1
ATOM 3041 C CA . LYS A 1 382 ? 5.595 1.564 25.396 1.00 89.19 382 LYS A CA 1
ATOM 3042 C C . LYS A 1 382 ? 4.602 1.120 24.329 1.00 89.19 382 LYS A C 1
ATOM 3044 O O . LYS A 1 382 ? 4.900 1.195 23.142 1.00 89.19 382 LYS A O 1
ATOM 3049 N N . GLU A 1 383 ? 3.421 0.679 24.750 1.00 89.25 383 GLU A N 1
ATOM 3050 C CA . GLU A 1 383 ? 2.371 0.242 23.831 1.00 89.25 383 GLU A CA 1
ATOM 3051 C C . GLU A 1 383 ? 1.847 1.410 22.991 1.00 89.25 383 GLU A C 1
ATOM 3053 O O . GLU A 1 383 ? 1.664 1.264 21.785 1.00 89.25 383 GLU A O 1
ATOM 3058 N N . SER A 1 384 ? 1.731 2.600 23.586 1.00 91.00 384 SER A N 1
ATOM 3059 C CA . SER A 1 384 ? 1.317 3.829 22.897 1.00 91.00 384 SER A CA 1
ATOM 3060 C C . SER A 1 384 ? 2.313 4.301 21.829 1.00 91.00 384 SER A C 1
ATOM 3062 O O . SER A 1 384 ? 1.937 5.068 20.946 1.00 91.00 384 SER A O 1
ATOM 3064 N N . GLN A 1 385 ? 3.578 3.869 21.896 1.00 90.25 385 GLN A N 1
ATOM 3065 C CA . GLN A 1 385 ? 4.606 4.178 20.894 1.00 90.25 385 GLN A CA 1
ATOM 3066 C C . GLN A 1 385 ? 4.584 3.220 19.692 1.00 90.25 385 GLN A C 1
ATOM 3068 O O . GLN A 1 385 ? 5.289 3.466 18.712 1.00 90.25 385 GLN A O 1
ATOM 3073 N N . ASN A 1 386 ? 3.784 2.147 19.731 1.00 90.62 386 ASN A N 1
ATOM 3074 C CA . ASN A 1 386 ? 3.664 1.215 18.614 1.00 90.62 386 ASN A CA 1
ATOM 3075 C C . ASN A 1 386 ? 3.104 1.933 17.360 1.00 90.62 386 ASN A C 1
ATOM 3077 O O . ASN A 1 386 ? 2.038 2.551 17.446 1.00 90.62 386 ASN A O 1
ATOM 3081 N N . PRO A 1 387 ? 3.756 1.831 16.183 1.00 91.44 387 PRO A N 1
ATOM 3082 C CA . PRO A 1 387 ? 3.325 2.537 14.976 1.00 91.44 387 PRO A CA 1
ATOM 3083 C C . PRO A 1 387 ? 1.884 2.242 14.539 1.00 91.44 387 PRO A C 1
ATOM 3085 O O . PRO A 1 387 ? 1.176 3.168 14.149 1.00 91.44 387 PRO A O 1
ATOM 3088 N N . LEU A 1 388 ? 1.422 0.989 14.633 1.00 92.62 388 LEU A N 1
ATOM 3089 C CA . LEU A 1 388 ? 0.059 0.612 14.242 1.00 92.62 388 LEU A CA 1
ATOM 3090 C C . LEU A 1 388 ? -0.980 1.218 15.189 1.00 92.62 388 LEU A C 1
ATOM 3092 O O . LEU A 1 388 ? -1.987 1.743 14.722 1.00 92.62 388 LEU A O 1
ATOM 3096 N N . ARG A 1 389 ? -0.711 1.251 16.500 1.00 94.12 389 ARG A N 1
ATOM 3097 C CA . ARG A 1 389 ? -1.593 1.910 17.483 1.00 94.12 389 ARG A CA 1
ATOM 3098 C C . ARG A 1 389 ? -1.630 3.426 17.311 1.00 94.12 389 ARG A C 1
ATOM 3100 O O . ARG A 1 389 ? -2.687 4.034 17.459 1.00 94.12 389 ARG A O 1
ATOM 3107 N N . VAL A 1 390 ? -0.512 4.046 16.925 1.00 93.38 390 VAL A N 1
ATOM 3108 C CA . VAL A 1 390 ? -0.484 5.472 16.558 1.00 93.38 390 VAL A CA 1
ATOM 3109 C C . VAL A 1 390 ? -1.347 5.729 15.317 1.00 93.38 390 VAL A C 1
ATOM 3111 O O . VAL A 1 390 ? -2.111 6.697 15.293 1.00 93.38 390 VAL A O 1
ATOM 3114 N N . ILE A 1 391 ? -1.281 4.849 14.311 1.00 94.81 391 ILE A N 1
ATOM 3115 C CA . ILE A 1 391 ? -2.141 4.925 13.121 1.00 94.81 391 ILE A CA 1
ATOM 3116 C C . ILE A 1 391 ? -3.615 4.750 13.516 1.00 94.81 391 ILE A C 1
ATOM 3118 O O . ILE A 1 391 ? -4.429 5.594 13.142 1.00 94.81 391 ILE A O 1
ATOM 3122 N N . MET A 1 392 ? -3.962 3.743 14.327 1.00 95.56 392 MET A N 1
ATOM 3123 C CA . MET A 1 392 ? -5.322 3.556 14.857 1.00 95.56 392 MET A CA 1
ATOM 3124 C C . MET A 1 392 ? -5.811 4.806 15.593 1.00 95.56 392 MET A C 1
ATOM 3126 O O . MET A 1 392 ? -6.901 5.294 15.309 1.00 95.56 392 MET A O 1
ATOM 3130 N N . GLY A 1 393 ? -4.984 5.384 16.468 1.00 95.50 393 GLY A N 1
ATOM 3131 C CA . GLY A 1 393 ? -5.297 6.628 17.167 1.00 95.50 393 GLY A CA 1
ATOM 3132 C C . GLY A 1 393 ? -5.585 7.781 16.203 1.00 95.50 393 GLY A C 1
ATOM 3133 O O . GLY A 1 393 ? -6.564 8.500 16.391 1.00 95.50 393 GLY A O 1
ATOM 3134 N N . SER A 1 394 ? -4.800 7.917 15.126 1.00 94.62 394 SER A N 1
ATOM 3135 C CA . SER A 1 394 ? -5.032 8.928 14.083 1.00 94.62 394 SER A CA 1
ATOM 3136 C C . SER A 1 394 ? -6.351 8.721 13.326 1.00 94.62 394 SER A C 1
ATOM 3138 O O . SER A 1 394 ? -7.020 9.698 12.980 1.00 94.62 394 SER A O 1
ATOM 3140 N N . VAL A 1 395 ? -6.757 7.464 13.117 1.00 96.00 395 VAL A N 1
ATOM 3141 C CA . VAL A 1 395 ? -8.049 7.097 12.520 1.00 96.00 395 VAL A CA 1
ATOM 3142 C C . VAL A 1 395 ? -9.195 7.432 13.481 1.00 96.00 395 VAL A C 1
ATOM 3144 O O . VAL A 1 395 ? -10.165 8.068 13.064 1.00 96.00 395 VAL A O 1
ATOM 3147 N N . MET A 1 396 ? -9.061 7.104 14.772 1.00 95.50 396 MET A N 1
ATOM 3148 C CA . MET A 1 396 ? -10.066 7.405 15.800 1.00 95.50 396 MET A CA 1
ATOM 3149 C C . MET A 1 396 ? -10.340 8.907 15.917 1.00 95.50 396 MET A C 1
ATOM 3151 O O . MET A 1 396 ? -11.496 9.306 15.937 1.00 95.50 396 MET A O 1
ATOM 3155 N N . ILE A 1 397 ? -9.307 9.757 15.911 1.00 94.94 397 ILE A N 1
ATOM 3156 C CA . ILE A 1 397 ? -9.473 11.222 16.014 1.00 94.94 397 ILE A CA 1
ATOM 3157 C C . ILE A 1 397 ? -9.763 11.920 14.671 1.00 94.94 397 ILE A C 1
ATOM 3159 O O . ILE A 1 397 ? -9.779 13.149 14.620 1.00 94.94 397 ILE A O 1
ATOM 3163 N N . ASN A 1 398 ? -9.963 11.160 13.586 1.00 93.06 398 ASN A N 1
ATOM 3164 C CA . ASN A 1 398 ? -10.197 11.661 12.225 1.00 93.06 398 ASN A CA 1
ATOM 3165 C C . ASN A 1 398 ? -9.084 12.598 11.697 1.00 93.06 398 ASN A C 1
ATOM 3167 O O . ASN A 1 398 ? -9.346 13.625 11.075 1.00 93.06 398 ASN A O 1
ATOM 3171 N N . GLN A 1 399 ? -7.818 12.264 11.967 1.00 92.38 399 GLN A N 1
ATOM 3172 C CA . GLN A 1 399 ? -6.641 13.040 11.539 1.00 92.38 399 GLN A CA 1
ATOM 3173 C C . GLN A 1 399 ? -5.661 12.215 10.694 1.00 92.38 399 GLN A C 1
ATOM 3175 O O . GLN A 1 399 ? -4.468 12.520 10.649 1.00 92.38 399 GLN A O 1
ATOM 3180 N N . LEU A 1 400 ? -6.150 11.187 9.994 1.00 90.94 400 LEU A N 1
ATOM 3181 C CA . LEU A 1 400 ? -5.313 10.320 9.162 1.00 90.94 400 LEU A CA 1
ATOM 3182 C C . LEU A 1 400 ? -4.511 11.121 8.120 1.00 90.94 400 LEU A C 1
ATOM 3184 O O . LEU A 1 400 ? -3.296 10.969 8.041 1.00 90.94 400 LEU A O 1
ATOM 3188 N N . ASN A 1 401 ? -5.145 12.037 7.381 1.00 90.25 401 ASN A N 1
ATOM 3189 C CA . ASN A 1 401 ? -4.457 12.858 6.372 1.00 90.25 401 ASN A CA 1
ATOM 3190 C C . ASN A 1 401 ? -3.334 13.718 6.970 1.00 90.25 401 ASN A C 1
ATOM 3192 O O . ASN A 1 401 ? -2.222 13.755 6.441 1.00 90.25 401 ASN A O 1
ATOM 3196 N N . LEU A 1 402 ? -3.593 14.350 8.119 1.00 90.56 402 LEU A N 1
ATOM 3197 C CA . LEU A 1 402 ? -2.590 15.135 8.838 1.00 90.56 402 LEU A CA 1
ATOM 3198 C C . LEU A 1 402 ? -1.423 14.251 9.301 1.00 90.56 402 LEU A C 1
ATOM 3200 O O . LEU A 1 402 ? -0.260 14.641 9.182 1.00 90.56 402 LEU A O 1
ATOM 3204 N N . PHE A 1 403 ? -1.719 13.051 9.800 1.00 90.38 403 PHE A N 1
ATOM 3205 C CA . PHE A 1 403 ? -0.708 12.076 10.193 1.00 90.38 403 PHE A CA 1
ATOM 3206 C C . PHE A 1 403 ? 0.161 11.635 9.004 1.00 90.38 403 PHE A C 1
ATOM 3208 O O . PHE A 1 403 ? 1.392 11.643 9.112 1.00 90.38 403 PHE A O 1
ATOM 3215 N N . LEU A 1 404 ? -0.447 11.312 7.858 1.00 89.19 404 LEU A N 1
ATOM 3216 C CA . LEU A 1 404 ? 0.276 10.944 6.637 1.00 89.19 404 LEU A CA 1
ATOM 3217 C C . LEU A 1 404 ? 1.184 12.091 6.165 1.00 89.19 404 LEU A C 1
ATOM 3219 O O . LEU A 1 404 ? 2.372 11.874 5.908 1.00 89.19 404 LEU A O 1
ATOM 3223 N N . ALA A 1 405 ? 0.666 13.323 6.130 1.00 88.88 405 ALA A N 1
ATOM 3224 C CA . ALA A 1 405 ? 1.421 14.507 5.722 1.00 88.88 405 ALA A CA 1
ATOM 3225 C C . ALA A 1 405 ? 2.625 14.764 6.643 1.00 88.88 405 ALA A C 1
ATOM 3227 O O . ALA A 1 405 ? 3.746 14.965 6.168 1.00 88.88 405 ALA A O 1
ATOM 3228 N N . ASN A 1 406 ? 2.424 14.682 7.962 1.00 88.44 406 ASN A N 1
ATOM 3229 C CA . ASN A 1 406 ? 3.487 14.846 8.954 1.00 88.44 406 ASN A CA 1
ATOM 3230 C C . ASN A 1 406 ? 4.543 13.740 8.865 1.00 88.44 406 ASN A C 1
ATOM 3232 O O . ASN A 1 406 ? 5.735 14.012 9.012 1.00 88.44 406 ASN A O 1
ATOM 3236 N N . THR A 1 407 ? 4.129 12.504 8.591 1.00 86.62 407 THR A N 1
ATOM 3237 C CA . THR A 1 407 ? 5.034 11.358 8.432 1.00 86.62 407 THR A CA 1
ATOM 3238 C C . THR A 1 407 ? 5.951 11.548 7.226 1.00 86.62 407 THR A C 1
ATOM 3240 O O . THR A 1 407 ? 7.169 11.380 7.334 1.00 86.62 407 THR A O 1
ATOM 3243 N N . VAL A 1 408 ? 5.392 11.993 6.097 1.00 86.62 408 VAL A N 1
ATOM 3244 C CA . VAL A 1 408 ? 6.155 12.324 4.887 1.00 86.62 408 VAL A CA 1
ATOM 3245 C C . VAL A 1 408 ? 7.063 13.537 5.107 1.00 86.62 408 VAL A C 1
ATOM 3247 O O . VAL A 1 408 ? 8.227 13.501 4.707 1.00 86.62 408 VAL A O 1
ATOM 3250 N N . ALA A 1 409 ? 6.571 14.595 5.757 1.00 85.62 409 ALA A N 1
ATOM 3251 C CA . ALA A 1 409 ? 7.343 15.813 6.012 1.00 85.62 409 ALA A CA 1
ATOM 3252 C C . ALA A 1 409 ? 8.525 15.577 6.963 1.00 85.62 409 ALA A C 1
ATOM 3254 O O . ALA A 1 409 ? 9.624 16.073 6.720 1.00 85.62 409 ALA A O 1
ATOM 3255 N N . ALA A 1 410 ? 8.320 14.789 8.019 1.00 81.69 410 ALA A N 1
ATOM 3256 C CA . ALA A 1 410 ? 9.364 14.447 8.978 1.00 81.69 410 ALA A CA 1
ATOM 3257 C C . ALA A 1 410 ? 10.395 13.453 8.413 1.00 81.69 410 ALA A C 1
ATOM 3259 O O . ALA A 1 410 ? 11.470 13.307 8.992 1.00 81.69 410 ALA A O 1
ATOM 3260 N N . ASN A 1 411 ? 10.075 12.766 7.306 1.00 78.38 411 ASN A N 1
ATOM 3261 C CA . ASN A 1 411 ? 10.902 11.731 6.677 1.00 78.38 411 ASN A CA 1
ATOM 3262 C C . ASN A 1 411 ? 11.488 10.739 7.702 1.00 78.38 411 ASN A C 1
ATOM 3264 O O . ASN A 1 411 ? 12.677 10.406 7.662 1.00 78.38 411 ASN A O 1
ATOM 3268 N N . LYS A 1 412 ? 10.657 10.308 8.661 1.00 74.81 412 LYS A N 1
ATOM 3269 C CA . LYS A 1 412 ? 11.063 9.407 9.746 1.00 74.81 412 LYS A CA 1
ATOM 3270 C C . LYS A 1 412 ? 11.505 8.070 9.158 1.00 74.81 412 LYS A C 1
ATOM 3272 O O . LYS A 1 412 ? 10.663 7.269 8.765 1.00 74.81 412 LYS A O 1
ATOM 3277 N N . ARG A 1 413 ? 12.821 7.841 9.079 1.00 72.50 413 ARG A N 1
ATOM 3278 C CA . ARG A 1 413 ? 13.397 6.642 8.446 1.00 72.50 413 ARG A CA 1
ATOM 3279 C C . ARG A 1 413 ? 12.836 5.354 9.031 1.00 72.50 413 ARG A C 1
ATOM 3281 O O . ARG A 1 413 ? 12.431 4.504 8.262 1.00 72.50 413 ARG A O 1
ATOM 3288 N N . GLU A 1 414 ? 12.691 5.294 10.350 1.00 72.88 414 GLU A N 1
ATOM 3289 C CA . GLU A 1 414 ? 12.156 4.138 11.083 1.00 72.88 414 GLU A CA 1
ATOM 3290 C C . GLU A 1 414 ? 10.792 3.660 10.554 1.00 72.88 414 GLU A C 1
ATOM 3292 O O . GLU A 1 414 ? 10.567 2.464 10.429 1.00 72.88 414 GLU A O 1
ATOM 3297 N N . ILE A 1 415 ? 9.900 4.582 10.171 1.00 76.00 415 ILE A N 1
ATOM 3298 C CA . ILE A 1 415 ? 8.562 4.252 9.646 1.00 76.00 415 ILE A CA 1
ATOM 3299 C C . ILE A 1 415 ? 8.643 3.722 8.212 1.00 76.00 415 ILE A C 1
ATOM 3301 O O . ILE A 1 415 ? 7.874 2.855 7.815 1.00 76.00 415 ILE A O 1
ATOM 3305 N N . PHE A 1 416 ? 9.554 4.279 7.418 1.00 78.81 416 PHE A N 1
ATOM 3306 C CA . PHE A 1 416 ? 9.681 3.952 6.003 1.00 78.81 416 PHE A CA 1
ATOM 3307 C C . PHE A 1 416 ? 10.653 2.799 5.714 1.00 78.81 416 PHE A C 1
ATOM 3309 O O . PHE A 1 416 ? 10.707 2.339 4.576 1.00 78.81 416 PHE A O 1
ATOM 3316 N N . GLU A 1 417 ? 11.457 2.391 6.695 1.00 84.00 417 GLU A N 1
ATOM 3317 C CA . GLU A 1 417 ? 12.337 1.219 6.633 1.00 84.00 417 GLU A CA 1
ATOM 3318 C C . GLU A 1 417 ? 11.600 -0.062 7.055 1.00 84.00 417 GLU A C 1
ATOM 3320 O O . GLU A 1 417 ? 11.966 -1.142 6.594 1.00 84.00 417 GLU A O 1
ATOM 3325 N N . ASP A 1 418 ? 10.536 0.042 7.863 1.00 88.69 418 ASP A N 1
ATOM 3326 C CA . ASP A 1 418 ? 9.655 -1.090 8.160 1.00 88.69 418 ASP A CA 1
ATOM 3327 C C . ASP A 1 418 ? 8.711 -1.364 6.971 1.00 88.69 418 ASP A C 1
ATOM 3329 O O . ASP A 1 418 ? 7.854 -0.549 6.614 1.00 88.69 418 ASP A O 1
ATOM 3333 N N . ALA A 1 419 ? 8.883 -2.533 6.346 1.00 88.75 419 ALA A N 1
ATOM 3334 C CA . ALA A 1 419 ? 8.142 -2.942 5.155 1.00 88.75 419 ALA A CA 1
ATOM 3335 C C . ALA A 1 419 ? 6.629 -3.071 5.402 1.00 88.75 419 ALA A C 1
ATOM 3337 O O . ALA A 1 419 ? 5.834 -2.694 4.535 1.00 88.75 419 ALA A O 1
ATOM 3338 N N . GLN A 1 420 ? 6.223 -3.552 6.582 1.00 90.12 420 GLN A N 1
ATOM 3339 C CA . GLN A 1 420 ? 4.813 -3.712 6.932 1.00 90.12 420 GLN A CA 1
ATOM 3340 C C . GLN A 1 420 ? 4.157 -2.344 7.097 1.00 90.12 420 GLN A C 1
ATOM 3342 O O . GLN A 1 420 ? 3.097 -2.085 6.529 1.00 90.12 420 GLN A O 1
ATOM 3347 N N . ILE A 1 421 ? 4.808 -1.438 7.828 1.00 92.75 421 ILE A N 1
ATOM 3348 C CA . ILE A 1 421 ? 4.265 -0.098 8.056 1.00 92.75 421 ILE A CA 1
ATOM 3349 C C . ILE A 1 421 ? 4.181 0.678 6.742 1.00 92.75 421 ILE A C 1
ATOM 3351 O O . ILE A 1 421 ? 3.146 1.281 6.461 1.00 92.75 421 ILE A O 1
ATOM 3355 N N . LEU A 1 422 ? 5.209 0.616 5.889 1.00 93.12 422 LEU A N 1
ATOM 3356 C CA . LEU A 1 422 ? 5.154 1.245 4.570 1.00 93.12 422 LEU A CA 1
ATOM 3357 C C . LEU A 1 422 ? 4.012 0.682 3.712 1.00 93.12 422 LEU A C 1
ATOM 3359 O O . LEU A 1 422 ? 3.305 1.461 3.067 1.00 93.12 422 LEU A O 1
ATOM 3363 N N . ARG A 1 423 ? 3.788 -0.641 3.739 1.00 93.81 423 ARG A N 1
ATOM 3364 C CA . ARG A 1 423 ? 2.639 -1.264 3.070 1.00 93.81 423 ARG A CA 1
ATOM 3365 C C . ARG A 1 423 ? 1.330 -0.695 3.609 1.00 93.81 423 ARG A C 1
ATOM 3367 O O . ARG A 1 423 ? 0.517 -0.234 2.812 1.00 93.81 423 ARG A O 1
ATOM 3374 N N . VAL A 1 424 ? 1.123 -0.701 4.924 1.00 95.44 424 VAL A N 1
ATOM 3375 C CA . VAL A 1 424 ? -0.109 -0.195 5.552 1.00 95.44 424 VAL A CA 1
ATOM 3376 C C . VAL A 1 424 ? -0.351 1.268 5.174 1.00 95.44 424 VAL A C 1
ATOM 3378 O O . VAL A 1 424 ? -1.449 1.613 4.749 1.00 95.44 424 VAL A O 1
ATOM 3381 N N . LEU A 1 425 ? 0.676 2.121 5.230 1.00 94.38 425 LEU A N 1
ATOM 3382 C CA . LEU A 1 425 ? 0.568 3.530 4.834 1.00 94.38 425 LEU A CA 1
ATOM 3383 C C . LEU A 1 425 ? 0.212 3.701 3.354 1.00 94.38 425 LEU A C 1
ATOM 3385 O O . LEU A 1 425 ? -0.598 4.566 3.024 1.00 94.38 425 LEU A O 1
ATOM 3389 N N . ALA A 1 426 ? 0.793 2.891 2.464 1.00 94.44 426 ALA A N 1
ATOM 3390 C CA . ALA A 1 426 ? 0.466 2.925 1.042 1.00 94.44 426 ALA A CA 1
ATOM 3391 C C . ALA A 1 426 ? -0.990 2.523 0.788 1.00 94.44 426 ALA A C 1
ATOM 3393 O O . ALA A 1 426 ? -1.685 3.212 0.048 1.00 94.44 426 ALA A O 1
ATOM 3394 N N . HIS A 1 427 ? -1.480 1.472 1.447 1.00 95.38 427 HIS A N 1
ATOM 3395 C CA . HIS A 1 427 ? -2.865 1.025 1.290 1.00 95.38 427 HIS A CA 1
ATOM 3396 C C . HIS A 1 427 ? -3.856 2.000 1.944 1.00 95.38 427 HIS A C 1
ATOM 3398 O O . HIS A 1 427 ? -4.898 2.265 1.360 1.00 95.38 427 HIS A O 1
ATOM 3404 N N . LEU A 1 428 ? -3.518 2.636 3.072 1.00 94.75 428 LEU A N 1
ATOM 3405 C CA . LEU A 1 428 ? -4.319 3.731 3.640 1.00 94.75 428 LEU A CA 1
ATOM 3406 C C . LEU A 1 428 ? -4.384 4.941 2.699 1.00 94.75 428 LEU A C 1
ATOM 3408 O O . LEU A 1 428 ? -5.444 5.537 2.538 1.00 94.75 428 LEU A O 1
ATOM 3412 N N . ALA A 1 429 ? -3.271 5.290 2.046 1.00 93.31 429 ALA A N 1
ATOM 3413 C CA . ALA A 1 429 ? -3.251 6.350 1.042 1.00 93.31 429 ALA A CA 1
ATOM 3414 C C . ALA A 1 429 ? -4.119 5.994 -0.179 1.00 93.31 429 ALA A C 1
ATOM 3416 O O . ALA A 1 429 ? -4.840 6.855 -0.675 1.00 93.31 429 ALA A O 1
ATOM 3417 N N . VAL A 1 430 ? -4.096 4.732 -0.621 1.00 93.19 430 VAL A N 1
ATOM 3418 C CA . VAL A 1 430 ? -4.974 4.215 -1.684 1.00 93.19 430 VAL A CA 1
ATOM 3419 C C . VAL A 1 430 ? -6.448 4.288 -1.273 1.00 93.19 430 VAL A C 1
ATOM 3421 O O . VAL A 1 430 ? -7.247 4.834 -2.026 1.00 93.19 430 VAL A O 1
ATOM 3424 N N . ILE A 1 431 ? -6.806 3.835 -0.066 1.00 92.44 431 ILE A N 1
ATOM 3425 C CA . ILE A 1 431 ? -8.179 3.932 0.456 1.00 92.44 431 ILE A CA 1
ATOM 3426 C C . ILE A 1 431 ? -8.633 5.394 0.548 1.00 92.44 431 ILE A C 1
ATOM 3428 O O . ILE A 1 431 ? -9.745 5.708 0.139 1.00 92.44 431 ILE A O 1
ATOM 3432 N N . ASN A 1 432 ? -7.770 6.316 0.987 1.00 90.25 432 ASN A N 1
ATOM 3433 C CA . ASN A 1 432 ? -8.093 7.747 0.983 1.00 90.25 432 ASN A CA 1
ATOM 3434 C C . AS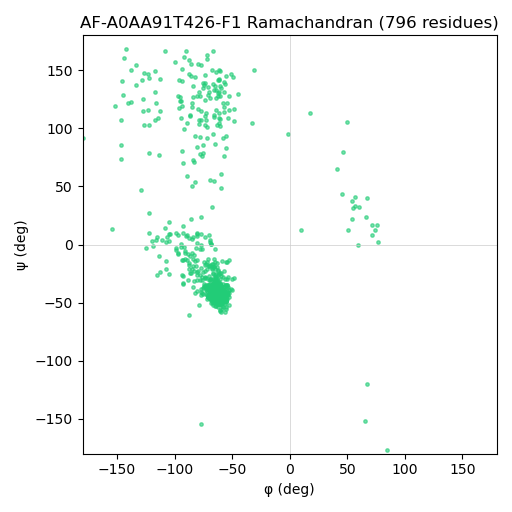N A 1 432 ? -8.405 8.279 -0.423 1.00 90.25 432 ASN A C 1
ATOM 3436 O O . ASN A 1 432 ? -9.257 9.152 -0.558 1.00 90.25 432 ASN A O 1
ATOM 3440 N N . VAL A 1 433 ? -7.727 7.778 -1.460 1.00 90.50 433 VAL A N 1
ATOM 3441 C CA . VAL A 1 433 ? -8.034 8.135 -2.854 1.00 90.50 433 VAL A CA 1
ATOM 3442 C C . VAL A 1 433 ? -9.360 7.517 -3.289 1.00 90.50 433 VAL A C 1
ATOM 3444 O O . VAL A 1 433 ? -10.187 8.227 -3.845 1.00 90.50 433 VAL A O 1
ATOM 3447 N N . MET A 1 434 ? -9.600 6.239 -2.986 1.00 89.81 434 MET A N 1
ATOM 3448 C CA . MET A 1 434 ? -10.856 5.552 -3.325 1.00 89.81 434 MET A CA 1
ATOM 3449 C C . MET A 1 434 ? -12.083 6.195 -2.666 1.00 89.81 434 MET A C 1
ATOM 3451 O O . MET A 1 434 ? -13.141 6.261 -3.280 1.00 89.81 434 MET A O 1
ATOM 3455 N N . LEU A 1 435 ? -11.935 6.696 -1.438 1.00 88.88 435 LEU A N 1
ATOM 3456 C CA . LEU A 1 435 ? -12.989 7.386 -0.689 1.00 88.88 435 LEU A CA 1
ATOM 3457 C C . LEU A 1 435 ? -13.090 8.889 -1.017 1.00 88.88 435 LEU A C 1
ATOM 3459 O O . LEU A 1 435 ? -13.858 9.592 -0.367 1.00 88.88 435 LEU A O 1
ATOM 3463 N N . ASN A 1 436 ? -12.316 9.409 -1.981 1.00 86.81 436 ASN A N 1
ATOM 3464 C CA . ASN A 1 436 ? -12.245 10.841 -2.325 1.00 86.81 436 ASN A CA 1
ATOM 3465 C C . ASN A 1 436 ? -11.904 11.763 -1.133 1.00 86.81 436 ASN A C 1
ATOM 3467 O O . ASN A 1 436 ? -12.320 12.918 -1.068 1.00 86.81 436 ASN A O 1
ATOM 3471 N N . MET A 1 437 ? -11.113 11.254 -0.187 1.00 83.19 437 MET A N 1
ATOM 3472 C CA . MET A 1 437 ? -10.675 11.949 1.030 1.00 83.19 437 MET A CA 1
ATOM 3473 C C . MET A 1 437 ? -9.261 12.532 0.904 1.00 83.19 437 MET A C 1
ATOM 3475 O O . MET A 1 437 ? -8.661 12.944 1.899 1.00 83.19 437 MET A O 1
ATOM 3479 N N . ASN A 1 438 ? -8.685 12.543 -0.296 1.00 78.62 438 ASN A N 1
ATOM 3480 C CA . ASN A 1 438 ? -7.352 13.077 -0.542 1.00 78.62 438 ASN A CA 1
ATOM 3481 C C . ASN A 1 438 ? -7.332 14.615 -0.430 1.00 78.62 438 ASN A C 1
ATOM 3483 O O . ASN A 1 438 ? -8.172 15.332 -0.958 1.00 78.62 438 ASN A O 1
ATOM 3487 N N . ASP A 1 439 ? -6.320 15.157 0.241 1.00 70.62 439 ASP A N 1
ATOM 3488 C CA . ASP A 1 439 ? -6.200 16.591 0.541 1.00 70.62 439 ASP A CA 1
ATOM 3489 C C . ASP A 1 439 ? -5.536 17.408 -0.590 1.00 70.62 439 ASP A C 1
ATOM 3491 O O . ASP A 1 439 ? -4.975 18.477 -0.343 1.00 70.62 439 ASP A O 1
ATOM 3495 N N . ASN A 1 440 ? -5.547 16.901 -1.832 1.00 66.75 440 ASN A N 1
ATOM 3496 C CA . ASN A 1 440 ? -4.775 17.413 -2.980 1.00 66.75 440 ASN A CA 1
ATOM 3497 C C . ASN A 1 440 ? -3.269 17.613 -2.700 1.00 66.75 440 ASN A C 1
ATOM 3499 O O . ASN A 1 440 ? -2.554 18.245 -3.485 1.00 66.75 440 ASN A O 1
ATOM 3503 N N . SER A 1 441 ? -2.752 17.088 -1.586 1.00 74.88 441 SER A N 1
ATOM 3504 C CA . SER A 1 441 ? -1.338 17.175 -1.263 1.00 74.88 441 SER A CA 1
ATOM 3505 C C . SER A 1 441 ? -0.550 16.120 -2.037 1.00 74.88 441 SER A C 1
ATOM 3507 O O . SER A 1 441 ? -1.037 15.040 -2.372 1.00 74.88 441 SER A O 1
ATOM 3509 N N . LYS A 1 442 ? 0.746 16.378 -2.249 1.00 85.81 442 LYS A N 1
ATOM 3510 C CA . LYS A 1 442 ? 1.669 15.375 -2.815 1.00 85.81 442 LYS A CA 1
ATOM 3511 C C . LYS A 1 442 ? 1.973 14.219 -1.848 1.00 85.81 442 LYS A C 1
ATOM 3513 O O . LYS A 1 442 ? 2.891 13.443 -2.108 1.00 85.81 442 LYS A O 1
ATOM 3518 N N . THR A 1 443 ? 1.287 14.131 -0.708 1.00 88.38 443 THR A N 1
ATOM 3519 C CA . THR A 1 443 ? 1.531 13.122 0.331 1.00 88.38 443 THR A CA 1
ATOM 3520 C C . THR A 1 443 ? 1.219 11.727 -0.191 1.00 88.38 443 THR A C 1
ATOM 3522 O O . THR A 1 443 ? 2.108 10.877 -0.166 1.00 88.38 443 THR A O 1
ATOM 3525 N N . THR A 1 444 ? 0.018 11.514 -0.738 1.00 88.88 444 THR A N 1
ATOM 3526 C CA . THR A 1 444 ? -0.407 10.221 -1.297 1.00 88.88 444 THR A CA 1
ATOM 3527 C C . THR A 1 444 ? 0.563 9.744 -2.371 1.00 88.88 444 THR A C 1
ATOM 3529 O O . THR A 1 444 ? 1.113 8.650 -2.256 1.00 88.88 444 THR A O 1
ATOM 3532 N N . THR A 1 445 ? 0.871 10.606 -3.347 1.00 90.31 445 THR A N 1
ATOM 3533 C CA . THR A 1 445 ? 1.852 10.321 -4.401 1.00 90.31 445 THR A CA 1
ATOM 3534 C C . THR A 1 445 ? 3.187 9.882 -3.804 1.00 90.31 445 THR A C 1
ATOM 3536 O O . THR A 1 445 ? 3.681 8.816 -4.141 1.00 90.31 445 THR A O 1
ATOM 3539 N N . LYS A 1 446 ? 3.762 10.645 -2.863 1.00 90.31 446 LYS A N 1
ATOM 3540 C CA . LYS A 1 446 ? 5.069 10.315 -2.267 1.00 90.31 446 LYS A CA 1
ATOM 3541 C C . LYS A 1 446 ? 5.079 8.964 -1.550 1.00 90.31 446 LYS A C 1
ATOM 3543 O O . LYS A 1 446 ? 6.081 8.256 -1.645 1.00 90.31 446 LYS A O 1
ATOM 3548 N N . ILE A 1 447 ? 4.011 8.619 -0.828 1.00 91.56 447 ILE A N 1
ATOM 3549 C CA . ILE A 1 447 ? 3.906 7.333 -0.123 1.00 91.56 447 ILE A CA 1
ATOM 3550 C C . ILE A 1 447 ? 3.822 6.191 -1.139 1.00 91.56 447 ILE A C 1
ATOM 3552 O O . ILE A 1 447 ? 4.613 5.252 -1.052 1.00 91.56 447 ILE A O 1
ATOM 3556 N N . ILE A 1 448 ? 2.935 6.304 -2.134 1.00 91.81 448 ILE A N 1
ATOM 3557 C CA . ILE A 1 448 ? 2.759 5.293 -3.184 1.00 91.81 448 ILE A CA 1
ATOM 3558 C C . ILE A 1 448 ? 4.059 5.104 -3.978 1.00 91.81 448 ILE A C 1
ATOM 3560 O O . ILE A 1 448 ? 4.523 3.977 -4.122 1.00 91.81 448 ILE A O 1
ATOM 3564 N N . THR A 1 449 ? 4.713 6.182 -4.425 1.00 90.06 449 THR A N 1
ATOM 3565 C CA . THR A 1 449 ? 5.990 6.107 -5.159 1.00 90.06 449 THR A CA 1
ATOM 3566 C C . THR A 1 449 ? 7.081 5.428 -4.335 1.00 90.06 449 THR A C 1
ATOM 3568 O O . THR A 1 449 ? 7.862 4.635 -4.865 1.00 90.06 449 THR A O 1
ATOM 3571 N N . ARG A 1 450 ? 7.146 5.714 -3.029 1.00 89.88 450 ARG A N 1
ATOM 3572 C CA . ARG A 1 450 ? 8.126 5.083 -2.142 1.00 89.88 450 ARG A CA 1
ATOM 3573 C C . ARG A 1 450 ? 7.835 3.598 -1.967 1.00 89.88 450 ARG A C 1
ATOM 3575 O O . ARG A 1 450 ? 8.764 2.803 -2.057 1.00 89.88 450 ARG A O 1
ATOM 3582 N N . TYR A 1 451 ? 6.575 3.216 -1.797 1.00 91.88 451 TYR A N 1
ATOM 3583 C CA . TYR A 1 451 ? 6.193 1.810 -1.735 1.00 91.88 451 TYR A CA 1
ATOM 3584 C C . TYR A 1 451 ? 6.502 1.069 -3.043 1.00 91.88 451 TYR A C 1
ATOM 3586 O O . TYR A 1 451 ? 7.144 0.023 -3.004 1.00 91.88 451 TYR A O 1
ATOM 3594 N N . ILE A 1 452 ? 6.186 1.662 -4.201 1.00 90.69 452 ILE A N 1
ATOM 3595 C CA . ILE A 1 452 ? 6.537 1.122 -5.525 1.00 90.69 452 ILE A CA 1
ATOM 3596 C C . ILE A 1 452 ? 8.038 0.823 -5.630 1.00 90.69 452 ILE A C 1
ATOM 3598 O O . ILE A 1 452 ? 8.417 -0.233 -6.126 1.00 90.69 452 ILE A O 1
ATOM 3602 N N . SER A 1 453 ? 8.898 1.705 -5.106 1.00 86.56 453 SER A N 1
ATOM 3603 C CA . SER A 1 453 ? 10.354 1.493 -5.126 1.00 86.56 453 SER A CA 1
ATOM 3604 C C . SER A 1 453 ? 10.840 0.312 -4.273 1.00 86.56 453 SER A C 1
ATOM 3606 O O . SER A 1 453 ? 11.965 -0.146 -4.458 1.00 86.56 453 SER A O 1
ATOM 3608 N N . THR A 1 454 ? 10.006 -0.189 -3.355 1.00 86.75 454 THR A N 1
ATOM 3609 C CA . THR A 1 454 ? 10.298 -1.360 -2.508 1.00 86.75 454 THR A CA 1
ATOM 3610 C C . THR A 1 454 ? 9.715 -2.667 -3.047 1.00 86.75 454 THR A C 1
ATOM 3612 O O . THR A 1 454 ? 10.027 -3.734 -2.519 1.00 86.75 454 THR A O 1
ATOM 3615 N N . LEU A 1 455 ? 8.886 -2.617 -4.097 1.00 85.75 455 LEU A N 1
ATOM 3616 C CA . LEU A 1 455 ? 8.291 -3.812 -4.688 1.00 85.75 455 LEU A CA 1
ATOM 3617 C C . LEU A 1 455 ? 9.363 -4.643 -5.405 1.00 85.75 455 LEU A C 1
ATOM 3619 O O . LEU A 1 455 ? 10.077 -4.158 -6.279 1.00 85.75 455 LEU A O 1
ATOM 3623 N N . SER A 1 456 ? 9.451 -5.925 -5.051 1.00 75.88 456 SER A N 1
ATOM 3624 C CA . SER A 1 456 ? 10.362 -6.890 -5.683 1.00 75.88 456 SER A CA 1
ATOM 3625 C C . SER A 1 456 ? 9.885 -7.351 -7.062 1.00 75.88 456 SER A C 1
ATOM 3627 O O . SER A 1 456 ? 10.684 -7.805 -7.880 1.00 75.88 456 SER A O 1
ATOM 3629 N N . ARG A 1 457 ? 8.576 -7.249 -7.303 1.00 79.31 457 ARG A N 1
ATOM 3630 C CA . ARG A 1 457 ? 7.876 -7.697 -8.503 1.00 79.31 457 ARG A CA 1
ATOM 3631 C C . ARG A 1 457 ? 7.347 -6.497 -9.274 1.00 79.31 457 ARG A C 1
ATOM 3633 O O . ARG A 1 457 ? 6.493 -5.757 -8.788 1.00 79.31 457 ARG A O 1
ATOM 3640 N N . TYR A 1 458 ? 7.882 -6.306 -10.473 1.00 80.75 458 TYR A N 1
ATOM 3641 C CA . TYR A 1 458 ? 7.575 -5.158 -11.318 1.00 80.75 458 TYR A CA 1
ATOM 3642 C C . TYR A 1 458 ? 6.137 -5.175 -11.843 1.00 80.75 458 TYR A C 1
ATOM 3644 O O . TYR A 1 458 ? 5.542 -4.117 -12.032 1.00 80.75 458 TYR A O 1
ATOM 3652 N N . ASP A 1 459 ? 5.540 -6.349 -12.029 1.00 82.25 459 ASP A N 1
ATOM 3653 C CA . ASP A 1 459 ? 4.170 -6.532 -12.518 1.00 82.25 459 ASP A CA 1
ATOM 3654 C C . ASP A 1 459 ? 3.094 -5.950 -11.587 1.00 82.25 459 ASP A C 1
ATOM 3656 O O . ASP A 1 459 ? 1.992 -5.644 -12.036 1.00 82.25 459 ASP A O 1
ATOM 3660 N N . LEU A 1 460 ? 3.429 -5.715 -10.315 1.00 86.00 460 LEU A N 1
ATOM 3661 C CA . LEU A 1 460 ? 2.529 -5.097 -9.341 1.00 86.00 460 LEU A CA 1
ATOM 3662 C C . LEU A 1 460 ? 2.492 -3.564 -9.448 1.00 86.00 460 LEU A C 1
ATOM 3664 O O . LEU A 1 460 ? 1.568 -2.930 -8.947 1.00 86.00 460 LEU A O 1
ATOM 3668 N N . VAL A 1 461 ? 3.486 -2.942 -10.088 1.00 88.81 461 VAL A N 1
ATOM 3669 C CA . VAL A 1 461 ? 3.636 -1.478 -10.123 1.00 88.81 461 VAL A CA 1
ATOM 3670 C C . VAL A 1 461 ? 2.457 -0.768 -10.804 1.00 88.81 461 VAL A C 1
ATOM 3672 O O . VAL A 1 461 ? 1.952 0.193 -10.215 1.00 88.81 461 VAL A O 1
ATOM 3675 N N . PRO A 1 462 ? 1.954 -1.223 -11.971 1.00 88.06 462 PRO A N 1
ATOM 3676 C CA . PRO A 1 462 ? 0.781 -0.621 -12.605 1.00 88.06 462 PRO A CA 1
ATOM 3677 C C . PRO A 1 462 ? -0.458 -0.564 -11.701 1.00 88.06 462 PRO A C 1
ATOM 3679 O O . PRO A 1 462 ? -1.178 0.431 -11.742 1.00 88.06 462 PRO A O 1
ATOM 3682 N N . VAL A 1 463 ? -0.662 -1.570 -10.838 1.00 89.25 463 VAL A N 1
ATOM 3683 C CA . VAL A 1 463 ? -1.795 -1.619 -9.896 1.00 89.25 463 VAL A CA 1
ATOM 3684 C C . VAL A 1 463 ? -1.773 -0.404 -8.971 1.00 89.25 463 VAL A C 1
ATOM 3686 O O . VAL A 1 463 ? -2.780 0.271 -8.798 1.00 89.25 463 VAL A O 1
ATOM 3689 N N . TYR A 1 464 ? -0.614 -0.065 -8.410 1.00 91.19 464 TYR A N 1
ATOM 3690 C CA . TYR A 1 464 ? -0.500 1.060 -7.478 1.00 91.19 464 TYR A CA 1
ATOM 3691 C C . TYR A 1 464 ? -0.486 2.424 -8.174 1.00 91.19 464 TYR A C 1
ATOM 36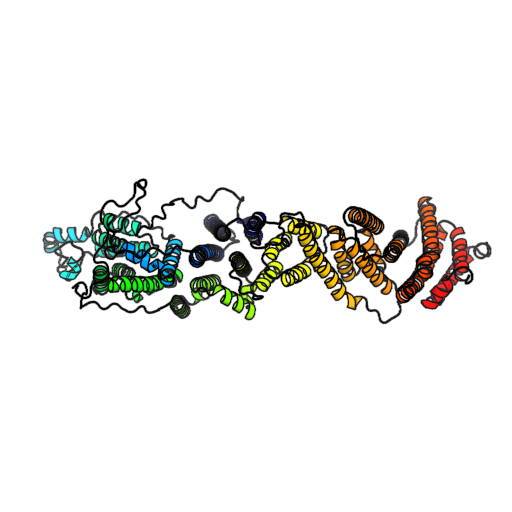93 O O . TYR A 1 464 ? -0.971 3.404 -7.610 1.00 91.19 464 TYR A O 1
ATOM 3701 N N . LEU A 1 465 ? 0.040 2.501 -9.400 1.00 88.88 465 LEU A N 1
ATOM 3702 C CA . LEU A 1 465 ? 0.094 3.752 -10.163 1.00 88.88 465 LEU A CA 1
ATOM 3703 C C . LEU A 1 465 ? -1.293 4.316 -10.483 1.00 88.88 465 LEU A C 1
ATOM 3705 O O . LEU A 1 465 ? -1.436 5.534 -10.515 1.00 88.88 465 LEU A O 1
ATOM 3709 N N . ALA A 1 466 ? -2.305 3.463 -10.658 1.00 85.69 466 ALA A N 1
ATOM 3710 C CA . ALA A 1 466 ? -3.673 3.905 -10.954 1.00 85.69 466 ALA A CA 1
ATOM 3711 C C . ALA A 1 466 ? -4.331 4.703 -9.821 1.00 85.69 466 ALA A C 1
ATOM 3713 O O . ALA A 1 466 ? -5.322 5.386 -10.051 1.00 85.69 466 ALA A O 1
ATOM 3714 N N . PHE A 1 467 ? -3.773 4.656 -8.610 1.00 88.38 467 PHE A N 1
ATOM 3715 C CA . PHE A 1 467 ? -4.262 5.424 -7.466 1.00 88.38 467 PHE A CA 1
ATOM 3716 C C . PHE A 1 467 ? -3.489 6.732 -7.245 1.00 88.38 467 PHE A C 1
ATOM 3718 O O . PHE A 1 467 ? -3.686 7.392 -6.225 1.00 88.38 467 PHE A O 1
ATOM 3725 N N . ILE A 1 468 ? -2.594 7.128 -8.159 1.00 88.94 468 ILE A N 1
ATOM 3726 C CA . ILE A 1 468 ? -1.964 8.453 -8.114 1.00 88.94 468 ILE A CA 1
ATOM 3727 C C . ILE A 1 468 ? -2.953 9.484 -8.690 1.00 88.94 468 ILE A C 1
ATOM 3729 O O . ILE A 1 468 ? -3.253 9.407 -9.879 1.00 88.94 468 ILE A O 1
ATOM 3733 N N . PRO A 1 469 ? -3.424 10.473 -7.900 1.00 85.19 469 PRO A N 1
ATOM 3734 C CA . PRO A 1 469 ? -4.494 11.374 -8.345 1.00 85.19 469 PRO A CA 1
ATOM 3735 C C . PRO A 1 469 ? -4.092 12.341 -9.468 1.00 85.19 469 PRO A C 1
ATOM 3737 O O . PRO A 1 469 ? -4.908 12.683 -10.316 1.00 85.19 469 PRO A O 1
ATOM 3740 N N . ASP A 1 470 ? -2.844 12.821 -9.456 1.00 85.31 470 ASP A N 1
ATOM 3741 C CA . ASP A 1 470 ? -2.347 13.800 -10.428 1.00 85.31 470 ASP A CA 1
ATOM 3742 C C . ASP A 1 470 ? -1.655 13.099 -11.606 1.00 85.31 470 ASP A C 1
ATOM 3744 O O . ASP A 1 470 ? -0.641 12.416 -11.436 1.00 85.31 470 ASP A O 1
ATOM 3748 N N . GLU A 1 471 ? -2.178 13.303 -12.820 1.00 82.94 471 GLU A N 1
ATOM 3749 C CA . GLU A 1 471 ? -1.681 12.647 -14.039 1.00 82.94 471 GLU A CA 1
ATOM 3750 C C . GLU A 1 471 ? -0.208 12.989 -14.328 1.00 82.94 471 GLU A C 1
ATOM 3752 O O . GLU A 1 471 ? 0.561 12.160 -14.826 1.00 82.94 471 GLU A O 1
ATOM 3757 N N . LYS A 1 472 ? 0.225 14.214 -14.005 1.00 85.81 472 LYS A N 1
ATOM 3758 C CA . LYS A 1 472 ? 1.603 14.654 -14.240 1.00 85.81 472 LYS A CA 1
ATOM 3759 C C . LYS A 1 472 ? 2.573 13.950 -13.294 1.00 85.81 472 LYS A C 1
ATOM 3761 O O . LYS A 1 472 ? 3.631 13.499 -13.738 1.00 85.81 472 LYS A O 1
ATOM 3766 N N . ASP A 1 473 ? 2.225 13.844 -12.019 1.00 86.31 473 ASP A N 1
ATOM 3767 C CA . ASP A 1 473 ? 3.010 13.134 -11.015 1.00 86.31 473 ASP A CA 1
ATOM 3768 C C . ASP A 1 473 ? 3.039 11.622 -11.297 1.00 86.31 473 ASP A C 1
ATOM 3770 O O . ASP A 1 473 ? 4.098 11.000 -11.173 1.00 86.31 473 ASP A O 1
ATOM 3774 N N . LEU A 1 474 ? 1.924 11.043 -11.755 1.00 87.44 474 LEU A N 1
ATOM 3775 C CA . LEU A 1 474 ? 1.846 9.658 -12.224 1.00 87.44 474 LEU A CA 1
ATOM 3776 C C . LEU A 1 474 ? 2.800 9.424 -13.402 1.00 87.44 474 LEU A C 1
ATOM 3778 O O . LEU A 1 474 ? 3.618 8.501 -13.366 1.00 87.44 474 LEU A O 1
ATOM 3782 N N . ARG A 1 475 ? 2.757 10.298 -14.416 1.00 88.31 475 ARG A N 1
ATOM 3783 C CA . ARG A 1 475 ? 3.637 10.235 -15.591 1.00 88.31 475 ARG A CA 1
ATOM 3784 C C . ARG A 1 475 ? 5.106 10.310 -15.202 1.00 88.31 475 ARG A C 1
ATOM 3786 O O . ARG A 1 475 ? 5.921 9.534 -15.700 1.00 88.31 475 ARG A O 1
ATOM 3793 N N . GLU A 1 476 ? 5.450 11.233 -14.310 1.00 88.56 476 GLU A N 1
ATOM 3794 C CA . GLU A 1 476 ? 6.820 11.396 -13.835 1.00 88.56 476 GLU A CA 1
ATOM 3795 C C . GLU A 1 476 ? 7.280 10.153 -13.057 1.00 88.56 476 GLU A C 1
ATOM 3797 O O . GLU A 1 476 ? 8.338 9.608 -13.375 1.00 88.56 476 GLU A O 1
ATOM 3802 N N . CYS A 1 477 ? 6.471 9.643 -12.121 1.00 87.75 477 CYS A N 1
ATOM 3803 C CA . CYS A 1 477 ? 6.792 8.445 -11.339 1.00 87.75 477 CYS A CA 1
ATOM 3804 C C . CYS A 1 477 ? 6.973 7.213 -12.218 1.00 87.75 477 CYS A C 1
ATOM 3806 O O . CYS A 1 477 ? 7.981 6.513 -12.095 1.00 87.75 477 CYS A O 1
ATOM 3808 N N . TYR A 1 478 ? 6.034 6.968 -13.134 1.00 89.62 478 TYR A N 1
ATOM 3809 C CA . TYR A 1 478 ? 6.123 5.798 -13.990 1.00 89.62 478 TYR A CA 1
ATOM 3810 C C . TYR A 1 478 ? 7.322 5.903 -14.937 1.00 89.62 478 TYR A C 1
ATOM 3812 O O . TYR A 1 478 ? 8.047 4.930 -15.110 1.00 89.62 478 TYR A O 1
ATOM 3820 N N . SER A 1 479 ? 7.631 7.101 -15.452 1.00 90.00 479 SER A N 1
ATOM 3821 C CA . SER A 1 479 ? 8.819 7.299 -16.294 1.00 90.00 479 SER A CA 1
ATOM 3822 C C . SER A 1 479 ? 10.137 6.993 -15.576 1.00 90.00 479 SER A C 1
ATOM 3824 O O . SER A 1 479 ? 11.057 6.447 -16.183 1.00 90.00 479 SER A O 1
ATOM 3826 N N . ILE A 1 480 ? 10.240 7.323 -14.282 1.00 88.44 480 ILE A N 1
ATOM 3827 C CA . ILE A 1 480 ? 11.418 7.000 -13.465 1.00 88.44 480 ILE A CA 1
ATOM 3828 C C . ILE A 1 480 ? 11.539 5.484 -13.331 1.00 88.44 480 ILE A C 1
ATOM 3830 O O . ILE A 1 480 ? 12.615 4.934 -13.546 1.00 88.44 480 ILE A O 1
ATOM 3834 N N . PHE A 1 481 ? 10.436 4.805 -13.032 1.00 89.00 481 PHE A N 1
ATOM 3835 C CA . PHE A 1 481 ? 10.417 3.355 -12.895 1.00 89.00 481 PHE A CA 1
ATOM 3836 C C . PHE A 1 481 ? 10.763 2.637 -14.211 1.00 89.00 481 PHE A C 1
ATOM 3838 O O . PHE A 1 481 ? 11.694 1.836 -14.257 1.00 89.00 481 PHE A O 1
ATOM 3845 N N . LEU A 1 482 ? 10.098 2.991 -15.315 1.00 89.69 482 LEU A N 1
ATOM 3846 C CA . LEU A 1 482 ? 10.336 2.389 -16.630 1.00 89.69 482 LEU A CA 1
ATOM 3847 C C . LEU A 1 482 ? 11.760 2.626 -17.152 1.00 89.69 482 LEU A C 1
ATOM 3849 O O . LEU A 1 482 ? 12.266 1.820 -17.931 1.00 89.69 482 LEU A O 1
ATOM 3853 N N . SER A 1 483 ? 12.430 3.701 -16.720 1.00 88.00 483 SER A N 1
ATOM 3854 C CA . SER A 1 483 ? 13.828 3.963 -17.092 1.00 88.00 483 SER A CA 1
ATOM 3855 C C . SER A 1 483 ? 14.820 2.941 -16.515 1.00 88.00 483 SER A C 1
ATOM 3857 O O . SER A 1 483 ? 15.925 2.801 -17.036 1.00 88.00 483 SER A O 1
ATOM 3859 N N . GLN A 1 484 ? 14.426 2.205 -15.470 1.00 86.62 484 GLN A N 1
ATOM 3860 C CA . GLN A 1 484 ? 15.254 1.188 -14.817 1.00 86.62 484 GLN A CA 1
ATOM 3861 C C . GLN A 1 484 ? 15.127 -0.193 -15.478 1.00 86.62 484 GLN A C 1
ATOM 3863 O O . GLN A 1 484 ? 15.987 -1.049 -15.273 1.00 86.62 484 GLN A O 1
ATOM 3868 N N . ILE A 1 485 ? 14.083 -0.417 -16.282 1.00 86.56 485 ILE A N 1
ATOM 3869 C CA . ILE A 1 485 ? 13.821 -1.704 -16.931 1.00 86.56 485 ILE A CA 1
ATOM 3870 C C . ILE A 1 485 ? 14.622 -1.798 -18.230 1.00 86.56 485 ILE A C 1
ATOM 3872 O O . ILE A 1 485 ? 14.418 -1.029 -19.173 1.00 86.56 485 ILE A O 1
ATOM 3876 N N . THR A 1 486 ? 15.513 -2.784 -18.291 1.00 82.88 486 THR A N 1
ATOM 3877 C CA . THR A 1 486 ? 16.318 -3.078 -19.483 1.00 82.88 486 THR A CA 1
ATOM 3878 C C . THR A 1 486 ? 15.845 -4.316 -20.247 1.00 82.88 486 THR A C 1
ATOM 3880 O O . THR A 1 486 ? 16.066 -4.405 -21.450 1.00 82.88 486 THR A O 1
ATOM 3883 N N . ASP A 1 487 ? 15.173 -5.257 -19.585 1.00 86.38 487 ASP A N 1
ATOM 3884 C CA . ASP A 1 487 ? 14.734 -6.512 -20.201 1.00 86.38 487 ASP A CA 1
ATOM 3885 C C . ASP A 1 487 ? 13.470 -6.347 -21.062 1.00 86.38 487 ASP A C 1
ATOM 3887 O O . ASP A 1 487 ? 12.466 -5.803 -20.606 1.00 86.38 487 ASP A O 1
ATOM 3891 N N . SER A 1 488 ? 13.493 -6.865 -22.295 1.00 84.88 488 SER A N 1
ATOM 3892 C CA . SER A 1 488 ? 12.385 -6.730 -23.256 1.00 84.88 488 SER A CA 1
ATOM 3893 C C . SER A 1 488 ? 11.133 -7.511 -22.840 1.00 84.88 488 SER A C 1
ATOM 3895 O O . SER A 1 488 ? 10.019 -7.019 -23.034 1.00 84.88 488 SER A O 1
ATOM 3897 N N . ALA A 1 489 ? 11.284 -8.691 -22.223 1.00 87.06 489 ALA A N 1
ATOM 3898 C CA . ALA A 1 489 ? 10.130 -9.467 -21.768 1.00 87.06 489 ALA A CA 1
ATOM 3899 C C . ALA A 1 489 ? 9.394 -8.745 -20.631 1.00 87.06 489 ALA A C 1
ATOM 3901 O O . ALA A 1 489 ? 8.164 -8.676 -20.636 1.00 87.06 489 ALA A O 1
ATOM 3902 N N . GLU A 1 490 ? 10.138 -8.146 -19.700 1.00 85.94 490 GLU A N 1
ATOM 3903 C CA . GLU A 1 490 ? 9.546 -7.344 -18.633 1.00 85.94 490 GLU A CA 1
ATOM 3904 C C . GLU A 1 490 ? 8.850 -6.085 -19.167 1.00 85.94 490 GLU A C 1
ATOM 3906 O O . GLU A 1 490 ? 7.735 -5.777 -18.750 1.00 85.94 490 GLU A O 1
ATOM 3911 N N . ARG A 1 491 ? 9.421 -5.404 -20.170 1.00 88.44 491 ARG A N 1
ATOM 3912 C CA . ARG A 1 491 ? 8.736 -4.286 -20.843 1.00 88.44 491 ARG A CA 1
ATOM 3913 C C . ARG A 1 491 ? 7.396 -4.686 -21.450 1.00 88.44 491 ARG A C 1
ATOM 3915 O O . ARG A 1 491 ? 6.409 -3.970 -21.284 1.00 88.44 491 ARG A O 1
ATOM 3922 N N . ALA A 1 492 ? 7.357 -5.825 -22.139 1.00 86.31 492 ALA A N 1
ATOM 3923 C CA . ALA A 1 492 ? 6.129 -6.336 -22.737 1.00 86.31 492 ALA A CA 1
ATOM 3924 C C . ALA A 1 492 ? 5.058 -6.613 -21.670 1.00 86.31 492 ALA A C 1
ATOM 3926 O O . ALA A 1 492 ? 3.911 -6.201 -21.845 1.00 86.31 492 ALA A O 1
ATOM 3927 N N . ARG A 1 493 ? 5.442 -7.217 -20.536 1.00 86.31 493 ARG A N 1
ATOM 3928 C CA . ARG A 1 493 ? 4.533 -7.451 -19.401 1.00 86.31 493 ARG A CA 1
ATOM 3929 C C . ARG A 1 493 ? 3.996 -6.159 -18.797 1.00 86.31 493 ARG A C 1
ATOM 3931 O O . ARG A 1 493 ? 2.806 -6.080 -18.517 1.00 86.31 493 ARG A O 1
ATOM 3938 N N . GLN A 1 494 ? 4.840 -5.139 -18.628 1.00 87.69 494 GLN A N 1
ATOM 3939 C CA . GLN A 1 494 ? 4.406 -3.830 -18.127 1.00 87.69 494 GLN A CA 1
ATOM 3940 C C . GLN A 1 494 ? 3.338 -3.205 -19.029 1.00 87.69 494 GLN A C 1
ATOM 3942 O O . GLN A 1 494 ? 2.300 -2.755 -18.545 1.00 87.69 494 GLN A O 1
ATOM 3947 N N . LEU A 1 495 ? 3.561 -3.226 -20.347 1.00 85.06 495 LEU A N 1
ATOM 3948 C CA . LEU A 1 495 ? 2.595 -2.712 -21.319 1.00 85.06 495 LEU A CA 1
ATOM 3949 C C . LEU A 1 495 ? 1.293 -3.523 -21.315 1.00 85.06 495 LEU A C 1
ATOM 3951 O O . LEU A 1 495 ? 0.217 -2.941 -21.424 1.00 85.06 495 LEU A O 1
ATOM 3955 N N . GLU A 1 496 ? 1.373 -4.846 -21.177 1.00 85.44 496 GLU A N 1
ATOM 3956 C CA . GLU A 1 496 ? 0.200 -5.719 -21.074 1.00 85.44 496 GLU A CA 1
ATOM 3957 C C . GLU A 1 496 ? -0.619 -5.421 -19.810 1.00 85.44 496 GLU A C 1
ATOM 3959 O O . GLU A 1 496 ? -1.830 -5.217 -19.899 1.00 85.44 496 GLU A O 1
ATOM 3964 N N . MET A 1 497 ? 0.033 -5.306 -18.651 1.00 81.81 497 MET A N 1
ATOM 3965 C CA . MET A 1 497 ? -0.629 -4.994 -17.381 1.00 81.81 497 MET A CA 1
ATOM 3966 C C . MET A 1 497 ? -1.258 -3.600 -17.384 1.00 81.81 497 MET A C 1
ATOM 3968 O O . MET A 1 497 ? -2.408 -3.445 -16.976 1.00 81.81 497 MET A O 1
ATOM 3972 N N . CYS A 1 498 ? -0.564 -2.587 -17.911 1.00 81.31 498 CYS A N 1
ATOM 3973 C CA . CYS A 1 498 ? -1.140 -1.252 -18.068 1.00 81.31 498 CYS A CA 1
ATOM 3974 C C . CYS A 1 498 ? -2.361 -1.237 -18.992 1.00 81.31 498 CYS A C 1
ATOM 3976 O O . CYS A 1 498 ? -3.269 -0.435 -18.765 1.00 81.31 498 CYS A O 1
ATOM 3978 N N . LYS A 1 499 ? -2.386 -2.078 -20.036 1.00 81.06 499 LYS A N 1
ATOM 3979 C CA . LYS A 1 499 ? -3.544 -2.225 -20.937 1.00 81.06 499 LYS A CA 1
ATOM 3980 C C . LYS A 1 499 ? -4.698 -2.919 -20.239 1.0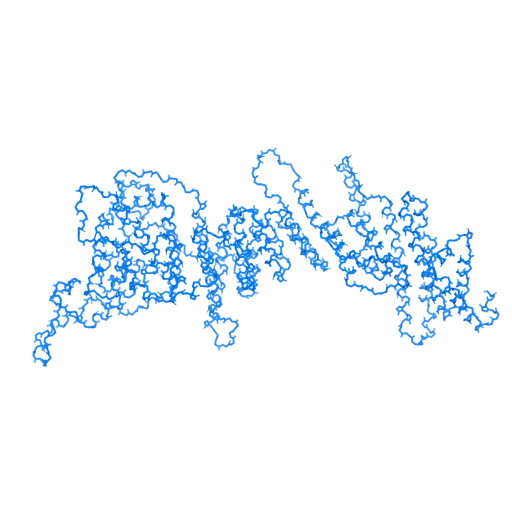0 81.06 499 LYS A C 1
ATOM 3982 O O . LYS A 1 499 ? -5.823 -2.445 -20.318 1.00 81.06 499 LYS A O 1
ATOM 3987 N N . LYS A 1 500 ? -4.405 -4.000 -19.517 1.00 80.88 500 LYS A N 1
ATOM 3988 C CA . LYS A 1 500 ? -5.394 -4.776 -18.768 1.00 80.88 500 LYS A CA 1
ATOM 3989 C C . LYS A 1 500 ? -6.106 -3.935 -17.706 1.00 80.88 500 LYS A C 1
ATOM 3991 O O . LYS A 1 500 ? -7.319 -4.023 -17.579 1.00 80.88 500 LYS A O 1
ATOM 3996 N N . LEU A 1 501 ? -5.350 -3.143 -16.950 1.00 73.75 501 LEU A N 1
ATOM 3997 C CA . LEU A 1 501 ? -5.867 -2.388 -15.807 1.00 73.75 501 LEU A CA 1
ATOM 3998 C C . LEU A 1 501 ? -6.444 -1.025 -16.177 1.00 73.75 501 LEU A C 1
ATOM 4000 O O . LEU A 1 501 ? -7.026 -0.366 -15.323 1.00 73.75 501 LEU A O 1
ATOM 4004 N N . GLY A 1 502 ? -6.250 -0.566 -17.415 1.00 69.19 502 GLY A N 1
ATOM 4005 C CA . GLY A 1 502 ? -6.751 0.737 -17.831 1.00 69.19 502 GLY A CA 1
ATOM 4006 C C . GLY A 1 502 ? -6.244 1.882 -16.946 1.00 69.19 502 GLY A C 1
ATOM 4007 O O . GLY A 1 502 ? -6.959 2.860 -16.769 1.00 69.19 502 GLY A O 1
ATOM 4008 N N . VAL A 1 503 ? -5.017 1.786 -16.410 1.00 58.81 503 VAL A N 1
ATOM 4009 C CA . VAL A 1 503 ? -4.396 2.726 -15.439 1.00 58.81 503 VAL A CA 1
ATOM 4010 C C . VAL A 1 503 ? -4.388 4.189 -15.916 1.00 58.81 503 VAL A C 1
ATOM 4012 O O . VAL A 1 503 ? -4.163 5.107 -15.136 1.00 58.81 503 VAL A O 1
ATOM 4015 N N . MET A 1 504 ? -4.632 4.405 -17.209 1.00 54.38 504 MET A N 1
ATOM 4016 C CA . MET A 1 504 ? -4.632 5.701 -17.886 1.00 54.38 504 MET A CA 1
ATOM 4017 C C . MET A 1 504 ? -5.991 6.051 -18.525 1.00 54.38 504 MET A C 1
ATOM 4019 O O . MET A 1 504 ? -6.102 7.074 -19.194 1.00 54.38 504 MET A O 1
ATOM 4023 N N . SER A 1 505 ? -7.019 5.216 -18.365 1.00 52.09 505 SER A N 1
ATOM 4024 C CA . SER A 1 505 ? -8.373 5.487 -18.872 1.00 52.09 505 SER A CA 1
ATOM 4025 C C . SER A 1 505 ? -9.034 6.529 -17.973 1.00 52.09 505 SER A C 1
ATOM 4027 O O . SER A 1 505 ? -8.861 6.488 -16.756 1.00 52.09 505 SER A O 1
ATOM 4029 N N . SER A 1 506 ? -9.760 7.483 -18.548 1.00 46.50 506 SER A N 1
ATOM 4030 C CA . SER A 1 506 ? -10.516 8.471 -17.781 1.00 46.50 506 SER A CA 1
ATOM 4031 C C . SER A 1 506 ? -11.516 7.784 -16.842 1.00 46.50 506 SER A C 1
ATOM 4033 O O . SER A 1 506 ? -12.489 7.172 -17.272 1.00 46.50 506 SER A O 1
ATOM 4035 N N . SER A 1 507 ? -11.293 7.928 -15.537 1.00 41.34 507 SER A N 1
ATOM 4036 C CA . SER A 1 507 ? -12.375 7.943 -14.555 1.00 41.34 507 SER A CA 1
ATOM 4037 C C . SER A 1 507 ? -13.005 9.334 -14.618 1.00 41.34 507 SER A C 1
ATOM 4039 O O . SER A 1 507 ? -12.691 10.199 -13.801 1.00 41.34 507 SER A O 1
ATOM 4041 N N . GLU A 1 508 ? -13.837 9.588 -15.626 1.00 42.50 508 GLU A N 1
ATOM 4042 C CA . GLU A 1 508 ? -14.713 10.755 -15.593 1.00 42.50 508 GLU A CA 1
ATOM 4043 C C . GLU A 1 508 ? -16.002 10.392 -14.862 1.00 42.50 508 GLU A C 1
ATOM 4045 O O . GLU A 1 508 ? -16.821 9.595 -15.316 1.00 42.50 508 GLU A O 1
ATOM 4050 N N . VAL A 1 509 ? -16.126 11.008 -13.689 1.00 37.31 509 VAL A N 1
ATOM 4051 C CA . VAL A 1 509 ? -17.383 11.312 -13.017 1.00 37.31 509 VAL A CA 1
ATOM 4052 C C . VAL A 1 509 ? -18.367 11.882 -14.040 1.00 37.31 509 VAL A C 1
ATOM 4054 O O . VAL A 1 509 ? -18.029 12.803 -14.780 1.00 37.31 509 VAL A O 1
ATOM 4057 N N . GLU A 1 510 ? -19.564 11.301 -14.046 1.00 38.06 510 GLU A N 1
ATOM 4058 C CA . GLU A 1 510 ? -20.825 11.799 -14.600 1.00 38.06 510 GLU A CA 1
ATOM 4059 C C . GLU A 1 510 ? -20.761 13.198 -15.244 1.00 38.06 510 GLU A C 1
ATOM 4061 O O . GLU A 1 510 ? -20.954 14.224 -14.592 1.00 38.06 510 GLU A O 1
ATOM 4066 N N . SER A 1 511 ? -20.578 13.241 -16.564 1.00 31.34 511 SER A N 1
ATOM 4067 C CA . SER A 1 511 ? -21.139 14.324 -17.367 1.00 31.34 511 SER A CA 1
ATOM 4068 C C . SER A 1 511 ? -22.030 13.719 -18.449 1.00 31.34 511 SER A C 1
ATOM 4070 O O . SER A 1 511 ? -21.604 12.895 -19.251 1.00 31.34 511 SER A O 1
ATOM 4072 N N . ASP A 1 512 ? -23.313 14.058 -18.332 1.00 30.69 512 ASP A N 1
ATOM 4073 C CA . ASP A 1 512 ? -24.447 13.817 -19.221 1.00 30.69 512 ASP A CA 1
ATOM 4074 C C . ASP A 1 512 ? -24.318 12.727 -20.298 1.00 30.69 512 ASP A C 1
ATOM 4076 O O . ASP A 1 512 ? -23.666 12.869 -21.335 1.00 30.69 512 ASP A O 1
ATOM 4080 N N . ALA A 1 513 ? -25.126 11.682 -20.108 1.00 36.25 513 ALA A N 1
ATOM 4081 C CA . ALA A 1 513 ? -25.462 10.663 -21.089 1.00 36.25 513 ALA A CA 1
ATOM 4082 C C . ALA A 1 513 ? -26.050 11.271 -22.383 1.00 36.25 513 ALA A C 1
ATOM 4084 O O . ALA A 1 513 ? -27.265 11.321 -22.569 1.00 36.25 513 ALA A O 1
ATOM 4085 N N . SER A 1 514 ? -25.195 11.729 -23.303 1.00 31.00 514 SER A N 1
ATOM 4086 C CA . SER A 1 514 ? -25.611 12.073 -24.671 1.00 31.00 514 SER A CA 1
ATOM 4087 C C . SER A 1 514 ? -24.528 11.989 -25.757 1.00 31.00 514 SER A C 1
ATOM 4089 O O . SER A 1 514 ? -24.784 12.404 -26.886 1.00 31.00 514 SER A O 1
ATOM 4091 N N . SER A 1 515 ? -23.368 11.372 -25.508 1.00 33.41 515 SER A N 1
ATOM 4092 C CA . SER A 1 515 ? -22.436 11.027 -26.596 1.00 33.41 515 SER A CA 1
ATOM 4093 C C . SER A 1 515 ? -21.661 9.738 -26.327 1.00 33.41 515 SER A C 1
ATOM 4095 O O . SER A 1 515 ? -20.465 9.742 -26.048 1.00 33.41 515 SER A O 1
ATOM 4097 N N . VAL A 1 516 ? -22.345 8.600 -26.452 1.00 36.88 516 VAL A N 1
ATOM 4098 C CA . VAL A 1 516 ? -21.674 7.313 -26.671 1.00 36.88 516 VAL A CA 1
ATOM 4099 C C . VAL A 1 516 ? -21.223 7.285 -28.133 1.00 36.88 516 VAL A C 1
ATOM 4101 O O . VAL A 1 516 ? -21.945 6.819 -29.010 1.00 36.88 516 VAL A O 1
ATOM 4104 N N . THR A 1 517 ? -20.047 7.841 -28.408 1.00 34.47 517 THR A N 1
ATOM 4105 C CA . THR A 1 517 ? -19.330 7.644 -29.672 1.00 34.47 517 THR A CA 1
ATOM 4106 C C . THR A 1 517 ? -17.914 7.192 -29.350 1.00 34.47 517 THR A C 1
ATOM 4108 O O . THR A 1 517 ? -17.190 7.934 -28.703 1.00 34.47 517 THR A O 1
ATOM 4111 N N . GLU A 1 518 ? -17.604 5.956 -29.750 1.00 39.12 518 GLU A N 1
ATOM 4112 C CA . GLU A 1 518 ? -16.349 5.260 -30.126 1.00 39.12 518 GLU A CA 1
ATOM 4113 C C . GLU A 1 518 ? -14.931 5.879 -29.910 1.00 39.12 518 GLU A C 1
ATOM 4115 O O . GLU A 1 518 ? -13.965 5.300 -30.396 1.00 39.12 518 GLU A O 1
ATOM 4120 N N . ASP A 1 519 ? -14.733 6.962 -29.151 1.00 40.88 519 ASP A N 1
ATOM 4121 C CA . ASP A 1 519 ? -13.469 7.730 -29.067 1.00 40.88 519 ASP A CA 1
ATOM 4122 C C . ASP A 1 519 ? -12.654 7.489 -27.769 1.00 40.88 519 ASP A C 1
ATOM 4124 O O . ASP A 1 519 ? -11.585 8.056 -27.553 1.00 40.88 519 ASP A O 1
ATOM 4128 N N . MET A 1 520 ? -13.113 6.586 -26.891 1.00 41.44 520 MET A N 1
ATOM 4129 C CA . MET A 1 520 ? -12.442 6.258 -25.614 1.00 41.44 520 MET A CA 1
ATOM 4130 C C . MET A 1 520 ? -11.062 5.585 -25.780 1.00 41.44 520 MET A C 1
ATOM 4132 O O . MET A 1 520 ? -10.260 5.573 -24.847 1.00 41.44 520 MET A O 1
ATOM 4136 N N . GLY A 1 521 ? -10.759 5.020 -26.956 1.00 46.06 521 GLY A N 1
ATOM 4137 C CA . GLY A 1 521 ? -9.464 4.381 -27.233 1.00 46.06 521 GLY A CA 1
ATOM 4138 C C . GLY A 1 521 ? -8.307 5.372 -27.411 1.00 46.06 521 GLY A C 1
ATOM 4139 O O . GLY A 1 521 ? -7.167 5.051 -27.073 1.00 46.06 521 GLY A O 1
ATOM 4140 N N . GLY A 1 522 ? -8.593 6.591 -27.886 1.00 54.56 522 GLY A N 1
ATOM 4141 C CA . GLY A 1 522 ? -7.568 7.586 -28.208 1.00 54.56 522 GLY A CA 1
ATOM 4142 C C . GLY A 1 522 ? -6.902 8.205 -26.977 1.00 54.56 522 GLY A C 1
ATOM 4143 O O . GLY A 1 522 ? -5.687 8.411 -26.965 1.00 54.56 522 GLY A O 1
ATOM 4144 N N . ASP A 1 523 ? -7.662 8.476 -25.914 1.00 58.81 523 ASP A N 1
ATOM 4145 C CA . ASP A 1 523 ? -7.134 9.141 -24.712 1.00 58.81 523 ASP A CA 1
ATOM 4146 C C . ASP A 1 523 ? -6.168 8.239 -23.919 1.00 58.81 523 ASP A C 1
ATOM 4148 O O . ASP A 1 523 ? -5.079 8.661 -23.515 1.00 58.81 523 ASP A O 1
ATOM 4152 N N . TYR A 1 524 ? -6.502 6.950 -23.797 1.00 60.38 524 TYR A N 1
ATOM 4153 C CA . TYR A 1 524 ? -5.628 5.951 -23.177 1.00 60.38 524 TYR A CA 1
ATOM 4154 C C . TYR A 1 524 ? -4.290 5.819 -23.923 1.00 60.38 524 TYR A C 1
ATOM 4156 O O . TYR A 1 524 ? -3.218 5.900 -23.310 1.00 60.38 524 TYR A O 1
ATOM 4164 N N . GLU A 1 525 ? -4.340 5.643 -25.250 1.00 66.81 525 GLU A N 1
ATOM 4165 C CA . GLU A 1 525 ? -3.137 5.513 -26.079 1.00 66.81 525 GLU A CA 1
ATOM 4166 C C . GLU A 1 525 ? -2.265 6.769 -25.987 1.00 66.81 525 GLU A C 1
ATOM 4168 O O . GLU A 1 525 ? -1.044 6.679 -25.846 1.00 66.81 525 GLU A O 1
ATOM 4173 N N . ASN A 1 526 ? -2.876 7.953 -25.961 1.00 74.25 526 ASN A N 1
ATOM 4174 C CA . ASN A 1 526 ? -2.154 9.212 -25.811 1.00 74.25 526 ASN A CA 1
ATOM 4175 C C . ASN A 1 526 ? -1.414 9.318 -24.471 1.00 74.25 526 ASN A C 1
ATOM 4177 O O . ASN A 1 526 ? -0.262 9.770 -24.436 1.00 74.25 526 ASN A O 1
ATOM 4181 N N . LYS A 1 527 ? -2.019 8.873 -23.368 1.00 79.19 527 LYS A N 1
ATOM 4182 C CA . LYS A 1 527 ? -1.407 8.928 -22.033 1.00 79.19 527 LYS A CA 1
ATOM 4183 C C . LYS A 1 527 ? -0.236 7.961 -21.879 1.00 79.19 527 LYS A C 1
ATOM 4185 O O . LYS A 1 527 ? 0.835 8.391 -21.443 1.00 79.19 527 LYS A O 1
ATOM 4190 N N . ILE A 1 528 ? -0.366 6.700 -22.303 1.00 83.94 528 ILE A N 1
ATOM 4191 C CA . ILE A 1 528 ? 0.770 5.761 -22.261 1.00 83.94 528 ILE A CA 1
ATOM 4192 C C . ILE A 1 528 ? 1.902 6.224 -23.186 1.00 83.94 528 ILE A C 1
ATOM 4194 O O . ILE A 1 528 ? 3.062 6.251 -22.771 1.00 83.94 528 ILE A O 1
ATOM 4198 N N . ASN A 1 529 ? 1.577 6.709 -24.390 1.00 87.44 529 ASN A N 1
ATOM 4199 C CA . ASN A 1 529 ? 2.562 7.253 -25.325 1.00 87.44 529 ASN A CA 1
ATOM 4200 C C . ASN A 1 529 ? 3.341 8.416 -24.704 1.00 87.44 529 ASN A C 1
ATOM 4202 O O . ASN A 1 529 ? 4.556 8.527 -24.867 1.00 87.44 529 ASN A O 1
ATOM 4206 N N . ASN A 1 530 ? 2.657 9.272 -23.950 1.00 87.12 530 ASN A N 1
ATOM 4207 C CA . ASN A 1 530 ? 3.275 10.376 -23.236 1.00 87.12 530 ASN A CA 1
ATOM 4208 C C . ASN A 1 530 ? 4.220 9.927 -22.110 1.00 87.12 530 ASN A C 1
ATOM 4210 O O . ASN A 1 530 ? 5.280 10.534 -21.935 1.00 87.12 530 ASN A O 1
ATOM 4214 N N . VAL A 1 531 ? 3.867 8.879 -21.359 1.00 89.62 531 VAL A N 1
ATOM 4215 C CA . VAL A 1 531 ? 4.771 8.285 -20.361 1.00 89.62 531 VAL A CA 1
ATOM 4216 C C . VAL A 1 531 ? 6.020 7.745 -21.047 1.00 89.62 531 VAL A C 1
ATOM 4218 O O . VAL A 1 531 ? 7.126 8.092 -20.642 1.00 89.62 531 VAL A O 1
ATOM 4221 N N . LEU A 1 532 ? 5.866 6.954 -22.113 1.00 91.50 532 LEU A N 1
ATOM 4222 C CA . LEU A 1 532 ? 7.000 6.362 -22.829 1.00 91.50 532 LEU A CA 1
ATOM 4223 C C . LEU A 1 532 ? 7.909 7.434 -23.444 1.00 91.50 532 LEU A C 1
ATOM 4225 O O . LEU A 1 532 ? 9.131 7.342 -23.325 1.00 91.50 532 LEU A O 1
ATOM 4229 N N . LYS A 1 533 ? 7.331 8.500 -24.014 1.00 91.31 533 LYS A N 1
ATOM 4230 C CA . LYS A 1 533 ? 8.080 9.679 -24.482 1.00 91.31 533 LYS A CA 1
ATOM 4231 C C . LYS A 1 533 ? 8.927 10.280 -23.369 1.00 91.31 533 LYS A C 1
ATOM 4233 O O . LYS A 1 533 ? 10.124 10.487 -23.561 1.00 91.31 533 LYS A O 1
ATOM 4238 N N . ARG A 1 534 ? 8.328 10.499 -22.196 1.00 92.06 534 ARG A N 1
ATOM 4239 C CA . ARG A 1 534 ? 9.025 11.032 -21.020 1.00 92.06 534 ARG A CA 1
ATOM 4240 C C . ARG A 1 534 ? 10.130 10.090 -20.528 1.00 92.06 534 ARG A C 1
ATOM 4242 O O . ARG A 1 534 ? 11.205 10.564 -20.169 1.00 92.06 534 ARG A O 1
ATOM 4249 N N . THR A 1 535 ? 9.897 8.776 -20.543 1.00 92.81 535 THR A N 1
ATOM 4250 C CA . THR A 1 535 ? 10.890 7.750 -20.181 1.00 92.81 535 THR A CA 1
ATOM 4251 C C . THR A 1 535 ? 12.116 7.820 -21.084 1.00 92.81 535 THR A C 1
ATOM 4253 O O . THR A 1 535 ? 13.243 7.893 -20.594 1.00 92.81 535 THR A O 1
ATOM 4256 N N . VAL A 1 536 ? 11.912 7.830 -22.405 1.00 92.88 536 VAL A N 1
ATOM 4257 C CA . VAL A 1 536 ? 13.020 7.889 -23.366 1.00 92.88 536 VAL A CA 1
ATOM 4258 C C . VAL A 1 536 ? 13.740 9.231 -23.269 1.00 92.88 536 VAL A C 1
ATOM 4260 O O . VAL A 1 536 ? 14.964 9.252 -23.173 1.00 92.88 536 VAL A O 1
ATOM 4263 N N . GLU A 1 537 ? 13.007 10.344 -23.210 1.00 92.56 537 GLU A N 1
ATOM 4264 C CA . GLU A 1 537 ? 13.579 11.684 -23.036 1.00 92.56 537 GLU A CA 1
ATOM 4265 C C . GLU A 1 537 ? 14.471 11.767 -21.788 1.00 92.56 537 GLU A C 1
ATOM 4267 O O . GLU A 1 537 ? 15.600 12.254 -21.870 1.00 92.56 537 GLU A O 1
ATOM 4272 N N . ARG A 1 538 ? 14.016 11.235 -20.646 1.00 92.25 538 ARG A N 1
ATOM 4273 C CA . ARG A 1 538 ? 14.802 11.182 -19.406 1.00 92.25 538 ARG A CA 1
ATOM 4274 C C . ARG A 1 538 ? 16.143 10.489 -19.622 1.00 92.25 538 ARG A C 1
ATOM 4276 O O . ARG A 1 538 ? 17.182 11.078 -19.331 1.00 92.25 538 ARG A O 1
ATOM 4283 N N . VAL A 1 539 ? 16.129 9.275 -20.171 1.00 91.81 539 VAL A N 1
ATOM 4284 C CA . VAL A 1 539 ? 17.359 8.511 -20.431 1.00 91.81 539 VAL A CA 1
ATOM 4285 C C . VAL A 1 539 ? 18.268 9.260 -21.414 1.00 91.81 539 VAL A C 1
ATOM 4287 O O . VAL A 1 539 ? 19.491 9.285 -21.245 1.00 91.81 539 VAL A O 1
ATOM 4290 N N . MET A 1 540 ? 17.695 9.920 -22.424 1.00 90.62 540 MET A N 1
ATOM 4291 C CA . MET A 1 540 ? 18.456 10.722 -23.386 1.00 90.62 540 MET A CA 1
ATOM 4292 C C . MET A 1 540 ? 19.139 11.928 -22.739 1.00 90.62 540 MET A C 1
ATOM 4294 O O . MET A 1 540 ? 20.266 12.232 -23.131 1.00 90.62 540 MET A O 1
ATOM 4298 N N . ILE A 1 541 ? 18.493 12.599 -21.782 1.00 90.88 541 ILE A N 1
ATOM 4299 C CA . ILE A 1 541 ? 19.050 13.742 -21.040 1.00 90.88 541 ILE A CA 1
ATOM 4300 C C . ILE A 1 541 ? 20.129 13.271 -20.059 1.00 90.88 541 ILE A C 1
ATOM 4302 O O . ILE A 1 541 ? 21.228 13.821 -20.032 1.00 90.88 541 ILE A O 1
ATOM 4306 N N . GLU A 1 542 ? 19.862 12.217 -19.285 1.00 89.25 542 GLU A N 1
ATOM 4307 C CA . GLU A 1 542 ? 20.802 11.683 -18.287 1.00 89.25 542 GLU A CA 1
ATOM 4308 C C . GLU A 1 542 ? 22.105 11.174 -18.917 1.00 89.25 542 GLU A C 1
ATOM 4310 O O . GLU A 1 542 ? 23.190 11.301 -18.341 1.00 89.25 542 GLU A O 1
ATOM 4315 N N . THR A 1 543 ? 22.014 10.616 -20.126 1.00 88.62 543 THR A N 1
ATOM 4316 C CA . THR A 1 543 ? 23.175 10.113 -20.866 1.00 88.62 543 THR A CA 1
ATOM 4317 C C . THR A 1 543 ? 23.838 11.171 -21.751 1.00 88.62 543 THR A C 1
ATOM 4319 O O . THR A 1 543 ? 24.975 10.970 -22.169 1.00 88.62 543 THR A O 1
ATOM 4322 N N . GLU A 1 544 ? 23.205 12.324 -21.994 1.00 87.81 544 GLU A N 1
ATOM 4323 C CA . GLU A 1 544 ? 23.713 13.382 -22.883 1.00 87.81 544 GLU A CA 1
ATOM 4324 C C . GLU A 1 544 ? 25.153 13.835 -22.568 1.00 87.81 544 GLU A C 1
ATOM 4326 O O . GLU A 1 544 ? 25.959 13.908 -23.501 1.00 87.81 544 GLU A O 1
ATOM 4331 N N . PRO A 1 545 ? 25.547 14.082 -21.297 1.00 87.06 545 PRO A N 1
ATOM 4332 C CA . PRO A 1 545 ? 26.904 14.528 -20.978 1.00 87.06 545 PRO A CA 1
ATOM 4333 C C . PRO A 1 545 ? 27.986 13.526 -21.392 1.00 87.06 545 PRO A C 1
ATOM 4335 O O . PRO A 1 545 ? 29.125 13.914 -21.623 1.00 87.06 545 PRO A O 1
ATOM 4338 N N . PHE A 1 546 ? 27.640 12.240 -21.503 1.00 83.94 546 PHE A N 1
ATOM 4339 C CA . PHE A 1 546 ? 28.572 11.178 -21.875 1.00 83.94 546 PHE A CA 1
ATOM 4340 C C . PHE A 1 546 ? 28.947 11.193 -23.364 1.00 83.94 546 PHE A C 1
ATOM 4342 O O . PHE A 1 546 ? 29.959 10.602 -23.739 1.00 83.94 546 PHE A O 1
ATOM 4349 N N . TYR A 1 547 ? 28.160 11.878 -24.200 1.00 83.12 547 TYR A N 1
ATOM 4350 C CA . TYR A 1 547 ? 28.385 11.957 -25.645 1.00 83.12 547 TYR A CA 1
ATOM 4351 C C . TYR A 1 547 ? 28.895 13.324 -26.120 1.00 83.12 547 TYR A C 1
ATOM 4353 O O . TYR A 1 547 ? 29.104 13.521 -27.316 1.00 83.12 547 TYR A O 1
ATOM 4361 N N . LYS A 1 548 ? 29.128 14.272 -25.203 1.00 77.62 548 LYS A N 1
ATOM 4362 C CA . LYS A 1 548 ? 29.747 15.567 -25.515 1.00 77.62 548 LYS A CA 1
ATOM 4363 C C . LYS A 1 548 ? 31.269 15.400 -25.567 1.00 77.62 548 LYS A C 1
ATOM 4365 O O . LYS A 1 548 ? 31.924 15.476 -24.532 1.00 77.62 548 LYS A O 1
ATOM 4370 N N . SER A 1 549 ? 31.831 15.160 -26.755 1.00 63.25 549 SER A N 1
ATOM 4371 C CA . SER A 1 549 ? 33.291 15.150 -26.955 1.00 63.25 549 SER A CA 1
ATOM 4372 C C . SER A 1 549 ? 33.787 16.520 -27.441 1.00 63.25 549 SER A C 1
ATOM 4374 O O . SER A 1 549 ? 33.309 16.987 -28.475 1.00 63.25 549 SER A O 1
ATOM 4376 N N . PRO A 1 550 ? 34.735 17.170 -26.739 1.00 53.09 550 PRO A N 1
ATOM 4377 C CA . PRO A 1 550 ? 35.366 18.410 -27.195 1.00 53.09 550 PRO A CA 1
ATOM 4378 C C . PRO A 1 550 ? 36.534 18.192 -28.177 1.00 53.09 550 PRO A C 1
ATOM 4380 O O . PRO A 1 550 ? 37.024 19.166 -28.744 1.00 53.09 550 PRO A O 1
ATOM 4383 N N . GLU A 1 551 ? 36.985 16.950 -28.392 1.00 57.44 551 GLU A N 1
ATOM 4384 C CA . GLU A 1 551 ? 38.151 16.628 -29.228 1.00 57.44 551 GLU A CA 1
ATOM 4385 C C . GLU A 1 551 ? 37.787 15.762 -30.451 1.00 57.44 551 GLU A C 1
ATOM 4387 O O . GLU A 1 551 ? 36.844 14.962 -30.380 1.00 57.44 551 GLU A O 1
ATOM 4392 N N . PRO A 1 552 ? 38.526 15.902 -31.575 1.00 58.59 552 PRO A N 1
ATOM 4393 C CA . PRO A 1 552 ? 38.369 15.043 -32.746 1.00 58.59 552 PRO A CA 1
ATOM 4394 C C . PRO A 1 552 ? 38.677 13.577 -32.407 1.00 58.59 552 PRO A C 1
ATOM 4396 O O . PRO A 1 552 ? 39.594 13.276 -31.650 1.00 58.59 552 PRO A O 1
ATOM 4399 N N . LEU A 1 553 ? 37.895 12.659 -32.981 1.00 64.56 553 LEU A N 1
ATOM 4400 C CA . LEU A 1 553 ? 37.951 11.222 -32.697 1.00 64.56 553 LEU A CA 1
ATOM 4401 C C . LEU A 1 553 ? 39.318 10.603 -33.039 1.00 64.56 553 LEU A C 1
ATOM 4403 O O . LEU A 1 553 ? 39.635 10.393 -34.211 1.00 64.56 553 LEU A O 1
ATOM 4407 N N . THR A 1 554 ? 40.095 10.242 -32.017 1.00 55.19 554 THR A N 1
ATOM 4408 C CA . THR A 1 554 ? 41.406 9.590 -32.186 1.00 55.19 554 THR A CA 1
ATOM 4409 C C . THR A 1 554 ? 41.272 8.073 -32.405 1.00 55.19 554 THR A C 1
ATOM 4411 O O . THR A 1 554 ? 41.906 7.513 -33.305 1.00 55.19 554 THR A O 1
ATOM 4414 N N . GLU A 1 555 ? 40.378 7.402 -31.664 1.00 62.59 555 GLU A N 1
ATOM 4415 C CA . GLU A 1 555 ? 40.190 5.940 -31.689 1.00 62.59 555 GLU A CA 1
ATOM 4416 C C . GLU A 1 555 ? 38.708 5.519 -31.678 1.00 62.59 555 GLU A C 1
ATOM 4418 O O . GLU A 1 555 ? 37.845 6.215 -31.149 1.00 62.59 555 GLU A O 1
ATOM 4423 N N . VAL A 1 556 ? 38.420 4.362 -32.287 1.00 70.94 556 VAL A N 1
ATOM 4424 C CA . VAL A 1 556 ? 37.078 3.764 -32.379 1.00 70.94 556 VAL A CA 1
ATOM 4425 C C . VAL A 1 556 ? 36.897 2.755 -31.245 1.00 70.94 556 VAL A C 1
ATOM 4427 O O . VAL A 1 556 ? 37.699 1.829 -31.109 1.00 70.94 556 VAL A O 1
ATOM 4430 N N . SER A 1 557 ? 35.823 2.890 -30.464 1.00 74.19 557 SER A N 1
ATOM 4431 C CA . SER A 1 557 ? 35.488 1.930 -29.410 1.00 74.19 557 SER A CA 1
ATOM 4432 C C . SER A 1 557 ? 34.797 0.697 -29.985 1.00 74.19 557 SER A C 1
ATOM 4434 O O . SER A 1 557 ? 33.775 0.783 -30.673 1.00 74.19 557 SER A O 1
ATOM 4436 N N . LEU A 1 558 ? 35.340 -0.467 -29.639 1.00 70.56 558 LEU A N 1
ATOM 4437 C CA . LEU A 1 558 ? 34.829 -1.786 -30.020 1.00 70.56 558 LEU A CA 1
ATOM 4438 C C . LEU A 1 558 ? 34.152 -2.507 -28.845 1.00 70.56 558 LEU A C 1
ATOM 4440 O O . LEU A 1 558 ? 33.793 -3.675 -28.965 1.00 70.56 558 LEU A O 1
ATOM 4444 N N . THR A 1 559 ? 33.988 -1.827 -27.710 1.00 80.38 559 THR A N 1
ATOM 4445 C CA . THR A 1 559 ? 33.293 -2.344 -26.528 1.00 80.38 559 THR A CA 1
ATOM 4446 C C . THR A 1 559 ? 32.006 -1.563 -26.290 1.00 80.38 559 THR A C 1
ATOM 4448 O O . THR A 1 559 ? 31.953 -0.346 -26.492 1.00 80.38 559 THR A O 1
ATOM 4451 N N . VAL A 1 560 ? 30.958 -2.273 -25.865 1.00 83.69 560 VAL A N 1
ATOM 4452 C CA . VAL A 1 560 ? 29.666 -1.674 -25.518 1.00 83.69 560 VAL A CA 1
ATOM 4453 C C . VAL A 1 560 ? 29.726 -1.191 -24.075 1.00 83.69 560 VAL A C 1
ATOM 4455 O O . VAL A 1 560 ? 29.998 -1.968 -23.158 1.00 83.69 560 VAL A O 1
ATOM 4458 N N . HIS A 1 561 ? 29.485 0.100 -23.859 1.00 86.81 561 HIS A N 1
ATOM 4459 C CA . HIS A 1 561 ? 29.462 0.664 -22.515 1.00 86.81 561 HIS A CA 1
ATOM 4460 C C . HIS A 1 561 ? 28.068 0.494 -21.878 1.00 86.81 561 HIS A C 1
ATOM 4462 O O . HIS A 1 561 ? 27.072 0.665 -22.579 1.00 86.81 561 HIS A O 1
ATOM 4468 N N . PRO A 1 562 ?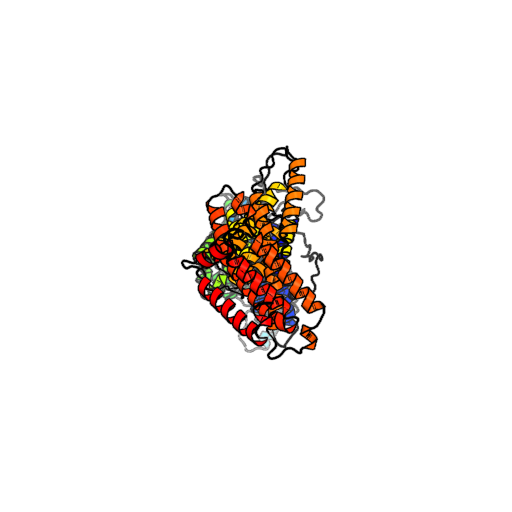 27.938 0.259 -20.555 1.00 86.62 562 PRO A N 1
ATOM 4469 C CA . PRO A 1 562 ? 26.630 0.085 -19.908 1.00 86.62 562 PRO A CA 1
ATOM 4470 C C . PRO A 1 562 ? 25.640 1.238 -20.145 1.00 86.62 562 PRO A C 1
ATOM 4472 O O . PRO A 1 562 ? 24.457 1.004 -20.351 1.00 86.62 562 PRO A O 1
ATOM 4475 N N . LYS A 1 563 ? 26.123 2.489 -20.189 1.00 86.81 563 LYS A N 1
ATOM 4476 C CA . LYS A 1 563 ? 25.284 3.660 -20.528 1.00 86.81 563 LYS A CA 1
ATOM 4477 C C . LYS A 1 563 ? 24.753 3.635 -21.964 1.00 86.81 563 LYS A C 1
ATOM 4479 O O . LYS A 1 563 ? 23.667 4.156 -22.208 1.00 86.81 563 LYS A O 1
ATOM 4484 N N . ASP A 1 564 ? 25.501 3.034 -22.888 1.00 88.25 564 ASP A N 1
ATOM 4485 C CA . ASP A 1 564 ? 25.054 2.857 -24.269 1.00 88.25 564 ASP A CA 1
ATOM 4486 C C . ASP A 1 564 ? 23.908 1.838 -24.289 1.00 88.25 564 ASP A C 1
ATOM 4488 O O . ASP A 1 564 ? 22.890 2.101 -24.924 1.00 88.25 564 ASP A O 1
ATOM 4492 N N . ILE A 1 565 ? 24.032 0.752 -23.504 1.00 88.62 565 ILE A N 1
ATOM 4493 C CA . ILE A 1 565 ? 22.976 -0.252 -23.292 1.00 88.62 565 ILE A CA 1
ATOM 4494 C C . ILE A 1 565 ? 21.706 0.411 -22.787 1.00 88.62 565 ILE A C 1
ATOM 4496 O O . ILE A 1 565 ? 20.677 0.298 -23.444 1.00 88.62 565 ILE A O 1
ATOM 4500 N N . THR A 1 566 ? 21.761 1.156 -21.682 1.00 88.50 566 THR A N 1
ATOM 4501 C CA . THR A 1 566 ? 20.584 1.856 -21.142 1.00 88.50 566 THR A CA 1
ATOM 4502 C C . THR A 1 566 ? 19.939 2.775 -22.185 1.00 88.50 566 THR A C 1
ATOM 4504 O O . THR A 1 566 ? 18.718 2.772 -22.345 1.00 88.50 566 THR A O 1
ATOM 4507 N N . MET A 1 567 ? 20.751 3.525 -22.937 1.00 89.94 567 MET A N 1
ATOM 4508 C CA . MET A 1 567 ? 20.269 4.475 -23.937 1.00 89.94 567 MET A CA 1
ATOM 4509 C C . MET A 1 567 ? 19.576 3.796 -25.115 1.00 89.94 567 MET A C 1
ATOM 4511 O O . MET A 1 567 ? 18.465 4.177 -25.468 1.00 89.94 567 MET A O 1
ATOM 4515 N N . TYR A 1 568 ? 20.211 2.809 -25.745 1.00 89.94 568 TYR A N 1
ATOM 4516 C CA . TYR A 1 568 ? 19.602 2.156 -26.897 1.00 89.94 568 TYR A CA 1
ATOM 4517 C C . TYR A 1 568 ? 18.457 1.241 -26.465 1.00 89.94 568 TYR A C 1
ATOM 4519 O O . TYR A 1 568 ? 17.505 1.041 -27.216 1.00 89.94 568 TYR A O 1
ATOM 4527 N N . THR A 1 569 ? 18.514 0.695 -25.251 1.00 90.25 569 THR A N 1
ATOM 4528 C CA . THR A 1 569 ? 17.455 -0.142 -24.694 1.00 90.25 569 THR A CA 1
ATOM 4529 C C . THR A 1 569 ? 16.201 0.683 -24.454 1.00 90.25 569 THR A C 1
ATOM 4531 O O . THR A 1 569 ? 15.140 0.217 -24.845 1.00 90.25 569 THR A O 1
ATOM 4534 N N . SER A 1 570 ? 16.289 1.917 -23.942 1.00 91.06 570 SER A N 1
ATOM 4535 C CA . SER A 1 570 ? 15.104 2.762 -23.708 1.00 91.06 570 SER A CA 1
ATOM 4536 C C . SER A 1 570 ? 14.274 3.011 -24.973 1.00 91.06 570 SER A C 1
ATOM 4538 O O . SER A 1 570 ? 13.050 3.013 -24.904 1.00 91.06 570 SER A O 1
ATOM 4540 N N . VAL A 1 571 ? 14.905 3.106 -26.148 1.00 92.00 571 VAL A N 1
ATOM 4541 C CA . VAL A 1 571 ? 14.201 3.231 -27.440 1.00 92.00 571 VAL A CA 1
ATOM 4542 C C . VAL A 1 571 ? 13.277 2.037 -27.707 1.00 92.00 571 VAL A C 1
ATOM 4544 O O . VAL A 1 571 ? 12.266 2.180 -28.390 1.00 92.00 571 VAL A O 1
ATOM 4547 N N . GLY A 1 572 ? 13.587 0.867 -27.139 1.00 88.88 572 GLY A N 1
ATOM 4548 C CA . GLY A 1 572 ? 12.769 -0.340 -27.237 1.00 88.88 572 GLY A CA 1
ATOM 4549 C C . GLY A 1 572 ? 11.311 -0.112 -26.878 1.00 88.88 572 GLY A C 1
ATOM 4550 O O . GLY A 1 572 ? 10.460 -0.579 -27.627 1.00 88.88 572 GLY A O 1
ATOM 4551 N N . TRP A 1 573 ? 11.037 0.721 -25.867 1.00 91.31 573 TRP A N 1
ATOM 4552 C CA . TRP A 1 573 ? 9.677 1.076 -25.457 1.00 91.31 573 TRP A CA 1
ATOM 4553 C C . TRP A 1 573 ? 8.793 1.521 -26.630 1.00 91.31 573 TRP A C 1
ATOM 4555 O O . TRP A 1 573 ? 7.623 1.149 -26.702 1.00 91.31 573 TRP A O 1
ATOM 4565 N N . PHE A 1 574 ? 9.355 2.274 -27.583 1.00 91.88 574 PHE A N 1
ATOM 4566 C CA . PHE A 1 574 ? 8.630 2.702 -28.780 1.00 91.88 574 PHE A CA 1
ATOM 4567 C C . PHE A 1 574 ? 8.389 1.560 -29.770 1.00 91.88 574 PHE A C 1
ATOM 4569 O O . PHE A 1 574 ? 7.335 1.514 -30.395 1.00 91.88 574 PHE A O 1
ATOM 4576 N N . TYR A 1 575 ? 9.324 0.617 -29.894 1.00 89.19 575 TYR A N 1
ATOM 4577 C CA . TYR A 1 575 ? 9.154 -0.563 -30.744 1.00 89.19 575 TYR A CA 1
ATOM 4578 C C . TYR A 1 575 ? 8.073 -1.498 -30.187 1.00 89.19 575 TYR A C 1
ATOM 4580 O O . TYR A 1 575 ? 7.194 -1.924 -30.933 1.00 89.19 575 TYR A O 1
ATOM 4588 N N . GLU A 1 576 ? 8.096 -1.789 -28.884 1.00 88.50 576 GLU A N 1
ATOM 4589 C CA . GLU A 1 576 ? 7.128 -2.707 -28.269 1.00 88.50 576 GLU A CA 1
ATOM 4590 C C . GLU A 1 576 ? 5.713 -2.116 -28.203 1.00 88.50 576 GLU A C 1
ATOM 4592 O O . GLU A 1 576 ? 4.739 -2.840 -28.416 1.00 88.50 576 GLU A O 1
ATOM 4597 N N . ASN A 1 577 ? 5.583 -0.800 -27.989 1.00 87.75 577 ASN A N 1
ATOM 4598 C CA . ASN A 1 577 ? 4.286 -0.119 -28.007 1.00 87.75 577 ASN A CA 1
ATOM 4599 C C . ASN A 1 577 ? 3.840 0.354 -29.408 1.00 87.75 577 ASN A C 1
ATOM 4601 O O . ASN A 1 577 ? 2.811 1.010 -29.518 1.00 87.75 577 ASN A O 1
ATOM 4605 N N . LYS A 1 578 ? 4.582 0.021 -30.478 1.00 88.81 578 LYS A N 1
ATOM 4606 C CA . LYS A 1 578 ? 4.280 0.399 -31.879 1.00 88.81 578 LYS A CA 1
ATOM 4607 C C . LYS A 1 578 ? 4.217 1.914 -32.145 1.00 88.81 578 LYS A C 1
ATOM 4609 O O . LYS A 1 578 ? 3.497 2.373 -33.022 1.00 88.81 578 LYS A O 1
ATOM 4614 N N . MET A 1 579 ? 5.005 2.705 -31.422 1.00 88.75 579 MET A N 1
ATOM 4615 C CA . MET A 1 579 ? 5.138 4.150 -31.636 1.00 88.75 579 MET A CA 1
ATOM 4616 C C . MET A 1 579 ? 6.165 4.430 -32.740 1.00 88.75 579 MET A C 1
ATOM 4618 O O . MET A 1 579 ? 7.296 4.836 -32.466 1.00 88.75 579 MET A O 1
ATOM 4622 N N . TYR A 1 580 ? 5.800 4.163 -33.995 1.00 90.50 580 TYR A N 1
ATOM 4623 C CA . TYR A 1 580 ? 6.769 4.118 -35.093 1.00 90.50 580 TYR A CA 1
ATOM 4624 C C . TYR A 1 580 ? 7.448 5.468 -35.388 1.00 90.50 580 TYR A C 1
ATOM 4626 O O . TYR A 1 580 ? 8.659 5.493 -35.606 1.00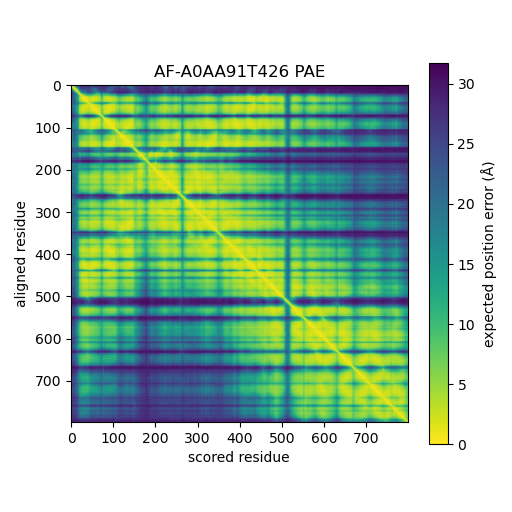 90.50 580 TYR A O 1
ATOM 4634 N N . GLU A 1 581 ? 6.726 6.594 -35.332 1.00 89.56 581 GLU A N 1
ATOM 4635 C CA . GLU A 1 581 ? 7.323 7.928 -35.541 1.00 89.56 581 GLU A CA 1
ATOM 4636 C C . GLU A 1 581 ? 8.407 8.241 -34.500 1.00 89.56 581 GLU A C 1
ATOM 4638 O O . GLU A 1 581 ? 9.540 8.598 -34.837 1.00 89.56 581 GLU A O 1
ATOM 4643 N N . ASP A 1 582 ? 8.076 8.056 -33.222 1.00 90.88 582 ASP A N 1
ATOM 4644 C CA . ASP A 1 582 ? 8.996 8.304 -32.115 1.00 90.88 582 ASP A CA 1
ATOM 4645 C C . ASP A 1 582 ? 10.175 7.313 -32.139 1.00 90.88 582 ASP A C 1
ATOM 4647 O O . ASP A 1 582 ? 11.317 7.705 -31.884 1.00 90.88 582 ASP A O 1
ATOM 4651 N N . ALA A 1 583 ? 9.938 6.054 -32.532 1.00 91.94 583 ALA A N 1
ATOM 4652 C CA . ALA A 1 583 ? 10.984 5.050 -32.721 1.00 91.94 583 ALA A CA 1
ATOM 4653 C C . ALA A 1 583 ? 11.993 5.453 -33.807 1.00 91.94 583 ALA A C 1
ATOM 4655 O O . ALA A 1 583 ? 13.198 5.299 -33.589 1.00 91.94 583 ALA A O 1
ATOM 4656 N N . ILE A 1 584 ? 11.541 5.984 -34.951 1.00 92.44 584 ILE A N 1
ATOM 4657 C CA . ILE A 1 584 ? 12.423 6.445 -36.039 1.00 92.44 584 ILE A CA 1
ATOM 4658 C C . ILE A 1 584 ? 13.282 7.618 -35.553 1.00 92.44 584 ILE A C 1
ATOM 4660 O O . ILE A 1 584 ? 14.512 7.553 -35.624 1.00 92.44 584 ILE A O 1
ATOM 4664 N N . SER A 1 585 ? 12.649 8.653 -34.994 1.00 92.25 585 SER A N 1
ATOM 4665 C CA . SER A 1 585 ? 13.339 9.856 -34.508 1.00 92.25 585 SER A CA 1
ATOM 4666 C C . SER A 1 585 ? 14.366 9.541 -33.409 1.00 92.25 585 SER A C 1
ATOM 4668 O O . SER A 1 585 ? 15.523 9.986 -33.457 1.00 92.25 585 SER A O 1
ATOM 4670 N N . ALA A 1 586 ? 13.988 8.697 -32.444 1.00 92.50 586 ALA A N 1
ATOM 4671 C CA . ALA A 1 586 ? 14.884 8.267 -31.380 1.00 92.50 586 ALA A CA 1
ATOM 4672 C C . ALA A 1 586 ? 16.031 7.394 -31.911 1.00 92.50 586 ALA A C 1
ATOM 4674 O O . ALA A 1 586 ? 17.179 7.623 -31.530 1.00 92.50 586 ALA A O 1
ATOM 4675 N N . SER A 1 587 ? 15.763 6.455 -32.829 1.00 93.25 587 SER A N 1
ATOM 4676 C CA . SER A 1 587 ? 16.797 5.596 -33.432 1.00 93.25 587 SER A CA 1
ATOM 4677 C C . SER A 1 587 ? 17.851 6.417 -34.176 1.00 93.25 587 SER A C 1
ATOM 4679 O O . SER A 1 587 ? 19.046 6.202 -33.976 1.00 93.25 587 SER A O 1
ATOM 4681 N N . ILE A 1 588 ? 17.425 7.405 -34.971 1.00 92.19 588 ILE A N 1
ATOM 4682 C CA . ILE A 1 588 ? 18.329 8.339 -35.658 1.00 92.19 588 ILE A CA 1
ATOM 4683 C C . ILE A 1 588 ? 19.185 9.100 -34.642 1.00 92.19 588 ILE A C 1
ATOM 4685 O O . ILE A 1 588 ? 20.409 9.149 -34.765 1.00 92.19 588 ILE A O 1
ATOM 4689 N N . THR A 1 589 ? 18.560 9.644 -33.597 1.00 91.69 589 THR A N 1
ATOM 4690 C CA . THR A 1 589 ? 19.264 10.393 -32.548 1.00 91.69 589 THR A CA 1
ATOM 4691 C C . THR A 1 589 ? 20.321 9.535 -31.846 1.00 91.69 589 THR A C 1
ATOM 4693 O O . THR A 1 589 ? 21.449 9.991 -31.652 1.00 91.69 589 THR A O 1
ATOM 4696 N N . VAL A 1 590 ? 19.998 8.284 -31.502 1.00 92.00 590 VAL A N 1
ATOM 4697 C CA . VAL A 1 590 ? 20.932 7.355 -30.843 1.00 92.00 590 VAL A CA 1
ATOM 4698 C C . VAL A 1 590 ? 22.118 7.026 -31.737 1.00 92.00 590 VAL A C 1
ATOM 4700 O O . VAL A 1 590 ? 23.265 7.166 -31.310 1.00 92.00 590 VAL A O 1
ATOM 4703 N N . VAL A 1 591 ? 21.856 6.644 -32.990 1.00 91.06 591 VAL A N 1
ATOM 4704 C CA . VAL A 1 591 ? 22.919 6.279 -33.933 1.00 91.06 591 VAL A CA 1
ATOM 4705 C C . VAL A 1 591 ? 23.828 7.474 -34.214 1.00 91.06 591 VAL A C 1
ATOM 4707 O O . VAL A 1 591 ? 25.048 7.318 -34.171 1.00 91.06 591 VAL A O 1
ATOM 4710 N N . ARG A 1 592 ? 23.279 8.686 -34.386 1.00 90.31 592 ARG A N 1
ATOM 4711 C CA . ARG A 1 592 ? 24.081 9.913 -34.519 1.00 90.31 592 ARG A CA 1
ATOM 4712 C C . ARG A 1 592 ? 25.008 10.122 -33.318 1.00 90.31 592 ARG A C 1
ATOM 4714 O O . ARG A 1 592 ? 26.192 10.382 -33.515 1.00 90.31 592 ARG A O 1
ATOM 4721 N N . ARG A 1 593 ? 24.524 9.961 -32.077 1.00 89.44 593 ARG A N 1
ATOM 4722 C CA . ARG A 1 593 ? 25.371 10.105 -30.870 1.00 89.44 593 ARG A CA 1
ATOM 4723 C C . ARG A 1 593 ? 26.493 9.066 -30.814 1.00 89.44 593 ARG A C 1
ATOM 4725 O O . ARG A 1 593 ? 27.625 9.409 -30.466 1.00 89.44 593 ARG A O 1
ATOM 4732 N N . PHE A 1 594 ? 26.219 7.818 -31.189 1.00 89.69 594 PHE A N 1
ATOM 4733 C CA . PHE A 1 594 ? 27.253 6.781 -31.260 1.00 89.69 594 PHE A CA 1
ATOM 4734 C C . PHE A 1 594 ? 28.276 7.054 -32.367 1.00 89.69 594 PHE A C 1
ATOM 4736 O O . PHE A 1 594 ? 29.476 6.891 -32.139 1.00 89.69 594 PHE A O 1
ATOM 4743 N N . LEU A 1 595 ? 27.833 7.542 -33.529 1.00 88.31 595 LEU A N 1
ATOM 4744 C CA . LEU A 1 595 ? 28.719 7.906 -34.635 1.00 88.31 595 LEU A CA 1
ATOM 4745 C C . LEU A 1 595 ? 29.599 9.118 -34.310 1.00 88.31 595 LEU A C 1
ATOM 4747 O O . LEU A 1 595 ? 30.781 9.109 -34.638 1.00 88.31 595 LEU A O 1
ATOM 4751 N N . LEU A 1 596 ? 29.077 10.127 -33.615 1.00 85.69 596 LEU A N 1
ATOM 4752 C CA . LEU A 1 596 ? 29.875 11.280 -33.181 1.00 85.69 596 LEU A CA 1
ATOM 4753 C C . LEU A 1 596 ? 30.932 10.920 -32.126 1.00 85.69 596 LEU A C 1
ATOM 4755 O O . LEU A 1 596 ? 31.896 11.657 -31.954 1.00 85.69 596 LEU A O 1
ATOM 4759 N N . THR A 1 597 ? 30.771 9.792 -31.429 1.00 83.75 597 THR A N 1
ATOM 4760 C CA . THR A 1 597 ? 31.670 9.357 -30.347 1.00 83.75 597 THR A CA 1
ATOM 4761 C C . THR A 1 597 ? 32.515 8.126 -30.680 1.00 83.75 597 THR A C 1
ATOM 4763 O O . THR A 1 597 ? 33.247 7.646 -29.818 1.00 83.75 597 THR A O 1
ATOM 4766 N N . GLY A 1 598 ? 32.450 7.598 -31.908 1.00 82.81 598 GLY A N 1
ATOM 4767 C CA . GLY A 1 598 ? 33.276 6.453 -32.312 1.00 82.81 598 GLY A CA 1
ATOM 4768 C C . GLY A 1 598 ? 32.815 5.097 -31.767 1.00 82.81 598 GLY A C 1
ATOM 4769 O O . GLY A 1 598 ? 33.607 4.157 -31.750 1.00 82.81 598 GLY A O 1
ATOM 4770 N N . ARG A 1 599 ? 31.574 4.964 -31.279 1.00 86.62 599 ARG A N 1
ATOM 4771 C CA . ARG A 1 599 ? 31.073 3.773 -30.558 1.00 86.62 599 ARG A CA 1
ATOM 4772 C C . ARG A 1 599 ? 30.387 2.775 -31.490 1.00 86.62 599 ARG A C 1
ATOM 4774 O O . ARG A 1 599 ? 29.171 2.602 -31.456 1.00 86.62 599 ARG A O 1
ATOM 4781 N N . LEU A 1 600 ? 31.167 2.106 -32.334 1.00 86.31 600 LEU A N 1
ATOM 4782 C CA . LEU A 1 600 ? 30.620 1.231 -33.379 1.00 86.31 600 LEU A CA 1
ATOM 4783 C C . LEU A 1 600 ? 29.995 -0.059 -32.830 1.00 86.31 600 LEU A C 1
ATOM 4785 O O . LEU A 1 600 ? 28.960 -0.485 -33.336 1.00 86.31 600 LEU A O 1
ATOM 4789 N N . ALA A 1 601 ? 30.555 -0.641 -31.765 1.00 86.19 601 ALA A N 1
ATOM 4790 C CA . ALA A 1 601 ? 29.994 -1.850 -31.150 1.00 86.19 601 ALA A CA 1
ATOM 4791 C C . ALA A 1 601 ? 28.574 -1.630 -30.595 1.00 86.19 601 ALA A C 1
ATOM 4793 O O . ALA A 1 601 ? 27.717 -2.502 -30.714 1.00 86.19 601 ALA A O 1
ATOM 4794 N N . SER A 1 602 ? 28.298 -0.443 -30.049 1.00 89.19 602 SER A N 1
ATOM 4795 C CA . SER A 1 602 ? 26.980 -0.082 -29.514 1.00 89.19 602 SER A CA 1
ATOM 4796 C C . SER A 1 602 ? 25.922 0.064 -30.616 1.00 89.19 602 SER A C 1
ATOM 4798 O O . SER A 1 602 ? 24.757 -0.250 -30.391 1.00 89.19 602 SER A O 1
ATOM 4800 N N . ILE A 1 603 ? 26.319 0.475 -31.829 1.00 89.75 603 ILE A N 1
ATOM 4801 C CA . ILE A 1 603 ? 25.431 0.509 -33.007 1.00 89.75 603 ILE A CA 1
ATOM 4802 C C . ILE A 1 603 ? 25.076 -0.913 -33.454 1.00 89.75 603 ILE A C 1
ATOM 4804 O O . ILE A 1 603 ? 23.924 -1.176 -33.788 1.00 89.75 603 ILE A O 1
ATOM 4808 N N . MET A 1 604 ? 26.051 -1.828 -33.449 1.00 88.38 604 MET A N 1
ATOM 4809 C CA . MET A 1 604 ? 25.820 -3.230 -33.813 1.00 88.38 604 MET A CA 1
ATOM 4810 C C . MET A 1 604 ? 24.841 -3.891 -32.844 1.00 88.38 604 MET A C 1
ATOM 4812 O O . MET A 1 604 ? 23.818 -4.400 -33.287 1.00 88.38 604 MET A O 1
ATOM 4816 N N . ALA A 1 605 ? 25.092 -3.774 -31.536 1.00 87.62 605 ALA A N 1
ATOM 4817 C CA . ALA A 1 605 ? 24.202 -4.302 -30.503 1.00 87.62 605 ALA A CA 1
ATOM 4818 C C . ALA A 1 605 ? 22.780 -3.717 -30.604 1.00 87.62 605 ALA A C 1
ATOM 4820 O O . ALA A 1 605 ? 21.795 -4.440 -30.489 1.00 87.62 605 ALA A O 1
ATOM 4821 N N . PHE A 1 606 ? 22.651 -2.418 -30.897 1.00 90.00 606 PHE A N 1
ATOM 4822 C CA . PHE A 1 606 ? 21.347 -1.783 -31.104 1.00 90.00 606 PHE A CA 1
ATOM 4823 C C . PHE A 1 606 ? 20.578 -2.352 -32.308 1.00 90.00 606 PHE A C 1
ATOM 4825 O O . PHE A 1 606 ? 19.355 -2.488 -32.249 1.00 90.00 606 PHE A O 1
ATOM 4832 N N . ALA A 1 607 ? 21.283 -2.662 -33.398 1.00 87.38 607 ALA A N 1
ATOM 4833 C CA . ALA A 1 607 ? 20.696 -3.158 -34.640 1.00 87.38 607 ALA A CA 1
ATOM 4834 C C . ALA A 1 607 ? 20.451 -4.680 -34.650 1.00 87.38 607 ALA A C 1
ATOM 4836 O O . ALA A 1 607 ? 19.658 -5.159 -35.457 1.00 87.38 607 ALA A O 1
ATOM 4837 N N . GLU A 1 608 ? 21.102 -5.446 -33.770 1.00 83.81 608 GLU A N 1
ATOM 4838 C CA . GLU A 1 608 ? 20.868 -6.891 -33.618 1.00 83.81 608 GLU A CA 1
ATOM 4839 C C . GLU A 1 608 ? 19.440 -7.195 -33.148 1.00 83.81 608 GLU A C 1
ATOM 4841 O O . GLU A 1 608 ? 18.780 -8.080 -33.691 1.00 83.81 608 GLU A O 1
ATOM 4846 N N . GLU A 1 609 ? 18.937 -6.425 -32.183 1.00 73.12 609 GLU A N 1
ATOM 4847 C CA . GLU A 1 609 ? 17.597 -6.616 -31.617 1.00 73.12 609 GLU A CA 1
ATOM 4848 C C . GLU A 1 609 ? 16.490 -5.941 -32.444 1.00 73.12 609 GLU A C 1
ATOM 4850 O O . GLU A 1 609 ? 15.304 -6.182 -32.209 1.00 73.12 609 GLU A O 1
ATOM 4855 N N . ARG A 1 610 ? 16.842 -5.064 -33.401 1.00 81.06 610 ARG A N 1
ATOM 4856 C CA . ARG A 1 610 ? 15.882 -4.165 -34.065 1.00 81.06 610 ARG A CA 1
ATOM 4857 C C . ARG A 1 610 ? 16.140 -4.018 -35.556 1.00 81.06 610 ARG A C 1
ATOM 4859 O O . ARG A 1 610 ? 17.174 -3.525 -35.995 1.00 81.06 610 ARG A O 1
ATOM 4866 N N . SER A 1 611 ? 15.135 -4.355 -36.363 1.00 85.44 611 SER A N 1
ATOM 4867 C CA . SER A 1 611 ? 15.211 -4.177 -37.814 1.00 85.44 611 SER A CA 1
ATOM 4868 C C . SER A 1 611 ? 14.722 -2.792 -38.240 1.00 85.44 611 SER A C 1
ATOM 4870 O O . SER A 1 611 ? 13.518 -2.554 -38.340 1.00 85.44 611 SER A O 1
ATOM 4872 N N . PHE A 1 612 ? 15.653 -1.900 -38.594 1.00 89.06 612 PHE A N 1
ATOM 4873 C CA . PHE A 1 612 ? 15.327 -0.580 -39.159 1.00 89.06 612 PHE A CA 1
ATOM 4874 C C . PHE A 1 612 ? 14.459 -0.671 -40.422 1.00 89.06 612 PHE A C 1
ATOM 4876 O O . PHE A 1 612 ? 13.569 0.146 -40.641 1.00 89.06 612 PHE A O 1
ATOM 4883 N N . LYS A 1 613 ? 14.679 -1.704 -41.246 1.00 88.38 613 LYS A N 1
ATOM 4884 C CA . LYS A 1 613 ? 13.890 -1.941 -42.461 1.00 88.38 613 LYS A CA 1
ATOM 4885 C C . LYS A 1 613 ? 12.446 -2.318 -42.144 1.00 88.38 613 LYS A C 1
ATOM 4887 O O . LYS A 1 613 ? 11.547 -1.908 -42.870 1.00 88.38 613 LYS A O 1
ATOM 4892 N N . GLN A 1 614 ? 12.237 -3.135 -41.113 1.00 88.69 614 GLN A N 1
ATOM 4893 C CA . GLN A 1 614 ? 10.892 -3.515 -40.695 1.00 88.69 614 GLN A CA 1
ATOM 4894 C C . GLN A 1 614 ? 10.159 -2.316 -40.090 1.00 88.69 614 GLN A C 1
ATOM 4896 O O . GLN A 1 614 ? 9.021 -2.072 -40.467 1.00 88.69 614 GLN A O 1
ATOM 4901 N N . LEU A 1 615 ? 10.848 -1.507 -39.277 1.00 89.94 615 LEU A N 1
ATOM 4902 C CA . LEU A 1 615 ? 10.286 -0.288 -38.693 1.00 89.94 615 LEU A CA 1
ATOM 4903 C C . LEU A 1 615 ? 9.713 0.668 -39.751 1.00 89.94 615 LEU A C 1
ATOM 4905 O O . LEU A 1 615 ? 8.591 1.139 -39.606 1.00 89.94 615 LEU A O 1
ATOM 4909 N N . ILE A 1 616 ? 10.460 0.933 -40.829 1.00 89.75 616 ILE A N 1
ATOM 4910 C CA . ILE A 1 616 ? 9.994 1.821 -41.909 1.00 89.75 616 ILE A CA 1
ATOM 4911 C C . ILE A 1 616 ? 8.773 1.227 -42.620 1.00 89.75 616 ILE A C 1
ATOM 4913 O O . ILE A 1 616 ? 7.821 1.946 -42.904 1.00 89.75 616 ILE A O 1
ATOM 4917 N N . LYS A 1 617 ? 8.770 -0.087 -42.878 1.00 89.38 617 LYS A N 1
ATOM 4918 C CA . LYS A 1 617 ? 7.622 -0.756 -43.507 1.00 89.38 617 LYS A CA 1
ATOM 4919 C C . LYS A 1 617 ? 6.368 -0.685 -42.645 1.00 89.38 617 LYS A C 1
ATOM 4921 O O . LYS A 1 617 ? 5.290 -0.446 -43.178 1.00 89.38 617 LYS A O 1
ATOM 4926 N N . ASP A 1 618 ? 6.515 -0.921 -41.346 1.00 87.88 618 ASP A N 1
ATOM 4927 C CA . ASP A 1 618 ? 5.400 -0.887 -40.402 1.00 87.88 618 ASP A CA 1
ATOM 4928 C C . ASP A 1 618 ? 4.850 0.539 -40.270 1.00 87.88 618 ASP A C 1
ATOM 4930 O O . ASP A 1 618 ? 3.636 0.732 -40.287 1.00 87.88 618 ASP A O 1
ATOM 4934 N N . TYR A 1 619 ? 5.736 1.540 -40.255 1.00 89.06 619 TYR A N 1
ATOM 4935 C CA . TYR A 1 619 ? 5.361 2.951 -40.309 1.00 89.06 619 TYR A CA 1
ATOM 4936 C C . TYR A 1 619 ? 4.587 3.309 -41.585 1.00 89.06 619 TYR A C 1
ATOM 4938 O O . TYR A 1 619 ? 3.517 3.908 -41.510 1.00 89.06 619 TYR A O 1
ATOM 4946 N N . ASP A 1 620 ? 5.097 2.929 -42.760 1.00 87.94 620 ASP A N 1
ATOM 4947 C CA . ASP A 1 620 ? 4.434 3.213 -44.038 1.00 87.94 620 ASP A CA 1
ATOM 4948 C C . ASP A 1 620 ? 3.054 2.543 -44.112 1.00 87.94 620 ASP A C 1
ATOM 4950 O O . ASP A 1 620 ? 2.105 3.127 -44.636 1.00 87.94 620 ASP A O 1
ATOM 4954 N N . PHE A 1 621 ? 2.926 1.333 -43.561 1.00 86.62 621 PHE A N 1
ATOM 4955 C CA . PHE A 1 621 ? 1.651 0.629 -43.458 1.00 86.62 621 PHE A CA 1
ATOM 4956 C C . PHE A 1 621 ? 0.666 1.345 -42.520 1.00 86.62 621 PHE A C 1
ATOM 4958 O O . PHE A 1 621 ? -0.504 1.506 -42.868 1.00 86.62 621 PHE A O 1
ATOM 4965 N N . GLU A 1 622 ? 1.126 1.816 -41.356 1.00 84.06 622 GLU A N 1
ATOM 4966 C CA . GLU A 1 622 ? 0.301 2.591 -40.422 1.00 84.06 622 GLU A CA 1
ATOM 4967 C C . GLU A 1 622 ? -0.158 3.918 -41.043 1.00 84.06 622 GLU A C 1
ATOM 4969 O O . GLU A 1 622 ? -1.336 4.267 -40.963 1.00 84.06 622 GLU A O 1
ATOM 4974 N N . LEU A 1 623 ? 0.746 4.634 -41.718 1.00 83.75 623 LEU A N 1
ATOM 4975 C CA . LEU A 1 623 ? 0.435 5.886 -42.404 1.00 83.75 623 LEU A CA 1
ATOM 4976 C C . LEU A 1 623 ? -0.604 5.672 -43.513 1.00 83.75 623 LEU A C 1
ATOM 4978 O O . LEU A 1 623 ? -1.537 6.463 -43.644 1.00 83.75 623 LEU A O 1
ATOM 4982 N N . GLN A 1 624 ? -0.485 4.578 -44.275 1.00 82.06 624 GLN A N 1
ATOM 4983 C CA . GLN A 1 624 ? -1.484 4.192 -45.273 1.00 82.06 624 GLN A CA 1
ATOM 4984 C C . GLN A 1 624 ? -2.848 3.929 -44.627 1.00 82.06 624 GLN A C 1
ATOM 4986 O O . GLN A 1 624 ? -3.843 4.475 -45.100 1.00 82.06 624 GLN A O 1
ATOM 4991 N N . MET A 1 625 ? -2.906 3.175 -43.524 1.00 77.94 625 MET A N 1
ATOM 4992 C CA . MET A 1 625 ? -4.152 2.975 -42.773 1.00 77.94 625 MET A CA 1
ATOM 4993 C C . MET A 1 625 ? -4.768 4.297 -42.304 1.00 77.94 625 MET A C 1
ATOM 4995 O O . MET A 1 625 ? -5.948 4.530 -42.557 1.00 77.94 625 MET A O 1
ATOM 4999 N N . LYS A 1 626 ? -3.975 5.185 -41.692 1.00 75.69 626 LYS A N 1
ATOM 5000 C CA . LYS A 1 626 ? -4.458 6.483 -41.193 1.00 75.69 626 LYS A CA 1
ATOM 5001 C C . LYS A 1 626 ? -4.947 7.397 -42.314 1.00 75.69 626 LYS A C 1
ATOM 5003 O O . LYS A 1 626 ? -5.959 8.064 -42.156 1.00 75.69 626 LYS A O 1
ATOM 5008 N N . SER A 1 627 ? -4.289 7.384 -43.474 1.00 73.06 627 SER A N 1
ATOM 5009 C CA . SER A 1 627 ? -4.723 8.167 -44.641 1.00 73.06 627 SER A CA 1
ATOM 5010 C C . SER A 1 627 ? -6.043 7.682 -45.254 1.00 73.06 627 SER A C 1
ATOM 5012 O O . SER A 1 627 ? -6.706 8.432 -45.967 1.00 73.06 627 SER A O 1
ATOM 5014 N N . ILE A 1 628 ? -6.427 6.427 -44.987 1.00 71.25 628 ILE A N 1
ATOM 5015 C CA . ILE A 1 628 ? -7.711 5.856 -45.410 1.00 71.25 628 ILE A CA 1
ATOM 5016 C C . ILE A 1 628 ? -8.826 6.244 -44.423 1.00 71.25 628 ILE A C 1
ATOM 5018 O O . ILE A 1 628 ? -9.971 6.396 -44.846 1.00 71.25 628 ILE A O 1
ATOM 5022 N N . SER A 1 629 ? -8.512 6.414 -43.133 1.00 63.06 629 SER A N 1
ATOM 5023 C CA . SER A 1 629 ? -9.487 6.733 -42.079 1.00 63.06 629 SER A CA 1
ATOM 5024 C C . SER A 1 629 ? -9.656 8.232 -41.796 1.00 63.06 629 SER A C 1
ATOM 5026 O O . SER A 1 629 ? -10.762 8.663 -41.481 1.00 63.06 629 SER A O 1
ATOM 5028 N N . GLU A 1 630 ? -8.602 9.043 -41.919 1.00 57.31 630 GLU A N 1
ATOM 5029 C CA . GLU A 1 630 ? -8.587 10.461 -41.537 1.00 57.31 630 GLU A CA 1
ATOM 5030 C C . GLU A 1 630 ? -8.095 11.353 -42.691 1.00 57.31 630 GLU A C 1
ATOM 5032 O O . GLU A 1 630 ? -6.993 11.194 -43.210 1.00 57.31 630 GLU A O 1
ATOM 5037 N N . ASN A 1 631 ? -8.897 12.355 -43.076 1.00 51.50 631 ASN A N 1
ATOM 5038 C CA . ASN A 1 631 ? -8.629 13.249 -44.219 1.00 51.50 631 ASN A CA 1
ATOM 5039 C C . ASN A 1 631 ? -7.433 14.216 -44.034 1.00 51.50 631 ASN A C 1
ATOM 5041 O O . ASN A 1 631 ? -7.165 15.017 -44.928 1.00 51.50 631 ASN A O 1
ATOM 5045 N N . ASN A 1 632 ? -6.726 14.189 -42.898 1.00 52.31 632 ASN A N 1
ATOM 5046 C CA . ASN A 1 632 ? -5.576 15.056 -42.619 1.00 52.31 632 ASN A CA 1
ATOM 5047 C C . ASN A 1 632 ? -4.527 14.329 -41.758 1.00 52.31 632 ASN A C 1
ATOM 5049 O O . ASN A 1 632 ? -4.488 14.484 -40.541 1.00 52.31 632 ASN A O 1
ATOM 5053 N N . THR A 1 633 ? -3.628 13.571 -42.386 1.00 55.16 633 THR A N 1
ATOM 5054 C CA . THR A 1 633 ? -2.475 12.972 -41.698 1.00 55.16 633 THR A CA 1
ATOM 5055 C C . THR A 1 633 ? -1.266 13.906 -41.772 1.00 55.16 633 THR A C 1
ATOM 5057 O O . THR A 1 633 ? -0.558 13.942 -42.781 1.00 55.16 633 THR A O 1
ATOM 5060 N N . SER A 1 634 ? -1.000 14.672 -40.712 1.00 60.25 634 SER A N 1
ATOM 5061 C CA . SER A 1 634 ? 0.272 15.393 -40.576 1.00 60.25 634 SER A CA 1
ATOM 5062 C C . SER A 1 634 ? 1.364 14.426 -40.105 1.00 60.25 634 SER A C 1
ATOM 5064 O O . SER A 1 634 ? 1.398 14.073 -38.928 1.00 60.25 634 SER A O 1
ATOM 5066 N N . SER A 1 635 ? 2.249 14.001 -41.009 1.00 69.12 635 SER A N 1
ATOM 5067 C CA . SER A 1 635 ? 3.437 13.214 -40.651 1.00 69.12 635 SER A CA 1
ATOM 5068 C C . SER A 1 635 ? 4.507 14.102 -40.012 1.00 69.12 635 SER A C 1
ATOM 5070 O O . SER A 1 635 ? 4.826 15.168 -40.544 1.00 69.12 635 SER A O 1
ATOM 5072 N N . ARG A 1 636 ? 5.108 13.641 -38.908 1.00 76.44 636 ARG A N 1
ATOM 5073 C CA . ARG A 1 636 ? 6.317 14.265 -38.334 1.00 76.44 636 ARG A CA 1
ATOM 5074 C C . ARG A 1 636 ? 7.611 13.772 -38.979 1.00 76.44 636 ARG A C 1
ATOM 5076 O O . ARG A 1 636 ? 8.630 14.449 -38.866 1.00 76.44 636 ARG A O 1
ATOM 5083 N N . ILE A 1 637 ? 7.579 12.603 -39.617 1.00 85.75 637 ILE A N 1
ATOM 5084 C CA . ILE A 1 637 ? 8.747 11.951 -40.212 1.00 85.75 637 ILE A CA 1
ATOM 5085 C C . ILE A 1 637 ? 8.828 12.305 -41.692 1.00 85.75 637 ILE A C 1
ATOM 5087 O O . ILE A 1 637 ? 7.896 12.064 -42.463 1.00 85.75 637 ILE A O 1
ATOM 5091 N N . THR A 1 638 ? 9.964 12.869 -42.090 1.00 85.19 638 THR A N 1
ATOM 5092 C CA . THR A 1 638 ? 10.234 13.219 -43.486 1.00 85.19 638 THR A CA 1
ATOM 5093 C C . THR A 1 638 ? 10.842 12.038 -44.241 1.00 85.19 638 THR A C 1
ATOM 5095 O O . THR A 1 638 ? 11.454 11.150 -43.644 1.00 85.19 638 THR A O 1
ATOM 5098 N N . ASP A 1 639 ? 10.738 12.035 -45.572 1.00 84.50 639 ASP A N 1
ATOM 5099 C CA . ASP A 1 639 ? 11.420 11.026 -46.396 1.00 84.50 639 ASP A CA 1
ATOM 5100 C C . ASP A 1 639 ? 12.947 11.075 -46.211 1.00 84.50 639 ASP A C 1
ATOM 5102 O O . ASP A 1 639 ? 13.605 10.037 -46.220 1.00 84.50 639 ASP A O 1
ATOM 5106 N N . ALA A 1 640 ? 13.504 12.254 -45.907 1.00 84.44 640 ALA A N 1
ATOM 5107 C CA . ALA A 1 640 ? 14.916 12.407 -45.569 1.00 84.44 640 ALA A CA 1
ATOM 5108 C C . ALA A 1 640 ? 15.313 11.639 -44.292 1.00 84.44 640 ALA A C 1
ATOM 5110 O O . ALA A 1 640 ? 16.407 11.077 -44.232 1.00 84.44 640 ALA A O 1
ATOM 5111 N N . ASP A 1 641 ? 14.434 11.581 -43.285 1.00 87.19 641 ASP A N 1
ATOM 5112 C CA . ASP A 1 641 ? 14.685 10.825 -42.051 1.00 87.19 641 ASP A CA 1
ATOM 5113 C C . ASP A 1 641 ? 14.663 9.307 -42.321 1.00 87.19 641 ASP A C 1
ATOM 5115 O O . ASP A 1 641 ? 15.503 8.564 -41.804 1.00 87.19 641 ASP A O 1
ATOM 5119 N N . LYS A 1 642 ? 13.755 8.838 -43.191 1.00 88.69 642 LYS A N 1
ATOM 5120 C CA . LYS A 1 642 ? 13.718 7.434 -43.642 1.00 88.69 642 LYS A CA 1
ATOM 5121 C C . LYS A 1 642 ? 14.983 7.069 -44.415 1.00 88.69 642 LYS A C 1
ATOM 5123 O O . LYS A 1 642 ? 15.597 6.036 -44.142 1.00 88.69 642 LYS A O 1
ATOM 5128 N N . ASP A 1 643 ? 15.385 7.925 -45.351 1.00 88.00 643 ASP A N 1
ATOM 5129 C CA . ASP A 1 643 ? 16.572 7.722 -46.178 1.00 88.00 643 ASP A CA 1
ATOM 5130 C C . ASP A 1 643 ? 17.849 7.656 -45.340 1.00 88.00 643 ASP A C 1
ATOM 5132 O O . ASP A 1 643 ? 18.716 6.823 -45.615 1.00 88.00 643 ASP A O 1
ATOM 5136 N N . GLU A 1 644 ? 17.965 8.489 -44.304 1.00 90.25 644 GLU A N 1
ATOM 5137 C CA . GLU A 1 644 ? 19.064 8.429 -43.342 1.00 90.25 644 GLU A CA 1
ATOM 5138 C C . GLU A 1 644 ? 19.071 7.112 -42.562 1.00 90.25 644 GLU A C 1
ATOM 5140 O O . GLU A 1 644 ? 20.107 6.448 -42.494 1.00 90.25 644 GLU A O 1
ATOM 5145 N N . LEU A 1 645 ? 17.928 6.698 -42.008 1.00 90.31 645 LEU A N 1
ATOM 5146 C CA . LEU A 1 645 ? 17.831 5.452 -41.248 1.00 90.31 645 LEU A CA 1
ATOM 5147 C C . LEU A 1 645 ? 18.217 4.233 -42.110 1.00 90.31 645 LEU A C 1
ATOM 5149 O O . LEU A 1 645 ? 18.896 3.317 -41.636 1.00 90.31 645 LEU A O 1
ATOM 5153 N N . LEU A 1 646 ? 17.872 4.247 -43.403 1.00 90.62 646 LEU A N 1
ATOM 5154 C CA . LEU A 1 646 ? 18.297 3.230 -44.369 1.00 90.62 646 LEU A CA 1
ATOM 5155 C C . LEU A 1 646 ? 19.816 3.209 -44.600 1.00 90.62 646 LEU A C 1
ATOM 5157 O O . LEU A 1 646 ? 20.351 2.138 -44.890 1.00 90.62 646 LEU A O 1
ATOM 5161 N N . GLN A 1 647 ? 20.533 4.330 -44.439 1.00 90.56 647 GLN A N 1
ATOM 5162 C CA . GLN A 1 647 ? 22.002 4.366 -44.547 1.00 90.56 647 GLN A CA 1
ATOM 5163 C C . GLN A 1 647 ? 22.712 3.659 -43.387 1.00 90.56 647 GLN A C 1
ATOM 5165 O O . GLN A 1 647 ? 23.882 3.288 -43.523 1.00 90.56 647 GLN A O 1
ATOM 5170 N N . TYR A 1 648 ? 22.035 3.431 -42.260 1.00 91.75 648 TYR A N 1
ATOM 5171 C CA . TYR A 1 648 ? 22.617 2.715 -41.123 1.00 91.75 648 TYR A CA 1
ATOM 5172 C C . TYR A 1 648 ? 22.617 1.193 -41.304 1.00 91.75 648 TYR A C 1
ATOM 5174 O O . TYR A 1 648 ? 23.471 0.512 -40.741 1.00 91.75 648 TYR A O 1
ATOM 5182 N N . ILE A 1 649 ? 21.740 0.650 -42.153 1.00 90.56 649 ILE A N 1
ATOM 5183 C CA . ILE A 1 649 ? 21.711 -0.783 -42.483 1.00 90.56 649 ILE A CA 1
ATOM 5184 C C . ILE A 1 649 ? 23.031 -1.253 -43.125 1.00 90.56 649 ILE A C 1
ATOM 5186 O O . ILE A 1 649 ? 23.670 -2.144 -42.561 1.00 90.56 649 ILE A O 1
ATOM 5190 N N . PRO A 1 650 ? 23.506 -0.669 -44.247 1.00 90.12 650 PRO A N 1
ATOM 5191 C CA . PRO A 1 650 ? 24.744 -1.123 -44.876 1.00 90.12 650 PRO A CA 1
ATOM 5192 C C . PRO A 1 650 ? 25.981 -0.852 -44.002 1.00 90.12 650 PRO A C 1
ATOM 5194 O O . PRO A 1 650 ? 26.966 -1.582 -44.105 1.00 90.12 650 PRO A O 1
ATOM 5197 N N . LEU A 1 651 ? 25.928 0.144 -43.104 1.00 90.62 651 LEU A N 1
ATOM 5198 C CA . LEU A 1 651 ? 26.956 0.356 -42.081 1.00 90.62 651 LEU A CA 1
ATOM 5199 C C . LEU A 1 651 ? 27.039 -0.853 -41.135 1.00 90.62 651 LEU A C 1
ATOM 5201 O O . LEU A 1 651 ? 28.115 -1.423 -40.971 1.00 90.62 651 LEU A O 1
ATOM 5205 N N . VAL A 1 652 ? 25.914 -1.262 -40.540 1.00 90.06 652 VAL A N 1
ATOM 5206 C CA . VAL A 1 652 ? 25.847 -2.415 -39.624 1.00 90.06 652 VAL A CA 1
ATOM 5207 C C . VAL A 1 652 ? 26.262 -3.707 -40.329 1.00 90.06 652 VAL A C 1
ATOM 5209 O O . VAL A 1 652 ? 27.012 -4.500 -39.764 1.00 90.06 652 VAL A O 1
ATOM 5212 N N . GLU A 1 653 ? 25.840 -3.913 -41.579 1.00 89.81 653 GLU A N 1
ATOM 5213 C CA . GLU A 1 653 ? 26.269 -5.062 -42.386 1.00 89.81 653 GLU A CA 1
ATOM 5214 C C . GLU A 1 653 ? 27.795 -5.105 -42.557 1.00 89.81 653 GLU A C 1
ATOM 5216 O O . GLU A 1 653 ? 28.410 -6.154 -42.353 1.00 89.81 653 GLU A O 1
ATOM 5221 N N . CYS A 1 654 ? 28.423 -3.968 -42.876 1.00 89.81 654 CYS A N 1
ATOM 5222 C CA . CYS A 1 654 ? 29.877 -3.883 -43.001 1.00 89.81 654 CYS A CA 1
ATOM 5223 C C . CYS A 1 654 ? 30.583 -4.135 -41.665 1.00 89.81 654 CYS A C 1
ATOM 5225 O O . CYS A 1 654 ? 31.572 -4.867 -41.631 1.00 89.81 654 CYS A O 1
ATOM 5227 N N . LEU A 1 655 ? 30.069 -3.588 -40.561 1.00 89.31 655 LEU A N 1
ATOM 5228 C CA . LEU A 1 655 ? 30.623 -3.817 -39.225 1.00 89.31 655 LEU A CA 1
ATOM 5229 C C . LEU A 1 655 ? 30.550 -5.294 -38.815 1.00 89.31 655 LEU A C 1
ATOM 5231 O O . LEU A 1 655 ? 31.541 -5.840 -38.335 1.00 89.31 655 LEU A O 1
ATOM 5235 N N . ASN A 1 656 ? 29.427 -5.964 -39.083 1.00 88.81 656 ASN A N 1
ATOM 5236 C CA . ASN A 1 656 ? 29.261 -7.398 -38.837 1.00 88.81 656 ASN A CA 1
ATOM 5237 C C . ASN A 1 656 ? 30.261 -8.236 -39.642 1.00 88.81 656 ASN A C 1
ATOM 5239 O O . ASN A 1 656 ? 30.875 -9.156 -39.101 1.00 88.81 656 ASN A O 1
ATOM 5243 N N . LEU A 1 657 ? 30.479 -7.902 -40.919 1.00 88.62 657 LEU A N 1
ATOM 5244 C CA . LEU A 1 657 ? 31.483 -8.573 -41.753 1.00 88.62 657 LEU A CA 1
ATOM 5245 C C . LEU A 1 657 ? 32.909 -8.368 -41.212 1.00 88.62 657 LEU A C 1
ATOM 5247 O O . LEU A 1 657 ? 33.695 -9.317 -41.184 1.00 88.62 657 LEU A O 1
ATOM 5251 N N . MET A 1 658 ? 33.240 -7.160 -40.741 1.00 85.19 658 MET A N 1
ATOM 5252 C CA . MET A 1 658 ? 34.536 -6.870 -40.111 1.00 85.19 658 MET A CA 1
ATOM 5253 C C . MET A 1 658 ? 34.716 -7.617 -38.785 1.00 85.19 658 MET A C 1
ATOM 5255 O O . MET A 1 658 ? 35.790 -8.163 -38.531 1.00 85.19 658 MET A O 1
ATOM 5259 N N . GLN A 1 659 ? 33.682 -7.688 -37.944 1.00 84.69 659 GLN A N 1
ATOM 5260 C CA . GLN A 1 659 ? 33.740 -8.429 -36.684 1.00 84.69 659 GLN A CA 1
ATOM 5261 C C . GLN A 1 659 ? 33.905 -9.931 -36.928 1.00 84.69 659 GLN A C 1
ATOM 5263 O O . GLN A 1 659 ? 34.781 -10.543 -36.324 1.00 84.69 659 GLN A O 1
ATOM 5268 N N . GLN A 1 660 ? 33.138 -10.514 -37.855 1.00 84.38 660 GLN A N 1
ATOM 5269 C CA . GLN A 1 660 ? 33.284 -11.920 -38.247 1.00 84.38 660 GLN A CA 1
ATOM 5270 C C . GLN A 1 660 ? 34.706 -12.223 -38.731 1.00 84.38 660 GLN A C 1
ATOM 5272 O O . GLN A 1 660 ? 35.280 -13.241 -38.346 1.00 84.38 660 GLN A O 1
ATOM 5277 N N . TRP A 1 661 ? 35.301 -11.319 -39.520 1.00 82.00 661 TRP A N 1
ATOM 5278 C CA . TRP A 1 661 ? 36.691 -11.448 -39.953 1.00 82.00 661 TRP A CA 1
ATOM 5279 C C . TRP A 1 661 ? 37.672 -11.418 -38.780 1.00 82.00 661 TRP A C 1
ATOM 5281 O O . TRP A 1 661 ? 38.519 -12.298 -38.654 1.00 82.00 661 TRP A O 1
ATOM 5291 N N . ARG A 1 662 ? 37.533 -10.440 -37.883 1.00 80.69 662 ARG A N 1
ATOM 5292 C CA . ARG A 1 662 ? 38.392 -10.304 -36.701 1.00 80.69 662 ARG A CA 1
ATOM 5293 C C . ARG A 1 662 ? 38.258 -11.488 -35.747 1.00 80.69 662 ARG A C 1
ATOM 5295 O O . ARG A 1 662 ? 39.256 -11.922 -35.189 1.00 80.69 662 ARG A O 1
ATOM 5302 N N . SER A 1 663 ? 37.065 -12.052 -35.575 1.00 80.88 663 SER A N 1
ATOM 5303 C CA . SER A 1 663 ? 36.867 -13.286 -34.804 1.00 80.88 663 SER A CA 1
ATOM 5304 C C . SER A 1 663 ? 37.487 -14.500 -35.497 1.00 80.88 663 SER A C 1
ATOM 5306 O O . SER A 1 663 ? 38.038 -15.370 -34.827 1.00 80.88 663 SER A O 1
ATOM 5308 N N . PHE A 1 664 ? 37.442 -14.551 -36.831 1.00 78.56 664 PHE A N 1
ATOM 5309 C CA . PHE A 1 664 ? 38.098 -15.598 -37.609 1.00 78.56 664 PHE A CA 1
ATOM 5310 C C . PHE A 1 664 ? 39.627 -15.549 -37.469 1.00 78.56 664 PHE A C 1
ATOM 5312 O O . PHE A 1 664 ? 40.247 -16.604 -37.350 1.00 78.56 664 PHE A O 1
ATOM 5319 N N . THR A 1 665 ? 40.240 -14.361 -37.435 1.00 73.75 665 THR A N 1
ATOM 5320 C CA . THR A 1 665 ? 41.705 -14.199 -37.357 1.00 73.75 665 THR A CA 1
ATOM 5321 C C . THR A 1 665 ? 42.248 -14.073 -35.925 1.00 73.75 665 THR A C 1
ATOM 5323 O O . THR A 1 665 ? 43.367 -14.508 -35.656 1.00 73.75 665 THR A O 1
ATOM 5326 N N . GLY A 1 666 ? 41.446 -13.575 -34.980 1.00 60.25 666 GLY A N 1
ATOM 5327 C CA . GLY A 1 666 ? 41.830 -13.157 -33.622 1.00 60.25 666 GLY A CA 1
ATOM 5328 C C . GLY A 1 666 ? 42.144 -14.254 -32.598 1.00 60.25 666 GLY A C 1
ATOM 5329 O O . GLY A 1 666 ? 42.356 -13.942 -31.430 1.00 60.25 666 GLY A O 1
ATOM 5330 N N . GLY A 1 667 ? 42.193 -15.525 -33.003 1.00 56.03 667 GLY A N 1
ATOM 5331 C CA . GLY A 1 667 ? 42.530 -16.661 -32.131 1.00 56.03 667 GLY A CA 1
ATOM 5332 C C . GLY A 1 667 ? 43.781 -17.443 -32.541 1.00 56.03 667 GLY A C 1
ATOM 5333 O O . GLY A 1 667 ? 44.139 -18.412 -31.874 1.00 56.03 667 GLY A O 1
ATOM 5334 N N . TRP A 1 668 ? 44.447 -17.064 -33.636 1.00 60.31 668 TRP A N 1
ATOM 5335 C CA . TRP A 1 668 ? 45.464 -17.907 -34.266 1.00 60.31 668 TRP A CA 1
ATOM 5336 C C . TRP A 1 668 ? 46.853 -17.272 -34.224 1.00 60.31 668 TRP A C 1
ATOM 5338 O O . TRP A 1 668 ? 47.087 -16.219 -34.806 1.00 60.31 668 TRP A O 1
ATOM 5348 N N . THR A 1 669 ? 47.819 -17.961 -33.616 1.00 54.06 669 THR A N 1
ATOM 5349 C CA . THR A 1 669 ? 49.249 -17.623 -33.750 1.00 54.06 669 THR A CA 1
ATOM 5350 C C . THR A 1 669 ? 49.850 -18.167 -35.050 1.00 54.06 669 THR A C 1
ATOM 5352 O O . THR A 1 669 ? 50.791 -17.589 -35.582 1.00 54.06 669 THR A O 1
ATOM 5355 N N . THR A 1 670 ? 49.291 -19.252 -35.599 1.00 56.31 670 THR A N 1
ATOM 5356 C CA . THR A 1 670 ? 49.542 -19.770 -36.958 1.00 56.31 670 THR A CA 1
ATOM 5357 C C . THR A 1 670 ? 48.299 -20.522 -37.444 1.00 56.31 670 THR A C 1
ATOM 5359 O O . THR A 1 670 ? 47.873 -21.496 -36.829 1.00 56.31 670 THR A O 1
ATOM 5362 N N . VAL A 1 671 ? 47.684 -20.065 -38.537 1.00 59.91 671 VAL A N 1
ATOM 5363 C CA . VAL A 1 671 ? 46.503 -20.717 -39.131 1.00 59.91 671 VAL A CA 1
ATOM 5364 C C . VAL A 1 671 ? 46.963 -21.854 -40.059 1.00 59.91 671 VAL A C 1
ATOM 5366 O O . VAL A 1 671 ? 47.875 -21.634 -40.860 1.00 59.91 671 VAL A O 1
ATOM 5369 N N . PRO A 1 672 ? 46.346 -23.050 -40.035 1.00 64.19 672 PRO A N 1
ATOM 5370 C CA . PRO A 1 672 ? 46.675 -24.112 -40.985 1.00 64.19 672 PRO A CA 1
ATOM 5371 C C . PRO A 1 672 ? 46.380 -23.689 -42.438 1.00 64.19 672 PRO A C 1
ATOM 5373 O O . PRO A 1 672 ? 45.260 -23.279 -42.740 1.00 64.19 672 PRO A O 1
ATOM 5376 N N . GLU A 1 673 ? 47.330 -23.865 -43.371 1.00 63.25 673 GLU A N 1
ATOM 5377 C CA . GLU A 1 673 ? 47.163 -23.527 -44.808 1.00 63.25 673 GLU A CA 1
ATOM 5378 C C . GLU A 1 673 ? 45.882 -24.102 -45.441 1.00 63.25 673 GLU A C 1
ATOM 5380 O O . GLU A 1 673 ? 45.322 -23.526 -46.373 1.00 63.25 673 GLU A O 1
ATOM 5385 N N . LYS A 1 674 ? 45.406 -25.250 -44.943 1.00 65.81 674 LYS A N 1
ATOM 5386 C CA . LYS A 1 674 ? 44.186 -25.906 -45.435 1.00 65.81 674 LYS A CA 1
ATOM 5387 C C . LYS A 1 674 ? 42.915 -25.089 -45.183 1.00 65.81 674 LYS A C 1
ATOM 5389 O O . LYS A 1 674 ? 41.968 -25.230 -45.947 1.00 65.81 674 LYS A O 1
ATOM 5394 N N . VAL A 1 675 ? 42.889 -24.255 -44.141 1.00 72.06 675 VAL A N 1
ATOM 5395 C CA . VAL A 1 675 ? 41.732 -23.412 -43.800 1.00 72.06 675 VAL A CA 1
ATOM 5396 C C . VAL A 1 675 ? 41.655 -22.211 -44.744 1.00 72.06 675 VAL A C 1
ATOM 5398 O O . VAL A 1 675 ? 40.582 -21.912 -45.256 1.00 72.06 675 VAL A O 1
ATOM 5401 N N . TRP A 1 676 ? 42.793 -21.584 -45.056 1.00 76.00 676 TRP A N 1
ATOM 5402 C CA . TRP A 1 676 ? 42.858 -20.451 -45.989 1.00 76.00 676 TRP A CA 1
ATOM 5403 C C . TRP A 1 676 ? 42.433 -20.812 -47.410 1.00 76.00 676 TRP A C 1
ATOM 5405 O O . TRP A 1 676 ? 41.778 -20.009 -48.061 1.00 76.00 676 TRP A O 1
ATOM 5415 N N . LYS A 1 677 ? 42.755 -22.030 -47.863 1.00 75.81 677 LYS A N 1
ATOM 5416 C CA . LYS A 1 677 ? 42.416 -22.532 -49.206 1.00 75.81 677 LYS A CA 1
ATOM 5417 C C . LYS A 1 677 ? 40.977 -23.051 -49.334 1.00 75.81 677 LYS A C 1
ATOM 5419 O O . LYS A 1 677 ? 40.648 -23.685 -50.337 1.00 75.81 677 LYS A O 1
ATOM 5424 N N . SER A 1 678 ? 40.120 -22.846 -48.330 1.00 81.00 678 SER A N 1
ATOM 5425 C CA . SER A 1 678 ? 38.717 -23.253 -48.420 1.00 81.00 678 SER A CA 1
ATOM 5426 C C . SER A 1 678 ? 37.927 -22.322 -49.352 1.00 81.00 678 SER A C 1
ATOM 5428 O O . SER A 1 678 ? 38.161 -21.109 -49.431 1.00 81.00 678 SER A O 1
ATOM 5430 N N . ALA A 1 679 ? 36.948 -22.893 -50.057 1.00 78.44 679 ALA A N 1
ATOM 5431 C CA . ALA A 1 679 ? 36.047 -22.123 -50.911 1.00 78.44 679 ALA A CA 1
ATOM 5432 C C . ALA A 1 679 ? 35.190 -21.130 -50.104 1.00 78.44 679 ALA A C 1
ATOM 5434 O O . ALA A 1 679 ? 34.819 -20.079 -50.625 1.00 78.44 679 ALA A O 1
ATOM 5435 N N . ASP A 1 680 ? 34.902 -21.431 -48.837 1.00 78.19 680 ASP A N 1
ATOM 5436 C CA . ASP A 1 680 ? 34.065 -20.594 -47.975 1.00 78.19 680 ASP A CA 1
ATOM 5437 C C . ASP A 1 680 ? 34.814 -19.349 -47.486 1.00 78.19 680 ASP A C 1
ATOM 5439 O O . ASP A 1 680 ? 34.244 -18.259 -47.478 1.00 78.19 680 ASP A O 1
ATOM 5443 N N . VAL A 1 681 ? 36.116 -19.469 -47.191 1.00 81.50 681 VAL A N 1
ATOM 5444 C CA . VAL A 1 681 ? 36.976 -18.317 -46.862 1.00 81.50 681 VAL A CA 1
ATOM 5445 C C . VAL A 1 681 ? 37.110 -17.391 -48.071 1.00 81.50 681 VAL A C 1
ATOM 5447 O O . VAL A 1 681 ? 36.953 -16.180 -47.937 1.00 81.50 681 VAL A O 1
ATOM 5450 N N . SER A 1 682 ? 37.298 -17.953 -49.269 1.00 81.06 682 SER A N 1
ATOM 5451 C CA . SER A 1 682 ? 37.342 -17.177 -50.518 1.00 81.06 682 SER A CA 1
ATOM 5452 C C . SER A 1 682 ? 36.039 -16.407 -50.765 1.00 81.06 682 SER A C 1
ATOM 5454 O O . SER A 1 682 ? 36.068 -15.209 -51.032 1.00 81.06 682 SER A O 1
ATOM 5456 N N . LYS A 1 683 ? 34.881 -17.066 -50.607 1.00 84.19 683 LYS A N 1
ATOM 5457 C CA . LYS A 1 683 ? 33.566 -16.413 -50.722 1.00 84.19 683 LYS A CA 1
ATOM 5458 C C . LYS A 1 683 ? 33.366 -15.320 -49.674 1.00 84.19 683 LYS A C 1
ATOM 5460 O O . LYS A 1 683 ? 32.796 -14.281 -49.994 1.00 84.19 683 LYS A O 1
ATOM 5465 N N . SER A 1 684 ? 33.820 -15.543 -48.441 1.00 84.94 684 SER A N 1
ATOM 5466 C CA . SER A 1 684 ? 33.718 -14.551 -47.370 1.00 84.94 684 SER A CA 1
ATOM 5467 C C . SER A 1 684 ? 34.563 -13.312 -47.665 1.00 84.94 684 SER A C 1
ATOM 5469 O O . SER A 1 684 ? 34.073 -12.203 -47.486 1.00 84.94 684 SER A O 1
ATOM 5471 N N . ILE A 1 685 ? 35.797 -13.482 -48.155 1.00 84.50 685 ILE A N 1
ATOM 5472 C CA . ILE A 1 685 ? 36.682 -12.366 -48.530 1.00 84.50 685 ILE A CA 1
ATOM 5473 C C . ILE A 1 685 ? 36.065 -11.555 -49.672 1.00 84.50 685 ILE A C 1
ATOM 5475 O O . ILE A 1 685 ? 35.977 -10.335 -49.564 1.00 84.50 685 ILE A O 1
ATOM 5479 N N . GLU A 1 686 ? 35.592 -12.212 -50.735 1.00 86.25 686 GLU A N 1
ATOM 5480 C CA . GLU A 1 686 ? 34.969 -11.534 -51.882 1.00 86.25 686 GLU A CA 1
ATOM 5481 C C . GLU A 1 686 ? 33.676 -10.803 -51.498 1.00 86.25 686 GLU A C 1
ATOM 5483 O O . GLU A 1 686 ? 33.436 -9.673 -51.936 1.00 86.25 686 GLU A O 1
ATOM 5488 N N . LYS A 1 687 ? 32.860 -11.405 -50.621 1.00 87.75 687 LYS A N 1
ATOM 5489 C CA . LYS A 1 687 ? 31.669 -10.758 -50.058 1.00 87.75 687 LYS A CA 1
ATOM 5490 C C . LYS A 1 687 ? 32.055 -9.505 -49.273 1.00 87.75 687 LYS A C 1
ATOM 5492 O O . LYS A 1 687 ? 31.517 -8.436 -49.542 1.00 87.75 687 LYS A O 1
ATOM 5497 N N . THR A 1 688 ? 33.013 -9.618 -48.355 1.00 86.56 688 THR A N 1
ATOM 5498 C CA . THR A 1 688 ? 33.515 -8.493 -47.558 1.00 86.56 688 THR A CA 1
ATOM 5499 C C . THR A 1 688 ? 34.090 -7.384 -48.437 1.00 86.56 688 THR A C 1
ATOM 5501 O O . THR A 1 688 ? 33.751 -6.217 -48.255 1.00 86.56 688 THR A O 1
ATOM 5504 N N . LEU A 1 689 ? 34.904 -7.736 -49.434 1.00 87.12 689 LEU A N 1
ATOM 5505 C CA . LEU A 1 689 ? 35.495 -6.793 -50.379 1.00 87.12 689 LEU A CA 1
ATOM 5506 C C . LEU A 1 689 ? 34.424 -6.033 -51.165 1.00 87.12 689 LEU A C 1
ATOM 5508 O O . LEU A 1 689 ? 34.483 -4.807 -51.252 1.00 87.12 689 LEU A O 1
ATOM 5512 N N . THR A 1 690 ? 33.443 -6.750 -51.713 1.00 88.75 690 THR A N 1
ATOM 5513 C CA . THR A 1 690 ? 32.368 -6.159 -52.519 1.00 88.75 690 THR A CA 1
ATOM 5514 C C . THR A 1 690 ? 31.485 -5.246 -51.669 1.00 88.75 690 THR A C 1
ATOM 5516 O O . THR A 1 690 ? 31.277 -4.088 -52.033 1.00 88.75 690 THR A O 1
ATOM 5519 N N . SER A 1 691 ? 31.024 -5.729 -50.510 1.00 88.25 691 SER A N 1
ATOM 5520 C CA . SER A 1 691 ? 30.143 -4.978 -49.611 1.00 88.25 691 SER A CA 1
ATOM 5521 C C . SER A 1 691 ? 30.812 -3.715 -49.064 1.00 88.25 691 SER A C 1
ATOM 5523 O O . SER A 1 691 ? 30.228 -2.636 -49.148 1.00 88.25 691 SER A O 1
ATOM 5525 N N . VAL A 1 692 ? 32.056 -3.807 -48.579 1.00 88.62 692 VAL A N 1
ATOM 5526 C CA . VAL A 1 692 ? 32.768 -2.651 -48.004 1.00 88.62 692 VAL A CA 1
ATOM 5527 C C . VAL A 1 692 ? 33.140 -1.627 -49.083 1.00 88.62 692 VAL A C 1
ATOM 5529 O O . VAL A 1 692 ? 32.977 -0.427 -48.862 1.00 88.62 692 VAL A O 1
ATOM 5532 N N . ARG A 1 693 ? 33.564 -2.060 -50.284 1.00 87.69 693 ARG A N 1
ATOM 5533 C CA . ARG A 1 693 ? 33.819 -1.136 -51.410 1.00 87.69 693 ARG A CA 1
ATOM 5534 C C . ARG A 1 693 ? 32.554 -0.401 -51.847 1.00 87.69 693 ARG A C 1
ATOM 5536 O O . ARG A 1 693 ? 32.606 0.809 -52.080 1.00 87.69 693 ARG A O 1
ATOM 5543 N N . GLN A 1 694 ? 31.428 -1.111 -51.952 1.00 89.00 694 GLN A N 1
ATOM 5544 C CA . GLN A 1 694 ? 30.140 -0.511 -52.302 1.00 89.00 694 GLN A CA 1
ATOM 5545 C C . GLN A 1 694 ? 29.689 0.489 -51.231 1.00 89.00 694 GLN A C 1
ATOM 5547 O O . GLN A 1 694 ? 29.244 1.586 -51.570 1.00 89.00 694 GLN A O 1
ATOM 5552 N N . PHE A 1 695 ? 29.853 0.140 -49.953 1.00 90.44 695 PHE A N 1
ATOM 5553 C CA . PHE A 1 695 ? 29.546 1.014 -48.826 1.00 90.44 695 PHE A CA 1
ATOM 5554 C C . PHE A 1 695 ? 30.372 2.305 -48.864 1.00 90.44 695 PHE A C 1
ATOM 5556 O O . PHE A 1 695 ? 29.804 3.388 -48.984 1.00 90.44 695 PHE A O 1
ATOM 5563 N N . ILE A 1 696 ? 31.705 2.208 -48.865 1.00 88.81 696 ILE A N 1
ATOM 5564 C CA . ILE A 1 696 ? 32.609 3.372 -48.876 1.00 88.81 696 ILE A CA 1
ATOM 5565 C C . ILE A 1 696 ? 32.302 4.316 -50.057 1.00 88.81 696 ILE A C 1
ATOM 5567 O O . ILE A 1 696 ? 32.281 5.547 -49.906 1.00 88.81 696 ILE A O 1
ATOM 5571 N N . SER A 1 697 ? 32.008 3.738 -51.225 1.00 85.75 697 SER A N 1
ATOM 5572 C CA . SER A 1 697 ? 31.733 4.490 -52.451 1.00 85.75 697 SER A CA 1
ATOM 5573 C C . SER A 1 697 ? 30.406 5.245 -52.426 1.00 85.75 697 SER A C 1
ATOM 5575 O O . SER A 1 697 ? 30.342 6.301 -53.049 1.00 85.75 697 SER A O 1
ATOM 5577 N N . ASN A 1 698 ? 29.381 4.750 -51.721 1.00 87.75 698 ASN A N 1
ATOM 5578 C CA . ASN A 1 698 ? 28.007 5.259 -51.832 1.00 87.75 698 ASN A CA 1
ATOM 5579 C C . ASN A 1 698 ? 27.456 5.911 -50.553 1.00 87.75 698 ASN A C 1
ATOM 5581 O O . ASN A 1 698 ? 26.577 6.764 -50.647 1.00 87.75 698 ASN A O 1
ATOM 5585 N N . TRP A 1 699 ? 27.955 5.537 -49.373 1.00 90.38 699 TRP A N 1
ATOM 5586 C CA . TRP A 1 699 ? 27.362 5.900 -48.080 1.00 90.38 699 TRP A CA 1
ATOM 5587 C C . TRP A 1 699 ? 27.177 7.417 -47.910 1.00 90.38 699 TRP A C 1
ATOM 5589 O O . TRP A 1 699 ? 28.137 8.168 -48.018 1.00 90.38 699 TRP A O 1
ATOM 5599 N N . PHE A 1 700 ? 25.957 7.899 -47.677 1.00 87.94 700 PHE A N 1
ATOM 5600 C CA . PHE A 1 700 ? 25.623 9.332 -47.558 1.00 87.94 700 PHE A CA 1
ATOM 5601 C C . PHE A 1 700 ? 25.922 10.250 -48.769 1.00 87.94 700 PHE A C 1
ATOM 5603 O O . PHE A 1 700 ? 25.601 11.436 -48.703 1.00 87.94 700 PHE A O 1
ATOM 5610 N N . LYS A 1 701 ? 26.478 9.778 -49.899 1.00 84.69 701 LYS A N 1
ATOM 5611 C CA . LYS A 1 701 ? 26.788 10.667 -51.046 1.00 84.69 701 LYS A CA 1
ATOM 5612 C C . LYS A 1 701 ? 25.539 11.310 -51.649 1.00 84.69 701 LYS A C 1
ATOM 5614 O O . LYS A 1 701 ? 25.553 12.495 -51.972 1.00 84.69 701 LYS A O 1
ATOM 5619 N N . GLN A 1 702 ? 24.469 10.533 -51.799 1.00 84.31 702 GLN A N 1
ATOM 5620 C CA . GLN A 1 702 ? 23.203 11.021 -52.346 1.00 84.31 702 GLN A CA 1
ATOM 5621 C C . GLN A 1 702 ? 22.523 11.996 -51.380 1.00 84.31 702 GLN A C 1
ATOM 5623 O O . GLN A 1 702 ? 22.031 13.035 -51.808 1.00 84.31 702 GLN A O 1
ATOM 5628 N N . GLN A 1 703 ? 22.555 11.703 -50.080 1.00 84.06 703 GLN A N 1
ATOM 5629 C CA . GLN A 1 703 ? 21.980 12.534 -49.023 1.00 84.06 703 GLN A CA 1
ATOM 5630 C C . GLN A 1 703 ? 22.702 13.881 -48.928 1.00 84.06 703 GLN A C 1
ATOM 5632 O O . GLN A 1 703 ? 22.054 14.912 -48.845 1.00 84.06 703 GLN A O 1
ATOM 5637 N N . ILE A 1 704 ? 24.033 13.902 -49.045 1.00 84.31 704 ILE A N 1
ATOM 5638 C CA . ILE A 1 704 ? 24.815 15.149 -49.091 1.00 84.31 704 ILE A CA 1
ATOM 5639 C C . ILE A 1 704 ? 24.442 16.012 -50.308 1.00 84.31 704 ILE A C 1
ATOM 5641 O O . ILE A 1 704 ? 24.483 17.234 -50.220 1.00 84.31 704 ILE A O 1
ATOM 5645 N N . ALA A 1 705 ? 24.094 15.392 -51.439 1.00 82.62 705 ALA A N 1
ATOM 5646 C CA . ALA A 1 705 ? 23.740 16.105 -52.666 1.00 82.62 705 ALA A CA 1
ATOM 5647 C C . ALA A 1 705 ? 22.275 16.578 -52.719 1.00 82.62 705 ALA A C 1
ATOM 5649 O O . ALA A 1 705 ? 21.970 17.483 -53.489 1.00 82.62 705 ALA A O 1
ATOM 5650 N N . SER A 1 706 ? 21.380 15.946 -51.953 1.00 81.19 706 SER A N 1
ATOM 5651 C CA . SER A 1 706 ? 19.924 16.166 -52.010 1.00 81.19 706 SER A CA 1
ATOM 5652 C C . SER A 1 706 ? 19.326 16.794 -50.750 1.00 81.19 706 SER A C 1
ATOM 5654 O O . SER A 1 706 ? 18.162 17.175 -50.772 1.00 81.19 706 SER A O 1
ATOM 5656 N N . CYS A 1 707 ? 20.086 16.896 -49.655 1.00 81.25 707 CYS A N 1
ATOM 5657 C CA . CYS A 1 707 ? 19.612 17.479 -48.404 1.00 81.25 707 CYS A CA 1
ATOM 5658 C C . CYS A 1 707 ? 19.751 19.008 -48.415 1.00 81.25 707 CYS A C 1
ATOM 5660 O O . CYS A 1 707 ? 20.841 19.537 -48.628 1.00 81.25 707 CYS A O 1
ATOM 5662 N N . ASP A 1 708 ? 18.648 19.700 -48.125 1.00 80.56 708 ASP A N 1
ATOM 5663 C CA . ASP A 1 708 ? 18.590 21.166 -48.064 1.00 80.56 708 ASP A CA 1
ATOM 5664 C C . ASP A 1 708 ? 19.076 21.743 -46.717 1.00 80.56 708 ASP A C 1
ATOM 5666 O O . ASP A 1 708 ? 19.330 22.943 -46.610 1.00 80.56 708 ASP A O 1
ATOM 5670 N N . ASP A 1 709 ? 19.213 20.905 -45.683 1.00 84.31 709 ASP A N 1
ATOM 5671 C CA . ASP A 1 709 ? 19.628 21.310 -44.335 1.00 84.31 709 ASP A CA 1
ATOM 5672 C C . ASP A 1 709 ? 21.169 21.334 -44.216 1.00 84.31 709 ASP A C 1
ATOM 5674 O O . ASP A 1 709 ? 21.809 20.273 -44.214 1.00 84.31 709 ASP A O 1
ATOM 5678 N N . PRO A 1 710 ? 21.793 22.523 -44.086 1.00 85.00 710 PRO A N 1
ATOM 5679 C CA . PRO A 1 710 ? 23.247 22.649 -44.068 1.00 85.00 710 PRO A CA 1
ATOM 5680 C C . PRO A 1 710 ? 23.897 21.979 -42.849 1.00 85.00 710 PRO A C 1
ATOM 5682 O O . PRO A 1 710 ? 25.025 21.496 -42.963 1.00 85.00 710 PRO A O 1
ATOM 5685 N N . GLU A 1 711 ? 23.211 21.907 -41.704 1.00 85.25 711 GLU A N 1
ATOM 5686 C CA . GLU A 1 711 ? 23.752 21.279 -40.493 1.00 85.25 711 GLU A CA 1
ATOM 5687 C C . GLU A 1 711 ? 23.785 19.754 -40.634 1.00 85.25 711 GLU A C 1
ATOM 5689 O O . GLU A 1 711 ? 24.792 19.115 -40.313 1.00 85.25 711 GLU A O 1
ATOM 5694 N N . ARG A 1 712 ? 22.720 19.159 -41.193 1.00 84.75 712 ARG A N 1
ATOM 5695 C CA . ARG A 1 712 ? 22.685 17.721 -41.516 1.00 84.75 712 ARG A CA 1
ATOM 5696 C C . ARG A 1 712 ? 23.733 17.353 -42.559 1.00 84.75 712 ARG A C 1
ATOM 5698 O O . ARG A 1 712 ? 24.418 16.343 -42.401 1.00 84.75 712 ARG A O 1
ATOM 5705 N N . VAL A 1 713 ? 23.903 18.176 -43.596 1.00 86.38 713 VAL A N 1
ATOM 5706 C CA . VAL A 1 713 ? 24.928 17.956 -44.628 1.00 86.38 713 VAL A CA 1
ATOM 5707 C C . VAL A 1 713 ? 26.330 17.939 -44.021 1.00 86.38 713 VAL A C 1
ATOM 5709 O O . VAL A 1 713 ? 27.130 17.061 -44.356 1.00 86.38 713 VAL A O 1
ATOM 5712 N N . GLU A 1 714 ? 26.640 18.874 -43.122 1.00 86.44 714 GLU A N 1
ATOM 5713 C CA . GLU A 1 714 ? 27.940 18.905 -42.450 1.00 86.44 714 GLU A CA 1
ATOM 5714 C C . GLU A 1 714 ? 28.142 17.684 -41.544 1.00 86.44 714 GLU A C 1
ATOM 5716 O O . GLU A 1 714 ? 29.202 17.061 -41.572 1.00 86.44 714 GLU A O 1
ATOM 5721 N N . MET A 1 715 ? 27.105 17.258 -40.824 1.00 86.38 715 MET A N 1
ATOM 5722 C CA . MET A 1 715 ? 27.142 16.039 -40.011 1.00 86.38 715 MET A CA 1
ATOM 5723 C C . MET A 1 715 ? 27.410 14.781 -40.854 1.00 86.38 715 MET A C 1
ATOM 5725 O O . MET A 1 715 ? 28.271 13.970 -40.509 1.00 86.38 715 MET A O 1
ATOM 5729 N N . PHE A 1 716 ? 26.734 14.622 -41.995 1.00 88.62 716 PHE A N 1
ATOM 5730 C CA . PHE A 1 716 ? 26.967 13.490 -42.899 1.00 88.62 716 PHE A CA 1
ATOM 5731 C C . PHE A 1 716 ? 28.374 13.503 -43.499 1.00 88.62 716 PHE A C 1
ATOM 5733 O O . PHE A 1 716 ? 28.994 12.444 -43.644 1.00 88.62 716 PHE A O 1
ATOM 5740 N N . LYS A 1 717 ? 28.915 14.689 -43.809 1.00 86.12 717 LYS A N 1
ATOM 5741 C CA . LYS A 1 717 ? 30.320 14.835 -44.211 1.00 86.12 717 LYS A CA 1
ATOM 5742 C C . LYS A 1 717 ? 31.256 14.393 -43.095 1.00 86.12 717 LYS A C 1
ATOM 5744 O O . LYS A 1 717 ? 32.152 13.602 -43.368 1.00 86.12 717 LYS A O 1
ATOM 5749 N N . GLN A 1 718 ? 31.017 14.816 -41.853 1.00 85.88 718 GLN A N 1
ATOM 5750 C CA . GLN A 1 718 ? 31.807 14.377 -40.700 1.00 85.88 718 GLN A CA 1
ATOM 5751 C C . GLN A 1 718 ? 31.775 12.852 -40.538 1.00 85.88 718 GLN A C 1
ATOM 5753 O O . GLN A 1 718 ? 32.832 12.235 -40.420 1.00 85.88 718 GLN A O 1
ATOM 5758 N N . PHE A 1 719 ? 30.602 12.214 -40.641 1.00 88.25 719 PHE A N 1
ATOM 5759 C CA . PHE A 1 719 ? 30.501 10.751 -40.604 1.00 88.25 719 PHE A CA 1
ATOM 5760 C C . PHE A 1 719 ? 31.320 10.086 -41.712 1.00 88.25 719 PHE A C 1
ATOM 5762 O O . PHE A 1 719 ? 32.086 9.159 -41.433 1.00 88.25 719 PHE A O 1
ATOM 5769 N N . ARG A 1 720 ? 31.230 10.576 -42.956 1.00 90.00 720 ARG A N 1
ATOM 5770 C CA . ARG A 1 720 ? 32.067 10.070 -44.055 1.00 90.00 720 ARG A CA 1
ATOM 5771 C C . ARG A 1 720 ? 33.553 10.267 -43.761 1.00 90.00 720 ARG A C 1
ATOM 5773 O O . ARG A 1 720 ? 34.309 9.307 -43.876 1.00 90.00 720 ARG A O 1
ATOM 5780 N N . TYR A 1 721 ? 33.970 11.455 -43.333 1.00 86.94 721 TYR A N 1
ATOM 5781 C CA . TYR A 1 721 ? 35.372 11.771 -43.048 1.00 86.94 721 TYR A CA 1
ATOM 5782 C C . TYR A 1 721 ? 35.963 10.895 -41.945 1.00 86.94 721 TYR A C 1
ATOM 5784 O O . TYR A 1 721 ? 37.125 10.513 -42.034 1.00 86.94 721 TYR A O 1
ATOM 5792 N N . THR A 1 722 ? 35.176 10.513 -40.942 1.00 85.81 722 THR A N 1
ATOM 5793 C CA . THR A 1 722 ? 35.642 9.625 -39.875 1.00 85.81 722 THR A CA 1
ATOM 5794 C C . THR A 1 722 ? 35.657 8.157 -40.307 1.00 85.81 722 THR A C 1
ATOM 5796 O O . THR A 1 722 ? 36.676 7.479 -40.155 1.00 85.81 722 THR A O 1
ATOM 5799 N N . TYR A 1 723 ? 34.548 7.642 -40.845 1.00 88.31 723 TYR A N 1
ATOM 5800 C CA . TYR A 1 723 ? 34.370 6.194 -40.994 1.00 88.31 723 TYR A CA 1
ATOM 5801 C C . TYR A 1 723 ? 34.791 5.640 -42.355 1.00 88.31 723 TYR A C 1
ATOM 5803 O O . TYR A 1 723 ? 35.207 4.485 -42.416 1.00 88.31 723 TYR A O 1
ATOM 5811 N N . VAL A 1 724 ? 34.771 6.427 -43.439 1.00 89.00 724 VAL A N 1
ATOM 5812 C CA . VAL A 1 724 ? 35.307 5.960 -44.732 1.00 89.00 724 VAL A CA 1
ATOM 5813 C C . VAL A 1 724 ? 36.798 5.611 -44.609 1.00 89.00 724 VAL A C 1
ATOM 5815 O O . VAL A 1 724 ? 37.155 4.481 -44.949 1.00 89.00 724 VAL A O 1
ATOM 5818 N N . PRO A 1 725 ? 37.666 6.484 -44.057 1.00 88.25 725 PRO A N 1
ATOM 5819 C CA . PRO A 1 725 ? 39.066 6.152 -43.798 1.00 88.25 725 PRO A CA 1
ATOM 5820 C C . PRO A 1 725 ? 39.247 4.920 -42.912 1.00 88.25 725 PRO A C 1
ATOM 5822 O O . PRO A 1 725 ? 40.090 4.075 -43.212 1.00 88.25 725 PRO A O 1
ATOM 5825 N N . TYR A 1 726 ? 38.421 4.776 -41.870 1.00 87.88 726 TYR A N 1
ATOM 5826 C CA . TYR A 1 726 ? 38.433 3.603 -40.994 1.00 87.88 726 TYR A CA 1
ATOM 5827 C C . TYR A 1 726 ? 38.181 2.304 -41.776 1.00 87.88 726 TYR A C 1
ATOM 5829 O O . TYR A 1 726 ? 39.014 1.400 -41.740 1.00 87.88 726 TYR A O 1
ATOM 5837 N N . PHE A 1 727 ? 37.097 2.222 -42.555 1.00 88.75 727 PHE A N 1
ATOM 5838 C CA . PHE A 1 727 ? 36.796 1.017 -43.334 1.00 88.75 727 PHE A CA 1
ATOM 5839 C C . PHE A 1 727 ? 37.822 0.744 -44.440 1.00 88.75 727 PHE A C 1
ATOM 5841 O O . PHE A 1 727 ? 38.087 -0.418 -44.739 1.00 88.75 727 PHE A O 1
ATOM 5848 N N . VAL A 1 728 ? 38.433 1.778 -45.031 1.00 88.94 728 VAL A N 1
ATOM 5849 C CA . VAL A 1 728 ? 39.541 1.604 -45.986 1.00 88.94 728 VAL A CA 1
ATOM 5850 C C . VAL A 1 728 ? 40.748 0.957 -45.300 1.00 88.94 728 VAL A C 1
ATOM 5852 O O . VAL A 1 728 ? 41.312 0.004 -45.838 1.00 88.94 728 VAL A O 1
ATOM 5855 N N . ILE A 1 729 ? 41.136 1.443 -44.116 1.00 87.75 729 ILE A N 1
ATOM 5856 C CA . ILE A 1 729 ? 42.253 0.887 -43.339 1.00 87.75 729 ILE A CA 1
ATOM 5857 C C . ILE A 1 729 ? 41.971 -0.573 -42.963 1.00 87.75 729 ILE A C 1
ATOM 5859 O O . ILE A 1 729 ? 42.815 -1.437 -43.208 1.00 87.75 729 ILE A O 1
ATOM 5863 N N . GLU A 1 730 ? 40.782 -0.868 -42.435 1.00 86.12 730 GLU A N 1
ATOM 5864 C CA . GLU A 1 730 ? 40.373 -2.233 -42.077 1.00 86.12 730 GLU A CA 1
ATOM 5865 C C . GLU A 1 730 ? 40.361 -3.161 -43.295 1.00 86.12 730 GLU A C 1
ATOM 5867 O O . GLU A 1 730 ? 40.915 -4.259 -43.254 1.00 86.12 730 GLU A O 1
ATOM 5872 N N . LEU A 1 731 ? 39.820 -2.706 -44.427 1.00 88.31 731 LEU A N 1
ATOM 5873 C CA . LEU A 1 731 ? 39.792 -3.488 -45.659 1.00 88.31 731 LEU A CA 1
ATOM 5874 C C . LEU A 1 731 ? 41.204 -3.792 -46.187 1.00 88.31 731 LEU A C 1
ATOM 5876 O O . LEU A 1 731 ? 41.458 -4.894 -46.677 1.00 88.31 731 LEU A O 1
ATOM 5880 N N . LEU A 1 732 ? 42.148 -2.854 -46.065 1.00 88.06 732 LEU A N 1
ATOM 5881 C CA . LEU A 1 732 ? 43.550 -3.094 -46.415 1.00 88.06 732 LEU A CA 1
ATOM 5882 C C . LEU A 1 732 ? 44.208 -4.130 -45.494 1.00 88.06 732 LEU A C 1
ATOM 5884 O O . LEU A 1 732 ? 45.024 -4.925 -45.966 1.00 88.06 732 LEU A O 1
ATOM 5888 N N . GLN A 1 733 ? 43.851 -4.163 -44.207 1.00 86.06 733 GLN A N 1
ATOM 5889 C CA . GLN A 1 733 ? 44.315 -5.203 -43.283 1.00 86.06 733 GLN A CA 1
ATOM 5890 C C . GLN A 1 733 ? 43.739 -6.578 -43.652 1.00 86.06 733 GLN A C 1
ATOM 5892 O O . GLN A 1 733 ? 44.506 -7.536 -43.775 1.00 86.06 733 GLN A O 1
ATOM 5897 N N . VAL A 1 734 ? 42.435 -6.656 -43.946 1.00 85.56 734 VAL A N 1
ATOM 5898 C CA . VAL A 1 734 ? 41.766 -7.875 -44.438 1.00 85.56 734 VAL A CA 1
ATOM 5899 C C . VAL A 1 734 ? 42.461 -8.405 -45.694 1.00 85.56 734 VAL A C 1
ATOM 5901 O O . VAL A 1 734 ? 42.820 -9.578 -45.755 1.00 85.56 734 VAL A O 1
ATOM 5904 N N . LEU A 1 735 ? 42.717 -7.550 -46.690 1.00 85.06 735 LEU A N 1
ATOM 5905 C CA . LEU A 1 735 ? 43.368 -7.952 -47.944 1.00 85.06 735 LEU A CA 1
ATOM 5906 C C . LEU A 1 735 ? 44.835 -8.347 -47.757 1.00 85.06 735 LEU A C 1
ATOM 5908 O O . LEU A 1 735 ? 45.323 -9.268 -48.416 1.00 85.06 735 LEU A O 1
ATOM 5912 N N . LYS A 1 736 ? 45.541 -7.681 -46.836 1.00 83.94 736 LYS A N 1
ATOM 5913 C CA . LYS A 1 736 ? 46.897 -8.070 -46.445 1.00 83.94 736 LYS A CA 1
ATOM 5914 C C . LYS A 1 736 ? 46.896 -9.484 -45.872 1.00 83.94 736 LYS A C 1
ATOM 5916 O O . LYS A 1 736 ? 47.784 -10.259 -46.212 1.00 83.94 736 LYS A O 1
ATOM 5921 N N . GLU A 1 737 ? 45.948 -9.838 -45.010 1.00 82.12 737 GLU A N 1
ATOM 5922 C CA . GLU A 1 737 ? 45.825 -11.184 -44.428 1.00 82.12 737 GLU A CA 1
ATOM 5923 C C . GLU A 1 737 ? 45.320 -12.218 -45.444 1.00 82.12 737 GLU A C 1
ATOM 5925 O O . GLU A 1 737 ? 45.849 -13.327 -45.506 1.00 82.12 737 GLU A O 1
ATOM 5930 N N . ALA A 1 738 ? 44.401 -11.828 -46.330 1.00 83.31 738 ALA A N 1
ATOM 5931 C CA . ALA A 1 738 ? 43.866 -12.659 -47.409 1.00 83.31 738 ALA A CA 1
ATOM 5932 C C . ALA A 1 738 ? 44.934 -13.183 -48.391 1.00 83.31 738 ALA A C 1
ATOM 5934 O O . ALA A 1 738 ? 44.668 -14.136 -49.127 1.00 83.31 738 ALA A O 1
ATOM 5935 N N . ARG A 1 739 ? 46.161 -12.638 -48.367 1.00 80.25 739 ARG A N 1
ATOM 5936 C CA . ARG A 1 739 ? 47.314 -13.140 -49.139 1.00 80.25 739 ARG A CA 1
ATOM 5937 C C . ARG A 1 739 ? 47.611 -14.625 -48.918 1.00 80.25 739 ARG A C 1
ATOM 5939 O O . ARG A 1 739 ? 48.167 -15.269 -49.802 1.00 80.25 739 ARG A O 1
ATOM 5946 N N . PHE A 1 740 ? 47.264 -15.164 -47.744 1.00 76.88 740 PHE A N 1
ATOM 5947 C CA . PHE A 1 740 ? 47.445 -16.585 -47.432 1.00 76.88 740 PHE A CA 1
ATOM 5948 C C . PHE A 1 740 ? 46.491 -17.498 -48.221 1.00 76.88 740 PHE A C 1
ATOM 5950 O O . PHE A 1 740 ? 46.769 -18.689 -48.355 1.00 76.88 740 PHE A O 1
ATOM 5957 N N . ASN A 1 741 ? 45.400 -16.948 -48.765 1.00 80.88 741 ASN A N 1
ATOM 5958 C CA . ASN A 1 741 ? 44.514 -17.635 -49.701 1.00 80.88 741 ASN A CA 1
ATOM 5959 C C . ASN A 1 741 ? 44.997 -17.461 -51.155 1.00 80.88 741 ASN A C 1
ATOM 5961 O O . ASN A 1 741 ? 45.354 -18.442 -51.806 1.00 80.88 741 ASN A O 1
ATOM 5965 N N . ASP A 1 742 ? 45.072 -16.213 -51.639 1.00 81.00 742 ASP A N 1
ATOM 5966 C CA . ASP A 1 742 ? 45.599 -15.871 -52.970 1.00 81.00 742 ASP A CA 1
ATOM 5967 C C . ASP A 1 742 ? 46.338 -14.521 -52.945 1.00 81.00 742 ASP A C 1
ATOM 5969 O O . ASP A 1 742 ? 45.914 -13.543 -52.331 1.00 81.00 742 ASP A O 1
ATOM 5973 N N . TRP A 1 743 ? 47.443 -14.433 -53.675 1.00 82.25 743 TRP A N 1
ATOM 5974 C CA . TRP A 1 743 ? 48.199 -13.198 -53.855 1.00 82.25 743 TRP A CA 1
ATOM 5975 C C . TRP A 1 743 ? 47.470 -12.146 -54.700 1.00 82.25 743 TRP A C 1
ATOM 5977 O O . TRP A 1 743 ? 47.841 -10.973 -54.634 1.00 82.25 743 TRP A O 1
ATOM 5987 N N . HIS A 1 744 ? 46.440 -12.513 -55.472 1.00 85.06 744 HIS A N 1
ATOM 5988 C CA . HIS A 1 744 ? 45.623 -11.543 -56.209 1.00 85.06 744 HIS A CA 1
ATOM 5989 C C . HIS A 1 744 ? 45.010 -10.463 -55.293 1.00 85.06 744 HIS A C 1
ATOM 5991 O O . HIS A 1 744 ? 44.899 -9.307 -55.700 1.00 85.06 744 HIS A O 1
ATOM 5997 N N . TYR A 1 745 ? 44.724 -10.776 -54.024 1.00 84.06 745 TYR A N 1
ATOM 5998 C CA . TYR A 1 745 ? 44.186 -9.805 -53.063 1.00 84.06 745 TYR A CA 1
ATOM 5999 C C . TYR A 1 745 ? 45.149 -8.652 -52.734 1.00 84.06 745 TYR A C 1
ATOM 6001 O O . TYR A 1 745 ? 44.697 -7.543 -52.451 1.00 84.06 745 TYR A O 1
ATOM 6009 N N . ILE A 1 746 ? 46.466 -8.855 -52.854 1.00 83.62 746 ILE A N 1
ATOM 6010 C CA . ILE A 1 746 ? 47.457 -7.773 -52.718 1.00 83.62 746 ILE A CA 1
ATOM 6011 C C . ILE A 1 746 ? 47.351 -6.789 -53.890 1.00 83.62 746 ILE A C 1
ATOM 6013 O O . ILE A 1 746 ? 47.422 -5.577 -53.689 1.00 83.62 746 ILE A O 1
ATOM 6017 N N . LYS A 1 747 ? 47.095 -7.286 -55.107 1.00 82.94 747 LYS A N 1
ATOM 6018 C CA . LYS A 1 747 ? 46.815 -6.431 -56.271 1.00 82.94 747 LYS A CA 1
ATOM 6019 C C . LYS A 1 747 ? 45.536 -5.621 -56.054 1.00 82.94 747 LYS A C 1
ATOM 6021 O O . LYS A 1 747 ? 45.515 -4.417 -56.305 1.00 82.94 747 LYS A O 1
ATOM 6026 N N . SER A 1 748 ? 44.496 -6.259 -55.521 1.00 83.69 748 SER A N 1
ATOM 6027 C CA . SER A 1 748 ? 43.252 -5.583 -55.144 1.00 83.69 748 SER A CA 1
ATOM 6028 C C . SER A 1 748 ? 43.466 -4.525 -54.056 1.00 83.69 748 SER A C 1
ATOM 6030 O O . SER A 1 748 ? 42.822 -3.479 -54.107 1.00 83.69 748 SER A O 1
ATOM 6032 N N . ALA A 1 749 ? 44.395 -4.737 -53.118 1.00 85.31 749 ALA A N 1
ATOM 6033 C CA . ALA A 1 749 ? 44.764 -3.742 -52.112 1.00 85.31 749 ALA A CA 1
ATOM 6034 C C . ALA A 1 749 ? 45.472 -2.521 -52.731 1.00 85.31 749 ALA A C 1
ATOM 6036 O O . ALA A 1 749 ? 45.113 -1.390 -52.413 1.00 85.31 749 ALA A O 1
ATOM 6037 N N . PHE A 1 750 ? 46.391 -2.713 -53.686 1.00 84.56 750 PHE A N 1
ATOM 6038 C CA . PHE A 1 750 ? 46.981 -1.594 -54.439 1.00 84.56 750 PHE A CA 1
ATOM 6039 C C . PHE A 1 750 ? 45.966 -0.850 -55.314 1.00 84.56 750 PHE A C 1
ATOM 6041 O O . PHE A 1 750 ? 46.075 0.366 -55.463 1.00 84.56 750 PHE A O 1
ATOM 6048 N N . SER A 1 751 ? 44.951 -1.540 -55.850 1.00 85.81 751 SER A N 1
ATOM 6049 C CA . SER A 1 751 ? 43.825 -0.875 -56.523 1.00 85.81 751 SER A CA 1
ATOM 6050 C C . SER A 1 751 ? 43.127 0.106 -55.584 1.00 85.81 751 SER A C 1
ATOM 6052 O O . SER A 1 751 ? 42.909 1.245 -55.973 1.00 85.81 751 SER A O 1
ATOM 6054 N N . ILE A 1 752 ? 42.858 -0.289 -54.333 1.00 85.19 752 ILE A N 1
ATOM 6055 C CA . ILE A 1 752 ? 42.234 0.596 -53.334 1.00 85.19 752 ILE A CA 1
ATOM 6056 C C . ILE A 1 752 ? 43.153 1.775 -53.007 1.00 85.19 752 ILE A C 1
ATOM 6058 O O . ILE A 1 752 ? 42.687 2.906 -52.940 1.00 85.19 752 ILE A O 1
ATOM 6062 N N . VAL A 1 753 ? 44.463 1.546 -52.861 1.00 85.56 753 VAL A N 1
ATOM 6063 C CA . VAL A 1 753 ? 45.427 2.638 -52.630 1.00 85.56 753 VAL A CA 1
ATOM 6064 C C . VAL A 1 753 ? 45.394 3.661 -53.774 1.00 85.56 753 VAL A C 1
ATOM 6066 O O . VAL A 1 753 ? 45.369 4.865 -53.521 1.00 85.56 753 VAL A O 1
ATOM 6069 N N . ASN A 1 754 ? 45.315 3.199 -55.025 1.00 85.12 754 ASN A N 1
ATOM 6070 C CA . ASN A 1 754 ? 45.168 4.075 -56.190 1.00 85.12 754 ASN A CA 1
ATOM 6071 C C . ASN A 1 754 ? 43.791 4.757 -56.250 1.00 85.12 754 ASN A C 1
ATOM 6073 O O . ASN A 1 754 ? 43.700 5.907 -56.670 1.00 85.12 754 ASN A O 1
ATOM 6077 N N . GLU A 1 755 ? 42.722 4.073 -55.833 1.00 84.19 755 GLU A N 1
ATOM 6078 C CA . GLU A 1 755 ? 41.368 4.636 -55.739 1.00 84.19 755 GLU A CA 1
ATOM 6079 C C . GLU A 1 755 ? 41.286 5.756 -54.691 1.00 84.19 755 GLU A C 1
ATOM 6081 O O . GLU A 1 755 ? 40.564 6.727 -54.916 1.00 84.19 755 GLU A O 1
ATOM 6086 N N . VAL A 1 756 ? 42.040 5.651 -53.587 1.00 83.25 756 VAL A N 1
ATOM 6087 C CA . VAL A 1 756 ? 42.153 6.703 -52.562 1.00 83.25 756 VAL A CA 1
ATOM 6088 C C . VAL A 1 756 ? 42.888 7.928 -53.098 1.00 83.25 756 VAL A C 1
ATOM 6090 O O . VAL A 1 756 ? 42.465 9.041 -52.817 1.00 83.25 756 VAL A O 1
ATOM 6093 N N . ALA A 1 757 ? 43.940 7.735 -53.899 1.00 78.88 757 ALA A N 1
ATOM 6094 C CA . ALA A 1 757 ? 44.708 8.817 -54.522 1.00 78.88 757 ALA A CA 1
ATOM 6095 C C . ALA A 1 757 ? 44.022 9.452 -55.755 1.00 78.88 757 ALA A C 1
ATOM 6097 O O . ALA A 1 757 ? 44.565 10.380 -56.357 1.00 78.88 757 ALA A O 1
ATOM 6098 N N . ASN A 1 758 ? 42.866 8.933 -56.183 1.00 82.25 758 ASN A N 1
ATOM 6099 C CA . ASN A 1 758 ? 42.145 9.419 -57.358 1.00 82.25 758 ASN A CA 1
ATOM 6100 C C . ASN A 1 758 ? 41.076 10.463 -56.992 1.00 82.25 758 ASN A C 1
ATOM 6102 O O . ASN A 1 758 ? 39.875 10.175 -56.981 1.00 82.25 758 ASN A O 1
ATOM 6106 N N . ASP A 1 759 ? 41.522 11.703 -56.803 1.00 71.12 759 ASP A N 1
ATOM 6107 C CA . ASP A 1 759 ? 40.688 12.848 -56.394 1.00 71.12 759 ASP A CA 1
ATOM 6108 C C . ASP A 1 759 ? 39.637 13.279 -57.427 1.00 71.12 759 ASP A C 1
ATOM 6110 O O . ASP A 1 759 ? 38.755 14.083 -57.132 1.00 71.12 759 ASP A O 1
ATOM 6114 N N . LYS A 1 760 ? 39.728 12.782 -58.668 1.00 69.00 760 LYS A N 1
ATOM 6115 C CA . LYS A 1 760 ? 38.790 13.147 -59.741 1.00 69.00 760 LYS A CA 1
ATOM 6116 C C . LYS A 1 760 ? 37.480 12.372 -59.667 1.00 69.00 760 LYS A C 1
ATOM 6118 O O . LYS A 1 760 ? 36.453 12.887 -60.096 1.00 69.00 760 LYS A O 1
ATOM 6123 N N . ASN A 1 761 ? 37.532 11.141 -59.159 1.00 69.44 761 ASN A N 1
ATOM 6124 C CA . ASN A 1 761 ? 36.393 10.224 -59.161 1.00 69.44 761 ASN A CA 1
ATOM 6125 C C . ASN A 1 761 ? 35.860 9.940 -57.750 1.00 69.44 761 ASN A C 1
ATOM 6127 O O . ASN A 1 761 ? 34.693 9.578 -57.616 1.00 69.44 761 ASN A O 1
ATOM 6131 N N . ASN A 1 762 ? 36.689 10.103 -56.712 1.00 75.12 762 ASN A N 1
ATOM 6132 C CA . ASN A 1 762 ? 36.338 9.784 -55.331 1.00 75.12 762 ASN A CA 1
ATOM 6133 C C . ASN A 1 762 ? 36.735 10.907 -54.366 1.00 75.12 762 ASN A C 1
ATOM 6135 O O . ASN A 1 762 ? 37.684 11.647 -54.593 1.00 75.12 762 ASN A O 1
ATOM 6139 N N . ASP A 1 763 ? 36.027 10.982 -53.242 1.00 81.12 763 ASP A N 1
ATOM 6140 C CA . ASP A 1 763 ? 36.256 11.913 -52.133 1.00 81.12 763 ASP A CA 1
ATOM 6141 C C . ASP A 1 763 ? 37.164 11.326 -51.034 1.00 81.12 763 ASP A C 1
ATOM 6143 O O . ASP A 1 763 ? 37.298 11.905 -49.957 1.00 81.12 763 ASP A O 1
ATOM 6147 N N . PHE A 1 764 ? 37.788 10.171 -51.280 1.00 83.12 764 PHE A N 1
ATOM 6148 C CA . PHE A 1 764 ? 38.516 9.412 -50.260 1.00 83.12 764 PHE A CA 1
ATOM 6149 C C . PHE A 1 764 ? 39.736 10.161 -49.719 1.00 83.12 764 PHE A C 1
ATOM 6151 O O . PHE A 1 764 ? 39.904 10.206 -48.501 1.00 83.12 764 PHE A O 1
ATOM 6158 N N . LEU A 1 765 ? 40.548 10.799 -50.572 1.00 81.81 765 LEU A N 1
ATOM 6159 C CA . LEU A 1 765 ? 41.689 11.594 -50.106 1.00 81.81 765 LEU A CA 1
ATOM 6160 C C . LEU A 1 765 ? 41.242 12.738 -49.189 1.00 81.81 765 LEU A C 1
ATOM 6162 O O . LEU A 1 765 ? 41.827 12.940 -48.126 1.00 81.81 765 LEU A O 1
ATOM 6166 N N . ASN A 1 766 ? 40.161 13.432 -49.555 1.00 82.06 766 ASN A N 1
ATOM 6167 C CA . ASN A 1 766 ? 39.588 14.501 -48.736 1.00 82.06 766 ASN A CA 1
ATOM 6168 C C . ASN A 1 766 ? 39.129 13.974 -47.370 1.00 82.06 766 ASN A C 1
ATOM 6170 O O . ASN A 1 766 ? 39.354 14.638 -46.360 1.00 82.06 766 ASN A O 1
ATOM 6174 N N . CYS A 1 767 ? 38.566 12.761 -47.317 1.00 83.12 767 CYS A N 1
ATOM 6175 C CA . CYS A 1 767 ? 38.210 12.110 -46.056 1.00 83.12 767 CYS A CA 1
ATOM 6176 C C . CYS A 1 767 ? 39.447 11.859 -45.173 1.00 83.12 767 CYS A C 1
ATOM 6178 O O . CYS A 1 767 ? 39.415 12.167 -43.984 1.00 83.12 767 CYS A O 1
ATOM 6180 N N . PHE A 1 768 ? 40.547 11.350 -45.744 1.00 83.38 768 PHE A N 1
ATOM 6181 C CA . PHE A 1 768 ? 41.798 11.101 -45.009 1.00 83.38 768 PHE A CA 1
ATOM 6182 C C . PHE A 1 768 ? 42.486 12.382 -44.517 1.00 83.38 768 PHE A C 1
ATOM 6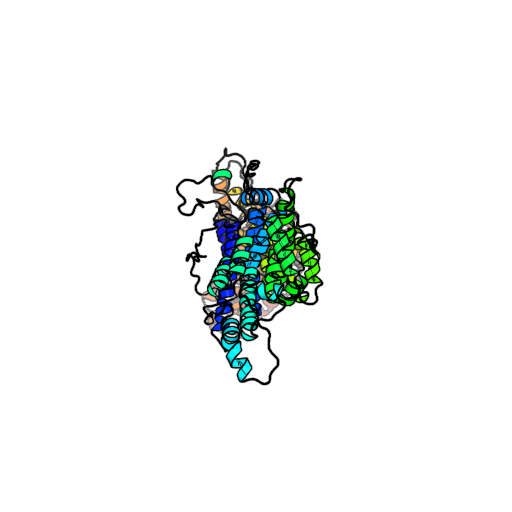184 O O . PHE A 1 768 ? 43.093 12.378 -43.445 1.00 83.38 768 PHE A O 1
ATOM 6191 N N . ILE A 1 769 ? 42.394 13.474 -45.283 1.00 82.62 769 ILE A N 1
ATOM 6192 C CA . ILE A 1 769 ? 42.906 14.790 -44.879 1.00 82.62 769 ILE A CA 1
ATOM 6193 C C . ILE A 1 769 ? 42.072 15.342 -43.718 1.00 82.62 769 ILE A C 1
ATOM 6195 O O . ILE A 1 769 ? 42.634 15.795 -42.724 1.00 82.62 769 ILE A O 1
ATOM 6199 N N . ALA A 1 770 ? 40.743 15.263 -43.818 1.00 80.50 770 ALA A N 1
ATOM 6200 C CA . ALA A 1 770 ? 39.828 15.809 -42.820 1.00 80.50 770 ALA A CA 1
ATOM 6201 C C . ALA A 1 770 ? 39.911 15.100 -41.456 1.00 80.50 770 ALA A C 1
ATOM 6203 O O . ALA A 1 770 ? 39.756 15.755 -40.428 1.00 80.50 770 ALA A O 1
ATOM 6204 N N . CYS A 1 771 ? 40.186 13.791 -41.419 1.00 78.69 771 CYS A N 1
ATOM 6205 C CA . CYS A 1 771 ? 40.334 13.043 -40.163 1.00 78.69 771 CYS A CA 1
ATOM 6206 C C . CYS A 1 771 ? 41.774 12.961 -39.628 1.00 78.69 771 CYS A C 1
ATOM 6208 O O . CYS A 1 771 ? 41.994 12.368 -38.575 1.00 78.69 771 CYS A O 1
ATOM 6210 N N . GLY A 1 772 ? 42.763 13.511 -40.343 1.00 79.75 772 GLY A N 1
ATOM 6211 C CA . GLY A 1 772 ? 44.169 13.507 -39.921 1.00 79.75 772 GLY A CA 1
ATOM 6212 C C . GLY A 1 772 ? 44.879 12.145 -39.986 1.00 79.75 772 GLY A C 1
ATOM 6213 O O . GLY A 1 772 ? 46.020 12.041 -39.545 1.00 79.75 772 GLY A O 1
ATOM 6214 N N . LYS A 1 773 ? 44.260 11.100 -40.560 1.00 80.88 773 LYS A N 1
ATOM 6215 C CA . LYS A 1 773 ? 44.817 9.726 -40.618 1.00 80.88 773 LYS A CA 1
ATOM 6216 C C . LYS A 1 773 ? 45.623 9.414 -41.885 1.00 80.88 773 LYS A C 1
ATOM 6218 O O . LYS A 1 773 ? 45.884 8.252 -42.198 1.00 80.88 773 LYS A O 1
ATOM 6223 N N . LEU A 1 774 ? 46.034 10.436 -42.636 1.00 83.88 774 LEU A N 1
ATOM 6224 C CA . LEU A 1 774 ? 46.783 10.247 -43.883 1.00 83.88 774 LEU A CA 1
ATOM 6225 C C . LEU A 1 774 ? 48.149 9.572 -43.653 1.00 83.88 774 LEU A C 1
ATOM 6227 O O . LEU A 1 774 ? 48.546 8.708 -44.433 1.00 83.88 774 LEU A O 1
ATOM 6231 N N . GLU A 1 775 ? 48.851 9.913 -42.569 1.00 83.69 775 GLU A N 1
ATOM 6232 C CA . GLU A 1 775 ? 50.149 9.308 -42.229 1.00 83.69 775 GLU A CA 1
ATOM 6233 C C . GLU A 1 775 ? 50.025 7.809 -41.904 1.00 83.69 775 GLU A C 1
ATOM 6235 O O . GLU A 1 775 ? 50.831 6.991 -42.365 1.00 83.69 775 GLU A O 1
ATOM 6240 N N . GLU A 1 776 ? 48.975 7.430 -41.170 1.00 84.44 776 GLU A N 1
ATOM 6241 C CA . GLU A 1 776 ? 48.657 6.036 -40.850 1.00 84.44 776 GLU A CA 1
ATOM 6242 C C . GLU A 1 776 ? 48.400 5.227 -42.131 1.00 84.44 776 GLU A C 1
ATOM 6244 O O . GLU A 1 776 ? 48.972 4.148 -42.325 1.00 84.44 776 GLU A O 1
ATOM 6249 N N . PHE A 1 777 ? 47.608 5.788 -43.048 1.00 86.69 777 PHE A N 1
ATOM 6250 C CA . PHE A 1 777 ? 47.315 5.184 -44.344 1.00 86.69 777 PHE A CA 1
ATOM 6251 C C . PHE A 1 777 ? 48.572 4.983 -45.203 1.00 86.69 777 PHE A C 1
ATOM 6253 O O . PHE A 1 777 ? 48.801 3.883 -45.711 1.00 86.69 777 PHE A O 1
ATOM 6260 N N . VAL A 1 778 ? 49.428 6.005 -45.330 1.00 85.44 778 VAL A N 1
ATOM 6261 C CA . VAL A 1 778 ? 50.682 5.917 -46.103 1.00 85.44 778 VAL A CA 1
ATOM 6262 C C . VAL A 1 778 ? 51.627 4.879 -45.495 1.00 85.44 778 VAL A C 1
ATOM 6264 O O . VAL A 1 778 ? 52.237 4.087 -46.219 1.00 85.44 778 VAL A O 1
ATOM 6267 N N . THR A 1 779 ? 51.702 4.813 -44.166 1.00 87.50 779 THR A N 1
ATOM 6268 C CA . THR A 1 779 ? 52.492 3.797 -43.460 1.00 87.50 779 THR A CA 1
ATOM 6269 C C . THR A 1 779 ? 51.971 2.386 -43.742 1.00 87.50 779 THR A C 1
ATOM 6271 O O . THR A 1 779 ? 52.759 1.462 -43.969 1.00 87.50 779 THR A O 1
ATOM 6274 N N . LEU A 1 780 ? 50.649 2.192 -43.764 1.00 85.19 780 LEU A N 1
ATOM 6275 C CA . LEU A 1 780 ? 50.033 0.907 -44.097 1.00 85.19 780 LEU A CA 1
ATOM 6276 C C . LEU A 1 780 ? 50.282 0.512 -45.560 1.00 85.19 780 LEU A C 1
ATOM 6278 O O . LEU A 1 780 ? 50.626 -0.642 -45.821 1.00 85.19 780 LEU A O 1
ATOM 6282 N N . ALA A 1 781 ? 50.190 1.460 -46.496 1.00 84.06 781 ALA A N 1
ATOM 6283 C CA . ALA A 1 781 ? 50.532 1.242 -47.901 1.00 84.06 781 ALA A CA 1
ATOM 6284 C C . ALA A 1 781 ? 52.015 0.856 -48.075 1.00 84.06 781 ALA A C 1
ATOM 6286 O O . ALA A 1 781 ? 52.335 -0.075 -48.816 1.00 84.06 781 ALA A O 1
ATOM 6287 N N . GLY A 1 782 ? 52.922 1.488 -47.322 1.00 82.75 782 GLY A N 1
ATOM 6288 C CA . GLY A 1 782 ? 54.337 1.108 -47.268 1.00 82.75 782 GLY A CA 1
ATOM 6289 C C . GLY A 1 782 ? 54.553 -0.313 -46.731 1.00 82.75 782 GLY A C 1
ATOM 6290 O O . GLY A 1 782 ? 55.309 -1.093 -47.312 1.00 82.75 782 GLY A O 1
ATOM 6291 N N . LYS A 1 783 ? 53.834 -0.702 -45.668 1.00 83.38 783 LYS A N 1
ATOM 6292 C CA . LYS A 1 783 ? 53.846 -2.082 -45.143 1.00 83.38 783 LYS A CA 1
ATOM 6293 C C . LYS A 1 783 ? 53.308 -3.089 -46.164 1.00 83.38 783 LYS A C 1
ATOM 6295 O O . LYS A 1 783 ? 53.837 -4.194 -46.255 1.00 83.38 783 LYS A O 1
ATOM 6300 N N . LEU A 1 784 ? 52.281 -2.728 -46.932 1.00 84.19 784 LEU A N 1
ATOM 6301 C CA . LEU A 1 784 ? 51.742 -3.565 -48.005 1.00 84.19 784 LEU A CA 1
ATOM 6302 C C . LEU A 1 784 ? 52.780 -3.776 -49.120 1.00 84.19 784 LEU A C 1
ATOM 6304 O O . LEU A 1 784 ? 52.961 -4.903 -49.574 1.00 84.19 784 LEU A O 1
ATOM 6308 N N . ALA A 1 785 ? 53.520 -2.729 -49.498 1.00 81.69 785 ALA A N 1
ATOM 6309 C CA . ALA A 1 785 ? 54.626 -2.824 -50.453 1.00 81.69 785 ALA A CA 1
ATOM 6310 C C . ALA A 1 785 ? 55.776 -3.710 -49.951 1.00 81.69 785 ALA A C 1
ATOM 6312 O O . ALA A 1 785 ? 56.315 -4.506 -50.721 1.00 81.69 785 ALA A O 1
ATOM 6313 N N . ALA A 1 786 ? 56.100 -3.644 -48.656 1.00 81.31 786 ALA A N 1
ATOM 6314 C CA . ALA A 1 786 ? 57.068 -4.550 -48.043 1.00 81.31 786 ALA A CA 1
ATOM 6315 C C . ALA A 1 786 ? 56.608 -6.019 -48.126 1.00 81.31 786 ALA A C 1
ATOM 6317 O O . ALA A 1 786 ? 57.386 -6.874 -48.539 1.00 81.31 786 ALA A O 1
ATOM 6318 N N . VAL A 1 787 ? 55.335 -6.310 -47.834 1.00 80.94 787 VAL A N 1
ATOM 6319 C CA . VAL A 1 787 ? 54.764 -7.666 -47.975 1.00 80.94 787 VAL A CA 1
ATOM 6320 C C . VAL A 1 787 ? 54.746 -8.127 -49.437 1.00 80.94 787 VAL A C 1
ATOM 6322 O O . VAL A 1 787 ? 55.089 -9.265 -49.738 1.00 80.94 787 VAL A O 1
ATOM 6325 N N . ALA A 1 788 ? 54.407 -7.246 -50.378 1.00 78.94 788 ALA A N 1
ATOM 6326 C CA . ALA A 1 788 ? 54.433 -7.555 -51.807 1.00 78.94 788 ALA A CA 1
ATOM 6327 C C . ALA A 1 788 ? 55.851 -7.886 -52.318 1.00 78.94 788 ALA A C 1
ATOM 6329 O O . ALA A 1 788 ? 56.011 -8.699 -53.233 1.00 78.94 788 ALA A O 1
ATOM 6330 N N . SER A 1 789 ? 56.889 -7.304 -51.704 1.00 77.31 789 SER A N 1
ATOM 6331 C CA . SER A 1 789 ? 58.291 -7.557 -52.056 1.00 77.31 789 SER A CA 1
ATOM 6332 C C . SER A 1 789 ? 58.765 -8.987 -51.764 1.00 77.31 789 SER A C 1
ATOM 6334 O O . SER A 1 789 ? 59.707 -9.445 -52.412 1.00 77.31 789 SER A O 1
ATOM 6336 N N . GLU A 1 790 ? 58.064 -9.738 -50.899 1.00 76.88 790 GLU A N 1
ATOM 6337 C CA . GLU A 1 790 ? 58.326 -11.164 -50.628 1.00 76.88 790 GLU A CA 1
ATOM 6338 C C . GLU A 1 790 ? 58.263 -12.025 -51.908 1.00 76.88 790 GLU A C 1
ATOM 6340 O O . GLU A 1 790 ? 58.889 -13.081 -51.986 1.00 76.88 790 GLU A O 1
ATOM 6345 N N . ARG A 1 791 ? 57.558 -11.555 -52.951 1.00 71.56 791 ARG A N 1
ATOM 6346 C CA . ARG A 1 791 ? 57.428 -12.220 -54.261 1.00 71.56 791 ARG A CA 1
ATOM 6347 C C . ARG A 1 791 ? 58.268 -11.568 -55.376 1.00 71.56 791 ARG A C 1
ATOM 6349 O O . ARG A 1 791 ? 58.118 -11.913 -56.553 1.00 71.56 791 ARG A O 1
ATOM 6356 N N . GLY A 1 792 ? 59.150 -10.626 -55.033 1.00 66.31 792 GLY A N 1
ATOM 6357 C CA . GLY A 1 792 ? 59.994 -9.880 -55.973 1.00 66.31 792 GLY A CA 1
ATOM 6358 C C . GLY A 1 792 ? 59.204 -8.965 -56.923 1.00 66.31 792 GLY A C 1
ATOM 6359 O O . GLY A 1 792 ? 58.105 -8.516 -56.609 1.00 66.31 792 GLY A O 1
ATOM 6360 N N . ILE A 1 793 ? 59.741 -8.702 -58.125 1.00 58.97 793 ILE A N 1
ATOM 6361 C CA . ILE A 1 793 ? 59.151 -7.785 -59.133 1.00 58.97 793 ILE A CA 1
ATOM 6362 C C . ILE A 1 793 ? 57.695 -8.159 -59.481 1.00 58.97 793 ILE A C 1
ATOM 6364 O O . ILE A 1 793 ? 56.860 -7.280 -59.686 1.00 58.97 793 ILE A O 1
ATOM 6368 N N . LYS A 1 794 ? 57.372 -9.462 -59.491 1.00 60.28 794 LYS A N 1
ATOM 6369 C CA . LYS A 1 794 ? 56.021 -9.975 -59.771 1.00 60.28 794 LYS A CA 1
ATOM 6370 C C . LYS A 1 794 ? 55.013 -9.729 -58.644 1.00 60.28 794 LYS A C 1
ATOM 6372 O O . LYS A 1 794 ? 53.838 -9.923 -58.884 1.00 60.28 794 LYS A O 1
ATOM 6377 N N . GLY A 1 795 ? 55.431 -9.374 -57.430 1.00 59.50 795 GLY A N 1
ATOM 6378 C CA . GLY A 1 795 ? 54.504 -9.033 -56.343 1.00 59.50 795 GLY A CA 1
ATOM 6379 C C . GLY A 1 795 ? 54.120 -7.554 -56.317 1.00 59.50 795 GLY A C 1
ATOM 6380 O O . GLY A 1 795 ? 53.011 -7.220 -55.918 1.00 59.50 795 GLY A O 1
ATOM 6381 N N . ILE A 1 796 ? 55.025 -6.679 -56.768 1.00 56.34 796 ILE A N 1
ATOM 6382 C CA . ILE A 1 796 ? 54.866 -5.216 -56.708 1.00 56.34 796 ILE A CA 1
ATOM 6383 C C . ILE A 1 796 ? 54.232 -4.653 -57.995 1.00 56.34 796 ILE A C 1
ATOM 6385 O O . ILE A 1 796 ? 53.483 -3.684 -57.925 1.00 56.34 796 ILE A O 1
ATOM 6389 N N . PHE A 1 797 ? 54.512 -5.247 -59.164 1.00 57.78 797 PHE A N 1
ATOM 6390 C CA . PHE A 1 797 ? 54.167 -4.665 -60.474 1.00 57.78 797 PHE A CA 1
ATOM 6391 C C . PHE A 1 797 ? 53.272 -5.542 -61.375 1.00 57.78 797 PHE A C 1
ATOM 6393 O O . PHE A 1 797 ? 53.128 -5.224 -62.556 1.00 57.78 797 PHE A O 1
ATOM 6400 N N . SER A 1 798 ? 52.699 -6.649 -60.876 1.00 50.09 798 SER A N 1
ATOM 6401 C CA . SER A 1 798 ? 51.821 -7.530 -61.679 1.00 50.09 798 SER A CA 1
ATOM 6402 C C . SER A 1 798 ? 50.344 -7.177 -61.595 1.00 50.09 798 SER A C 1
ATOM 6404 O O . SER A 1 798 ? 49.826 -7.115 -60.460 1.00 50.09 798 SER A O 1
#

Mean predicted aligned error: 13.8 Å